Protein 4CSI (pdb70)

Secondary structure (DSSP, 8-state):
-B--SS---PPEEEEEEEETTTEEEEEEEEEEE-GGGS-EEESSSS-BSEETTEE-TTT--SHHHHHHHEEE----HHHHH-EEEETTEEEEESEEE-SS-EEE-EEEEEESSSSSBPEE--TTEEEEEEEE-TT--TTEEEEEEEE---TTTTTTT-TT--S-GGGT----BTT--S--SEETTEE--TT-EE-SS-TT-EE-SEEEE--EEEEEEE-SS-EEEEEE-BSS-S-EEEEGGGG--SSSTTTT-SSB-SS---B-TTTTT-TTSEETTSSEETTS-EEEEEEEEE-TTSSEEEEEEEEEETTEEEEPPPP-STT---SSB-HHHHHHHHHHHT---HHHHTTHHHHHHHHHHS-EEEEEEEEE-TTTTTHHHHSBSSGGGTTSTTTB-SS--TT---HHHHHHH-TT-EEEEEEEEEEETTSSSTT-/-B--SS---PPEEEEEEEEETTEEEEEEEEEEE-GGGS-EEESSSS-BSEETTEE-TTT--SHHHHHHHEEE----HHHHH-EEEETTEEEEESEEE-SS-EEE-EEEEEESSSSSBPEE--TTEEEEEEEE-TT--TTEEEEEEEE---TTTTTTT-TT--S-GGGT----BTT--S--SEETTEE-B----BB-SEEEE--EEEEEEE-SS-EEEEEE-BSS-S-EEEEGGGS--SSSTTTT-SSB-SS---B-TTTTT-TTSEETTSSEETTS-EEEEEEEEE-TTSSEEEEEEEEEETTEEEEPPPP-STT---SSEEHHHHHHHHHHHT---HHHHTTHHHHHHHHHHS-EEEEEEEEE-TTTTTHHHHSBSSTT-TTSTT-B--SS-TT---HHHHHHH-TT-EEEEEEEEEEETT-SSTT---

CATH classification: 2.70.100.10

Organism: Humicola insolens (NCBI:txid85995)

Structure (mmCIF, N/CA/C/O backbone):
data_4CSI
#
_entry.id   4CSI
#
_cell.length_a   59.931
_cell.length_b   85.266
_cell.length_c   135.854
_cell.angle_alpha   90.00
_cell.angle_beta   90.00
_cell.angle_gamma   90.00
#
_symmetry.space_group_name_H-M   'P 21 21 21'
#
loop_
_entity.id
_entity.type
_entity.pdbx_description
1 polymer CELLULASE
2 non-polymer 2-acetamido-2-deoxy-beta-D-glucopyranose
3 non-polymer DI(HYDROXYETHYL)ETHER
4 water water
#
loop_
_atom_site.group_PDB
_atom_site.id
_atom_site.type_symbol
_atom_site.label_atom_id
_atom_site.label_alt_id
_atom_site.label_comp_id
_atom_site.label_asym_id
_atom_site.label_entity_id
_atom_site.label_seq_id
_atom_site.pdbx_PDB_ins_code
_atom_site.Cartn_x
_atom_site.Cartn_y
_atom_site.Cartn_z
_atom_site.occupancy
_atom_site.B_iso_or_equiv
_atom_site.auth_seq_id
_atom_site.auth_comp_id
_atom_site.auth_asym_id
_atom_site.auth_atom_id
_atom_site.pdbx_PDB_model_num
ATOM 9 N N . GLN A 1 2 ? -12.641 41.002 66.752 1.00 14.75 2 GLN A N 1
ATOM 10 C CA A GLN A 1 2 ? -13.150 39.662 66.998 0.50 15.29 2 GLN A CA 1
ATOM 11 C CA B GLN A 1 2 ? -13.230 39.674 66.869 0.50 15.74 2 GLN A CA 1
ATOM 12 C C . GLN A 1 2 ? -12.351 38.672 66.132 1.00 16.09 2 GLN A C 1
ATOM 13 O O . GLN A 1 2 ? -11.435 39.070 65.416 1.00 16.74 2 GLN A O 1
ATOM 24 N N . ALA A 1 3 ? -12.642 37.377 66.249 1.00 16.64 3 ALA A N 1
ATOM 25 C CA . ALA A 1 3 ? -11.973 36.386 65.437 1.00 18.16 3 ALA A CA 1
ATOM 26 C C . ALA A 1 3 ? -13.003 35.656 64.578 1.00 19.11 3 ALA A C 1
ATOM 27 O O . ALA A 1 3 ? -14.074 35.285 65.057 1.00 19.64 3 ALA A O 1
ATOM 29 N N . CYS A 1 4 ? -12.688 35.506 63.301 1.00 18.79 4 CYS A N 1
ATOM 30 C CA . CYS A 1 4 ? -13.525 34.762 62.375 1.00 19.40 4 CYS A CA 1
ATOM 31 C C . CYS A 1 4 ? -12.765 33.547 61.887 1.00 19.75 4 CYS A C 1
ATOM 32 O O . CYS A 1 4 ? -11.571 33.415 62.121 1.00 18.49 4 CYS A O 1
ATOM 35 N N . SER A 1 5 ? -13.472 32.672 61.184 1.00 19.14 5 SER A N 1
ATOM 36 C CA . SER A 1 5 ? -12.884 31.441 60.712 1.00 20.15 5 SER A CA 1
ATOM 37 C C . SER A 1 5 ? -13.328 31.083 59.299 1.00 19.35 5 SER A C 1
ATOM 38 O O . SER A 1 5 ? -13.494 29.907 59.002 1.00 20.22 5 SER A O 1
ATOM 41 N N . LEU A 1 6 ? -13.486 32.082 58.427 1.00 18.65 6 LEU A N 1
ATOM 42 C CA . LEU A 1 6 ? -13.614 31.798 56.976 1.00 18.34 6 LEU A CA 1
ATOM 43 C C . LEU A 1 6 ? -12.356 31.056 56.493 1.00 18.43 6 LEU A C 1
ATOM 44 O O . LEU A 1 6 ? -12.422 30.196 55.601 1.00 18.65 6 LEU A O 1
ATOM 49 N N . THR A 1 7 ? -11.222 31.358 57.133 1.00 16.81 7 THR A N 1
ATOM 50 C CA . THR A 1 7 ? -9.967 30.637 56.931 1.00 16.46 7 THR A CA 1
ATOM 51 C C . THR A 1 7 ? -9.585 29.988 58.269 1.00 15.49 7 THR A C 1
ATOM 52 O O . THR A 1 7 ? -9.416 30.678 59.280 1.00 13.48 7 THR A O 1
ATOM 56 N N . THR A 1 8 ? -9.484 28.665 58.271 1.00 14.86 8 THR A N 1
ATOM 57 C CA . THR A 1 8 ? -9.189 27.945 59.488 1.00 15.35 8 THR A CA 1
ATOM 58 C C . THR A 1 8 ? -7.794 28.376 59.888 1.00 15.74 8 THR A C 1
ATOM 59 O O . THR A 1 8 ? -6.899 28.435 59.030 1.00 16.71 8 THR A O 1
ATOM 63 N N . GLU A 1 9 ? -7.613 28.685 61.166 1.00 15.10 9 GLU A N 1
ATOM 64 C CA . GLU A 1 9 ? -6.295 29.078 61.664 1.00 15.11 9 GLU A CA 1
ATOM 65 C C . GLU A 1 9 ? -5.560 27.845 62.153 1.00 15.73 9 GLU A C 1
ATOM 66 O O . GLU A 1 9 ? -5.997 27.177 63.095 1.00 14.65 9 GLU A O 1
ATOM 72 N N . ARG A 1 10 ? -4.442 27.550 61.496 1.00 17.03 10 ARG A N 1
ATOM 73 C CA . ARG A 1 10 ? -3.560 26.435 61.847 1.00 18.23 10 ARG A CA 1
ATOM 74 C C . ARG A 1 10 ? -2.164 27.027 62.060 1.00 16.17 10 ARG A C 1
ATOM 75 O O . ARG A 1 10 ? -1.507 27.394 61.095 1.00 16.40 10 ARG A O 1
ATOM 83 N N . HIS A 1 11 ? -1.740 27.140 63.316 1.00 15.45 11 HIS A N 1
ATOM 84 C CA . HIS A 1 11 ? -0.394 27.658 63.655 1.00 15.57 11 HIS A CA 1
ATOM 85 C C . HIS A 1 11 ? 0.709 26.701 63.154 1.00 15.85 11 HIS A C 1
ATOM 86 O O . HIS A 1 11 ? 0.743 25.547 63.583 1.00 15.31 11 HIS A O 1
ATOM 93 N N . PRO A 1 12 ? 1.619 27.166 62.261 1.00 15.03 12 PRO A N 1
ATOM 94 C CA . PRO A 1 12 ? 2.626 26.209 61.821 1.00 14.84 12 PRO A CA 1
ATOM 95 C C . PRO A 1 12 ? 3.440 25.702 63.005 1.00 14.87 12 PRO A C 1
ATOM 96 O O . PRO A 1 12 ? 3.791 26.485 63.884 1.00 14.14 12 PRO A O 1
ATOM 100 N N . SER A 1 13 ? 3.766 24.411 63.022 1.00 14.00 13 SER A N 1
ATOM 101 C CA A SER A 1 13 ? 4.495 23.865 64.168 0.50 14.25 13 SER A CA 1
ATOM 102 C CA B SER A 1 13 ? 4.508 23.821 64.139 0.50 14.10 13 SER A CA 1
ATOM 103 C C . SER A 1 13 ? 5.964 24.260 64.187 1.00 13.58 13 SER A C 1
ATOM 104 O O . SER A 1 13 ? 6.617 24.384 63.150 1.00 14.68 13 SER A O 1
ATOM 109 N N . LEU A 1 14 ? 6.470 24.457 65.393 1.00 13.05 14 LEU A N 1
ATOM 110 C CA . LEU A 1 14 ? 7.873 24.734 65.598 1.00 12.54 14 LEU A CA 1
ATOM 111 C C . LEU A 1 14 ? 8.309 24.185 66.943 1.00 12.28 14 LEU A C 1
ATOM 112 O O . LEU A 1 14 ? 7.680 24.460 67.946 1.00 12.77 14 LEU A O 1
ATOM 117 N N . SER A 1 15 ? 9.381 23.405 66.963 1.00 12.77 15 SER A N 1
ATOM 118 C CA . SER A 1 15 ? 9.903 22.884 68.217 1.00 14.20 15 SER A CA 1
ATOM 119 C C . SER A 1 15 ? 10.995 23.808 68.716 1.00 14.50 15 SER A C 1
ATOM 120 O O . SER A 1 15 ? 11.640 24.479 67.909 1.00 15.77 15 SER A O 1
ATOM 123 N N . TRP A 1 16 ? 11.198 23.821 70.029 1.00 13.95 16 TRP A N 1
ATOM 124 C CA . TRP A 1 16 ? 12.320 24.514 70.644 1.00 13.76 16 TRP A CA 1
ATOM 125 C C . TRP A 1 16 ? 12.780 23.744 71.870 1.00 14.17 16 TRP A C 1
ATOM 126 O O . TRP A 1 16 ? 12.128 22.782 72.285 1.00 14.94 16 TRP A O 1
ATOM 137 N N . LYS A 1 17 ? 13.926 24.137 72.417 1.00 14.88 17 LYS A N 1
ATOM 138 C CA . LYS A 1 17 ? 14.567 23.394 73.495 1.00 15.41 17 LYS A CA 1
ATOM 139 C C . LYS A 1 17 ? 14.622 24.203 74.769 1.00 15.54 17 LYS A C 1
ATOM 140 O O . LYS A 1 17 ? 15.067 25.366 74.775 1.00 14.50 17 LYS A O 1
ATOM 146 N N . LYS A 1 18 ? 14.137 23.600 75.846 1.00 15.36 18 LYS A N 1
ATOM 147 C CA . LYS A 1 18 ? 14.274 24.180 77.175 1.00 16.88 18 LYS A CA 1
ATOM 148 C C . LYS A 1 18 ? 15.385 23.459 77.903 1.00 17.10 18 LYS A C 1
ATOM 149 O O . LYS A 1 18 ? 15.310 22.254 78.128 1.00 17.36 18 LYS A O 1
ATOM 155 N N . CYS A 1 19 ? 16.436 24.196 78.232 1.00 16.70 19 CYS A N 1
ATOM 156 C CA . CYS A 1 19 ? 17.640 23.586 78.761 1.00 17.50 19 CYS A CA 1
ATOM 157 C C . CYS A 1 19 ? 17.771 23.827 80.255 1.00 17.35 19 CYS A C 1
ATOM 158 O O . CYS A 1 19 ? 17.181 24.758 80.799 1.00 16.06 19 CYS A O 1
ATOM 161 N N . THR A 1 20 ? 18.544 22.972 80.917 1.00 17.61 20 THR A N 1
ATOM 162 C CA . THR A 1 20 ? 18.734 23.073 82.351 1.00 18.08 20 THR A CA 1
ATOM 163 C C . THR A 1 20 ? 20.211 22.902 82.651 1.00 19.06 20 THR A C 1
ATOM 164 O O . THR A 1 20 ? 21.004 22.577 81.761 1.00 19.48 20 THR A O 1
ATOM 168 N N . ALA A 1 21 ? 20.576 23.136 83.911 1.00 19.71 21 ALA A N 1
ATOM 169 C CA . ALA A 1 21 ? 21.967 23.094 84.360 1.00 20.60 21 ALA A CA 1
ATOM 170 C C . ALA A 1 21 ? 22.741 21.877 83.850 1.00 22.11 21 ALA A C 1
ATOM 171 O O . ALA A 1 21 ? 22.266 20.747 83.961 1.00 22.50 21 ALA A O 1
ATOM 173 N N . GLY A 1 22 ? 23.922 22.117 83.278 1.00 22.61 22 GLY A N 1
ATOM 174 C CA . GLY A 1 22 ? 24.736 21.053 82.707 1.00 23.84 22 GLY A CA 1
ATOM 175 C C . GLY A 1 22 ? 24.517 20.759 81.232 1.00 24.51 22 GLY A C 1
ATOM 176 O O . GLY A 1 22 ? 25.220 19.928 80.657 1.00 24.76 22 GLY A O 1
ATOM 177 N N . GLY A 1 23 ? 23.545 21.419 80.608 1.00 24.55 23 GLY A N 1
ATOM 178 C CA . GLY A 1 23 ? 23.281 21.194 79.183 1.00 23.44 23 GLY A CA 1
ATOM 179 C C . GLY A 1 23 ? 22.268 20.113 78.830 1.00 24.22 23 GLY A C 1
ATOM 180 O O . GLY A 1 23 ? 22.183 19.702 77.666 1.00 24.87 23 GLY A O 1
ATOM 181 N N . GLN A 1 24 ? 21.495 19.651 79.812 1.00 22.49 24 GLN A N 1
ATOM 182 C CA . GLN A 1 24 ? 20.336 18.816 79.522 1.00 23.93 24 GLN A CA 1
ATOM 183 C C . GLN A 1 24 ? 19.275 19.686 78.855 1.00 24.13 24 GLN A C 1
ATOM 184 O O . GLN A 1 24 ? 18.989 20.788 79.328 1.00 24.73 24 GLN A O 1
ATOM 190 N N . CYS A 1 25 ? 18.709 19.216 77.750 1.00 23.10 25 CYS A N 1
ATOM 191 C CA . CYS A 1 25 ? 17.607 19.942 77.120 1.00 22.35 25 CYS A CA 1
ATOM 192 C C . CYS A 1 25 ? 16.440 19.018 76.813 1.00 22.55 25 CYS A C 1
ATOM 193 O O . CYS A 1 25 ? 16.615 17.815 76.560 1.00 22.10 25 CYS A O 1
ATOM 196 N N . GLN A 1 26 ? 15.245 19.591 76.879 1.00 20.69 26 GLN A N 1
ATOM 197 C CA . GLN A 1 26 ? 14.018 18.911 76.509 1.00 22.43 26 GLN A CA 1
ATOM 198 C C . GLN A 1 26 ? 13.435 19.671 75.339 1.00 21.48 26 GLN A C 1
ATOM 199 O O . GLN A 1 26 ? 13.420 20.918 75.334 1.00 19.72 26 GLN A O 1
ATOM 205 N N . THR A 1 27 ? 12.950 18.920 74.356 1.00 20.85 27 THR A N 1
ATOM 206 C CA . THR A 1 27 ? 12.337 19.500 73.178 1.00 21.67 27 THR A CA 1
ATOM 207 C C . THR A 1 27 ? 10.863 19.779 73.450 1.00 20.94 27 THR A C 1
ATOM 208 O O . THR A 1 27 ? 10.136 18.891 73.883 1.00 22.55 27 THR A O 1
ATOM 212 N N . VAL A 1 28 ? 10.439 21.014 73.199 1.00 18.91 28 VAL A N 1
ATOM 213 C CA . VAL A 1 28 ? 9.057 21.445 73.386 1.00 17.91 28 VAL A CA 1
ATOM 214 C C . VAL A 1 28 ? 8.432 21.549 72.015 1.00 17.80 28 VAL A C 1
ATOM 215 O O . VAL A 1 28 ? 9.007 22.141 71.103 1.00 17.24 28 VAL A O 1
ATOM 219 N N . GLN A 1 29 ? 7.265 20.942 71.847 1.00 17.38 29 GLN A N 1
ATOM 220 C CA . GLN A 1 29 ? 6.585 21.002 70.575 1.00 17.46 29 GLN A CA 1
ATOM 221 C C . GLN A 1 29 ? 5.713 22.242 70.638 1.00 17.85 29 GLN A C 1
ATOM 222 O O . GLN A 1 29 ? 4.899 22.390 71.557 1.00 17.94 29 GLN A O 1
ATOM 228 N N . ALA A 1 30 ? 5.911 23.169 69.713 1.00 15.28 30 ALA A N 1
ATOM 229 C CA . ALA A 1 30 ? 5.173 24.431 69.820 1.00 14.66 30 ALA A CA 1
ATOM 230 C C . ALA A 1 30 ? 4.750 24.867 68.442 1.00 14.33 30 ALA A C 1
ATOM 231 O O . ALA A 1 30 ? 4.585 24.031 67.550 1.00 13.25 30 ALA A O 1
ATOM 233 N N . SER A 1 31 ? 4.585 26.181 68.257 1.00 13.18 31 SER A N 1
ATOM 234 C CA . SER A 1 31 ? 4.072 26.686 67.026 1.00 12.92 31 SER A CA 1
ATOM 235 C C . SER A 1 31 ? 4.214 28.197 67.005 1.00 12.01 31 SER A C 1
ATOM 236 O O . SER A 1 31 ? 4.594 28.790 67.998 1.00 11.83 31 SER A O 1
ATOM 239 N N . ILE A 1 32 ? 3.879 28.777 65.861 1.00 11.33 32 ILE A N 1
ATOM 240 C CA A ILE A 1 32 ? 3.984 30.215 65.613 0.50 11.53 32 ILE A CA 1
ATOM 241 C CA B ILE A 1 32 ? 3.947 30.228 65.698 0.50 10.90 32 ILE A CA 1
ATOM 242 C C . ILE A 1 32 ? 2.630 30.796 65.191 1.00 11.24 32 ILE A C 1
ATOM 243 O O . ILE A 1 32 ? 1.809 30.081 64.608 1.00 11.67 32 ILE A O 1
ATOM 252 N N . THR A 1 33 ? 2.396 32.093 65.452 1.00 10.70 33 THR A N 1
ATOM 253 C CA . THR A 1 33 ? 1.231 32.745 64.876 1.00 10.74 33 THR A CA 1
ATOM 254 C C . THR A 1 33 ? 1.626 34.045 64.195 1.00 10.45 33 THR A C 1
ATOM 255 O O . THR A 1 33 ? 2.590 34.679 64.595 1.00 10.16 33 THR A O 1
ATOM 259 N N . LEU A 1 34 ? 0.896 34.396 63.148 1.00 10.31 34 LEU A N 1
ATOM 260 C CA . LEU A 1 34 ? 1.064 35.669 62.454 1.00 10.20 34 LEU A CA 1
ATOM 261 C C . LEU A 1 34 ? 0.450 36.838 63.223 1.00 9.99 34 LEU A C 1
ATOM 262 O O . LEU A 1 34 ? -0.692 36.752 63.722 1.00 10.28 34 LEU A O 1
ATOM 267 N N . ASP A 1 35 ? 1.182 37.952 63.268 1.00 9.96 35 ASP A N 1
ATOM 268 C CA . ASP A 1 35 ? 0.666 39.218 63.811 1.00 10.08 35 ASP A CA 1
ATOM 269 C C . ASP A 1 35 ? -0.647 39.704 63.141 1.00 10.19 35 ASP A C 1
ATOM 270 O O . ASP A 1 35 ? -0.833 39.583 61.927 1.00 9.88 35 ASP A O 1
ATOM 275 N N . SER A 1 36 ? -1.559 40.258 63.946 1.00 10.24 36 SER A N 1
ATOM 276 C CA . SER A 1 36 ? -2.886 40.642 63.468 1.00 10.69 36 SER A CA 1
ATOM 277 C C . SER A 1 36 ? -2.906 41.706 62.375 1.00 11.11 36 SER A C 1
ATOM 278 O O . SER A 1 36 ? -3.854 41.744 61.568 1.00 11.56 36 SER A O 1
ATOM 281 N N . ASN A 1 37 ? -1.844 42.513 62.296 1.00 11.96 37 ASN A N 1
ATOM 282 C CA . ASN A 1 37 ? -1.753 43.569 61.274 1.00 12.18 37 ASN A CA 1
ATOM 283 C C . ASN A 1 37 ? -1.750 43.022 59.852 1.00 12.66 37 ASN A C 1
ATOM 284 O O . ASN A 1 37 ? -2.206 43.690 58.938 1.00 12.76 37 ASN A O 1
ATOM 289 N N . TRP A 1 38 ? -1.261 41.798 59.691 1.00 12.31 38 TRP A N 1
ATOM 290 C CA . TRP A 1 38 ? -1.150 41.187 58.373 1.00 12.55 38 TRP A CA 1
ATOM 291 C C . TRP A 1 38 ? -2.385 40.404 57.948 1.00 12.43 38 TRP A C 1
ATOM 292 O O . TRP A 1 38 ? -2.496 39.977 56.776 1.00 12.71 38 TRP A O 1
ATOM 303 N N . ARG A 1 39 ? -3.313 40.199 58.871 1.00 12.23 39 ARG A N 1
ATOM 304 C CA . ARG A 1 39 ? -4.453 39.345 58.598 1.00 12.54 39 ARG A CA 1
ATOM 305 C C . ARG A 1 39 ? -5.556 40.036 57.814 1.00 13.19 39 ARG A C 1
ATOM 306 O O . ARG A 1 39 ? -5.655 41.266 57.786 1.00 13.56 39 ARG A O 1
ATOM 314 N N . TRP A 1 40 ? -6.383 39.220 57.180 1.00 12.93 40 TRP A N 1
ATOM 315 C CA . TRP A 1 40 ? -7.629 39.673 56.581 1.00 13.55 40 TRP A CA 1
ATOM 316 C C . TRP A 1 40 ? -8.504 40.219 57.703 1.00 14.00 40 TRP A C 1
ATOM 317 O O . TRP A 1 40 ? -8.735 39.531 58.707 1.00 13.66 40 TRP A O 1
ATOM 328 N N . THR A 1 41 ? -8.930 41.474 57.556 1.00 14.13 41 THR A N 1
ATOM 329 C CA . THR A 1 41 ? -9.810 42.118 58.529 1.00 14.53 41 THR A CA 1
ATOM 330 C C . THR A 1 41 ? -11.139 42.440 57.859 1.00 14.35 41 THR A C 1
ATOM 331 O O . THR A 1 41 ? -11.183 43.263 56.938 1.00 14.00 41 THR A O 1
ATOM 335 N N . HIS A 1 42 ? -12.210 41.801 58.332 1.00 14.65 42 HIS A N 1
ATOM 336 C CA . HIS A 1 42 ? -13.544 41.956 57.727 1.00 15.20 42 HIS A CA 1
ATOM 337 C C . HIS A 1 42 ? -14.696 41.924 58.745 1.00 16.21 42 HIS A C 1
ATOM 338 O O . HIS A 1 42 ? -14.485 41.567 59.905 1.00 15.64 42 HIS A O 1
ATOM 345 N N . GLN A 1 43 ? -15.911 42.290 58.307 1.00 18.11 43 GLN A N 1
ATOM 346 C CA . GLN A 1 43 ? -17.080 42.246 59.188 1.00 18.81 43 GLN A CA 1
ATOM 347 C C . GLN A 1 43 ? -17.319 40.792 59.607 1.00 19.87 43 GLN A C 1
ATOM 348 O O . GLN A 1 43 ? -17.111 39.858 58.823 1.00 18.95 43 GLN A O 1
ATOM 354 N N . VAL A 1 44 ? -17.729 40.610 60.855 1.00 20.43 44 VAL A N 1
ATOM 355 C CA . VAL A 1 44 ? -18.045 39.275 61.373 1.00 22.17 44 VAL A CA 1
ATOM 356 C C . VAL A 1 44 ? -19.106 38.568 60.518 1.00 23.59 44 VAL A C 1
ATOM 357 O O . VAL A 1 44 ? -19.048 37.355 60.327 1.00 22.57 44 VAL A O 1
ATOM 361 N N . SER A 1 45 ? -20.049 39.331 59.981 1.00 26.13 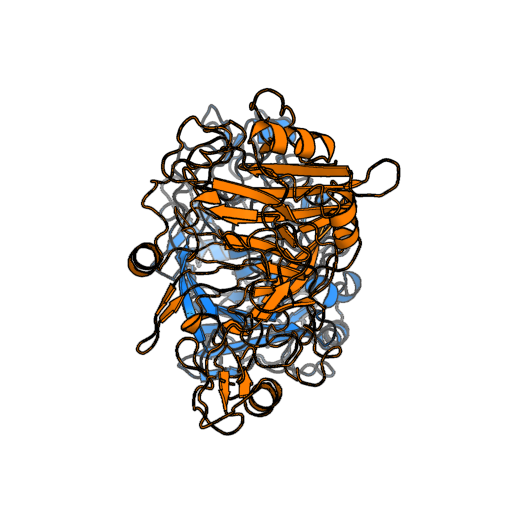45 SER A N 1
ATOM 362 C CA . SER A 1 45 ? -21.128 38.735 59.202 1.00 30.11 45 SER A CA 1
ATOM 363 C C . SER A 1 45 ? -20.711 38.557 57.761 1.00 32.27 45 SER A C 1
ATOM 364 O O . SER A 1 45 ? -21.070 37.570 57.112 1.00 32.30 45 SER A O 1
ATOM 367 N N . GLY A 1 46 ? -19.981 39.534 57.245 1.00 33.49 46 GLY A N 1
ATOM 368 C CA . GLY A 1 46 ? -19.754 39.586 55.813 1.00 40.80 46 GLY A CA 1
ATOM 369 C C . GLY A 1 46 ? -18.580 38.709 55.462 1.00 39.13 46 GLY A C 1
ATOM 370 O O . GLY A 1 46 ? -18.332 37.669 56.075 1.00 40.29 46 GLY A O 1
ATOM 371 N N . SER A 1 47 ? -17.913 39.129 54.407 1.00 40.73 47 SER A N 1
ATOM 372 C CA . SER A 1 47 ? -16.499 38.897 54.191 1.00 35.52 47 SER A CA 1
ATOM 373 C C . SER A 1 47 ? -16.153 40.288 53.649 1.00 34.04 47 SER A C 1
ATOM 374 O O . SER A 1 47 ? -15.054 40.548 53.139 1.00 31.19 47 SER A O 1
ATOM 377 N N . THR A 1 48 ? -17.151 41.174 53.779 1.00 30.89 48 THR A N 1
ATOM 378 C CA . THR A 1 48 ? -17.020 42.612 53.526 1.00 28.87 48 THR A CA 1
ATOM 379 C C . THR A 1 48 ? -15.922 43.144 54.416 1.00 27.12 48 THR A C 1
ATOM 380 O O . THR A 1 48 ? -16.003 43.038 55.640 1.00 24.96 48 THR A O 1
ATOM 384 N N . ASN A 1 49 ? -14.905 43.711 53.785 1.00 24.30 49 ASN A N 1
ATOM 385 C CA . ASN A 1 49 ? -13.702 44.105 54.480 1.00 23.70 49 ASN A CA 1
ATOM 386 C C . ASN A 1 49 ? -13.915 45.343 55.345 1.00 22.67 49 ASN A C 1
ATOM 387 O O . ASN A 1 49 ? -14.664 46.238 54.974 1.00 23.14 49 ASN A O 1
ATOM 392 N N . CYS A 1 50 ? -13.263 45.375 56.502 1.00 21.03 50 CYS A N 1
ATOM 393 C CA . CYS A 1 50 ? -13.220 46.583 57.326 1.00 20.27 50 CYS A CA 1
ATOM 394 C C . CYS A 1 50 ? -12.009 47.426 56.943 1.00 19.63 50 CYS A C 1
ATOM 395 O O . CYS A 1 50 ? -11.972 48.635 57.181 1.00 19.11 50 CYS A O 1
ATOM 398 N N . TYR A 1 51 ? -11.046 46.782 56.298 1.00 20.12 51 TYR A N 1
ATOM 399 C CA . TYR A 1 51 ? -9.791 47.423 55.905 1.00 20.29 51 TYR A CA 1
ATOM 400 C C . TYR A 1 51 ? -9.360 46.814 54.593 1.00 21.14 51 TYR A C 1
ATOM 401 O O . TYR A 1 51 ? -9.406 45.597 54.439 1.00 20.19 51 TYR A O 1
ATOM 410 N N . THR A 1 52 ? -8.956 47.665 53.652 1.00 23.00 52 THR A N 1
ATOM 411 C CA . THR A 1 52 ? -8.458 47.226 52.350 1.00 25.19 52 THR A CA 1
ATOM 412 C C . THR A 1 52 ? -7.389 48.204 51.908 1.00 25.02 52 THR A C 1
ATOM 413 O O . THR A 1 52 ? -7.578 49.428 52.000 1.00 26.04 52 THR A O 1
ATOM 417 N N . GLY A 1 53 ? -6.286 47.668 51.395 1.00 27.11 53 GLY A N 1
ATOM 418 C CA . GLY A 1 53 ? -5.163 48.496 50.966 1.00 28.51 53 GLY A CA 1
ATOM 419 C C . GLY A 1 53 ? -4.543 49.148 52.188 1.00 28.24 53 GLY A C 1
ATOM 420 O O . GLY A 1 53 ? -3.957 48.467 53.027 1.00 27.21 53 GLY A O 1
ATOM 421 N N . ASN A 1 54 ? -4.703 50.465 52.297 1.00 28.18 54 ASN A N 1
ATOM 422 C CA . ASN A 1 54 ? -4.201 51.223 53.447 1.00 29.62 54 ASN A CA 1
ATOM 423 C C . ASN A 1 54 ? -5.282 52.119 54.077 1.00 28.74 54 ASN A C 1
ATOM 424 O O . ASN A 1 54 ? -4.974 53.128 54.733 1.00 27.63 54 ASN A O 1
ATOM 429 N N . LYS A 1 55 ? -6.538 51.723 53.879 1.00 28.10 55 LYS A N 1
ATOM 430 C CA . LYS A 1 55 ? -7.707 52.518 54.263 1.00 28.78 55 LYS A CA 1
ATOM 431 C C . LYS A 1 55 ? -8.758 51.667 54.965 1.00 26.36 55 LYS A C 1
ATOM 432 O O . LYS A 1 55 ? -9.102 50.575 54.499 1.00 26.17 55 LYS A O 1
ATOM 438 N N . TRP A 1 56 ? -9.267 52.170 56.086 1.00 24.95 56 TRP A N 1
ATOM 439 C CA . TRP A 1 56 ? -10.444 51.585 56.726 1.00 24.40 56 TRP A CA 1
ATOM 440 C C . TRP A 1 56 ? -11.681 51.936 55.900 1.00 25.64 56 TRP A C 1
ATOM 441 O O . TRP A 1 56 ? -11.759 53.032 55.333 1.00 28.52 56 TRP A O 1
ATOM 452 N N . ASP A 1 57 ? -12.645 51.024 55.841 1.00 26.86 57 ASP A N 1
ATOM 453 C CA . ASP A 1 57 ? -13.950 51.334 55.249 1.00 28.64 57 ASP A CA 1
ATOM 454 C C . ASP A 1 57 ? -14.733 52.155 56.271 1.00 28.28 57 ASP A C 1
ATOM 455 O O . ASP A 1 57 ? -15.295 51.606 57.223 1.00 28.43 57 ASP A O 1
ATOM 460 N N . THR A 1 58 ? -14.753 53.469 56.076 1.00 30.57 58 THR A N 1
ATOM 461 C CA . THR A 1 58 ? -15.339 54.377 57.063 1.00 34.10 58 THR A CA 1
ATOM 462 C C . THR A 1 58 ? -16.875 54.343 57.053 1.00 36.74 58 THR A C 1
ATOM 463 O O . THR A 1 58 ? -17.521 54.764 58.021 1.00 37.87 58 THR A O 1
ATOM 467 N N . SER A 1 59 ? -17.448 53.805 55.974 1.00 37.02 59 SER A N 1
ATOM 468 C CA . SER A 1 59 ? -18.872 53.487 55.942 1.00 36.02 59 SER A CA 1
ATOM 469 C C . SER A 1 59 ? -19.206 52.302 56.859 1.00 36.49 59 SER A C 1
ATOM 470 O O . SER A 1 59 ? -20.344 52.168 57.296 1.00 36.38 59 SER A O 1
ATOM 473 N N . ILE A 1 60 ? -18.214 51.452 57.156 1.00 35.22 60 ILE A N 1
ATOM 474 C CA . ILE A 1 60 ? -18.378 50.348 58.125 1.00 32.49 60 ILE A CA 1
ATOM 475 C C . ILE A 1 60 ? -17.852 50.713 59.511 1.00 31.35 60 ILE A C 1
ATOM 476 O O . ILE A 1 60 ? -18.494 50.448 60.523 1.00 30.90 60 ILE A O 1
ATOM 481 N N . CYS A 1 61 ? -16.652 51.283 59.545 1.00 29.45 61 CYS A N 1
ATOM 482 C CA . CYS A 1 61 ? -15.988 51.593 60.802 1.00 28.04 61 CYS A CA 1
ATOM 483 C C . CYS A 1 61 ? -16.175 53.064 61.116 1.00 28.05 61 CYS A C 1
ATOM 484 O O . CYS A 1 61 ? -15.445 53.922 60.627 1.00 27.83 61 CYS A O 1
ATOM 487 N N . THR A 1 62 ? -17.193 53.328 61.926 1.00 30.25 62 THR A N 1
ATOM 488 C CA . THR A 1 62 ? -17.639 54.684 62.244 1.00 32.13 62 THR A CA 1
ATOM 489 C C . THR A 1 62 ? -17.031 55.191 63.550 1.00 31.10 62 THR A C 1
ATOM 490 O O . THR A 1 62 ? -16.867 56.397 63.730 1.00 31.26 62 THR A O 1
ATOM 494 N N . ASP A 1 63 ? -16.707 54.273 64.459 1.00 29.01 63 ASP A N 1
ATOM 495 C CA . ASP A 1 63 ? -15.903 54.617 65.638 1.00 29.24 63 ASP A CA 1
ATOM 496 C C . ASP A 1 63 ? -14.994 53.476 66.054 1.00 25.23 63 ASP A C 1
ATOM 497 O O . ASP A 1 63 ? -15.248 52.312 65.728 1.00 23.13 63 ASP A O 1
ATOM 502 N N . ALA A 1 64 ? -13.935 53.830 66.776 1.00 22.80 64 ALA A N 1
ATOM 503 C CA . ALA A 1 64 ? -12.919 52.880 67.209 1.00 21.12 64 ALA A CA 1
ATOM 504 C C . ALA A 1 64 ? -13.483 51.660 67.920 1.00 21.55 64 ALA A C 1
ATOM 505 O O . ALA A 1 64 ? -13.042 50.535 67.671 1.00 19.08 64 ALA A O 1
ATOM 507 N N . LYS A 1 65 ? -14.462 51.886 68.797 1.00 20.94 65 LYS A N 1
ATOM 508 C CA . LYS A 1 65 ? -15.007 50.823 69.634 1.00 22.57 65 LYS A CA 1
ATOM 509 C C . LYS A 1 65 ? -15.891 49.846 68.846 1.00 22.18 65 LYS A C 1
ATOM 510 O O . LYS A 1 65 ? -15.677 48.630 68.877 1.00 21.75 65 LYS A O 1
ATOM 516 N N . SER A 1 66 ? -16.897 50.378 68.162 1.00 21.95 66 SER A N 1
ATOM 517 C CA . SER A 1 66 ? -17.810 49.549 67.376 1.00 20.06 66 SER A CA 1
ATOM 518 C C . SER A 1 66 ? -17.071 48.826 66.235 1.00 19.17 66 SER A C 1
ATOM 519 O O . SER A 1 66 ? -17.340 47.660 65.982 1.00 18.25 66 SER A O 1
ATOM 522 N N . CYS A 1 67 ? -16.126 49.504 65.578 1.00 17.65 67 CYS A N 1
ATOM 523 C CA . CYS A 1 67 ? -15.281 48.835 64.566 1.00 18.98 67 CYS A CA 1
ATOM 524 C C . CYS A 1 67 ? -14.627 47.531 65.077 1.00 18.94 67 CYS A C 1
ATOM 525 O O . CYS A 1 67 ? -14.725 46.494 64.413 1.00 20.11 67 CYS A O 1
ATOM 528 N N . ALA A 1 68 ? -13.985 47.561 66.252 1.00 17.35 68 ALA A N 1
ATOM 529 C CA . ALA A 1 68 ? -13.389 46.344 66.822 1.00 16.52 68 ALA A CA 1
ATOM 530 C C . ALA A 1 68 ? -14.406 45.293 67.255 1.00 16.71 68 ALA A C 1
ATOM 531 O O . ALA A 1 68 ? -14.095 44.110 67.278 1.00 16.48 68 ALA A O 1
ATOM 533 N N . GLN A 1 69 ? -15.610 45.728 67.637 1.00 17.11 69 GLN A N 1
ATOM 534 C CA . GLN A 1 69 ? -16.651 44.810 68.083 1.00 18.16 69 GLN A CA 1
ATOM 535 C C . GLN A 1 69 ? -17.328 44.125 66.897 1.00 17.35 69 GLN A C 1
ATOM 536 O O . GLN A 1 69 ? -17.818 42.988 67.016 1.00 16.17 69 GLN A O 1
ATOM 542 N N . ASN A 1 70 ? -17.333 44.823 65.761 1.00 15.93 70 ASN A N 1
ATOM 543 C CA . ASN A 1 70 ? -18.055 44.373 64.565 1.00 16.53 70 ASN A CA 1
ATOM 544 C C . ASN A 1 70 ? -17.145 43.821 63.455 1.00 17.57 70 ASN A C 1
ATOM 545 O O . ASN A 1 70 ? -17.632 43.245 62.475 1.00 18.73 70 ASN A O 1
ATOM 550 N N . CYS A 1 71 ? -15.835 43.991 63.618 1.00 16.80 71 CYS A N 1
ATOM 551 C CA . CYS A 1 71 ? -14.855 43.462 62.661 1.00 17.74 71 CYS A CA 1
ATOM 552 C C . CYS A 1 71 ? -14.027 42.377 63.301 1.00 17.02 71 CYS A C 1
ATOM 553 O O . CYS A 1 71 ? -13.821 42.383 64.518 1.00 16.83 71 CYS A O 1
ATOM 556 N N . CYS A 1 72 ? -13.575 41.432 62.481 1.00 16.45 72 CYS A N 1
ATOM 557 C CA . CYS A 1 72 ? -12.724 40.351 62.944 1.00 16.15 72 CYS A CA 1
ATOM 558 C C . CYS A 1 72 ? -11.473 40.279 62.111 1.00 15.33 72 CYS A C 1
ATOM 559 O O . CYS A 1 72 ? -11.428 40.811 60.994 1.00 14.80 72 CYS A O 1
ATOM 562 N N . VAL A 1 73 ? -10.452 39.646 62.684 1.00 13.75 73 VAL A N 1
ATOM 563 C CA . VAL A 1 73 ? -9.310 39.161 61.907 1.00 12.90 73 VAL A CA 1
ATOM 564 C C . VAL A 1 73 ? -9.565 37.681 61.711 1.00 13.36 73 VAL A C 1
ATOM 565 O O . VAL A 1 73 ? -10.193 37.029 62.559 1.00 13.82 73 VAL A O 1
ATOM 569 N N . ASP A 1 74 ? -9.114 37.161 60.574 1.00 13.58 74 ASP A N 1
ATOM 570 C CA . ASP A 1 74 ? -9.421 35.794 60.180 1.00 14.26 74 ASP A CA 1
ATOM 571 C C . ASP A 1 74 ? -8.134 34.976 60.125 1.00 14.33 74 ASP A C 1
ATOM 572 O O . ASP A 1 74 ? -7.039 35.472 60.419 1.00 14.02 74 ASP A O 1
ATOM 577 N N . GLY A 1 75 ? -8.255 33.704 59.781 1.00 14.63 75 GLY A N 1
ATOM 578 C CA . GLY A 1 75 ? -7.086 32.833 59.737 1.00 14.02 75 GLY A CA 1
ATOM 579 C C . GLY A 1 75 ? -6.146 33.162 58.589 1.00 13.94 75 GLY A C 1
ATOM 580 O O . GLY A 1 75 ? -6.516 33.876 57.654 1.00 13.39 75 GLY A O 1
ATOM 581 N N . ALA A 1 76 ? -4.929 32.631 58.672 1.00 13.61 76 ALA A N 1
ATOM 582 C CA . ALA A 1 76 ? -3.864 32.977 57.735 1.00 13.94 76 ALA A CA 1
ATOM 583 C C . ALA A 1 76 ? -3.430 31.793 56.886 1.00 14.51 76 ALA A C 1
ATOM 584 O O . ALA A 1 76 ? -3.214 30.705 57.407 1.00 14.51 76 ALA A O 1
ATOM 586 N N . ASP A 1 77 ? -3.306 32.014 55.576 1.00 15.66 77 ASP A N 1
ATOM 587 C CA A ASP A 1 77 ? -2.709 31.026 54.687 0.50 15.66 77 ASP A CA 1
ATOM 588 C CA B ASP A 1 77 ? -2.702 31.025 54.686 0.50 15.65 77 ASP A CA 1
ATOM 589 C C . ASP A 1 77 ? -1.182 31.228 54.696 1.00 15.41 77 ASP A C 1
ATOM 590 O O . ASP A 1 77 ? -0.619 31.934 53.846 1.00 14.14 77 ASP A O 1
ATOM 599 N N . TYR A 1 78 ? -0.548 30.626 55.700 1.00 14.60 78 TYR A N 1
ATOM 600 C CA . TYR A 1 78 ? 0.862 30.816 56.035 1.00 13.81 78 TYR A CA 1
ATOM 601 C C . TYR A 1 78 ? 1.817 30.658 54.846 1.00 14.04 78 TYR A C 1
ATOM 602 O O . TYR A 1 78 ? 2.585 31.571 54.546 1.00 13.14 78 TYR A O 1
ATOM 611 N N . THR A 1 79 ? 1.734 29.524 54.156 1.00 14.66 79 THR A N 1
ATOM 612 C CA . THR A 1 79 ? 2.641 29.270 53.043 1.00 15.39 79 THR A CA 1
ATOM 613 C C . THR A 1 79 ? 2.344 30.112 51.807 1.00 15.39 79 THR A C 1
ATOM 614 O O . THR A 1 79 ? 3.203 30.868 51.328 1.00 15.51 79 THR A O 1
ATOM 618 N N . SER A 1 80 ? 1.120 30.017 51.299 1.00 15.41 80 SER A N 1
ATOM 619 C CA A SER A 1 80 ? 0.801 30.572 49.983 0.25 15.33 80 SER A CA 1
ATOM 620 C CA B SER A 1 80 ? 0.849 30.577 49.985 0.25 15.30 80 SER A CA 1
ATOM 621 C CA C SER A 1 80 ? 0.797 30.568 49.988 0.50 15.78 80 SER A CA 1
ATOM 622 C C . SER A 1 80 ? 0.620 32.090 49.979 1.00 15.51 80 SER A C 1
ATOM 623 O O . SER A 1 80 ? 0.909 32.740 48.999 1.00 14.82 80 SER A O 1
ATOM 630 N N . THR A 1 81 ? 0.117 32.643 51.082 1.00 14.99 81 THR A N 1
ATOM 631 C CA . THR A 1 81 ? -0.100 34.096 51.149 1.00 14.79 81 THR A CA 1
ATOM 632 C C . THR A 1 81 ? 1.085 34.813 51.740 1.00 13.71 81 THR A C 1
ATOM 633 O O . THR A 1 81 ? 1.467 35.919 51.292 1.00 13.80 81 THR A O 1
ATOM 637 N N . TYR A 1 82 ? 1.658 34.204 52.767 1.00 13.43 82 TYR A N 1
ATOM 638 C CA . TYR A 1 82 ? 2.620 34.943 53.590 1.00 13.01 82 TYR A CA 1
ATOM 639 C C . TYR A 1 82 ? 4.066 34.520 53.463 1.00 13.07 82 TYR A C 1
ATOM 640 O O . TYR A 1 82 ? 4.954 35.223 53.970 1.00 13.05 82 TYR A O 1
ATOM 649 N N . GLY A 1 83 ? 4.293 33.385 52.799 1.00 13.52 83 GLY A N 1
ATOM 650 C CA . GLY A 1 83 ? 5.628 32.804 52.636 1.00 12.94 83 GLY A CA 1
ATOM 651 C C . GLY A 1 83 ? 6.247 32.453 53.987 1.00 12.77 83 GLY A C 1
ATOM 652 O O . GLY A 1 83 ? 7.442 32.634 54.187 1.00 12.60 83 GLY A O 1
ATOM 653 N N . ILE A 1 84 ? 5.413 32.012 54.925 1.00 12.08 84 ILE A N 1
ATOM 654 C CA . ILE A 1 84 ? 5.868 31.560 56.241 1.00 11.66 84 ILE A CA 1
ATOM 655 C C . ILE A 1 84 ? 5.817 30.027 56.301 1.00 12.09 84 ILE A C 1
ATOM 656 O O . ILE A 1 84 ? 4.747 29.428 56.164 1.00 12.75 84 ILE A O 1
ATOM 661 N N . THR A 1 85 ? 6.967 29.403 56.513 1.00 12.30 85 THR A N 1
ATOM 662 C CA . THR A 1 85 ? 7.061 27.938 56.525 1.00 13.00 85 THR A CA 1
ATOM 663 C C . THR A 1 85 ? 7.939 27.464 57.662 1.00 13.75 85 THR A C 1
ATOM 664 O O . THR A 1 85 ? 8.876 28.151 58.051 1.00 13.70 85 THR A O 1
ATOM 668 N N . THR A 1 86 ? 7.607 26.294 58.206 1.00 14.50 86 THR A N 1
ATOM 669 C CA . THR A 1 86 ? 8.399 25.650 59.242 1.00 14.66 86 THR A CA 1
ATOM 670 C C . THR A 1 86 ? 8.787 24.247 58.812 1.00 16.27 86 THR A C 1
ATOM 671 O O . THR A 1 86 ? 8.107 23.631 57.984 1.00 15.39 86 THR A O 1
ATOM 675 N N . ASN A 1 87 ? 9.898 23.774 59.366 1.00 15.66 87 ASN A N 1
ATOM 676 C CA . ASN A 1 87 ? 10.363 22.410 59.167 1.00 17.05 87 ASN A CA 1
ATOM 677 C C . ASN A 1 87 ? 11.064 22.025 60.463 1.00 16.18 87 ASN A C 1
ATOM 678 O O . ASN A 1 87 ? 12.188 22.449 60.698 1.00 17.15 87 ASN A O 1
ATOM 683 N N . GLY A 1 88 ? 10.372 21.306 61.339 1.00 15.21 88 GLY A N 1
ATOM 684 C CA . GLY A 1 88 ? 10.948 20.869 62.614 1.00 14.74 88 GLY A CA 1
ATOM 685 C C . GLY A 1 88 ? 11.263 22.023 63.578 1.00 14.39 88 GLY A C 1
ATOM 686 O O . GLY A 1 88 ? 10.357 22.601 64.179 1.00 13.88 88 GLY A O 1
ATOM 687 N N . ASP A 1 89 ? 12.552 22.329 63.752 1.00 14.73 89 ASP A N 1
ATOM 688 C CA . ASP A 1 89 ? 12.975 23.421 64.653 1.00 14.69 89 ASP A CA 1
ATOM 689 C C . ASP A 1 89 ? 13.269 24.709 63.886 1.00 14.45 89 ASP A C 1
ATOM 690 O O . ASP A 1 89 ? 13.900 25.615 64.430 1.00 13.99 89 ASP A O 1
ATOM 695 N N . SER A 1 90 ? 12.834 24.769 62.632 1.00 13.68 90 SER A N 1
ATOM 696 C CA A SER A 1 90 ? 13.211 25.868 61.751 0.50 13.51 90 SER A CA 1
ATOM 697 C CA B SER A 1 90 ? 13.204 25.861 61.765 0.50 13.58 90 SER A CA 1
ATOM 698 C C . SER A 1 90 ? 12.012 26.650 61.236 1.00 13.68 90 SER A C 1
ATOM 699 O O . SER A 1 90 ? 10.982 26.081 60.854 1.00 13.51 90 SER A O 1
ATOM 704 N N . LEU A 1 91 ? 12.157 27.969 61.237 1.00 12.72 91 LEU A N 1
ATOM 705 C CA . LEU A 1 91 ? 11.125 28.874 60.734 1.00 12.46 91 LEU A CA 1
ATOM 706 C C . LEU A 1 91 ? 11.703 29.735 59.622 1.00 12.67 91 LEU A C 1
ATOM 707 O O . LEU A 1 91 ? 12.699 30.422 59.833 1.00 11.78 91 LEU A O 1
ATOM 712 N N . SER A 1 92 ? 11.087 29.676 58.439 1.00 12.57 92 SER A N 1
ATOM 713 C CA . SER A 1 92 ? 11.508 30.483 57.305 1.00 12.64 92 SER A CA 1
ATOM 714 C C . SER A 1 92 ? 10.479 31.581 56.997 1.00 12.26 92 SER A C 1
ATOM 715 O O . SER A 1 92 ? 9.289 31.281 56.825 1.00 11.77 92 SER A O 1
ATOM 718 N N . LEU A 1 93 ? 10.947 32.832 56.950 1.00 11.97 93 LEU A N 1
ATOM 719 C CA . LEU A 1 93 ? 10.128 34.003 56.598 1.00 11.84 93 LEU A CA 1
ATOM 720 C C . LEU A 1 93 ? 10.589 34.620 55.279 1.00 11.75 93 LEU A C 1
ATOM 721 O O . LEU A 1 93 ? 11.717 35.132 55.178 1.00 11.81 93 LEU A O 1
ATOM 726 N N . LYS A 1 94 ? 9.724 34.570 54.273 1.00 12.14 94 LYS A N 1
ATOM 727 C CA . LYS A 1 94 ? 10.026 35.178 52.981 1.00 13.01 94 LYS A CA 1
ATOM 728 C C . LYS A 1 94 ? 9.535 36.607 52.990 1.00 12.66 94 LYS A C 1
ATOM 729 O O . LYS A 1 94 ? 8.518 36.937 53.605 1.00 13.35 94 LYS A O 1
ATOM 735 N N . PHE A 1 95 ? 10.233 37.447 52.253 1.00 12.81 95 PHE A N 1
ATOM 736 C CA . PHE A 1 95 ? 9.955 38.874 52.230 1.00 13.39 95 PHE A CA 1
ATOM 737 C C . PHE A 1 95 ? 8.689 39.198 51.420 1.00 13.38 95 PHE A C 1
ATOM 738 O O . PHE A 1 95 ? 7.672 39.587 51.995 1.00 14.62 95 PHE A O 1
ATOM 746 N N . VAL A 1 96 ? 8.736 39.025 50.106 1.00 13.92 96 VAL A N 1
ATOM 747 C CA . VAL A 1 96 ? 7.580 39.294 49.256 1.00 13.96 96 VAL A CA 1
ATOM 748 C C . VAL A 1 96 ? 6.960 37.984 48.761 1.00 14.81 96 VAL A C 1
ATOM 749 O O . VAL A 1 96 ? 7.665 37.121 48.241 1.00 14.87 96 VAL A O 1
ATOM 753 N N . THR A 1 97 ? 5.642 37.857 48.904 1.00 14.85 97 THR A N 1
ATOM 754 C CA . THR A 1 97 ? 4.922 36.675 48.428 1.00 15.76 97 THR A CA 1
ATOM 755 C C . THR A 1 97 ? 3.773 37.130 47.546 1.00 16.13 97 THR A C 1
ATOM 756 O O . THR A 1 97 ? 2.855 37.778 48.024 1.00 14.95 97 THR A O 1
ATOM 760 N N . LYS A 1 98 ? 3.852 36.801 46.254 1.00 17.67 98 LYS A N 1
ATOM 761 C CA . LYS A 1 98 ? 2.834 37.189 45.295 1.00 20.12 98 LYS A CA 1
ATOM 762 C C . LYS A 1 98 ? 1.868 36.037 45.122 1.00 20.20 98 LYS A C 1
ATOM 763 O O . LYS A 1 98 ? 2.294 34.920 44.848 1.00 18.94 98 LYS A O 1
ATOM 769 N N . GLY A 1 99 ? 0.580 36.306 45.310 1.00 19.56 99 GLY A N 1
ATOM 770 C CA . GLY A 1 99 ? -0.469 35.326 45.024 1.00 19.47 99 GLY A CA 1
ATOM 771 C C . GLY A 1 99 ? -1.276 35.675 43.795 1.00 19.41 99 GLY A C 1
ATOM 772 O O . GLY A 1 99 ? -0.907 36.579 43.045 1.00 20.17 99 GLY A O 1
ATOM 773 N N . GLN A 1 100 ? -2.404 34.984 43.610 1.00 18.72 100 GLN A N 1
ATOM 774 C CA . GLN A 1 100 ? -3.266 35.184 42.432 1.00 18.72 100 GLN A CA 1
ATOM 775 C C . GLN A 1 100 ? -3.789 36.612 42.348 1.00 18.76 100 GLN A C 1
ATOM 776 O O . GLN A 1 100 ? -3.854 37.209 41.267 1.00 19.27 100 GLN A O 1
ATOM 782 N N . HIS A 1 101 ? -4.170 37.162 43.495 1.00 18.27 101 HIS A N 1
ATOM 783 C CA . HIS A 1 101 ? -4.845 38.454 43.524 1.00 18.73 101 HIS A CA 1
ATOM 784 C C . HIS A 1 101 ? -4.066 39.558 44.246 1.00 18.39 101 HIS A C 1
ATOM 785 O O . HIS A 1 101 ? -4.434 40.731 44.152 1.00 18.44 101 HIS A O 1
ATOM 792 N N . SER A 1 102 ? -2.991 39.208 44.948 1.00 17.92 102 SER A N 1
ATOM 793 C CA A SER A 1 102 ? -2.328 40.181 45.810 0.50 17.75 102 SER A CA 1
ATOM 794 C CA B SER A 1 102 ? -2.335 40.182 45.819 0.50 17.84 102 SER A CA 1
ATOM 795 C C . SER A 1 102 ? -0.906 39.779 46.141 1.00 17.05 102 SER A C 1
ATOM 796 O O . SER A 1 102 ? -0.518 38.621 45.967 1.00 16.29 102 SER A O 1
ATOM 801 N N . THR A 1 103 ? -0.142 40.760 46.615 1.00 16.93 103 THR A N 1
ATOM 802 C CA . THR A 1 103 ? 1.239 40.585 46.993 1.00 15.44 103 THR A CA 1
ATOM 803 C C . THR A 1 103 ? 1.355 40.990 48.452 1.00 14.98 103 THR A C 1
ATOM 804 O O . THR A 1 103 ? 0.907 42.074 48.831 1.00 14.46 103 THR A O 1
ATOM 808 N N . ASN A 1 104 ? 1.944 40.112 49.267 1.00 14.08 104 ASN A N 1
ATOM 809 C CA . ASN A 1 104 ? 2.187 40.400 50.680 1.00 13.63 104 ASN A CA 1
ATOM 810 C C . ASN A 1 104 ? 3.656 40.803 50.878 1.00 13.63 104 ASN A C 1
ATOM 811 O O . ASN A 1 104 ? 4.538 40.174 50.307 1.00 12.80 104 ASN A O 1
ATOM 816 N N . VAL A 1 105 ? 3.901 41.822 51.699 1.00 12.95 105 VAL A N 1
ATOM 817 C CA . VAL A 1 105 ? 5.260 42.237 52.052 1.00 13.41 105 VAL A CA 1
ATOM 818 C C . VAL A 1 105 ? 5.516 42.079 53.550 1.00 13.35 105 VAL A C 1
ATOM 819 O O . VAL A 1 105 ? 4.838 42.685 54.394 1.00 12.65 105 VAL A O 1
ATOM 823 N N . GLY A 1 106 ? 6.482 41.227 53.864 1.00 13.35 106 GLY A N 1
ATOM 824 C CA . GLY A 1 106 ? 6.969 41.080 55.233 1.00 12.83 106 GLY A CA 1
ATOM 825 C C . GLY A 1 106 ? 6.041 40.232 56.086 1.00 12.09 106 GLY A C 1
ATOM 826 O O . GLY A 1 106 ? 5.012 39.764 55.626 1.00 12.24 106 GLY A O 1
ATOM 827 N N . SER A 1 107 ? 6.433 40.020 57.334 1.00 12.02 107 SER A N 1
ATOM 828 C CA . SER A 1 107 ? 5.620 39.284 58.301 1.00 11.25 107 SER A CA 1
ATOM 829 C C . SER A 1 107 ? 6.222 39.515 59.665 1.00 11.10 107 SER A C 1
ATOM 830 O O . SER A 1 107 ? 7.403 39.819 59.790 1.00 10.54 107 SER A O 1
ATOM 833 N N . ARG A 1 108 ? 5.388 39.369 60.682 1.00 10.65 108 ARG A N 1
ATOM 834 C CA . ARG A 1 108 ? 5.850 39.331 62.063 1.00 10.39 108 ARG A CA 1
ATOM 835 C C . ARG A 1 108 ? 5.111 38.167 62.710 1.00 10.21 108 ARG A C 1
ATOM 836 O O . ARG A 1 108 ? 3.893 38.027 62.536 1.00 9.98 108 ARG A O 1
ATOM 844 N N . THR A 1 109 ? 5.850 37.335 63.439 1.00 9.94 109 THR A N 1
ATOM 845 C CA . THR A 1 109 ? 5.281 36.141 64.055 1.00 9.68 109 THR A CA 1
ATOM 846 C C . THR A 1 109 ? 5.637 36.045 65.549 1.00 9.23 109 THR A C 1
ATOM 847 O O . THR A 1 109 ? 6.630 36.637 66.001 1.00 8.73 109 THR A O 1
ATOM 851 N N . TYR A 1 110 ? 4.853 35.254 66.292 1.00 8.93 110 TYR A N 1
ATOM 852 C CA . TYR A 1 110 ? 5.103 35.029 67.714 1.00 8.56 110 TYR A CA 1
ATOM 853 C C . TYR A 1 110 ? 5.161 33.556 68.046 1.00 8.87 110 TYR A C 1
ATOM 854 O O . TYR A 1 110 ? 4.371 32.780 67.522 1.00 8.57 110 TYR A O 1
ATOM 863 N N . LEU A 1 111 ? 6.029 33.198 68.979 1.00 8.86 111 LEU A N 1
ATOM 864 C CA . LEU A 1 111 ? 6.052 31.799 69.473 1.00 9.25 111 LEU A CA 1
ATOM 865 C C . LEU A 1 111 ? 4.869 31.552 70.414 1.00 10.32 111 LEU A C 1
ATOM 866 O O . LEU A 1 111 ? 4.596 32.364 71.282 1.00 10.18 111 LEU A O 1
ATOM 871 N N . MET A 1 112 ? 4.158 30.440 70.203 1.00 11.56 112 MET A N 1
ATOM 872 C CA . MET A 1 112 ? 2.953 30.107 70.978 1.00 12.50 112 MET A CA 1
ATOM 873 C C . MET A 1 112 ? 3.216 29.061 72.065 1.00 13.96 112 MET A C 1
ATOM 874 O O . MET A 1 112 ? 4.190 28.312 72.010 1.00 13.94 112 MET A O 1
ATOM 879 N N . ASP A 1 113 ? 2.322 29.034 73.045 1.00 15.29 113 ASP A N 1
ATOM 880 C CA . ASP A 1 113 ? 2.279 27.996 74.051 1.00 17.63 113 ASP A CA 1
ATOM 881 C C . ASP A 1 113 ? 0.826 27.526 74.104 1.00 18.23 113 ASP A C 1
ATOM 882 O O . ASP A 1 113 ? 0.031 28.032 74.894 1.00 18.65 113 ASP A O 1
ATOM 887 N N . GLY A 1 114 ? 0.490 26.574 73.246 1.00 19.30 114 GLY A N 1
ATOM 888 C CA . GLY A 1 114 ? -0.907 26.179 73.064 1.00 21.17 114 GLY A CA 1
ATOM 889 C C . GLY A 1 114 ? -1.551 27.090 72.031 1.00 22.51 114 GLY A C 1
ATOM 890 O O . GLY A 1 114 ? -0.873 27.912 71.384 1.00 22.17 114 GLY A O 1
ATOM 891 N N . GLU A 1 115 ? -2.858 26.964 71.873 1.00 22.39 115 GLU A N 1
ATOM 892 C CA . GLU A 1 115 ? -3.533 27.674 70.811 1.00 22.17 115 GLU A CA 1
ATOM 893 C C . GLU A 1 115 ? -3.794 29.134 71.133 1.00 20.63 115 GLU A C 1
ATOM 894 O O . GLU A 1 115 ? -3.919 29.939 70.216 1.00 18.41 115 GLU A O 1
ATOM 900 N N . ASP A 1 116 ? -3.872 29.465 72.423 1.00 17.88 116 ASP A N 1
ATOM 901 C CA . ASP A 1 116 ? -4.493 30.720 72.865 1.00 18.88 116 ASP A CA 1
ATOM 902 C C . ASP A 1 116 ? -3.550 31.649 73.622 1.00 16.57 116 ASP A C 1
ATOM 903 O O . ASP A 1 116 ? -3.986 32.687 74.113 1.00 16.31 116 ASP A O 1
ATOM 908 N N . LYS A 1 117 ? -2.286 31.257 73.782 1.00 15.57 117 LYS A N 1
ATOM 909 C CA . LYS A 1 117 ? -1.341 32.077 74.552 1.00 14.89 117 LYS A CA 1
ATOM 910 C C . LYS A 1 117 ? 0.016 32.081 73.894 1.00 13.21 117 LYS A C 1
ATOM 911 O O . LYS A 1 117 ? 0.414 31.080 73.312 1.00 12.82 117 LYS A O 1
ATOM 917 N N . TYR A 1 118 ? 0.719 33.201 74.026 1.00 12.29 118 TYR A N 1
ATOM 918 C CA . TYR A 1 118 ? 2.137 33.295 73.627 1.00 11.55 118 TYR A CA 1
ATOM 919 C C . TYR A 1 118 ? 2.990 32.554 74.641 1.00 12.16 118 TYR A C 1
ATOM 920 O O . TYR A 1 118 ? 2.654 32.529 75.826 1.00 12.46 118 TYR A O 1
ATOM 929 N N . GLN A 1 119 ? 4.087 31.939 74.182 1.00 12.59 119 GLN A N 1
ATOM 930 C CA . GLN A 1 119 ? 5.071 31.354 75.100 1.00 13.40 119 GLN A CA 1
ATOM 931 C C . GLN A 1 119 ? 5.881 32.483 75.713 1.00 14.25 119 GLN A C 1
ATOM 932 O O . GLN A 1 119 ? 6.610 33.171 74.994 1.00 16.16 119 GLN A O 1
ATOM 938 N N . THR A 1 120 ? 5.800 32.663 77.023 1.00 14.25 120 THR A N 1
ATOM 939 C CA . THR A 1 120 ? 6.580 33.724 77.628 1.00 14.75 120 THR A CA 1
ATOM 940 C C . THR A 1 120 ? 7.955 33.244 78.043 1.00 14.07 120 THR A C 1
ATOM 941 O O . THR A 1 120 ? 8.184 32.040 78.252 1.00 14.63 120 THR A O 1
ATOM 945 N N . PHE A 1 121 ? 8.869 34.200 78.095 1.00 12.98 121 PHE A N 1
ATOM 946 C CA . PHE A 1 121 ? 10.252 33.970 78.454 1.00 12.58 121 PHE A CA 1
ATOM 947 C C . PHE A 1 121 ? 10.597 35.000 79.488 1.00 12.01 121 PHE A C 1
ATOM 948 O O . PHE A 1 121 ? 10.276 36.191 79.333 1.00 11.79 121 PHE A O 1
ATOM 956 N N . GLU A 1 122 ? 11.259 34.533 80.540 1.00 11.16 122 GLU A N 1
ATOM 957 C CA . GLU A 1 122 ? 11.804 35.390 81.559 1.00 11.17 122 GLU A CA 1
ATOM 958 C C . GLU A 1 122 ? 13.321 35.391 81.406 1.00 10.97 122 GLU A C 1
ATOM 959 O O . GLU A 1 122 ? 14.001 34.450 81.816 1.00 11.35 122 GLU A O 1
ATOM 965 N N . LEU A 1 123 ? 13.845 36.455 80.807 1.00 10.37 123 LEU A N 1
ATOM 966 C CA . LEU A 1 123 ? 15.217 36.440 80.295 1.00 10.25 123 LEU A CA 1
ATOM 967 C C . LEU A 1 123 ? 16.263 36.695 81.373 1.00 10.58 123 LEU A C 1
ATOM 968 O O . LEU A 1 123 ? 17.406 36.204 81.262 1.00 10.37 123 LEU A O 1
ATOM 973 N N . LEU A 1 124 ? 15.896 37.452 82.406 1.00 10.39 124 LEU A N 1
ATOM 974 C CA . LEU A 1 124 ? 16.901 37.862 83.411 1.00 10.95 124 LEU A CA 1
ATOM 975 C C . LEU A 1 124 ? 17.538 36.664 84.118 1.00 10.93 124 LEU A C 1
ATOM 976 O O . LEU A 1 124 ? 16.839 35.816 84.658 1.00 11.60 124 LEU A O 1
ATOM 981 N N . GLY A 1 125 ? 18.870 36.630 84.123 1.00 10.98 125 GLY A N 1
ATOM 982 C CA . GLY A 1 125 ? 19.625 35.526 84.692 1.00 11.29 125 GLY A CA 1
ATOM 983 C C . GLY A 1 125 ? 19.707 34.332 83.761 1.00 11.02 125 GLY A C 1
ATOM 984 O O . GLY A 1 125 ? 20.298 33.327 84.102 1.00 11.48 125 GLY A O 1
ATOM 985 N N . ASN A 1 126 ? 19.107 34.421 82.585 1.00 10.68 126 ASN A N 1
ATOM 986 C CA . ASN A 1 126 ? 19.111 33.294 81.658 1.00 11.20 126 ASN A CA 1
ATOM 987 C C . ASN A 1 126 ? 19.833 33.593 80.345 1.00 11.35 126 ASN A C 1
ATOM 988 O O . ASN A 1 126 ? 20.363 34.686 80.136 1.00 11.09 126 ASN A O 1
ATOM 993 N N . GLU A 1 127 ? 19.834 32.595 79.473 1.00 11.61 127 GLU A N 1
ATOM 994 C CA . GLU A 1 127 ? 20.541 32.628 78.221 1.00 12.08 127 GLU A CA 1
ATOM 995 C C . GLU A 1 127 ? 19.611 32.152 77.097 1.00 11.32 127 GLU A C 1
ATOM 996 O O . GLU A 1 127 ? 18.998 31.086 77.198 1.00 11.03 127 GLU A O 1
ATOM 1002 N N . PHE A 1 128 ? 19.505 32.959 76.034 1.00 10.71 128 PHE A N 1
ATOM 1003 C CA . PHE A 1 128 ? 18.687 32.640 74.876 1.00 10.17 128 PHE A CA 1
ATOM 1004 C C . PHE A 1 128 ? 19.617 32.423 73.688 1.00 9.90 128 PHE A C 1
ATOM 1005 O O . PHE A 1 128 ? 20.440 33.275 73.398 1.00 9.46 128 PHE A O 1
ATOM 1013 N N . THR A 1 129 ? 19.487 31.271 73.036 1.00 9.64 129 THR A N 1
ATOM 1014 C CA . THR A 1 129 ? 20.334 30.905 71.915 1.00 10.40 129 THR A CA 1
ATOM 1015 C C . THR A 1 129 ? 19.520 30.418 70.722 1.00 9.92 129 THR A C 1
ATOM 1016 O O . THR A 1 129 ? 18.529 29.685 70.877 1.00 11.28 129 THR A O 1
ATOM 1020 N N . PHE A 1 130 ? 19.962 30.777 69.523 1.00 10.08 130 PHE A N 1
ATOM 1021 C CA . PHE A 1 130 ? 19.308 30.320 68.305 1.00 9.50 130 PHE A CA 1
ATOM 1022 C C . PHE A 1 130 ? 20.305 30.279 67.152 1.00 9.89 130 PHE A C 1
ATOM 1023 O O . PHE A 1 130 ? 21.383 30.897 67.219 1.00 9.50 130 PHE A O 1
ATOM 1031 N N . ASP A 1 131 ? 19.945 29.565 66.093 1.00 9.95 131 ASP A N 1
ATOM 1032 C CA . ASP A 1 131 ? 20.750 29.593 64.870 1.00 10.64 131 ASP A CA 1
ATOM 1033 C C . ASP A 1 131 ? 20.000 30.445 63.881 1.00 10.70 131 ASP A C 1
ATOM 1034 O O . ASP A 1 131 ? 18.761 30.516 63.907 1.00 10.54 131 ASP A O 1
ATOM 1039 N N . VAL A 1 132 ? 20.752 31.096 63.004 1.00 10.86 132 VAL A N 1
ATOM 1040 C CA . VAL A 1 132 ? 20.155 31.977 62.037 1.00 10.76 132 VAL A CA 1
ATOM 1041 C C . VAL A 1 132 ? 20.921 31.935 60.716 1.00 11.10 132 VAL A C 1
ATOM 1042 O O . VAL A 1 132 ? 22.150 31.828 60.671 1.00 10.86 132 VAL A O 1
ATOM 1046 N N . ASP A 1 133 ? 20.151 32.006 59.637 1.00 11.61 133 ASP A N 1
ATOM 1047 C CA . ASP A 1 133 ? 20.696 32.179 58.308 1.00 12.08 133 ASP A CA 1
ATOM 1048 C C . ASP A 1 133 ? 20.181 33.496 57.748 1.00 11.81 133 ASP A C 1
ATOM 1049 O O . ASP A 1 133 ? 19.004 33.611 57.376 1.00 11.57 133 ASP A O 1
ATOM 1054 N N . VAL A 1 134 ? 21.072 34.496 57.746 1.00 11.85 134 VAL A N 1
ATOM 1055 C CA . VAL A 1 134 ? 20.791 35.816 57.170 1.00 11.36 134 VAL A CA 1
ATOM 1056 C C . VAL A 1 134 ? 21.444 36.013 55.790 1.00 11.47 134 VAL A C 1
ATOM 1057 O O . VAL A 1 134 ? 21.533 37.148 55.297 1.00 11.14 134 VAL A O 1
ATOM 1061 N N . SER A 1 135 ? 21.911 34.927 55.173 1.00 12.01 135 SER A N 1
ATOM 1062 C CA . SER A 1 135 ? 22.666 35.054 53.905 1.00 12.80 135 SER A CA 1
ATOM 1063 C C . SER A 1 135 ? 21.818 35.702 52.807 1.00 13.75 135 SER A C 1
ATOM 1064 O O . SER A 1 135 ? 22.355 36.399 51.937 1.00 13.50 135 SER A O 1
ATOM 1067 N N . ASN A 1 136 ? 20.500 35.478 52.865 1.00 14.44 136 ASN A N 1
ATOM 1068 C CA A ASN A 1 136 ? 19.575 35.970 51.850 0.50 14.68 136 ASN A CA 1
ATOM 1069 C CA B ASN A 1 136 ? 19.610 36.009 51.832 0.50 15.21 136 ASN A CA 1
ATOM 1070 C C . ASN A 1 136 ? 18.765 37.202 52.253 1.00 15.16 136 ASN A C 1
ATOM 1071 O O . ASN A 1 136 ? 17.711 37.469 51.668 1.00 15.07 136 ASN A O 1
ATOM 1080 N N . ILE A 1 137 ? 19.247 37.948 53.249 1.00 15.10 137 ILE A N 1
ATOM 1081 C CA . ILE A 1 137 ? 18.674 39.259 53.540 1.00 14.70 137 ILE A CA 1
ATOM 1082 C C . ILE A 1 137 ? 19.798 40.287 53.566 1.00 14.71 137 ILE A C 1
ATOM 1083 O O . ILE A 1 137 ? 20.738 40.191 54.374 1.00 14.20 137 ILE A O 1
ATOM 1088 N N . GLY A 1 138 ? 19.697 41.270 52.678 1.00 14.46 138 GLY A N 1
ATOM 1089 C CA . GLY A 1 138 ? 20.808 42.200 52.451 1.00 14.50 138 GLY A CA 1
ATOM 1090 C C . GLY A 1 138 ? 20.472 43.594 52.924 1.00 14.62 138 GLY A C 1
ATOM 1091 O O . GLY A 1 138 ? 19.542 43.769 53.713 1.00 13.06 138 GLY A O 1
ATOM 1092 N N . CYS A 1 139 ? 21.217 44.584 52.421 1.00 14.78 139 CYS A N 1
ATOM 1093 C CA . CYS A 1 139 ? 20.982 45.989 52.762 1.00 16.27 139 CYS A CA 1
ATOM 1094 C C . CYS A 1 139 ? 19.521 46.401 52.686 1.00 15.51 139 CYS A C 1
ATOM 1095 O O . CYS A 1 139 ? 18.819 46.128 51.695 1.00 15.12 139 CYS A O 1
ATOM 1098 N N . GLY A 1 140 ? 19.070 47.059 53.747 1.00 15.56 140 GLY A N 1
ATOM 1099 C CA . GLY A 1 140 ? 17.733 47.659 53.781 1.00 15.27 140 GLY A CA 1
ATOM 1100 C C . GLY A 1 140 ? 16.653 46.758 54.348 1.00 15.43 140 GLY A C 1
ATOM 1101 O O . GLY A 1 140 ? 15.503 47.161 54.450 1.00 15.78 140 GLY A O 1
ATOM 1102 N N . LEU A 1 141 ? 17.021 45.523 54.682 1.00 14.77 141 LEU A N 1
ATOM 1103 C CA . LEU A 1 141 ? 16.089 44.571 55.271 1.00 14.97 141 LEU A CA 1
ATOM 1104 C C . LEU A 1 141 ? 16.515 44.229 56.679 1.00 13.80 141 LEU A C 1
ATOM 1105 O O . LEU A 1 141 ? 17.687 44.348 57.026 1.00 13.86 141 LEU A O 1
ATOM 1110 N N . ASN A 1 142 ? 15.558 43.765 57.472 1.00 13.76 142 ASN A N 1
ATOM 1111 C CA . ASN A 1 142 ? 15.809 43.356 58.843 1.00 12.09 142 ASN A CA 1
ATOM 1112 C C . ASN A 1 142 ? 15.100 42.026 59.089 1.00 11.82 142 ASN A C 1
ATOM 1113 O O . ASN A 1 142 ? 13.873 41.940 58.991 1.00 11.70 142 ASN A O 1
ATOM 1118 N N . GLY A 1 143 ? 15.881 41.002 59.394 1.00 11.69 143 GLY A N 1
ATOM 1119 C CA . GLY A 1 143 ? 15.335 39.735 59.866 1.00 11.54 143 GLY A CA 1
ATOM 1120 C C . GLY A 1 143 ? 15.497 39.725 61.375 1.00 11.43 143 GLY A C 1
ATOM 1121 O O . GLY A 1 143 ? 16.561 39.470 61.882 1.00 12.71 143 GLY A O 1
ATOM 1122 N N . ALA A 1 144 ? 14.447 40.029 62.108 1.00 10.67 144 ALA A N 1
ATOM 1123 C CA . ALA A 1 144 ? 14.608 40.329 63.518 1.00 9.91 144 ALA A CA 1
ATOM 1124 C C . ALA A 1 144 ? 14.091 39.225 64.419 1.00 9.65 144 ALA A C 1
ATOM 1125 O O . ALA A 1 144 ? 13.078 38.588 64.114 1.00 9.33 144 ALA A O 1
ATOM 1127 N N . LEU A 1 145 ? 14.837 38.967 65.494 1.00 8.86 145 LEU A N 1
ATOM 1128 C CA . LEU A 1 145 ? 14.367 38.131 66.576 1.00 9.06 145 LEU A CA 1
ATOM 1129 C C . LEU A 1 145 ? 14.508 38.927 67.853 1.00 8.96 145 LEU A C 1
ATOM 1130 O O . LEU A 1 145 ? 15.582 39.409 68.182 1.00 9.19 145 LEU A O 1
ATOM 1135 N N . TYR A 1 146 ? 13.401 39.120 68.560 1.00 9.16 146 TYR A N 1
ATOM 1136 C CA . TYR A 1 146 ? 13.435 40.016 69.696 1.00 9.22 146 TYR A CA 1
ATOM 1137 C C . TYR A 1 146 ? 12.317 39.743 70.685 1.00 9.43 146 TYR A C 1
ATOM 1138 O O . TYR A 1 146 ? 11.420 38.958 70.408 1.00 10.30 146 TYR A O 1
ATOM 1147 N N . PHE A 1 147 ? 12.412 40.385 71.835 1.00 9.54 147 PHE A N 1
ATOM 1148 C CA . PHE A 1 147 ? 11.427 40.243 72.889 1.00 9.57 147 PHE A CA 1
ATOM 1149 C C . PHE A 1 147 ? 10.724 41.551 73.216 1.00 9.36 147 PHE A C 1
ATOM 1150 O O . PHE A 1 147 ? 11.352 42.599 73.281 1.00 9.29 147 PHE A O 1
ATOM 1158 N N . VAL A 1 148 ? 9.419 41.471 73.440 1.00 9.25 148 VAL A N 1
ATOM 1159 C CA . VAL A 1 148 ? 8.662 42.618 73.907 1.00 9.54 148 VAL A CA 1
ATOM 1160 C C . VAL A 1 148 ? 7.742 42.195 75.060 1.00 9.79 148 VAL A C 1
ATOM 1161 O O . VAL A 1 148 ? 7.319 41.006 75.160 1.00 10.14 148 VAL A O 1
ATOM 1165 N N . SER A 1 149 ? 7.457 43.153 75.926 1.00 10.02 149 SER A N 1
ATOM 1166 C CA . SER A 1 149 ? 6.575 42.919 77.070 1.00 10.65 149 SER A CA 1
ATOM 1167 C C . SER A 1 149 ? 5.092 43.013 76.667 1.00 10.62 149 SER A C 1
ATOM 1168 O O . SER A 1 149 ? 4.335 43.820 77.227 1.00 11.58 149 SER A O 1
ATOM 1171 N N . MET A 1 150 ? 4.693 42.181 75.695 1.00 10.71 150 MET A N 1
ATOM 1172 C CA . MET A 1 150 ? 3.291 42.003 75.301 1.00 11.31 150 MET A CA 1
ATOM 1173 C C . MET A 1 150 ? 2.599 41.158 76.369 1.00 11.64 150 MET A C 1
ATOM 1174 O O . MET A 1 150 ? 3.273 40.428 77.105 1.00 11.36 150 MET A O 1
ATOM 1179 N N . ASP A 1 151 ? 1.266 41.248 76.447 1.00 12.22 151 ASP A N 1
ATOM 1180 C CA . ASP A 1 151 ? 0.491 40.341 77.301 1.00 13.28 151 ASP A CA 1
ATOM 1181 C C . ASP A 1 151 ? 0.517 38.953 76.676 1.00 13.34 151 ASP A C 1
ATOM 1182 O O . ASP A 1 151 ? 0.420 38.831 75.442 1.00 12.66 151 ASP A O 1
ATOM 1187 N N . ALA A 1 152 ? 0.633 37.917 77.511 1.00 13.07 152 ALA A N 1
ATOM 1188 C CA . ALA A 1 152 ? 0.654 36.528 77.018 1.00 13.29 152 ALA A CA 1
ATOM 1189 C C . ALA A 1 152 ? -0.622 36.126 76.281 1.00 13.90 152 ALA A C 1
ATOM 1190 O O . ALA A 1 152 ? -0.594 35.232 75.443 1.00 14.21 152 ALA A O 1
ATOM 1192 N N . ASP A 1 153 ? -1.735 36.780 76.597 1.00 13.77 153 ASP A N 1
ATOM 1193 C CA . ASP A 1 153 ? -2.987 36.506 75.881 1.00 14.40 153 ASP A CA 1
ATOM 1194 C C . ASP A 1 153 ? -3.262 37.573 74.824 1.00 14.37 153 ASP A C 1
ATOM 1195 O O . ASP A 1 153 ? -4.372 37.667 74.293 1.00 14.76 153 ASP A O 1
ATOM 1200 N N . GLY A 1 154 ? -2.253 38.382 74.522 1.00 14.60 154 GLY A N 1
ATOM 1201 C CA . GLY A 1 154 ? -2.411 39.421 73.504 1.00 14.32 154 GLY A CA 1
ATOM 1202 C C . GLY A 1 154 ? -3.404 40.523 73.826 1.00 14.26 154 GLY A C 1
ATOM 1203 O O . GLY A 1 154 ? -3.827 41.249 72.924 1.00 13.12 154 GLY A O 1
ATOM 1204 N N . GLY A 1 155 ? -3.781 40.642 75.108 1.00 13.77 155 GLY A N 1
ATOM 1205 C CA . GLY A 1 155 ? -4.692 41.698 75.547 1.00 14.79 155 GLY A CA 1
ATOM 1206 C C . GLY A 1 155 ? -6.152 41.245 75.678 1.00 16.10 155 GLY A C 1
ATOM 1207 O O . GLY A 1 155 ? -7.052 42.065 75.906 1.00 16.57 155 GLY A O 1
ATOM 1208 N N . LEU A 1 156 ? -6.374 39.938 75.551 1.00 16.16 156 LEU A N 1
ATOM 1209 C CA . LEU A 1 156 ? -7.720 39.364 75.552 1.00 19.00 156 LEU A CA 1
ATOM 1210 C C . LEU A 1 156 ? -8.457 39.709 76.850 1.00 20.02 156 LEU A C 1
ATOM 1211 O O . LEU A 1 156 ? -9.600 40.195 76.829 1.00 19.84 156 LEU A O 1
ATOM 1216 N N . SER A 1 157 ? -7.791 39.522 77.983 1.00 20.41 157 SER A N 1
ATOM 1217 C CA . SER A 1 157 ? -8.460 39.764 79.270 1.00 22.34 157 SER A CA 1
ATOM 1218 C C . SER A 1 157 ? -8.506 41.239 79.696 1.00 22.61 157 SER A C 1
ATOM 1219 O O . SER A 1 157 ? -9.401 41.634 80.449 1.00 23.80 157 SER A O 1
ATOM 1222 N N . ARG A 1 158 ? -7.560 42.049 79.216 1.00 20.11 158 ARG A N 1
ATOM 1223 C CA . ARG A 1 158 ? -7.515 43.465 79.560 1.00 19.96 158 ARG A CA 1
ATOM 1224 C C . ARG A 1 158 ? -8.550 44.303 78.822 1.00 18.67 158 ARG A C 1
ATOM 1225 O O . ARG A 1 158 ? -9.063 45.286 79.360 1.00 18.14 158 ARG A O 1
ATOM 1233 N N . TYR A 1 159 ? -8.854 43.916 77.588 1.00 17.04 159 TYR A N 1
ATOM 1234 C CA . TYR A 1 159 ? -9.652 44.737 76.704 1.00 16.07 159 TYR A CA 1
ATOM 1235 C C . TYR A 1 159 ? -10.865 43.959 76.196 1.00 16.98 159 TYR A C 1
ATOM 1236 O O . TYR A 1 159 ? -10.718 43.030 75.384 1.00 16.12 159 TYR A O 1
ATOM 1245 N N . PRO A 1 160 ? -12.078 44.345 76.646 1.00 17.46 160 PRO A N 1
ATOM 1246 C CA . PRO A 1 160 ? -13.272 43.591 76.200 1.00 18.35 160 PRO A CA 1
ATOM 1247 C C . PRO A 1 160 ? -13.539 43.629 74.678 1.00 18.19 160 PRO A C 1
ATOM 1248 O O . PRO A 1 160 ? -14.117 42.685 74.144 1.00 19.10 160 PRO A O 1
ATOM 1252 N N . GLY A 1 161 ? -13.102 44.677 73.985 1.00 17.26 161 GLY A N 1
ATOM 1253 C CA . GLY A 1 161 ? -13.286 44.753 72.528 1.00 16.47 161 GLY A CA 1
ATOM 1254 C C . GLY A 1 161 ? -12.350 43.819 71.751 1.00 15.92 161 GLY A C 1
ATOM 1255 O O . GLY A 1 161 ? -12.495 43.658 70.531 1.00 15.18 161 GLY A O 1
ATOM 1256 N N . ASN A 1 162 ? -11.392 43.211 72.449 1.00 15.07 162 ASN A N 1
ATOM 1257 C CA . ASN A 1 162 ? -10.500 42.206 71.834 1.00 15.07 162 ASN A CA 1
ATOM 1258 C C . ASN A 1 162 ? -10.961 40.799 72.177 1.00 15.46 162 ASN A C 1
ATOM 1259 O O . ASN A 1 162 ? -10.771 40.333 73.308 1.00 15.96 162 ASN A O 1
ATOM 1264 N N . LYS A 1 163 ? -11.558 40.113 71.202 1.00 15.89 163 LYS A N 1
ATOM 1265 C CA . LYS A 1 163 ? -11.912 38.696 71.386 1.00 16.73 163 LYS A CA 1
ATOM 1266 C C . LYS A 1 163 ? -11.013 37.733 70.604 1.00 16.06 163 LYS A C 1
ATOM 1267 O O . LYS A 1 163 ? -11.152 36.516 70.719 1.00 17.27 163 LYS A O 1
ATOM 1273 N N . ALA A 1 164 ? -10.074 38.285 69.833 1.00 14.90 164 ALA A N 1
ATOM 1274 C CA . ALA A 1 164 ? -9.187 37.498 68.986 1.00 14.12 164 ALA A CA 1
ATOM 1275 C C . ALA A 1 164 ? -7.991 36.984 69.808 1.00 13.83 164 ALA A C 1
ATOM 1276 O O . ALA A 1 164 ? -7.724 35.779 69.856 1.00 14.91 164 ALA A O 1
ATOM 1278 N N . GLY A 1 165 ? -7.268 37.903 70.430 1.00 13.47 165 GLY A N 1
ATOM 1279 C CA . GLY A 1 165 ? -6.191 37.533 71.351 1.00 12.62 165 GLY A CA 1
ATOM 1280 C C . GLY A 1 165 ? -4.959 36.965 70.675 1.00 12.44 165 GLY A C 1
ATOM 1281 O O . GLY A 1 165 ? -4.778 37.095 69.442 1.00 11.13 165 GLY A O 1
ATOM 1282 N N . ALA A 1 166 ? -4.132 36.325 71.504 1.00 12.31 166 ALA A N 1
ATOM 1283 C CA . ALA A 1 166 ? -2.844 35.758 71.111 1.00 12.47 166 ALA A CA 1
ATOM 1284 C C . ALA A 1 166 ? -2.949 34.747 69.958 1.00 12.25 166 ALA A C 1
ATOM 1285 O O . ALA A 1 166 ? -2.052 34.663 69.116 1.00 11.53 166 ALA A O 1
ATOM 1287 N N . LYS A 1 167 ? -4.031 33.963 69.935 1.00 12.36 167 LYS A N 1
ATOM 1288 C CA . LYS A 1 167 ? -4.264 33.023 68.825 1.00 12.56 167 LYS A CA 1
ATOM 1289 C C . LYS A 1 167 ? -4.146 33.722 67.466 1.00 11.86 167 LYS A C 1
ATOM 1290 O O . LYS A 1 167 ? -3.685 33.121 66.492 1.00 11.98 167 LYS A O 1
ATOM 1296 N N . TYR A 1 168 ? -4.588 34.982 67.408 1.00 11.78 168 TYR A N 1
ATOM 1297 C CA . TYR A 1 168 ? -4.564 35.756 66.173 1.00 11.64 168 TYR A CA 1
ATOM 1298 C C . TYR A 1 168 ? -3.499 36.858 66.167 1.00 10.75 168 TYR A C 1
ATOM 1299 O O . TYR A 1 168 ? -3.543 37.752 65.336 1.00 10.66 168 TYR A O 1
ATOM 1308 N N . GLY A 1 169 ? -2.532 36.770 67.085 1.00 10.34 169 GLY A N 1
ATOM 1309 C CA . GLY A 1 169 ? -1.387 37.675 67.080 1.00 10.38 169 GLY A CA 1
ATOM 1310 C C . GLY A 1 169 ? -1.746 39.132 67.370 1.00 10.58 169 GLY A C 1
ATOM 1311 O O . GLY A 1 169 ? -1.160 40.038 66.788 1.00 10.51 169 GLY A O 1
ATOM 1312 N N . THR A 1 170 ? -2.693 39.363 68.279 1.00 10.55 170 THR A N 1
ATOM 1313 C CA . THR A 1 170 ? -3.006 40.733 68.714 1.00 10.63 170 THR A CA 1
ATOM 1314 C C . THR A 1 170 ? -2.078 41.186 69.823 1.00 10.79 170 THR A C 1
ATOM 1315 O O . THR A 1 170 ? -1.375 40.372 70.438 1.00 11.99 170 THR A O 1
ATOM 1319 N N . GLY A 1 171 ? -2.083 42.494 70.080 1.00 10.78 171 GLY A N 1
ATOM 1320 C CA . GLY A 1 171 ? -1.420 43.037 71.263 1.00 10.85 171 GLY A CA 1
ATOM 1321 C C . GLY A 1 171 ? 0.017 43.459 71.088 1.00 10.52 171 GLY A C 1
ATOM 1322 O O . GLY A 1 171 ? 0.728 43.683 72.065 1.00 11.55 171 GLY A O 1
ATOM 1323 N N . TYR A 1 172 ? 0.456 43.610 69.848 1.00 10.20 172 TYR A N 1
ATOM 1324 C CA . TYR A 1 172 ? 1.828 44.025 69.612 1.00 9.71 172 TYR A CA 1
ATOM 1325 C C . TYR A 1 172 ? 2.103 45.381 70.260 1.00 9.74 172 TYR A C 1
ATOM 1326 O O . TYR A 1 172 ? 1.203 46.239 70.371 1.00 9.90 172 TYR A O 1
ATOM 1335 N N . CYS A 1 173 ? 3.339 45.551 70.714 1.00 9.86 173 CYS A N 1
ATOM 1336 C CA . CYS A 1 173 ? 3.816 46.805 71.202 1.00 9.81 173 CYS A CA 1
ATOM 1337 C C . CYS A 1 173 ? 5.335 46.730 71.062 1.00 9.58 173 CYS A C 1
ATOM 1338 O O . CYS A 1 173 ? 5.926 45.631 71.002 1.00 9.55 173 CYS A O 1
ATOM 1341 N N . ASP A 1 174 ? 5.983 47.873 70.972 1.00 9.20 174 ASP A N 1
ATOM 1342 C CA . ASP A 1 174 ? 7.426 47.885 71.157 1.00 9.25 174 ASP A CA 1
ATOM 1343 C C . ASP A 1 174 ? 7.907 49.272 71.565 1.00 9.49 174 ASP A C 1
ATOM 1344 O O . ASP A 1 174 ? 7.099 50.165 71.853 1.00 9.39 174 ASP A O 1
ATOM 1349 N N . ALA A 1 175 ? 9.218 49.430 71.663 1.00 9.77 175 ALA A N 1
ATOM 1350 C CA . ALA A 1 175 ? 9.753 50.643 72.289 1.00 10.45 175 ALA A CA 1
ATOM 1351 C C . ALA A 1 175 ? 9.691 51.833 71.344 1.00 11.48 175 ALA A C 1
ATOM 1352 O O . ALA A 1 175 ? 10.060 52.943 71.738 1.00 12.51 175 ALA A O 1
ATOM 1354 N N . GLN A 1 176 ? 9.202 51.615 70.121 1.00 12.30 176 GLN A N 1
ATOM 1355 C CA . GLN A 1 176 ? 8.989 52.706 69.151 1.00 14.50 176 GLN A CA 1
ATOM 1356 C C . GLN A 1 176 ? 7.586 53.269 69.236 1.00 13.60 176 GLN A C 1
ATOM 1357 O O . GLN A 1 176 ? 7.258 54.227 68.519 1.00 13.27 176 GLN A O 1
ATOM 1363 N N . CYS A 1 177 ? 6.765 52.677 70.104 1.00 12.61 177 CYS A N 1
ATOM 1364 C CA . CYS A 1 177 ? 5.362 53.086 70.256 1.00 12.37 177 CYS A CA 1
ATOM 1365 C C . CYS A 1 177 ? 4.704 53.245 68.875 1.00 12.42 177 CYS A C 1
ATOM 1366 O O . CYS A 1 177 ? 4.152 54.324 68.551 1.00 11.64 177 CYS A O 1
ATOM 1369 N N . PRO A 1 178 ? 4.763 52.186 68.049 1.00 12.13 178 PRO A N 1
ATOM 1370 C CA . PRO A 1 178 ? 4.311 52.321 66.654 1.00 12.27 178 PRO A CA 1
ATOM 1371 C C . PRO A 1 178 ? 2.837 52.651 66.530 1.00 12.47 178 PRO A C 1
ATOM 1372 O O . PRO A 1 178 ? 2.009 52.080 67.235 1.00 13.44 178 PRO A O 1
ATOM 1376 N N . ARG A 1 179 ? 2.512 53.530 65.590 1.00 12.91 179 ARG A N 1
ATOM 1377 C CA . ARG A 1 179 ? 1.129 53.950 65.380 1.00 13.52 179 ARG A CA 1
ATOM 1378 C C . ARG A 1 179 ? 0.489 53.291 64.157 1.00 14.20 179 ARG A C 1
ATOM 1379 O O . ARG A 1 179 ? -0.645 53.598 63.800 1.00 13.62 179 ARG A O 1
ATOM 1387 N N . ASP A 1 180 ? 1.200 52.344 63.548 1.00 14.85 180 ASP A N 1
ATOM 1388 C CA . ASP A 1 180 ? 0.688 51.660 62.361 1.00 16.46 180 ASP A CA 1
ATOM 1389 C C . ASP A 1 180 ? -0.143 50.417 62.696 1.00 15.67 180 ASP A C 1
ATOM 1390 O O . ASP A 1 180 ? -0.710 49.768 61.801 1.00 15.02 180 ASP A O 1
ATOM 1395 N N . ILE A 1 181 ? -0.205 50.091 63.987 1.00 14.75 181 ILE A N 1
ATOM 1396 C CA . ILE A 1 181 ? -0.905 48.917 64.483 1.00 14.05 181 ILE A CA 1
ATOM 1397 C C . ILE A 1 181 ? -2.417 49.171 64.420 1.00 14.06 181 ILE A C 1
ATOM 1398 O O . ILE A 1 181 ? -2.903 50.210 64.905 1.00 12.88 181 ILE A O 1
ATOM 1403 N N . LYS A 1 182 ? -3.145 48.245 63.794 1.00 13.55 182 LYS A N 1
ATOM 1404 C CA . LYS A 1 182 ? -4.559 48.454 63.485 1.00 14.07 182 LYS A CA 1
ATOM 1405 C C . LYS A 1 182 ? -5.555 48.304 64.661 1.00 13.92 182 LYS A C 1
ATOM 1406 O O . LYS A 1 182 ? -6.595 48.988 64.686 1.00 14.16 182 LYS A O 1
ATOM 1412 N N . PHE A 1 183 ? -5.243 47.408 65.598 1.00 13.09 183 PHE A N 1
ATOM 1413 C CA . PHE A 1 183 ? -6.034 47.210 66.800 1.00 12.64 183 PHE A CA 1
ATOM 1414 C C . PHE A 1 183 ? -5.127 47.394 67.993 1.00 13.13 183 PHE A C 1
ATOM 1415 O O . PHE A 1 183 ? -4.057 46.764 68.088 1.00 13.35 183 PHE A O 1
ATOM 1423 N N . ILE A 1 184 ? -5.515 48.321 68.868 1.00 12.48 184 ILE A N 1
ATOM 1424 C CA . ILE A 1 184 ? -4.747 48.610 70.096 1.00 12.80 184 ILE A CA 1
ATOM 1425 C C . ILE A 1 184 ? -5.779 48.772 71.201 1.00 12.94 184 ILE A C 1
ATOM 1426 O O . ILE A 1 184 ? -6.764 49.511 71.027 1.00 12.70 184 ILE A O 1
ATOM 1431 N N . ASN A 1 185 ? -5.577 48.064 72.314 1.00 13.43 185 ASN A N 1
ATOM 1432 C CA . ASN A 1 185 ? -6.511 48.145 73.457 1.00 13.96 185 ASN A CA 1
ATOM 1433 C C . ASN A 1 185 ? -7.948 47.716 73.128 1.00 14.51 185 ASN A C 1
ATOM 1434 O O . ASN A 1 185 ? -8.927 48.238 73.717 1.00 13.88 185 ASN A O 1
ATOM 1439 N N . GLY A 1 186 ? -8.081 46.780 72.190 1.00 14.13 186 GLY A N 1
ATOM 1440 C CA . GLY A 1 186 ? -9.394 46.253 71.773 1.00 15.40 186 GLY A CA 1
ATOM 1441 C C . GLY A 1 186 ? -10.269 47.252 71.030 1.00 16.55 186 GLY A C 1
ATOM 1442 O O . GLY A 1 186 ? -11.516 47.106 70.973 1.00 17.20 186 GLY A O 1
ATOM 1443 N N . GLU A 1 187 ? -9.620 48.285 70.496 1.00 16.13 187 GLU A N 1
ATOM 1444 C CA . GLU A 1 187 ? -10.276 49.285 69.682 1.00 16.80 187 GLU A CA 1
ATOM 1445 C C . GLU A 1 187 ? -9.524 49.434 68.382 1.00 15.90 187 GLU A C 1
ATOM 1446 O O . GLU A 1 187 ? -8.301 49.295 68.336 1.00 15.09 187 GLU A O 1
ATOM 1452 N N . ALA A 1 188 ? -10.271 49.674 67.312 1.00 15.72 188 ALA A N 1
ATOM 1453 C CA . ALA A 1 188 ? -9.654 49.902 66.022 1.00 14.90 188 ALA A CA 1
ATOM 1454 C C . ALA A 1 188 ? -9.018 51.274 66.014 1.00 15.30 188 ALA A C 1
ATOM 1455 O O . ALA A 1 188 ? -9.640 52.250 66.424 1.00 15.53 188 ALA A O 1
ATOM 1457 N N . ASN A 1 189 ? -7.767 51.341 65.551 1.00 15.00 189 ASN A N 1
ATOM 1458 C CA . ASN A 1 189 ? -6.988 52.571 65.530 1.00 15.55 189 ASN A CA 1
ATOM 1459 C C . ASN A 1 189 ? -7.350 53.444 64.305 1.00 16.74 189 ASN A C 1
ATOM 1460 O O . ASN A 1 189 ? -6.473 53.859 63.523 1.00 16.92 189 ASN A O 1
ATOM 1465 N N . ILE A 1 190 ? -8.651 53.718 64.153 1.00 16.62 190 ILE A N 1
ATOM 1466 C CA . ILE A 1 190 ? -9.178 54.311 62.922 1.00 17.97 190 ILE A CA 1
ATOM 1467 C C . ILE A 1 190 ? -9.092 55.826 62.922 1.00 18.75 190 ILE A C 1
ATOM 1468 O O . ILE A 1 190 ? -9.143 56.436 61.860 1.00 18.18 190 ILE A O 1
ATOM 1473 N N . GLU A 1 191 ? -9.000 56.418 64.113 1.00 19.88 191 GLU A N 1
ATOM 1474 C CA . GLU A 1 191 ? -9.125 57.881 64.249 1.00 22.77 191 GLU A CA 1
ATOM 1475 C C . GLU A 1 191 ? -7.949 58.587 63.588 1.00 23.13 191 GLU A C 1
ATOM 1476 O O . GLU A 1 191 ? -6.768 58.288 63.865 1.00 22.95 191 GLU A O 1
ATOM 1482 N N . GLY A 1 192 ? -8.293 59.466 62.650 1.00 23.48 192 GLY A N 1
ATOM 1483 C CA . GLY A 1 192 ? -7.319 60.196 61.843 1.00 23.89 192 GLY A CA 1
ATOM 1484 C C . GLY A 1 192 ? -6.405 59.302 61.040 1.00 24.00 192 GLY A C 1
ATOM 1485 O O . GLY A 1 192 ? -5.286 59.699 60.694 1.00 24.08 192 GLY A O 1
ATOM 1486 N N . TRP A 1 193 ? -6.868 58.090 60.739 1.00 24.16 193 TRP A N 1
ATOM 1487 C CA . TRP A 1 193 ? -6.019 57.128 60.061 1.00 24.13 193 TRP A CA 1
ATOM 1488 C C . TRP A 1 193 ? -5.539 57.720 58.756 1.00 24.84 193 TRP A C 1
ATOM 1489 O O . TRP A 1 193 ? -6.333 58.237 57.957 1.00 24.13 193 TRP A O 1
ATOM 1500 N N . THR A 1 194 ? -4.232 57.628 58.547 1.00 24.75 194 THR A N 1
ATOM 1501 C CA . THR A 1 194 ? -3.614 58.221 57.375 1.00 27.02 194 THR A CA 1
ATOM 1502 C C . THR A 1 194 ? -2.898 57.138 56.595 1.00 27.21 194 THR A C 1
ATOM 1503 O O . THR A 1 194 ? -1.977 56.508 57.114 1.00 26.72 194 THR A O 1
ATOM 1507 N N . GLY A 1 195 ? -3.339 56.912 55.359 1.00 27.98 195 GLY A N 1
ATOM 1508 C CA . GLY A 1 195 ? -2.655 55.984 54.467 1.00 29.41 195 GLY A CA 1
ATOM 1509 C C . GLY A 1 195 ? -1.191 56.369 54.364 1.00 31.25 195 GLY A C 1
ATOM 1510 O O . GLY A 1 195 ? -0.853 57.566 54.371 1.00 31.03 195 GLY A O 1
ATOM 1511 N N . SER A 1 196 ? -0.314 55.369 54.304 1.00 30.94 196 SER A N 1
ATOM 1512 C CA . SER A 1 196 ? 1.122 55.628 54.154 1.00 32.39 196 SER A CA 1
ATOM 1513 C C . SER A 1 196 ? 1.424 56.309 52.822 1.00 34.59 196 SER A C 1
ATOM 1514 O O . SER A 1 196 ? 0.768 56.032 51.810 1.00 34.56 196 SER A O 1
ATOM 1517 N N . THR A 1 197 ? 2.423 57.189 52.824 1.00 37.21 197 THR A N 1
ATOM 1518 C CA . THR A 1 197 ? 2.827 57.888 51.598 1.00 41.75 197 THR A CA 1
ATOM 1519 C C . THR A 1 197 ? 3.579 56.969 50.636 1.00 42.23 197 THR A C 1
ATOM 1520 O O . THR A 1 197 ? 3.721 57.295 49.458 1.00 45.30 197 THR A O 1
ATOM 1524 N N . ASN A 1 198 ? 4.041 55.820 51.136 1.00 43.23 198 ASN A N 1
ATOM 1525 C CA . ASN A 1 198 ? 4.899 54.919 50.349 1.00 42.84 198 ASN A CA 1
ATOM 1526 C C . ASN A 1 198 ? 4.591 53.418 50.485 1.00 41.33 198 ASN A C 1
ATOM 1527 O O . ASN A 1 198 ? 5.091 52.603 49.707 1.00 41.44 198 ASN A O 1
ATOM 1532 N N . ASP A 1 199 ? 3.777 53.063 51.476 1.00 39.56 199 ASP A N 1
ATOM 1533 C CA . ASP A 1 199 ? 3.358 51.679 51.686 1.00 36.38 199 ASP A CA 1
ATOM 1534 C C . ASP A 1 199 ? 1.856 51.539 51.411 1.00 35.27 199 ASP A C 1
ATOM 1535 O O . ASP A 1 199 ? 1.040 51.999 52.209 1.00 31.06 199 ASP A O 1
ATOM 1540 N N . PRO A 1 200 ? 1.492 50.879 50.288 1.00 34.23 200 PRO A N 1
ATOM 1541 C CA . PRO A 1 200 ? 0.086 50.755 49.890 1.00 35.25 200 PRO A CA 1
ATOM 1542 C C . PRO A 1 200 ? -0.749 49.856 50.817 1.00 36.04 200 PRO A C 1
ATOM 1543 O O . PRO A 1 200 ? -1.965 49.753 50.631 1.00 35.76 200 PRO A O 1
ATOM 1547 N N . ASN A 1 201 ? -0.103 49.234 51.806 1.00 36.21 201 ASN A N 1
ATOM 1548 C CA . ASN A 1 201 ? -0.787 48.343 52.749 1.00 36.73 201 ASN A CA 1
ATOM 1549 C C . ASN A 1 201 ? -0.815 48.816 54.202 1.00 35.44 201 ASN A C 1
ATOM 1550 O O . ASN A 1 201 ? -1.448 48.181 55.064 1.00 33.44 201 ASN A O 1
ATOM 1555 N N . ALA A 1 202 ? -0.140 49.931 54.461 1.00 32.15 202 ALA A N 1
ATOM 1556 C CA . ALA A 1 202 ? -0.006 50.461 55.815 1.00 29.63 202 ALA A CA 1
ATOM 1557 C C . ALA A 1 202 ? -0.529 51.897 55.931 1.00 28.71 202 ALA A C 1
ATOM 1558 O O . ALA A 1 202 ? -0.670 52.608 54.928 1.00 29.11 202 ALA A O 1
ATOM 1560 N N . GLY A 1 203 ? -0.839 52.296 57.163 1.00 25.44 203 GLY A N 1
ATOM 1561 C CA . GLY A 1 203 ? -1.167 53.676 57.494 1.00 24.58 203 GLY A CA 1
ATOM 1562 C C . GLY A 1 203 ? -0.805 53.875 58.951 1.00 23.89 203 GLY A C 1
ATOM 1563 O O . GLY A 1 203 ? -0.139 53.022 59.549 1.00 22.70 203 GLY A O 1
ATOM 1564 N N . ALA A 1 204 ? -1.227 54.996 59.519 1.00 22.30 204 ALA A N 1
ATOM 1565 C CA . ALA A 1 204 ? -0.950 55.300 60.920 1.00 21.88 204 ALA A CA 1
ATOM 1566 C C . ALA A 1 204 ? -2.160 55.972 61.537 1.00 22.10 204 ALA A C 1
ATOM 1567 O O . ALA A 1 204 ? -2.831 56.789 60.896 1.00 22.56 204 ALA A O 1
ATOM 1569 N N . GLY A 1 205 ? -2.432 55.634 62.786 1.00 20.38 205 GLY A N 1
ATOM 1570 C CA . GLY A 1 205 ? -3.630 56.110 63.441 1.00 20.18 205 GLY A CA 1
ATOM 1571 C C . GLY A 1 205 ? -3.310 57.055 64.577 1.00 18.22 205 GLY A C 1
ATOM 1572 O O . GLY A 1 205 ? -2.153 57.402 64.796 1.00 18.23 205 GLY A O 1
ATOM 1573 N N . ARG A 1 206 ? -4.359 57.456 65.286 1.00 18.81 206 ARG A N 1
ATOM 1574 C CA . ARG A 1 206 ? -4.257 58.397 66.401 1.00 18.89 206 ARG A CA 1
ATOM 1575 C C . ARG A 1 206 ? -3.370 57.868 67.534 1.00 18.01 206 ARG A C 1
ATOM 1576 O O . ARG A 1 206 ? -2.658 58.635 68.171 1.00 17.71 206 ARG A O 1
ATOM 1584 N N . TYR A 1 207 ? -3.437 56.561 67.768 1.00 16.38 207 TYR A N 1
ATOM 1585 C CA . TYR A 1 207 ? -2.780 55.918 68.910 1.00 15.55 207 TYR A CA 1
ATOM 1586 C C . TYR A 1 207 ? -1.584 55.079 68.519 1.00 14.48 207 TYR A C 1
ATOM 1587 O O . TYR A 1 207 ? -1.507 54.599 67.392 1.00 14.03 207 TYR A O 1
ATOM 1596 N N . GLY A 1 208 ? -0.665 54.911 69.465 1.00 13.74 208 GLY A N 1
ATOM 1597 C CA . GLY A 1 208 ? 0.503 54.051 69.308 1.00 13.03 208 GLY A CA 1
ATOM 1598 C C . GLY A 1 208 ? 0.496 53.049 70.436 1.00 12.73 208 GLY A C 1
ATOM 1599 O O . GLY A 1 208 ? -0.294 53.162 71.392 1.00 12.34 208 GLY A O 1
ATOM 1600 N N . THR A 1 209 ? 1.365 52.053 70.341 1.00 11.87 209 THR A N 1
ATOM 1601 C CA . THR A 1 209 ? 1.348 50.996 71.337 1.00 11.32 209 THR A CA 1
ATOM 1602 C C . THR A 1 209 ? 2.763 50.693 71.821 1.00 11.39 209 THR A C 1
ATOM 1603 O O . THR A 1 209 ? 3.587 50.195 71.065 1.00 10.96 209 THR A O 1
ATOM 1607 N N . CYS A 1 210 ? 3.006 51.000 73.096 1.00 11.44 210 CYS A N 1
ATOM 1608 C CA . CYS A 1 210 ? 4.341 50.978 73.680 1.00 10.93 210 CYS A CA 1
ATOM 1609 C C . CYS A 1 210 ? 4.571 49.794 74.607 1.00 10.27 210 CYS A C 1
ATOM 1610 O O . CYS A 1 210 ? 3.663 49.350 75.290 1.00 9.92 210 CYS A O 1
ATOM 1613 N N . CYS A 1 211 ? 5.813 49.316 74.656 1.00 9.84 211 CYS A N 1
ATOM 1614 C CA . CYS A 1 211 ? 6.271 48.448 75.769 1.00 9.87 211 CYS A CA 1
ATOM 1615 C C . CYS A 1 211 ? 7.748 48.187 75.696 1.00 9.56 211 CYS A C 1
ATOM 1616 O O . CYS A 1 211 ? 8.374 48.416 74.654 1.00 9.19 211 CYS A O 1
ATOM 1619 N N . SER A 1 212 ? 8.287 47.664 76.797 1.00 9.91 212 SER A N 1
ATOM 1620 C CA . SER A 1 212 ? 9.718 47.330 76.906 1.00 9.94 212 SER A CA 1
ATOM 1621 C C . SER A 1 212 ? 10.110 46.386 75.803 1.00 9.73 212 SER A C 1
ATOM 1622 O O . SER A 1 212 ? 9.339 45.508 75.438 1.00 10.08 212 SER A O 1
ATOM 1625 N N . GLU A 1 213 ? 11.307 46.556 75.273 1.00 9.42 213 GLU A N 1
ATOM 1626 C CA . GLU A 1 213 ? 11.732 45.758 74.141 1.00 9.50 213 GLU A CA 1
ATOM 1627 C C . GLU A 1 213 ? 13.194 45.403 74.327 1.00 9.17 213 GLU A C 1
ATOM 1628 O O . GLU A 1 213 ? 13.989 46.283 74.534 1.00 9.65 213 GLU A O 1
ATOM 1634 N N . MET A 1 214 ? 13.523 44.118 74.243 1.00 8.88 214 MET A N 1
ATOM 1635 C CA . MET A 1 214 ? 14.905 43.661 74.195 1.00 9.23 214 MET A CA 1
ATOM 1636 C C . MET A 1 214 ? 15.195 43.066 72.814 1.00 8.78 214 MET A C 1
ATOM 1637 O O . MET A 1 214 ? 14.793 41.948 72.471 1.00 8.29 214 MET A O 1
ATOM 1642 N N . ASP A 1 215 ? 15.903 43.844 72.011 1.00 9.10 215 ASP A N 1
ATOM 1643 C CA . ASP A 1 215 ? 16.219 43.440 70.654 1.00 8.92 215 ASP A CA 1
ATOM 1644 C C . ASP A 1 215 ? 17.449 42.569 70.657 1.00 8.99 215 ASP A C 1
ATOM 1645 O O . ASP A 1 215 ? 18.569 43.042 70.560 1.00 8.41 215 ASP A O 1
ATOM 1650 N N . ILE A 1 216 ? 17.226 41.267 70.753 1.00 8.32 216 ILE A N 1
ATOM 1651 C CA . ILE A 1 216 ? 18.344 40.342 70.727 1.00 8.18 216 ILE A CA 1
ATOM 1652 C C . ILE A 1 216 ? 19.025 40.397 69.357 1.00 7.96 216 ILE A C 1
ATOM 1653 O O . ILE A 1 216 ? 20.252 40.381 69.244 1.00 7.68 216 ILE A O 1
ATOM 1658 N N . TRP A 1 217 ? 18.224 40.494 68.302 1.00 7.87 217 TRP A N 1
ATOM 1659 C CA . TRP A 1 217 ? 18.778 40.341 66.960 1.00 8.22 217 TRP A CA 1
ATOM 1660 C C . TRP A 1 217 ? 18.076 41.230 65.944 1.00 8.92 217 TRP A C 1
ATOM 1661 O O . TRP A 1 217 ? 16.973 40.930 65.509 1.00 8.92 217 TRP A O 1
ATOM 1672 N N . GLU A 1 218 ? 18.683 42.364 65.610 1.00 9.30 218 GLU A N 1
ATOM 1673 C CA . GLU A 1 218 ? 18.194 43.120 64.477 1.00 10.05 218 GLU A CA 1
ATOM 1674 C C . GLU A 1 218 ? 19.313 43.050 63.486 1.00 9.88 218 GLU A C 1
ATOM 1675 O O . GLU A 1 218 ? 20.436 43.436 63.793 1.00 9.83 218 GLU A O 1
ATOM 1681 N N . ALA A 1 219 ? 19.026 42.483 62.326 1.00 9.82 219 ALA A N 1
ATOM 1682 C CA . ALA A 1 219 ? 20.137 42.080 61.447 1.00 9.85 219 ALA A CA 1
ATOM 1683 C C . ALA A 1 219 ? 19.812 41.851 59.990 1.00 10.13 219 ALA A C 1
ATOM 1684 O O . ALA A 1 219 ? 18.679 41.532 59.619 1.00 10.04 219 ALA A O 1
ATOM 1686 N N . ASN A 1 220 ? 20.860 41.975 59.180 1.00 9.86 220 ASN A N 1
ATOM 1687 C CA . ASN A 1 220 ? 20.872 41.439 57.812 1.00 10.42 220 ASN A CA 1
ATOM 1688 C C . ASN A 1 220 ? 22.296 40.911 57.577 1.00 10.85 220 ASN A C 1
ATOM 1689 O O . ASN A 1 220 ? 23.057 40.763 58.552 1.00 10.60 220 ASN A O 1
ATOM 1694 N N . ASN A 1 221 ? 22.668 40.606 56.332 1.00 11.12 221 ASN A N 1
ATOM 1695 C CA . ASN A 1 221 ? 23.982 40.015 56.086 1.00 11.60 221 ASN A CA 1
ATOM 1696 C C . ASN A 1 221 ? 25.122 41.045 56.159 1.00 12.03 221 ASN A C 1
ATOM 1697 O O . ASN A 1 221 ? 26.285 40.699 56.003 1.00 12.00 221 ASN A O 1
ATOM 1702 N N . MET A 1 222 ? 24.781 42.305 56.434 1.00 12.40 222 MET A N 1
ATOM 1703 C CA . MET A 1 222 ? 25.764 43.392 56.460 1.00 13.79 222 MET A CA 1
ATOM 1704 C C . MET A 1 222 ? 26.001 43.947 57.869 1.00 13.04 222 MET A C 1
ATOM 1705 O O . MET A 1 222 ? 27.091 44.444 58.174 1.00 13.73 222 MET A O 1
ATOM 1710 N N . ALA A 1 223 ? 24.997 43.845 58.735 1.00 12.07 223 ALA A N 1
ATOM 1711 C CA . ALA A 1 223 ? 25.096 44.431 60.073 1.00 10.79 223 ALA A CA 1
ATOM 1712 C C . ALA A 1 223 ? 24.165 43.746 61.058 1.00 10.23 223 ALA A C 1
ATOM 1713 O O . ALA A 1 223 ? 23.141 43.203 60.673 1.00 9.69 223 ALA A O 1
ATOM 1715 N N . THR A 1 224 ? 24.524 43.768 62.335 1.00 9.99 224 THR A N 1
ATOM 1716 C CA . THR A 1 224 ? 23.615 43.281 63.378 1.00 9.72 224 THR A CA 1
ATOM 1717 C C . THR A 1 224 ? 23.798 44.100 64.654 1.00 9.74 224 THR A C 1
ATOM 1718 O O . THR A 1 224 ? 24.891 44.608 64.917 1.00 9.65 224 THR A O 1
ATOM 1722 N N . ALA A 1 225 ? 22.726 44.216 65.438 1.00 9.01 225 ALA A N 1
ATOM 1723 C CA . ALA A 1 225 ? 22.779 44.970 66.677 1.00 9.12 225 ALA A CA 1
ATOM 1724 C C . ALA A 1 225 ? 21.942 44.265 67.707 1.00 9.00 225 ALA A C 1
ATOM 1725 O O . ALA A 1 225 ? 20.916 43.667 67.370 1.00 8.71 225 ALA A O 1
ATOM 1727 N N . PHE A 1 226 ? 22.418 44.293 68.949 1.00 8.99 226 PHE A N 1
ATOM 1728 C CA . PHE A 1 226 ? 21.606 43.896 70.085 1.00 9.03 226 PHE A CA 1
ATOM 1729 C C . PHE A 1 226 ? 21.388 45.078 71.005 1.00 9.08 226 PHE A C 1
ATOM 1730 O O . PHE A 1 226 ? 22.311 45.810 71.327 1.00 10.03 226 PHE A O 1
ATOM 1738 N N . THR A 1 227 ? 20.133 45.300 71.359 1.00 8.53 227 THR A N 1
ATOM 1739 C CA . THR A 1 227 ? 19.743 46.602 71.927 1.00 8.70 227 THR A CA 1
ATOM 1740 C C . THR A 1 227 ? 18.613 46.484 72.954 1.00 8.16 227 THR A C 1
ATOM 1741 O O . THR A 1 227 ? 17.471 46.218 72.582 1.00 8.36 227 THR A O 1
ATOM 1745 N N . PRO A 1 228 ? 18.914 46.711 74.244 1.00 8.19 228 PRO A N 1
ATOM 1746 C CA . PRO A 1 228 ? 17.833 46.905 75.231 1.00 8.04 228 PRO A CA 1
ATOM 1747 C C . PRO A 1 228 ? 17.185 48.283 75.118 1.00 8.40 228 PRO A C 1
ATOM 1748 O O . PRO A 1 228 ? 17.888 49.293 74.990 1.00 8.19 228 PRO A O 1
ATOM 1752 N N . HIS A 1 229 ? 15.850 48.307 75.178 1.00 8.49 229 HIS A N 1
ATOM 1753 C CA . HIS A 1 229 ? 15.080 49.551 75.201 1.00 8.93 229 HIS A CA 1
ATOM 1754 C C . HIS A 1 229 ? 14.206 49.538 76.457 1.00 9.20 229 HIS A C 1
ATOM 1755 O O . HIS A 1 229 ? 13.201 48.832 76.484 1.00 9.14 229 HIS A O 1
ATOM 1762 N N . PRO A 1 230 ? 14.589 50.304 77.483 1.00 9.83 230 PRO A N 1
ATOM 1763 C CA . PRO A 1 230 ? 13.725 50.473 78.653 1.00 10.15 230 PRO A CA 1
ATOM 1764 C C . PRO A 1 230 ? 12.495 51.360 78.412 1.00 10.98 230 PRO A C 1
ATOM 1765 O O . PRO A 1 230 ? 12.519 52.254 77.550 1.00 11.08 230 PRO A O 1
ATOM 1769 N N . CYS A 1 231 ? 11.429 51.100 79.170 1.00 11.22 231 CYS A N 1
ATOM 1770 C CA . CYS A 1 231 ? 10.237 51.955 79.182 1.00 12.06 231 CYS A CA 1
ATOM 1771 C C . CYS A 1 231 ? 9.818 52.209 80.612 1.00 11.72 231 CYS A C 1
ATOM 1772 O O . CYS A 1 231 ? 9.895 51.305 81.431 1.00 11.74 231 CYS A O 1
ATOM 1775 N N . THR A 1 232 ? 9.376 53.436 80.907 1.00 12.30 232 THR A N 1
ATOM 1776 C CA . THR A 1 232 ? 8.944 53.775 82.264 1.00 12.89 232 THR A CA 1
ATOM 1777 C C . THR A 1 232 ? 7.667 53.051 82.651 1.00 13.02 232 THR A C 1
ATOM 1778 O O . THR A 1 232 ? 7.401 52.872 83.842 1.00 13.37 232 THR A O 1
ATOM 1782 N N . ILE A 1 233 ? 6.844 52.684 81.661 1.00 12.75 233 ILE A N 1
ATOM 1783 C CA . ILE A 1 233 ? 5.757 51.714 81.850 1.00 12.69 233 ILE A CA 1
ATOM 1784 C C . ILE A 1 233 ? 6.243 50.413 81.218 1.00 12.61 233 ILE A C 1
ATOM 1785 O O . ILE A 1 233 ? 6.507 50.380 80.008 1.00 13.11 233 ILE A O 1
ATOM 1790 N N . ILE A 1 234 ? 6.380 49.364 82.028 1.00 11.96 234 ILE A N 1
ATOM 1791 C CA . ILE A 1 234 ? 6.988 48.091 81.569 1.00 11.75 234 ILE A CA 1
ATOM 1792 C C . ILE A 1 234 ? 6.219 47.393 80.432 1.00 11.33 234 ILE A C 1
ATOM 1793 O O . ILE A 1 234 ? 6.800 47.094 79.371 1.00 11.55 234 ILE A O 1
ATOM 1798 N N . GLY A 1 235 ? 4.926 47.129 80.645 1.00 11.21 235 GLY A N 1
ATOM 1799 C CA . GLY A 1 235 ? 4.117 46.330 79.689 1.00 11.21 235 GLY A CA 1
ATOM 1800 C C . GLY A 1 235 ? 3.372 47.188 78.681 1.00 11.69 235 GLY A C 1
ATOM 1801 O O . GLY A 1 235 ? 3.649 48.376 78.572 1.00 11.79 235 GLY A O 1
ATOM 1802 N N . GLN A 1 236 ? 2.425 46.585 77.964 1.00 11.79 236 GLN A N 1
ATOM 1803 C CA . GLN A 1 236 ? 1.759 47.242 76.855 1.00 12.03 236 GLN A CA 1
ATOM 1804 C C . GLN A 1 236 ? 0.938 48.436 77.312 1.00 12.52 236 GLN A C 1
ATOM 1805 O O . GLN A 1 236 ? 0.120 48.320 78.228 1.00 12.12 236 GLN A O 1
ATOM 1811 N N . SER A 1 237 ? 1.192 49.581 76.688 1.00 13.07 237 SER A N 1
ATOM 1812 C CA . SER A 1 237 ? 0.447 50.814 76.977 1.00 14.00 237 SER A CA 1
ATOM 1813 C C . SER A 1 237 ? 0.120 51.506 75.658 1.00 14.15 237 SER A C 1
ATOM 1814 O O . SER A 1 237 ? 0.849 51.367 74.678 1.00 14.31 237 SER A O 1
ATOM 1817 N N . ARG A 1 238 ? -0.984 52.242 75.652 1.00 14.52 238 ARG A N 1
ATOM 1818 C CA . ARG A 1 238 ? -1.385 53.027 74.499 1.00 14.63 238 ARG A CA 1
ATOM 1819 C C . ARG A 1 238 ? -1.017 54.479 74.730 1.00 14.98 238 ARG A C 1
ATOM 1820 O O . ARG A 1 238 ? -1.159 54.990 75.840 1.00 17.06 238 ARG A O 1
ATOM 1828 N N . CYS A 1 239 ? -0.519 55.124 73.684 1.00 14.85 239 CYS A N 1
ATOM 1829 C CA . CYS A 1 239 ? -0.107 56.514 73.741 1.00 15.42 239 CYS A CA 1
ATOM 1830 C C . CYS A 1 239 ? -0.869 57.309 72.689 1.00 16.57 239 CYS A C 1
ATOM 1831 O O . CYS A 1 239 ? -1.384 56.740 71.723 1.00 17.45 239 CYS A O 1
ATOM 1834 N N . GLU A 1 240 ? -0.939 58.624 72.857 1.00 18.54 240 GLU A N 1
ATOM 1835 C CA . GLU A 1 240 ? -1.783 59.425 71.978 1.00 20.66 240 GLU A CA 1
ATOM 1836 C C . GLU A 1 240 ? -0.955 60.305 71.052 1.00 18.11 240 GLU A C 1
ATOM 1837 O O . GLU A 1 240 ? -0.209 61.165 71.502 1.00 16.28 240 GLU A O 1
ATOM 1843 N N . GLY A 1 241 ? -1.107 60.086 69.747 1.00 17.53 241 GLY A N 1
ATOM 1844 C CA . GLY A 1 241 ? -0.483 60.936 68.724 1.00 17.24 241 GLY A CA 1
ATOM 1845 C C . GLY A 1 241 ? 0.993 61.195 68.946 1.00 18.04 241 GLY A C 1
ATOM 1846 O O . GLY A 1 241 ? 1.762 60.282 69.268 1.00 16.94 241 GLY A O 1
ATOM 1847 N N . ASP A 1 242 ? 1.398 62.450 68.780 1.00 19.23 242 ASP A N 1
ATOM 1848 C CA . ASP A 1 242 ? 2.807 62.810 68.927 1.00 21.21 242 ASP A CA 1
ATOM 1849 C C . ASP A 1 242 ? 3.388 62.679 70.337 1.00 20.49 242 ASP A C 1
ATOM 1850 O O . ASP A 1 242 ? 4.602 62.788 70.499 1.00 21.92 242 ASP A O 1
ATOM 1855 N N . SER A 1 243 ? 2.552 62.426 71.347 1.00 18.90 243 SER A N 1
ATOM 1856 C CA A SER A 1 243 ? 3.094 62.182 72.682 0.50 18.31 243 SER A CA 1
ATOM 1857 C CA B SER A 1 243 ? 3.030 62.140 72.708 0.50 18.14 243 SER A CA 1
ATOM 1858 C C . SER A 1 243 ? 3.746 60.796 72.743 1.00 18.10 243 SER A C 1
ATOM 1859 O O . SER A 1 243 ? 4.508 60.502 73.670 1.00 17.30 243 SER A O 1
ATOM 1864 N N . CYS A 1 244 ? 3.476 59.976 71.730 1.00 16.77 244 CYS A N 1
ATOM 1865 C CA . CYS A 1 244 ? 4.021 58.617 71.658 1.00 16.11 244 CYS A CA 1
ATOM 1866 C C . CYS A 1 244 ? 5.545 58.552 71.639 1.00 17.08 244 CYS A C 1
ATOM 1867 O O . CYS A 1 244 ? 6.124 57.608 72.178 1.00 17.60 244 CYS A O 1
ATOM 1870 N N . GLY A 1 245 ? 6.181 59.545 71.021 1.00 17.94 245 GLY A N 1
ATOM 1871 C CA . GLY A 1 245 ? 7.603 59.506 70.697 1.00 19.37 245 GLY A CA 1
ATOM 1872 C C . GLY A 1 245 ? 7.884 58.432 69.648 1.00 20.49 245 GLY A C 1
ATOM 1873 O O . GLY A 1 245 ? 6.961 57.870 69.088 1.00 21.34 245 GLY A O 1
ATOM 1874 N N . GLY A 1 246 ? 9.150 58.144 69.371 1.00 21.36 246 GLY A N 1
ATOM 1875 C CA . GLY A 1 246 ? 9.470 57.043 68.452 1.00 22.85 246 GLY A CA 1
ATOM 1876 C C . GLY A 1 246 ? 9.593 57.352 66.962 1.00 25.01 246 GLY A C 1
ATOM 1877 O O . GLY A 1 246 ? 9.854 56.442 66.159 1.00 25.92 246 GLY A O 1
ATOM 1878 N N . THR A 1 247 ? 9.399 58.611 66.571 1.00 23.71 247 THR A N 1
ATOM 1879 C CA . THR A 1 247 ? 9.707 59.011 65.196 1.00 23.90 247 THR A CA 1
ATOM 1880 C C . THR A 1 247 ? 10.912 59.960 65.231 1.00 23.18 247 THR A C 1
ATOM 1881 O O . THR A 1 247 ? 11.428 60.270 66.302 1.00 20.37 247 THR A O 1
ATOM 1885 N N . TYR A 1 248 ? 11.388 60.389 64.067 1.00 21.77 248 TYR A N 1
ATOM 1886 C CA . TYR A 1 248 ? 12.489 61.323 64.036 1.00 22.83 248 TYR A CA 1
ATOM 1887 C C . TYR A 1 248 ? 11.901 62.712 63.873 1.00 23.17 248 TYR A C 1
ATOM 1888 O O . TYR A 1 248 ? 11.761 63.235 62.769 1.00 24.21 248 TYR A O 1
ATOM 1897 N N . SER A 1 249 ? 11.481 63.251 65.009 1.00 23.15 249 SER A N 1
ATOM 1898 C CA . SER A 1 249 ? 10.925 64.591 65.129 1.00 22.49 249 SER A CA 1
ATOM 1899 C C . SER A 1 249 ? 11.429 65.124 66.463 1.00 22.59 249 SER A C 1
ATOM 1900 O O . SER A 1 249 ? 12.113 64.407 67.184 1.00 21.42 249 SER A O 1
ATOM 1903 N N . ASN A 1 250 ? 11.075 66.371 66.791 1.00 21.74 250 ASN A N 1
ATOM 1904 C CA . ASN A 1 250 ? 11.346 66.956 68.109 1.00 21.84 250 ASN A CA 1
ATOM 1905 C C . ASN A 1 250 ? 10.713 66.204 69.270 1.00 19.98 250 ASN A C 1
ATOM 1906 O O . ASN A 1 250 ? 11.114 66.405 70.430 1.00 19.45 250 ASN A O 1
ATOM 1911 N N . GLU A 1 251 ? 9.699 65.387 68.974 1.00 18.21 251 GLU A N 1
ATOM 1912 C CA A GLU A 1 251 ? 8.962 64.673 70.008 0.50 17.66 251 GLU A CA 1
ATOM 1913 C CA B GLU A 1 251 ? 8.970 64.663 70.020 0.50 17.93 251 GLU A CA 1
ATOM 1914 C C . GLU A 1 251 ? 9.464 63.231 70.168 1.00 16.86 251 GLU A C 1
ATOM 1915 O O . GLU A 1 251 ? 8.871 62.449 70.889 1.00 16.30 251 GLU A O 1
ATOM 1926 N N . ARG A 1 252 ? 10.573 62.909 69.502 1.00 16.43 252 ARG A N 1
ATOM 1927 C CA . ARG A 1 252 ? 11.164 61.551 69.548 1.00 15.23 252 ARG A CA 1
ATOM 1928 C C . ARG A 1 252 ? 11.262 60.898 70.947 1.00 15.68 252 ARG A C 1
ATOM 1929 O O . ARG A 1 252 ? 10.988 59.689 71.095 1.00 14.37 252 ARG A O 1
ATOM 1937 N N . TYR A 1 253 ? 11.647 61.686 71.952 1.00 15.43 253 TYR A N 1
ATOM 1938 C CA . TYR A 1 253 ? 11.894 61.159 73.311 1.00 16.76 253 TYR A CA 1
ATOM 1939 C C . TYR A 1 253 ? 10.791 61.461 74.314 1.00 18.03 253 TYR A C 1
ATOM 1940 O O . TYR A 1 253 ? 10.937 61.199 75.509 1.00 19.19 253 TYR A O 1
ATOM 1949 N N . ALA A 1 254 ? 9.668 61.963 73.817 1.00 19.16 254 ALA A N 1
ATOM 1950 C CA . ALA A 1 254 ? 8.574 62.423 74.681 1.00 19.74 254 ALA A CA 1
ATOM 1951 C C . ALA A 1 254 ? 7.736 61.300 75.299 1.00 19.83 254 ALA A C 1
ATOM 1952 O O . ALA A 1 254 ? 7.067 61.530 76.304 1.00 20.31 254 ALA A O 1
ATOM 1954 N N . GLY A 1 255 ? 7.743 60.115 74.683 1.00 18.44 255 GLY A N 1
ATOM 1955 C CA . GLY A 1 255 ? 6.962 58.959 75.161 1.00 16.93 255 GLY A CA 1
ATOM 1956 C C . GLY A 1 255 ? 7.648 58.207 76.295 1.00 15.16 255 GLY A C 1
ATOM 1957 O O . GLY A 1 255 ? 8.727 58.618 76.753 1.00 14.87 255 GLY A O 1
ATOM 1958 N N . VAL A 1 256 ? 7.012 57.119 76.745 1.00 14.67 256 VAL A N 1
ATOM 1959 C CA . VAL A 1 256 ? 7.454 56.366 77.920 1.00 14.09 256 VAL A CA 1
ATOM 1960 C C . VAL A 1 256 ? 8.649 55.456 77.648 1.00 13.75 256 VAL A C 1
ATOM 1961 O O . VAL A 1 256 ? 9.287 55.010 78.591 1.00 13.29 256 VAL A O 1
ATOM 1965 N N . CYS A 1 257 ? 8.936 55.189 76.363 1.00 13.71 257 CYS A N 1
ATOM 1966 C CA . CYS A 1 257 ? 10.019 54.286 75.952 1.00 13.41 257 CYS A CA 1
ATOM 1967 C C . CYS A 1 257 ? 11.225 55.008 75.363 1.00 13.30 257 CYS A C 1
ATOM 1968 O O . CYS A 1 257 ? 11.094 56.086 74.748 1.00 13.11 257 CYS A O 1
ATOM 1971 N N . ASP A 1 258 ? 12.406 54.404 75.549 1.00 11.88 258 ASP A N 1
ATOM 1972 C CA . ASP A 1 258 ? 13.614 54.849 74.871 1.00 11.28 258 ASP A CA 1
ATOM 1973 C C . ASP A 1 258 ? 13.649 54.231 73.449 1.00 10.93 258 ASP A C 1
ATOM 1974 O O . ASP A 1 258 ? 13.880 53.025 73.309 1.00 9.49 258 ASP A O 1
ATOM 1979 N N . PRO A 1 259 ? 13.392 55.058 72.407 1.00 10.68 259 PRO A N 1
ATOM 1980 C CA . PRO A 1 259 ? 13.294 54.536 71.051 1.00 11.02 259 PRO A CA 1
ATOM 1981 C C . PRO A 1 259 ? 14.669 54.197 70.435 1.00 10.98 259 PRO A C 1
ATOM 1982 O O . PRO A 1 259 ? 14.740 53.454 69.456 1.00 10.76 259 PRO A O 1
ATOM 1986 N N . ASP A 1 260 ? 15.748 54.731 71.004 1.00 11.08 260 ASP A N 1
ATOM 1987 C CA . ASP A 1 260 ? 17.090 54.457 70.493 1.00 11.68 260 ASP A CA 1
ATOM 1988 C C . ASP A 1 260 ? 17.700 53.208 71.123 1.00 11.84 260 ASP A C 1
ATOM 1989 O O . ASP A 1 260 ? 18.418 52.434 70.439 1.00 12.38 260 ASP A O 1
ATOM 1994 N N . GLY A 1 261 ? 17.468 53.036 72.426 1.00 11.23 261 GLY A N 1
ATOM 1995 C CA . GLY A 1 261 ? 18.055 51.918 73.174 1.00 10.93 261 GLY A CA 1
ATOM 1996 C C . GLY A 1 261 ? 19.549 52.112 73.434 1.00 11.19 261 GLY A C 1
ATOM 1997 O O . GLY A 1 261 ? 20.155 53.100 72.979 1.00 11.82 261 GLY A O 1
ATOM 1998 N N . CYS A 1 262 ? 20.149 51.198 74.190 1.00 10.32 262 CYS A N 1
ATOM 1999 C CA . CYS A 1 262 ? 21.600 51.162 74.273 1.00 10.30 262 CYS A CA 1
ATOM 2000 C C . CYS A 1 262 ? 22.074 49.984 73.421 1.00 10.16 262 CYS A C 1
ATOM 2001 O O . CYS A 1 262 ? 21.935 48.825 73.815 1.00 9.48 262 CYS A O 1
ATOM 2004 N N . ASP A 1 263 ? 22.599 50.311 72.244 1.00 9.96 263 ASP A N 1
ATOM 2005 C CA . ASP A 1 263 ? 22.890 49.336 71.196 1.00 10.04 263 ASP A CA 1
ATOM 2006 C C . ASP A 1 263 ? 24.360 48.916 71.152 1.00 9.94 263 ASP A C 1
ATOM 2007 O O . ASP A 1 263 ? 25.280 49.736 71.317 1.00 10.43 263 ASP A O 1
ATOM 2012 N N . PHE A 1 264 ? 24.560 47.633 70.885 1.00 9.60 264 PHE A N 1
ATOM 2013 C CA . PHE A 1 264 ? 25.870 47.110 70.546 1.00 9.52 264 PHE A CA 1
ATOM 2014 C C . PHE A 1 264 ? 25.802 46.544 69.129 1.00 9.89 264 PHE A C 1
ATOM 2015 O O . PHE A 1 264 ? 25.230 45.484 68.894 1.00 9.38 264 PHE A O 1
ATOM 2023 N N . ASN A 1 265 ? 26.363 47.313 68.196 1.00 10.08 265 ASN A N 1
ATOM 2024 C CA . ASN A 1 265 ? 26.570 46.917 66.822 1.00 10.04 265 ASN A CA 1
ATOM 2025 C C . ASN A 1 265 ? 28.076 46.952 66.661 1.00 9.96 265 ASN A C 1
ATOM 2026 O O . ASN A 1 265 ? 28.686 48.026 66.823 1.00 10.18 265 ASN A O 1
ATOM 2031 N N . SER A 1 266 ? 28.697 45.796 66.399 1.00 10.06 266 SER A N 1
ATOM 2032 C CA . SER A 1 266 ? 30.181 45.705 66.395 1.00 10.68 266 SER A CA 1
ATOM 2033 C C . SER A 1 266 ? 30.853 46.653 65.412 1.00 11.07 266 SER A C 1
ATOM 2034 O O . SER A 1 266 ? 31.936 47.156 65.691 1.00 11.20 266 SER A O 1
ATOM 2037 N N . TYR A 1 267 ? 30.218 46.850 64.262 1.00 11.56 267 TYR A N 1
ATOM 2038 C CA . TYR A 1 267 ? 30.682 47.804 63.243 1.00 11.56 267 TYR A CA 1
ATOM 2039 C C . TYR A 1 267 ? 30.634 49.219 63.808 1.00 11.59 267 TYR A C 1
ATOM 2040 O O . TYR A 1 267 ? 31.631 49.934 63.795 1.00 11.94 267 TYR A O 1
ATOM 2049 N N . ARG A 1 268 ? 29.477 49.617 64.318 1.00 11.26 268 ARG A N 1
ATOM 2050 C CA . ARG A 1 268 ? 29.320 50.934 64.943 1.00 11.61 268 ARG A CA 1
ATOM 2051 C C . ARG A 1 268 ? 30.313 51.149 66.117 1.00 12.22 268 ARG A C 1
ATOM 2052 O O . ARG A 1 268 ? 30.784 52.268 66.363 1.00 12.53 268 ARG A O 1
ATOM 2060 N N . GLN A 1 269 ? 30.626 50.080 66.838 1.00 11.79 269 GLN A N 1
ATOM 2061 C CA . GLN A 1 269 ? 31.542 50.165 67.984 1.00 12.10 269 GLN A CA 1
ATOM 2062 C C . GLN A 1 269 ? 33.001 50.052 67.596 1.00 12.50 269 GLN A C 1
ATOM 2063 O O . GLN A 1 269 ? 33.873 49.844 68.462 1.00 13.09 269 GLN A O 1
ATOM 2069 N N . GLY A 1 270 ? 33.265 50.162 66.296 1.00 14.16 270 GLY A N 1
ATOM 2070 C CA . GLY A 1 270 ? 34.635 50.236 65.793 1.00 15.12 270 GLY A CA 1
ATOM 2071 C C . GLY A 1 270 ? 35.325 48.973 65.298 1.00 16.50 270 GLY A C 1
ATOM 2072 O O . GLY A 1 270 ? 36.563 48.933 65.234 1.00 18.15 270 GLY A O 1
ATOM 2073 N N . ASN A 1 271 ? 34.570 47.927 64.990 1.00 15.16 271 ASN A N 1
ATOM 2074 C CA . ASN A 1 271 ? 35.180 46.733 64.408 1.00 15.39 271 ASN A CA 1
ATOM 2075 C C . ASN A 1 271 ? 34.448 46.402 63.128 1.00 15.47 271 ASN A C 1
ATOM 2076 O O . ASN A 1 271 ? 33.482 45.637 63.128 1.00 15.35 271 ASN A O 1
ATOM 2081 N N . LYS A 1 272 ? 34.901 47.008 62.035 1.00 15.21 272 LYS A N 1
ATOM 2082 C CA . LYS A 1 272 ? 34.163 46.946 60.771 1.00 16.43 272 LYS A CA 1
ATOM 2083 C C . LYS A 1 272 ? 34.116 45.591 60.077 1.00 17.05 272 LYS A C 1
ATOM 2084 O O . LYS A 1 272 ? 33.236 45.373 59.231 1.00 20.40 272 LYS A O 1
ATOM 2090 N N . THR A 1 273 ? 35.023 44.684 60.431 1.00 15.64 273 THR A N 1
ATOM 2091 C CA . THR A 1 273 ? 35.099 43.376 59.777 1.00 15.22 273 THR A CA 1
ATOM 2092 C C . THR A 1 273 ? 34.860 42.186 60.720 1.00 13.98 273 THR A C 1
ATOM 2093 O O . THR A 1 273 ? 35.258 41.050 60.443 1.00 13.35 273 THR A O 1
ATOM 2097 N N . PHE A 1 274 ? 34.184 42.442 61.838 1.00 12.24 274 PHE A N 1
ATOM 2098 C CA . PHE A 1 274 ? 33.871 41.367 62.775 1.00 11.66 274 PHE A CA 1
ATOM 2099 C C . PHE A 1 274 ? 32.702 40.538 62.233 1.00 10.93 274 PHE A C 1
ATOM 2100 O O . PHE A 1 274 ? 32.725 39.305 62.224 1.00 11.44 274 PHE A O 1
ATOM 2108 N N . TYR A 1 275 ? 31.678 41.238 61.768 1.00 10.90 275 TYR A N 1
ATOM 2109 C CA . TYR A 1 275 ? 30.435 40.638 61.335 1.00 10.58 275 TYR A CA 1
ATOM 2110 C C . TYR A 1 275 ? 30.075 41.127 59.939 1.00 10.96 275 TYR A C 1
ATOM 2111 O O . TYR A 1 275 ? 30.074 42.341 59.668 1.00 11.13 275 TYR A O 1
ATOM 2120 N N . GLY A 1 276 ? 29.743 40.185 59.074 1.00 11.56 276 GLY A N 1
ATOM 2121 C CA . GLY A 1 276 ? 29.269 40.491 57.729 1.00 12.13 276 GLY A CA 1
ATOM 2122 C C . GLY A 1 276 ? 29.656 39.419 56.733 1.00 13.08 276 GLY A C 1
ATOM 2123 O O . GLY A 1 276 ? 30.144 38.331 57.093 1.00 12.68 276 GLY A O 1
ATOM 2124 N N . LYS A 1 277 ? 29.447 39.732 55.462 1.00 14.28 277 LYS A N 1
ATOM 2125 C CA . LYS A 1 277 ? 29.717 38.788 54.403 1.00 15.65 277 LYS A CA 1
ATOM 2126 C C . LYS A 1 277 ? 31.215 38.648 54.269 1.00 15.97 277 LYS A C 1
ATOM 2127 O O . LYS A 1 277 ? 31.928 39.640 54.039 1.00 16.34 277 LYS A O 1
ATOM 2133 N N . GLY A 1 278 ? 31.668 37.415 54.446 1.00 15.97 278 GLY A N 1
ATOM 2134 C CA . GLY A 1 278 ? 33.069 37.068 54.401 1.00 16.67 278 GLY A CA 1
ATOM 2135 C C . GLY A 1 278 ? 33.842 37.466 55.643 1.00 17.50 278 GLY A C 1
ATOM 2136 O O . GLY A 1 278 ? 35.078 37.410 55.637 1.00 17.20 278 GLY A O 1
ATOM 2137 N N . MET A 1 279 ? 33.143 37.851 56.713 1.00 16.63 279 MET A N 1
ATOM 2138 C CA . MET A 1 279 ? 33.843 38.325 57.923 1.00 16.47 279 MET A CA 1
ATOM 2139 C C . MET A 1 279 ? 34.048 37.200 58.916 1.00 15.73 279 MET A C 1
ATOM 2140 O O . MET A 1 279 ? 33.776 36.054 58.602 1.00 15.90 279 MET A O 1
ATOM 2145 N N . THR A 1 280 ? 34.540 37.521 60.109 1.00 14.91 280 THR A N 1
ATOM 2146 C CA . THR A 1 280 ? 34.826 36.501 61.121 1.00 14.99 280 THR A CA 1
ATOM 2147 C C . THR A 1 280 ? 33.555 35.785 61.542 1.00 13.72 280 THR A C 1
ATOM 2148 O O . THR A 1 280 ? 33.548 34.551 61.680 1.00 13.92 280 THR A O 1
ATOM 2152 N N . VAL A 1 281 ? 32.500 36.561 61.771 1.00 12.30 281 VAL A N 1
ATOM 2153 C CA . VAL A 1 281 ? 31.155 36.001 61.910 1.00 12.23 281 VAL A CA 1
ATOM 2154 C C . VAL A 1 281 ? 30.567 36.192 60.521 1.00 11.70 281 VAL A C 1
ATOM 2155 O O . VAL A 1 281 ? 30.201 37.313 60.137 1.00 11.35 281 VAL A O 1
ATOM 2159 N N . ASP A 1 282 ? 30.590 35.096 59.754 1.00 11.77 282 ASP A N 1
ATOM 2160 C CA . ASP A 1 282 ? 30.343 35.137 58.310 1.00 12.08 282 ASP A CA 1
ATOM 2161 C C . ASP A 1 282 ? 28.881 34.902 58.027 1.00 11.34 282 ASP A C 1
ATOM 2162 O O . ASP A 1 282 ? 28.387 33.792 58.181 1.00 11.25 282 ASP A O 1
ATOM 2167 N N . THR A 1 283 ? 28.220 35.964 57.597 1.00 11.05 283 THR A N 1
ATOM 2168 C CA . THR A 1 283 ? 26.794 35.953 57.283 1.00 11.24 283 THR A CA 1
ATOM 2169 C C . THR A 1 283 ? 26.420 35.176 56.032 1.00 12.02 283 THR A C 1
ATOM 2170 O O . THR A 1 283 ? 25.235 34.986 55.752 1.00 12.74 283 THR A O 1
ATOM 2174 N N . THR A 1 284 ? 27.401 34.753 55.256 1.00 13.46 284 THR A N 1
ATOM 2175 C CA . THR A 1 284 ? 27.093 33.857 54.145 1.00 14.24 284 THR A CA 1
ATOM 2176 C C . THR A 1 284 ? 26.834 32.432 54.614 1.00 15.36 284 THR A C 1
ATOM 2177 O O . THR A 1 284 ? 26.449 31.591 53.806 1.00 15.25 284 THR A O 1
ATOM 2181 N N . LYS A 1 285 ? 27.013 32.158 55.911 1.00 15.55 285 LYS A N 1
ATOM 2182 C CA A LYS A 1 285 ? 26.561 30.860 56.394 0.50 16.12 285 LYS A CA 1
ATOM 2183 C CA B LYS A 1 285 ? 26.824 30.834 56.531 0.50 16.12 285 LYS A CA 1
ATOM 2184 C C . LYS A 1 285 ? 25.914 30.911 57.765 1.00 16.27 285 LYS A C 1
ATOM 2185 O O . LYS A 1 285 ? 25.813 31.976 58.380 1.00 15.78 285 LYS A O 1
ATOM 2196 N N . LYS A 1 286 ? 25.376 29.765 58.184 1.00 15.36 286 LYS A N 1
ATOM 2197 C CA . LYS A 1 286 ? 24.619 29.660 59.446 1.00 15.66 286 LYS A CA 1
ATOM 2198 C C . LYS A 1 286 ? 25.435 30.129 60.648 1.00 14.72 286 LYS A C 1
ATOM 2199 O O . LYS A 1 286 ? 26.609 29.806 60.768 1.00 14.66 286 LYS A O 1
ATOM 2205 N N . ILE A 1 287 ? 24.796 30.893 61.530 1.00 12.99 287 ILE A N 1
ATOM 2206 C CA . ILE A 1 287 ? 25.454 31.445 62.722 1.00 12.32 287 ILE A CA 1
ATOM 2207 C C . ILE A 1 287 ? 24.686 30.969 63.948 1.00 11.78 287 ILE A C 1
ATOM 2208 O O . ILE A 1 287 ? 23.461 31.009 63.952 1.00 12.60 287 ILE A O 1
ATOM 2213 N N . THR A 1 288 ? 25.393 30.557 64.993 1.00 11.36 288 THR A N 1
ATOM 2214 C CA . THR A 1 288 ? 24.771 30.391 66.316 1.00 10.95 288 THR A CA 1
ATOM 2215 C C . THR A 1 288 ? 24.985 31.671 67.122 1.00 10.48 288 THR A C 1
ATOM 2216 O O . THR A 1 288 ? 26.114 32.133 67.248 1.00 10.74 288 THR A O 1
ATOM 2220 N N . VAL A 1 289 ? 23.890 32.213 67.664 1.00 10.10 289 VAL A N 1
ATOM 2221 C CA . VAL A 1 289 ? 23.868 33.498 68.402 1.00 9.20 289 VAL A CA 1
ATOM 2222 C C . VAL A 1 289 ? 23.405 33.206 69.830 1.00 8.97 289 VAL A C 1
ATOM 2223 O O . VAL A 1 289 ? 22.269 32.763 70.036 1.00 8.65 289 VAL A O 1
ATOM 2227 N N . VAL A 1 290 ? 24.300 33.439 70.785 1.00 8.49 290 VAL A N 1
ATOM 2228 C CA . VAL A 1 290 ? 24.079 33.225 72.219 1.00 8.68 290 VAL A CA 1
ATOM 2229 C C . VAL A 1 290 ? 23.979 34.600 72.889 1.00 8.92 290 VAL A C 1
ATOM 2230 O O . VAL A 1 290 ? 24.844 35.453 72.666 1.00 9.29 290 VAL A O 1
ATOM 2234 N N . THR A 1 291 ? 22.964 34.795 73.736 1.00 9.12 291 THR A N 1
ATOM 2235 C CA . THR A 1 291 ? 22.796 36.055 74.460 1.00 9.50 291 THR A CA 1
ATOM 2236 C C . THR A 1 291 ? 22.493 35.734 75.920 1.00 9.98 291 THR A C 1
ATOM 2237 O O . THR A 1 291 ? 21.566 34.965 76.226 1.00 10.23 291 THR A O 1
ATOM 2241 N N . GLN A 1 292 ? 23.318 36.281 76.801 1.00 10.12 292 GLN A N 1
ATOM 2242 C CA . GLN A 1 292 ? 23.209 36.033 78.232 1.00 10.29 292 GLN A CA 1
ATOM 2243 C C . GLN A 1 292 ? 22.823 37.311 78.944 1.00 10.56 292 GLN A C 1
ATOM 2244 O O . GLN A 1 292 ? 23.336 38.389 78.617 1.00 10.44 292 GLN A O 1
ATOM 2250 N N . PHE A 1 293 ? 21.933 37.165 79.932 1.00 10.57 293 PHE A N 1
ATOM 2251 C CA . PHE A 1 293 ? 21.428 38.291 80.701 1.00 10.90 293 PHE A CA 1
ATOM 2252 C C . PHE A 1 293 ? 21.837 38.157 82.167 1.00 11.37 293 PHE A C 1
ATOM 2253 O O . PHE A 1 293 ? 21.163 37.500 82.956 1.00 11.46 293 PHE A O 1
ATOM 2261 N N . LEU A 1 294 ? 22.952 38.794 82.513 1.00 12.00 294 LEU A N 1
ATOM 2262 C CA . LEU A 1 294 ? 23.571 38.593 83.827 1.00 12.47 294 LEU A CA 1
ATOM 2263 C C . LEU A 1 294 ? 23.032 39.525 84.869 1.00 13.32 294 LEU A C 1
ATOM 2264 O O . LEU A 1 294 ? 22.909 40.740 84.624 1.00 14.04 294 LEU A O 1
ATOM 2269 N N . LYS A 1 295 ? 22.758 38.982 86.051 1.00 14.08 295 LYS A N 1
ATOM 2270 C CA . LYS A 1 295 ? 22.333 39.826 87.173 1.00 15.07 295 LYS A CA 1
ATOM 2271 C C . LYS A 1 295 ? 23.534 40.441 87.886 1.00 16.03 295 LYS A C 1
ATOM 2272 O O . LYS A 1 295 ? 24.610 39.836 87.917 1.00 15.96 295 LYS A O 1
ATOM 2278 N N . ASP A 1 296 ? 23.360 41.631 88.467 1.00 17.38 296 ASP A N 1
ATOM 2279 C CA . ASP A 1 296 ? 24.349 42.151 89.429 1.00 18.25 296 ASP A CA 1
ATOM 2280 C C . ASP A 1 296 ? 24.088 41.666 90.859 1.00 18.85 296 ASP A C 1
ATOM 2281 O O . ASP A 1 296 ? 23.233 40.800 91.088 1.00 17.97 296 ASP A O 1
ATOM 2286 N N . ALA A 1 297 ? 24.810 42.233 91.828 1.00 20.30 297 ALA A N 1
ATOM 2287 C CA . ALA A 1 297 ? 24.759 41.724 93.202 1.00 21.74 297 ALA A CA 1
ATOM 2288 C C . ALA A 1 297 ? 23.406 41.972 93.870 1.00 22.62 297 ALA A C 1
ATOM 2289 O O . ALA A 1 297 ? 23.045 41.313 94.863 1.00 22.93 297 ALA A O 1
ATOM 2291 N N . ASN A 1 298 ? 22.651 42.907 93.297 1.00 22.88 298 ASN A N 1
ATOM 2292 C CA . ASN A 1 298 ? 21.335 43.265 93.797 1.00 22.74 298 ASN A CA 1
ATOM 2293 C C . ASN A 1 298 ? 20.206 42.523 93.079 1.00 21.87 298 ASN A C 1
ATOM 2294 O O . ASN A 1 298 ? 19.042 42.707 93.412 1.00 21.55 298 ASN A O 1
ATOM 2299 N N . GLY A 1 299 ? 20.561 41.671 92.117 1.00 19.03 299 GLY A N 1
ATOM 2300 C CA . GLY A 1 299 ? 19.574 40.931 91.337 1.00 17.81 299 GLY A CA 1
ATOM 2301 C C . GLY A 1 299 ? 19.036 41.711 90.142 1.00 17.09 299 GLY A C 1
ATOM 2302 O O . GLY A 1 299 ? 18.187 41.200 89.412 1.00 17.69 299 GLY A O 1
ATOM 2303 N N . ASP A 1 300 ? 19.503 42.950 89.947 1.00 15.78 300 ASP A N 1
ATOM 2304 C CA . ASP A 1 300 ? 19.111 43.750 88.783 1.00 15.12 300 ASP A CA 1
ATOM 2305 C C . ASP A 1 300 ? 19.886 43.303 87.546 1.00 14.40 300 ASP A C 1
ATOM 2306 O O . ASP A 1 300 ? 20.882 42.594 87.666 1.00 14.27 300 ASP A O 1
ATOM 2311 N N . LEU A 1 301 ? 19.440 43.713 86.359 1.00 13.03 301 LEU A N 1
ATOM 2312 C CA . LEU A 1 301 ? 20.231 43.444 85.154 1.00 12.71 301 LEU A CA 1
ATOM 2313 C C . LEU A 1 301 ? 21.532 44.223 85.189 1.00 12.68 301 LEU A C 1
ATOM 2314 O O . LEU A 1 301 ? 21.526 45.472 85.178 1.00 12.78 301 LEU A O 1
ATOM 2319 N N . GLY A 1 302 ? 22.639 43.485 85.217 1.00 12.91 302 GLY A N 1
ATOM 2320 C CA . GLY A 1 302 ? 23.954 44.090 85.273 1.00 12.22 302 GLY A CA 1
ATOM 2321 C C . GLY A 1 302 ? 24.721 44.076 83.960 1.00 12.29 302 GLY A C 1
ATOM 2322 O O . GLY A 1 302 ? 25.477 44.992 83.686 1.00 11.59 302 GLY A O 1
ATOM 2323 N N . GLU A 1 303 ? 24.537 43.034 83.156 1.00 11.88 303 GLU A N 1
ATOM 2324 C CA . GLU A 1 303 ? 25.304 42.916 81.927 1.00 12.56 303 GLU A CA 1
ATOM 2325 C C . GLU A 1 303 ? 24.611 42.068 80.867 1.00 11.87 303 GLU A C 1
ATOM 2326 O O . GLU A 1 303 ? 24.016 41.047 81.181 1.00 11.78 303 GLU A O 1
ATOM 2332 N N . ILE A 1 304 ? 24.721 42.462 79.601 1.00 11.05 304 ILE A N 1
ATOM 2333 C CA . ILE A 1 304 ? 24.224 41.609 78.507 1.00 10.53 304 ILE A CA 1
ATOM 2334 C C . ILE A 1 304 ? 25.404 41.167 77.658 1.00 10.75 304 ILE A C 1
ATOM 2335 O O . ILE A 1 304 ? 26.118 42.005 77.162 1.00 10.69 304 ILE A O 1
ATOM 2340 N N . LYS A 1 305 ? 25.600 39.852 77.535 1.00 10.81 305 LYS A N 1
ATOM 2341 C CA . LYS A 1 305 ? 26.767 39.294 76.854 1.00 11.57 305 LYS A CA 1
ATOM 2342 C C . LYS A 1 305 ? 26.325 38.564 75.608 1.00 10.86 305 LYS A C 1
ATOM 2343 O O . LYS A 1 305 ? 25.220 38.055 75.536 1.00 10.85 305 LYS A O 1
ATOM 2349 N N . ARG A 1 306 ? 27.210 38.551 74.620 1.00 10.40 306 ARG A N 1
ATOM 2350 C CA . ARG A 1 306 ? 26.967 37.911 73.333 1.00 10.13 306 ARG A CA 1
ATOM 2351 C C . ARG A 1 306 ? 28.144 37.012 72.972 1.00 10.12 306 ARG A C 1
ATOM 2352 O O . ARG A 1 306 ? 29.285 37.434 73.087 1.00 9.49 306 ARG A O 1
ATOM 2360 N N . PHE A 1 307 ? 27.859 35.775 72.544 1.00 10.70 307 PHE A N 1
ATOM 2361 C CA . PHE A 1 307 ? 28.844 34.897 71.928 1.00 10.78 307 PHE A CA 1
ATOM 2362 C C . PHE A 1 307 ? 28.277 34.356 70.623 1.00 11.02 307 PHE A C 1
ATOM 2363 O O . PHE A 1 307 ? 27.042 34.257 70.460 1.00 10.86 307 PHE A O 1
ATOM 2371 N N . TYR A 1 308 ? 29.171 33.973 69.717 1.00 10.39 308 TYR A N 1
ATOM 2372 C CA . TYR A 1 308 ? 28.780 33.321 68.481 1.00 10.44 308 TYR A CA 1
ATOM 2373 C C . TYR A 1 308 ? 29.429 31.945 68.418 1.00 10.97 308 TYR A C 1
ATOM 2374 O O . TYR A 1 308 ? 30.502 31.715 69.017 1.00 10.90 308 TYR A O 1
ATOM 2383 N N . VAL A 1 309 ? 28.777 31.046 67.692 1.00 12.16 309 VAL A N 1
ATOM 2384 C CA . VAL A 1 309 ? 29.396 29.791 67.270 1.00 13.05 309 VAL A CA 1
ATOM 2385 C C . VAL A 1 309 ? 29.234 29.645 65.751 1.00 13.73 309 VAL A C 1
ATOM 2386 O O . VAL A 1 309 ? 28.132 29.812 65.182 1.00 13.55 309 VAL A O 1
ATOM 2390 N N . GLN A 1 310 ? 30.351 29.358 65.091 1.00 14.13 310 GLN A N 1
ATOM 2391 C CA . GLN A 1 310 ? 30.342 29.101 63.656 1.00 14.48 310 GLN A CA 1
ATOM 2392 C C . GLN A 1 310 ? 31.380 28.026 63.343 1.00 15.33 310 GLN A C 1
ATOM 2393 O O . GLN A 1 310 ? 32.534 28.158 63.730 1.00 14.12 310 GLN A O 1
ATOM 2399 N N . ASP A 1 311 ? 30.950 26.964 62.672 1.00 18.06 311 ASP A N 1
ATOM 2400 C CA . ASP A 1 311 ? 31.848 25.840 62.354 1.00 21.63 311 ASP A CA 1
ATOM 2401 C C . ASP A 1 311 ? 32.566 25.335 63.609 1.00 20.70 311 ASP 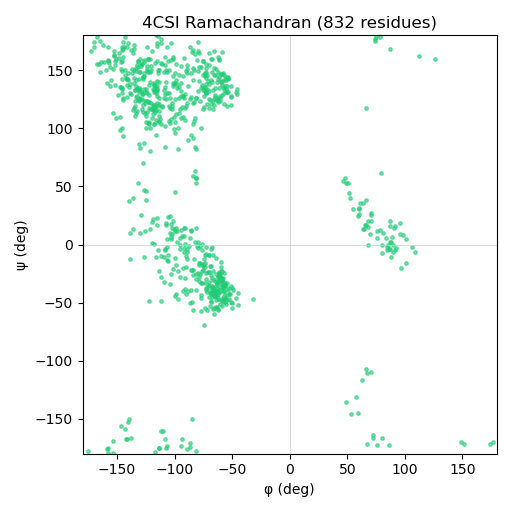A C 1
ATOM 2402 O O . ASP A 1 311 ? 33.759 25.015 63.579 1.00 21.47 311 ASP A O 1
ATOM 2407 N N . GLY A 1 312 ? 31.839 25.288 64.715 1.00 19.79 312 GLY A N 1
ATOM 2408 C CA . GLY A 1 312 ? 32.379 24.793 65.966 1.00 19.23 312 GLY A CA 1
ATOM 2409 C C . GLY A 1 312 ? 33.238 25.749 66.771 1.00 19.38 312 GLY A C 1
ATOM 2410 O O . GLY A 1 312 ? 33.611 25.434 67.905 1.00 19.55 312 GLY A O 1
ATOM 2411 N N . LYS A 1 313 ? 33.558 26.919 66.223 1.00 19.47 313 LYS A N 1
ATOM 2412 C CA . LYS A 1 313 ? 34.413 27.864 66.945 1.00 20.33 313 LYS A CA 1
ATOM 2413 C C . LYS A 1 313 ? 33.561 28.826 67.770 1.00 18.30 313 LYS A C 1
ATOM 2414 O O . LYS A 1 313 ? 32.657 29.467 67.252 1.00 16.83 313 LYS A O 1
ATOM 2420 N N . ILE A 1 314 ? 33.850 28.917 69.058 1.00 17.29 314 ILE A N 1
ATOM 2421 C CA . ILE A 1 314 ? 33.164 29.870 69.917 1.00 17.83 314 ILE A CA 1
ATOM 2422 C C . ILE A 1 314 ? 33.885 31.208 69.755 1.00 16.70 314 ILE A C 1
ATOM 2423 O O . ILE A 1 314 ? 35.091 31.304 69.991 1.00 17.26 314 ILE A O 1
ATOM 2428 N N . ILE A 1 315 ? 33.139 32.224 69.329 1.00 15.00 315 ILE A N 1
ATOM 2429 C CA . ILE A 1 315 ? 33.645 33.560 69.027 1.00 14.81 315 ILE A CA 1
ATOM 2430 C C . ILE A 1 315 ? 33.047 34.538 70.060 1.00 14.81 315 ILE A C 1
ATOM 2431 O O . ILE A 1 315 ? 31.827 34.797 70.043 1.00 14.77 315 ILE A O 1
ATOM 2436 N N . PRO A 1 316 ? 33.882 35.077 70.975 1.00 14.53 316 PRO A N 1
ATOM 2437 C CA . PRO A 1 316 ? 33.328 36.079 71.887 1.00 14.01 316 PRO A CA 1
ATOM 2438 C C . PRO A 1 316 ? 32.967 37.327 71.105 1.00 14.02 316 PRO A C 1
ATOM 2439 O O . PRO A 1 316 ? 33.479 37.537 69.993 1.00 13.57 316 PRO A O 1
ATOM 2443 N N . ASN A 1 317 ? 32.089 38.141 71.675 1.00 13.14 317 ASN A N 1
ATOM 2444 C CA . ASN A 1 317 ? 31.722 39.384 71.048 1.00 13.03 317 ASN A CA 1
ATOM 2445 C C . ASN A 1 317 ? 32.932 40.294 70.911 1.00 13.21 317 ASN A C 1
ATOM 2446 O O . ASN A 1 317 ? 33.837 40.306 71.771 1.00 12.81 317 ASN A O 1
ATOM 2451 N N . SER A 1 318 ? 32.946 41.019 69.798 1.00 13.20 318 SER A N 1
ATOM 2452 C CA . SER A 1 318 ? 33.918 42.051 69.533 1.00 13.93 318 SER A CA 1
ATOM 2453 C C . SER A 1 318 ? 33.950 43.068 70.652 1.00 14.39 318 SER A C 1
ATOM 2454 O O . SER A 1 318 ? 32.904 43.495 71.126 1.00 13.51 318 SER A O 1
ATOM 2457 N N . GLU A 1 319 ? 35.148 43.467 71.069 1.00 15.18 319 GLU A N 1
ATOM 2458 C CA . GLU A 1 319 ? 35.265 44.592 71.989 1.00 16.61 319 GLU A CA 1
ATOM 2459 C C . GLU A 1 319 ? 34.979 45.884 71.253 1.00 16.09 319 GLU A C 1
ATOM 2460 O O . GLU A 1 319 ? 35.298 46.004 70.067 1.00 17.24 319 GLU A O 1
ATOM 2466 N N . SER A 1 320 ? 34.396 46.852 71.951 1.00 15.52 320 SER A N 1
ATOM 2467 C CA . SER A 1 320 ? 34.241 48.197 71.412 1.00 15.59 320 SER A CA 1
ATOM 2468 C C . SER A 1 320 ? 35.606 48.890 71.404 1.00 15.64 320 SER A C 1
ATOM 2469 O O . SER A 1 320 ? 36.310 48.851 72.417 1.00 15.94 320 SER A O 1
ATOM 2472 N N . THR A 1 321 ? 35.988 49.497 70.277 1.00 16.07 321 THR A N 1
ATOM 2473 C CA . THR A 1 321 ? 37.262 50.224 70.173 1.00 16.66 321 THR A CA 1
ATOM 2474 C C . THR A 1 321 ? 37.072 51.740 70.226 1.00 17.38 321 THR A C 1
ATOM 2475 O O . THR A 1 321 ? 38.030 52.488 70.018 1.00 17.58 321 THR A O 1
ATOM 2479 N N . ILE A 1 322 ? 35.837 52.183 70.459 1.00 16.63 322 ILE A N 1
ATOM 2480 C CA . ILE A 1 322 ? 35.536 53.604 70.609 1.00 16.34 322 ILE A CA 1
ATOM 2481 C C . ILE A 1 322 ? 36.240 54.086 71.881 1.00 16.77 322 ILE A C 1
ATOM 2482 O O . ILE A 1 322 ? 36.050 53.511 72.941 1.00 16.40 322 ILE A O 1
ATOM 2487 N N . PRO A 1 323 ? 37.076 55.136 71.774 1.00 17.49 323 PRO A N 1
ATOM 2488 C CA . PRO A 1 323 ? 37.767 55.625 72.978 1.00 18.10 323 PRO A CA 1
ATOM 2489 C C . PRO A 1 323 ? 36.813 55.980 74.137 1.00 17.53 323 PRO A C 1
ATOM 2490 O O . PRO A 1 323 ? 35.810 56.640 73.932 1.00 17.81 323 PRO A O 1
ATOM 2494 N N . GLY A 1 324 ? 37.159 55.518 75.332 1.00 17.12 324 GLY A N 1
ATOM 2495 C CA . GLY A 1 324 ? 36.357 55.676 76.532 1.00 17.57 324 GLY A CA 1
ATOM 2496 C C . GLY A 1 324 ? 35.152 54.749 76.611 1.00 17.46 324 GLY A C 1
ATOM 2497 O O . GLY A 1 324 ? 34.337 54.867 77.534 1.00 18.36 324 GLY A O 1
ATOM 2498 N N . VAL A 1 325 ? 35.018 53.826 75.652 1.00 17.22 325 VAL A N 1
ATOM 2499 C CA . VAL A 1 325 ? 33.857 52.929 75.644 1.00 16.37 325 VAL A CA 1
ATOM 2500 C C . VAL A 1 325 ? 34.375 51.509 75.566 1.00 17.58 325 VAL A C 1
ATOM 2501 O O . VAL A 1 325 ? 34.245 50.857 74.545 1.00 17.34 325 VAL A O 1
ATOM 2505 N N . GLU A 1 326 ? 34.990 51.044 76.647 1.00 18.29 326 GLU A N 1
ATOM 2506 C CA . GLU A 1 326 ? 35.700 49.766 76.616 1.00 19.94 326 GLU A CA 1
ATOM 2507 C C . GLU A 1 326 ? 34.784 48.603 76.971 1.00 18.85 326 GLU A C 1
ATOM 2508 O O . GLU A 1 326 ? 33.838 48.769 77.730 1.00 20.33 326 GLU A O 1
ATOM 2514 N N . GLY A 1 327 ? 35.089 47.432 76.428 1.00 17.61 327 GLY A N 1
ATOM 2515 C CA . GLY A 1 327 ? 34.376 46.196 76.766 1.00 15.94 327 GLY A CA 1
ATOM 2516 C C . GLY A 1 327 ? 33.568 45.664 75.597 1.00 14.56 327 GLY A C 1
ATOM 2517 O O . GLY A 1 327 ? 33.326 46.381 74.633 1.00 15.10 327 GLY A O 1
ATOM 2518 N N . ASN A 1 328 ? 33.196 44.390 75.679 1.00 13.48 328 ASN A N 1
ATOM 2519 C CA . ASN A 1 328 ? 32.522 43.695 74.583 1.00 12.75 328 ASN A CA 1
ATOM 2520 C C . ASN A 1 328 ? 31.102 43.302 74.983 1.00 12.42 328 ASN A C 1
ATOM 2521 O O . ASN A 1 328 ? 30.534 42.364 74.435 1.00 12.55 328 ASN A O 1
ATOM 2526 N N . SER A 1 329 ? 30.554 44.004 75.970 1.00 11.85 329 SER A N 1
ATOM 2527 C CA . SER A 1 329 ? 29.200 43.700 76.461 1.00 12.22 329 SER A CA 1
ATOM 2528 C C . SER A 1 329 ? 28.486 44.987 76.848 1.00 11.78 329 SER A C 1
ATOM 2529 O O . SER A 1 329 ? 29.111 46.034 76.917 1.00 12.50 329 SER A O 1
ATOM 2532 N N . ILE A 1 330 ? 27.183 44.903 77.119 1.00 11.31 330 ILE A N 1
ATOM 2533 C CA . ILE A 1 330 ? 26.395 46.082 77.471 1.00 10.45 330 ILE A CA 1
ATOM 2534 C C . ILE A 1 330 ? 26.235 46.116 78.995 1.00 10.61 330 ILE A C 1
ATOM 2535 O O . ILE A 1 330 ? 25.820 45.132 79.602 1.00 10.05 330 ILE A O 1
ATOM 2540 N N . THR A 1 331 ? 26.619 47.238 79.594 1.00 10.87 331 THR A N 1
ATOM 2541 C CA . THR A 1 331 ? 26.440 47.481 81.040 1.00 11.04 331 THR A CA 1
ATOM 2542 C C . THR A 1 331 ? 25.961 48.918 81.172 1.00 11.24 331 THR A C 1
ATOM 2543 O O . THR A 1 331 ? 26.032 49.671 80.205 1.00 10.91 331 THR A O 1
ATOM 2547 N N . GLN A 1 332 ? 25.475 49.326 82.349 1.00 10.91 332 GLN A N 1
ATOM 2548 C CA . GLN A 1 332 ? 25.029 50.709 82.489 1.00 11.92 332 GLN A CA 1
ATOM 2549 C C . GLN A 1 332 ? 26.139 51.710 82.169 1.00 12.72 332 GLN A C 1
ATOM 2550 O O . GLN A 1 332 ? 25.919 52.681 81.452 1.00 13.48 332 GLN A O 1
ATOM 2556 N N . ASP A 1 333 ? 27.333 51.467 82.704 1.00 14.10 333 ASP A N 1
ATOM 2557 C CA . ASP A 1 333 ? 28.447 52.411 82.556 1.00 14.65 333 ASP A CA 1
ATOM 2558 C C . ASP A 1 333 ? 28.883 52.481 81.095 1.00 13.81 333 ASP A C 1
ATOM 2559 O O . ASP A 1 333 ? 29.120 53.568 80.574 1.00 12.89 333 ASP A O 1
ATOM 2564 N N . TRP A 1 334 ? 28.943 51.317 80.441 1.00 12.92 334 TRP A N 1
ATOM 2565 C CA . TRP A 1 334 ? 29.231 51.247 78.995 1.00 12.61 334 TRP A CA 1
ATOM 2566 C C . TRP A 1 334 ? 28.218 52.144 78.248 1.00 12.37 334 TRP A C 1
ATOM 2567 O O . TRP A 1 334 ? 28.603 52.982 77.418 1.00 11.77 334 TRP A O 1
ATOM 2578 N N . CYS A 1 335 ? 26.927 52.010 78.578 1.00 11.52 335 CYS A N 1
ATOM 2579 C CA . CYS A 1 335 ? 25.903 52.774 77.880 1.00 11.67 335 CYS A CA 1
ATOM 2580 C C . CYS A 1 335 ? 26.060 54.268 78.126 1.00 11.64 335 CYS A C 1
ATOM 2581 O O . CYS A 1 335 ? 25.917 55.050 77.201 1.00 10.84 335 CYS A O 1
ATOM 2584 N N . ASP A 1 336 ? 26.312 54.656 79.380 1.00 12.14 336 ASP A N 1
ATOM 2585 C CA . ASP A 1 336 ? 26.490 56.079 79.699 1.00 12.91 336 ASP A CA 1
ATOM 2586 C C . ASP A 1 336 ? 27.607 56.654 78.827 1.00 12.96 336 ASP A C 1
ATOM 2587 O O . ASP A 1 336 ? 27.456 57.721 78.235 1.00 13.85 336 ASP A O 1
ATOM 2592 N N . ARG A 1 337 ? 28.711 55.927 78.746 1.00 13.19 337 ARG A N 1
ATOM 2593 C CA . ARG A 1 337 ? 29.893 56.371 78.013 1.00 14.03 337 ARG A CA 1
ATOM 2594 C C . ARG A 1 337 ? 29.726 56.360 76.500 1.00 13.26 337 ARG A C 1
ATOM 2595 O O . ARG A 1 337 ? 30.287 57.212 75.813 1.00 12.95 337 ARG A O 1
ATOM 2603 N N . GLN A 1 338 ? 28.983 55.377 75.997 1.00 12.48 338 GLN A N 1
ATOM 2604 C CA . GLN A 1 338 ? 28.691 55.231 74.574 1.00 12.11 338 GLN A CA 1
ATOM 2605 C C . GLN A 1 338 ? 27.861 56.410 74.091 1.00 11.74 338 GLN A C 1
ATOM 2606 O O . GLN A 1 338 ? 28.114 56.961 73.032 1.00 11.89 338 GLN A O 1
ATOM 2612 N N . LYS A 1 339 ? 26.880 56.815 74.888 1.00 11.87 339 LYS A N 1
ATOM 2613 C CA . LYS A 1 339 ? 26.010 57.931 74.504 1.00 12.83 339 LYS A CA 1
ATOM 2614 C C . LYS A 1 339 ? 26.782 59.239 74.397 1.00 13.63 339 LYS A C 1
ATOM 2615 O O . LYS A 1 339 ? 26.597 59.985 73.447 1.00 15.13 339 LYS A O 1
ATOM 2621 N N . VAL A 1 340 ? 27.649 59.492 75.364 1.00 13.57 340 VAL A N 1
ATOM 2622 C CA . VAL A 1 340 ? 28.534 60.650 75.298 1.00 14.09 340 VAL A CA 1
ATOM 2623 C C . VAL A 1 340 ? 29.451 60.575 74.073 1.00 14.59 340 VAL A C 1
ATOM 2624 O O . VAL A 1 340 ? 29.532 61.535 73.298 1.00 15.12 340 VAL A O 1
ATOM 2628 N N . ALA A 1 341 ? 30.131 59.442 73.898 1.00 14.13 341 ALA A N 1
ATOM 2629 C CA . ALA A 1 341 ? 31.070 59.259 72.792 1.00 14.60 341 ALA A CA 1
ATOM 2630 C C . ALA A 1 341 ? 30.441 59.422 71.416 1.00 14.58 341 ALA A C 1
ATOM 2631 O O . ALA A 1 341 ? 31.103 59.882 70.489 1.00 15.58 341 ALA A O 1
ATOM 2633 N N . PHE A 1 342 ? 29.176 59.050 71.280 1.00 13.98 342 PHE A N 1
ATOM 2634 C CA . PHE A 1 342 ? 28.482 59.139 70.008 1.00 14.96 342 PHE A CA 1
ATOM 2635 C C . PHE A 1 342 ? 27.673 60.441 69.859 1.00 15.62 342 PHE A C 1
ATOM 2636 O O . PHE A 1 342 ? 27.111 60.703 68.804 1.00 17.92 342 PHE A O 1
ATOM 2644 N N . GLY A 1 343 ? 27.643 61.249 70.911 1.00 16.99 343 GLY A N 1
ATOM 2645 C CA . GLY A 1 343 ? 26.906 62.518 70.913 1.00 17.21 343 GLY A CA 1
ATOM 2646 C C . GLY A 1 343 ? 25.407 62.331 70.930 1.00 17.56 343 GLY A C 1
ATOM 2647 O O . GLY A 1 343 ? 24.670 63.234 70.514 1.00 18.34 343 GLY A O 1
ATOM 2648 N N . ASP A 1 344 ? 24.947 61.146 71.363 1.00 16.55 344 ASP A N 1
ATOM 2649 C CA . ASP A 1 344 ? 23.511 60.807 71.323 1.00 16.50 344 ASP A CA 1
ATOM 2650 C C . ASP A 1 344 ? 22.839 61.162 72.645 1.00 16.82 344 ASP A C 1
ATOM 2651 O O . ASP A 1 344 ? 23.449 61.019 73.704 1.00 16.47 344 ASP A O 1
ATOM 2656 N N . ILE A 1 345 ? 21.586 61.608 72.583 1.00 17.61 345 ILE A N 1
ATOM 2657 C CA . ILE A 1 345 ? 20.809 61.909 73.790 1.00 19.43 345 ILE A CA 1
ATOM 2658 C C . ILE A 1 345 ? 20.731 60.642 74.636 1.00 18.01 345 ILE A C 1
ATOM 2659 O O . ILE A 1 345 ? 20.353 59.600 74.117 1.00 17.94 345 ILE A O 1
ATOM 2664 N N . ASP A 1 346 ? 21.069 60.729 75.925 1.00 17.00 346 ASP A N 1
ATOM 2665 C CA . ASP A 1 346 ? 21.024 59.543 76.803 1.00 16.17 346 ASP A CA 1
ATOM 2666 C C . ASP A 1 346 ? 19.619 59.261 77.334 1.00 14.77 346 ASP A C 1
ATOM 2667 O O . ASP A 1 346 ? 19.367 59.310 78.557 1.00 14.65 346 ASP A O 1
ATOM 2672 N N . ASP A 1 347 ? 18.698 58.967 76.418 1.00 13.84 347 ASP A N 1
ATOM 2673 C CA . ASP A 1 347 ? 17.312 58.646 76.800 1.00 13.43 347 ASP A CA 1
ATOM 2674 C C . ASP A 1 347 ? 17.246 57.273 77.478 1.00 13.09 347 ASP A C 1
ATOM 2675 O O . ASP A 1 347 ? 16.326 56.999 78.257 1.00 12.85 347 ASP A O 1
ATOM 2680 N N . PHE A 1 348 ? 18.231 56.424 77.196 1.00 12.84 348 PHE A N 1
ATOM 2681 C CA . PHE A 1 348 ? 18.350 55.116 77.882 1.00 12.76 348 PHE A CA 1
ATOM 2682 C C . PHE A 1 348 ? 18.386 55.310 79.415 1.00 13.51 348 PHE A C 1
ATOM 2683 O O . PHE A 1 348 ? 17.608 54.726 80.159 1.00 12.95 348 PHE A O 1
ATOM 2691 N N . ASN A 1 349 ? 19.272 56.189 79.858 1.00 15.08 349 ASN A N 1
ATOM 2692 C CA . ASN A 1 349 ? 19.423 56.520 81.259 1.00 17.44 349 ASN A CA 1
ATOM 2693 C C . ASN A 1 349 ? 18.171 57.219 81.794 1.00 17.25 349 ASN A C 1
ATOM 2694 O O . ASN A 1 349 ? 17.687 56.868 82.863 1.00 16.92 349 ASN A O 1
ATOM 2699 N N . ARG A 1 350 ? 17.635 58.177 81.035 1.00 17.21 350 ARG A N 1
ATOM 2700 C CA . ARG A 1 350 ? 16.435 58.912 81.429 1.00 17.48 350 ARG A CA 1
ATOM 2701 C C . ARG A 1 350 ? 15.226 58.018 81.671 1.00 17.16 350 ARG A C 1
ATOM 2702 O O . ARG A 1 350 ? 14.453 58.268 82.596 1.00 15.45 350 ARG A O 1
ATOM 2710 N N . LYS A 1 351 ? 15.085 56.969 80.855 1.00 15.92 351 LYS A N 1
ATOM 2711 C CA . LYS A 1 351 ? 13.955 56.035 80.973 1.00 15.53 351 LYS A CA 1
ATOM 2712 C C . LYS A 1 351 ? 14.282 54.823 81.882 1.00 15.18 351 LYS A C 1
ATOM 2713 O O . LYS A 1 351 ? 13.555 53.841 81.892 1.00 15.66 351 LYS A O 1
ATOM 2719 N N . GLY A 1 352 ? 15.367 54.909 82.654 1.00 14.74 352 GLY A N 1
ATOM 2720 C CA . GLY A 1 352 ? 15.640 53.950 83.724 1.00 14.31 352 GLY A CA 1
ATOM 2721 C C . GLY A 1 352 ? 16.739 52.945 83.442 1.00 13.24 352 GLY A C 1
ATOM 2722 O O . GLY A 1 352 ? 17.042 52.116 84.280 1.00 13.87 352 GLY A O 1
ATOM 2723 N N . GLY A 1 353 ? 17.303 53.010 82.240 1.00 12.49 353 GLY A N 1
ATOM 2724 C CA . GLY A 1 353 ? 18.481 52.240 81.864 1.00 12.01 353 GLY A CA 1
ATOM 2725 C C . GLY A 1 353 ? 18.419 50.739 82.083 1.00 11.58 353 GLY A C 1
ATOM 2726 O O . GLY A 1 353 ? 17.365 50.107 81.943 1.00 11.40 353 GLY A O 1
ATOM 2727 N N . MET A 1 354 ? 19.575 50.172 82.421 1.00 11.11 354 MET A N 1
ATOM 2728 C CA . MET A 1 354 ? 19.707 48.730 82.633 1.00 11.71 354 MET A CA 1
ATOM 2729 C C . MET A 1 354 ? 18.745 48.207 83.713 1.00 11.51 354 MET A C 1
ATOM 2730 O O . MET A 1 354 ? 18.176 47.116 83.585 1.00 10.72 354 MET A O 1
ATOM 2735 N N . LYS A 1 355 ? 18.580 48.967 84.790 1.00 12.11 355 LYS A N 1
ATOM 2736 C CA . LYS A 1 355 ? 17.727 48.484 85.881 1.00 13.14 355 LYS A CA 1
ATOM 2737 C C . LYS A 1 355 ? 16.285 48.347 85.441 1.00 12.52 355 LYS A C 1
ATOM 2738 O O . LYS A 1 355 ? 15.635 47.339 85.717 1.00 12.43 355 LYS A O 1
ATOM 2744 N N . GLN A 1 356 ? 15.798 49.353 84.734 1.00 12.21 356 GLN A N 1
ATOM 2745 C CA . GLN A 1 356 ? 14.397 49.350 84.254 1.00 12.19 356 GLN A CA 1
ATOM 2746 C C . GLN A 1 356 ? 14.190 48.288 83.178 1.00 11.98 356 GLN A C 1
ATOM 2747 O O . GLN A 1 356 ? 13.154 47.640 83.139 1.00 12.43 356 GLN A O 1
ATOM 2753 N N . MET A 1 357 ? 15.185 48.124 82.296 1.00 11.37 357 MET A N 1
ATOM 2754 C CA . MET A 1 357 ? 15.151 47.021 81.332 1.00 10.65 357 MET A CA 1
ATOM 2755 C C . MET A 1 357 ? 15.042 45.699 82.079 1.00 10.15 357 MET A C 1
ATOM 2756 O O . MET A 1 357 ? 14.266 44.858 81.698 1.00 9.88 357 MET A O 1
ATOM 2761 N N . GLY A 1 358 ? 15.830 45.535 83.143 1.00 10.07 358 GLY A N 1
ATOM 2762 C CA . GLY A 1 358 ? 15.836 44.285 83.901 1.00 10.15 358 GLY A CA 1
ATOM 2763 C C . GLY A 1 358 ? 14.493 43.939 84.543 1.00 10.02 358 GLY A C 1
ATOM 2764 O O . GLY A 1 358 ? 14.179 42.760 84.727 1.00 9.25 358 GLY A O 1
ATOM 2765 N N . LYS A 1 359 ? 13.734 44.969 84.909 1.00 10.38 359 LYS A N 1
ATOM 2766 C CA A LYS A 1 359 ? 12.360 44.831 85.426 0.50 10.91 359 LYS A CA 1
ATOM 2767 C CA B LYS A 1 359 ? 12.416 44.713 85.464 0.50 10.86 359 LYS A CA 1
ATOM 2768 C C . LYS A 1 359 ? 11.472 44.125 84.398 1.00 10.79 359 LYS A C 1
ATOM 2769 O O . LYS A 1 359 ? 10.593 43.323 84.735 1.00 10.70 359 LYS A O 1
ATOM 2780 N N . ALA A 1 360 ? 11.692 44.445 83.119 1.00 9.94 360 ALA A N 1
ATOM 2781 C CA . ALA A 1 360 ? 10.935 43.786 82.052 1.00 9.77 360 ALA A CA 1
ATOM 2782 C C . ALA A 1 360 ? 11.498 42.394 81.825 1.00 9.72 360 ALA A C 1
ATOM 2783 O O . ALA A 1 360 ? 10.741 41.441 81.688 1.00 10.43 360 ALA A O 1
ATOM 2785 N N . LEU A 1 361 ? 12.828 42.271 81.806 1.00 9.68 361 LEU A N 1
ATOM 2786 C CA . LEU A 1 361 ? 13.481 40.945 81.671 1.00 9.75 361 LEU A CA 1
ATOM 2787 C C . LEU A 1 361 ? 13.170 39.963 82.807 1.00 10.53 361 LEU A C 1
ATOM 2788 O O . LEU A 1 361 ? 13.241 38.738 82.615 1.00 9.85 361 LEU A O 1
ATOM 2793 N N . ALA A 1 362 ? 12.839 40.494 83.984 1.00 11.41 362 ALA A N 1
ATOM 2794 C CA . ALA A 1 362 ? 12.471 39.659 85.139 1.00 12.78 362 ALA A CA 1
ATOM 2795 C C . ALA A 1 362 ? 11.084 39.024 84.970 1.00 13.64 362 ALA A C 1
ATOM 2796 O O . ALA A 1 362 ? 10.812 37.964 85.540 1.00 15.35 362 ALA A O 1
ATOM 2798 N N . GLY A 1 363 ? 10.239 39.657 84.159 1.00 13.11 363 GLY A N 1
ATOM 2799 C CA . GLY A 1 363 ? 8.863 39.215 83.925 1.00 13.53 363 GLY A CA 1
ATOM 2800 C C . GLY A 1 363 ? 8.697 38.582 82.548 1.00 13.41 363 GLY A C 1
ATOM 2801 O O . GLY A 1 363 ? 9.674 38.373 81.847 1.00 13.31 363 GLY A O 1
ATOM 2802 N N . PRO A 1 364 ? 7.456 38.258 82.164 1.00 13.30 364 PRO A N 1
ATOM 2803 C CA . PRO A 1 364 ? 7.203 37.550 80.914 1.00 13.05 364 PRO A CA 1
ATOM 2804 C C . PRO A 1 364 ? 7.402 38.462 79.697 1.00 12.43 364 PRO A C 1
ATOM 2805 O O . PRO A 1 364 ? 6.875 39.579 79.657 1.00 13.16 364 PRO A O 1
ATOM 2809 N N . MET A 1 365 ? 8.161 37.981 78.722 1.00 11.39 365 MET A N 1
ATOM 2810 C CA . MET A 1 365 ? 8.273 38.653 77.443 1.00 10.75 365 MET A CA 1
ATOM 2811 C C . MET A 1 365 ? 7.958 37.673 76.336 1.00 10.17 365 MET A C 1
ATOM 2812 O O . MET A 1 365 ? 8.079 36.442 76.525 1.00 10.03 365 MET A O 1
ATOM 2817 N N . VAL A 1 366 ? 7.556 38.223 75.198 1.00 9.53 366 VAL A N 1
ATOM 2818 C CA . VAL A 1 366 ? 7.045 37.441 74.090 1.00 9.06 366 VAL A CA 1
ATOM 2819 C C . VAL A 1 366 ? 8.102 37.459 72.975 1.00 8.79 366 VAL A C 1
ATOM 2820 O O . VAL A 1 366 ? 8.691 38.501 72.723 1.00 8.30 366 VAL A O 1
ATOM 2824 N N . LEU A 1 367 ? 8.354 36.284 72.391 1.00 7.87 367 LEU A N 1
ATOM 2825 C CA . LEU A 1 367 ? 9.334 36.084 71.325 1.00 8.05 367 LEU A CA 1
ATOM 2826 C C . LEU A 1 367 ? 8.720 36.449 69.998 1.00 8.24 367 LEU A C 1
ATOM 2827 O O . LEU A 1 367 ? 7.685 35.880 69.565 1.00 8.38 367 LEU A O 1
ATOM 2832 N N . VAL A 1 368 ? 9.378 37.389 69.342 1.00 8.39 368 VAL A N 1
ATOM 2833 C CA . VAL A 1 368 ? 8.941 37.912 68.061 1.00 8.51 368 VAL A CA 1
ATOM 2834 C C . VAL A 1 368 ? 9.974 37.566 66.998 1.00 8.89 368 VAL A C 1
ATOM 2835 O O . VAL A 1 368 ? 11.168 37.753 67.209 1.00 9.30 368 VAL A O 1
ATOM 2839 N N . MET A 1 369 ? 9.521 37.069 65.856 1.00 9.40 369 MET A N 1
ATOM 2840 C CA . MET A 1 369 ? 10.418 36.790 64.747 1.00 10.35 369 MET A CA 1
ATOM 2841 C C . MET A 1 369 ? 9.795 37.397 63.499 1.00 10.88 369 MET A C 1
ATOM 2842 O O . MET A 1 369 ? 8.634 37.141 63.187 1.00 10.74 369 MET A O 1
ATOM 2847 N N . SER A 1 370 ? 10.548 38.247 62.809 1.00 11.66 370 SER A N 1
ATOM 2848 C CA . SER A 1 370 ? 9.969 39.031 61.726 1.00 12.09 370 SER A CA 1
ATOM 2849 C C . SER A 1 370 ? 10.925 39.247 60.580 1.00 11.97 370 SER A C 1
ATOM 2850 O O . SER A 1 370 ? 12.135 39.065 60.737 1.00 12.06 370 SER A O 1
ATOM 2853 N N . ILE A 1 371 ? 10.364 39.603 59.429 1.00 12.29 371 ILE A N 1
ATOM 2854 C CA . ILE A 1 371 ? 11.123 40.122 58.279 1.00 12.72 371 ILE A CA 1
ATOM 2855 C C . ILE A 1 371 ? 10.443 41.410 57.787 1.00 13.20 371 ILE A C 1
ATOM 2856 O O . ILE A 1 371 ? 9.223 41.437 57.542 1.00 12.54 371 ILE A O 1
ATOM 2861 N N . TRP A 1 372 ? 11.214 42.487 57.697 1.00 14.17 372 TRP A N 1
ATOM 2862 C CA . TRP A 1 372 ? 10.611 43.800 57.399 1.00 16.81 372 TRP A CA 1
ATOM 2863 C C . TRP A 1 372 ? 11.591 44.756 56.716 1.00 17.13 372 TRP A C 1
ATOM 2864 O O . TRP A 1 372 ? 12.821 44.647 56.906 1.00 15.77 372 TRP A O 1
ATOM 2875 N N . ASP A 1 373 ? 11.036 45.666 55.907 1.00 17.58 373 ASP A N 1
ATOM 2876 C CA . ASP A 1 373 ? 11.749 46.875 55.491 1.00 18.29 373 ASP A CA 1
ATOM 2877 C C . ASP A 1 373 ? 11.264 48.101 56.273 1.00 19.98 373 ASP A C 1
ATOM 2878 O O . ASP A 1 373 ? 10.308 48.012 57.064 1.00 19.57 373 ASP A O 1
ATOM 2883 N N . ASP A 1 374 ? 11.940 49.236 56.078 1.00 20.19 374 ASP A N 1
ATOM 2884 C CA . ASP A 1 374 ? 11.797 50.406 56.945 1.00 21.42 374 ASP A CA 1
ATOM 2885 C C . ASP A 1 374 ? 11.427 51.616 56.088 1.00 23.09 374 ASP A C 1
ATOM 2886 O O . ASP A 1 374 ? 12.279 52.207 55.440 1.00 21.62 374 ASP A O 1
ATOM 2891 N N . HIS A 1 375 ? 10.142 51.961 56.069 1.00 24.08 375 HIS A N 1
ATOM 2892 C CA . HIS A 1 375 ? 9.662 53.052 55.231 1.00 25.96 375 HIS A CA 1
ATOM 2893 C C . HIS A 1 375 ? 10.068 54.406 55.796 1.00 25.36 375 HIS A C 1
ATOM 2894 O O . HIS A 1 375 ? 10.089 55.402 55.064 1.00 27.55 375 HIS A O 1
ATOM 2901 N N . ALA A 1 376 ? 10.408 54.446 57.085 1.00 23.01 376 ALA A N 1
ATOM 2902 C CA . ALA A 1 376 ? 10.763 55.702 57.745 1.00 21.94 376 ALA A CA 1
ATOM 2903 C C . ALA A 1 376 ? 12.220 56.092 57.538 1.00 21.37 376 ALA A C 1
ATOM 2904 O O . ALA A 1 376 ? 12.521 57.250 57.239 1.00 21.33 376 ALA A O 1
ATOM 2906 N N A SER A 1 377 ? 13.121 55.127 57.685 0.70 21.11 377 SER A N 1
ATOM 2907 N N B SER A 1 377 ? 13.123 55.134 57.733 0.30 20.69 377 SER A N 1
ATOM 2908 C CA A SER A 1 377 ? 14.555 55.433 57.670 0.70 19.80 377 SER A CA 1
ATOM 2909 C CA B SER A 1 377 ? 14.559 55.418 57.698 0.30 19.67 377 SER A CA 1
ATOM 2910 C C A SER A 1 377 ? 15.378 54.547 56.745 0.70 19.85 377 SER A C 1
ATOM 2911 C C B SER A 1 377 ? 15.380 54.444 56.857 0.30 19.53 377 SER A C 1
ATOM 2912 O O A SER A 1 377 ? 16.598 54.688 56.684 0.70 19.24 377 SER A O 1
ATOM 2913 O O B SER A 1 377 ? 16.604 54.417 56.979 0.30 19.29 377 SER A O 1
ATOM 2918 N N . ASN A 1 378 ? 14.711 53.651 56.016 1.00 19.05 378 ASN A N 1
ATOM 2919 C CA . ASN A 1 378 ? 15.391 52.771 55.050 1.00 18.82 378 ASN A CA 1
ATOM 2920 C C . ASN A 1 378 ? 16.462 51.854 55.667 1.00 17.40 378 ASN A C 1
ATOM 2921 O O . ASN A 1 378 ? 17.416 51.472 54.991 1.00 17.01 378 ASN A O 1
ATOM 2926 N N . MET A 1 379 ? 16.308 51.547 56.958 1.00 15.67 379 MET A N 1
ATOM 2927 C CA . MET A 1 379 ? 17.214 50.667 57.695 1.00 14.85 379 MET A CA 1
ATOM 2928 C C . MET A 1 379 ? 18.637 51.236 57.816 1.00 14.82 379 MET A C 1
ATOM 2929 O O . MET A 1 379 ? 19.551 50.534 58.232 1.00 14.22 379 MET A O 1
ATOM 2934 N N . LEU A 1 380 ? 18.824 52.526 57.501 1.00 14.11 380 LEU A N 1
ATOM 2935 C CA . LEU A 1 380 ? 20.172 53.090 57.531 1.00 13.37 380 LEU A CA 1
ATOM 2936 C C . LEU A 1 380 ? 20.738 53.093 58.962 1.00 12.65 380 LEU A C 1
ATOM 2937 O O . LEU A 1 380 ? 21.941 52.961 59.141 1.00 12.39 380 LEU A O 1
ATOM 2942 N N . TRP A 1 381 ? 19.860 53.218 59.957 1.00 12.60 381 TRP A N 1
ATOM 2943 C CA . TRP A 1 381 ? 20.244 53.128 61.375 1.00 12.76 381 TRP A CA 1
ATOM 2944 C C . TRP A 1 381 ? 20.915 51.799 61.725 1.00 12.63 381 TRP A C 1
ATOM 2945 O O . TRP A 1 381 ? 21.701 51.721 62.674 1.00 11.97 381 TRP A O 1
ATOM 2956 N N . LEU A 1 382 ? 20.554 50.753 60.986 1.00 11.65 382 LEU A N 1
ATOM 2957 C CA . LEU A 1 382 ? 21.137 49.430 61.197 1.00 11.42 382 LEU A CA 1
ATOM 2958 C C . LEU A 1 382 ? 22.443 49.220 60.417 1.00 11.62 382 LEU A C 1
ATOM 2959 O O . LEU A 1 382 ? 23.451 48.778 60.992 1.00 11.29 382 LEU A O 1
ATOM 2964 N N . ASP A 1 383 ? 22.420 49.521 59.126 1.00 11.83 383 ASP A N 1
ATOM 2965 C CA . ASP A 1 383 ? 23.478 49.047 58.239 1.00 12.27 383 ASP A CA 1
ATOM 2966 C C . ASP A 1 383 ? 24.208 50.105 57.402 1.00 13.24 383 ASP A C 1
ATOM 2967 O O . ASP A 1 383 ? 24.974 49.750 56.495 1.00 12.94 383 ASP A O 1
ATOM 2972 N N . SER A 1 384 ? 24.010 51.389 57.706 1.00 13.23 384 SER A N 1
ATOM 2973 C CA . SER A 1 384 ? 24.584 52.440 56.871 1.00 14.16 384 SER A CA 1
ATOM 2974 C C . SER A 1 384 ? 24.962 53.630 57.737 1.00 15.08 384 SER A C 1
ATOM 2975 O O . SER A 1 384 ? 25.211 53.471 58.939 1.00 15.73 384 SER A O 1
ATOM 2978 N N . THR A 1 385 ? 25.032 54.812 57.131 1.00 15.92 385 THR A N 1
ATOM 2979 C CA . THR A 1 385 ? 25.302 56.053 57.869 1.00 16.60 385 THR A CA 1
ATOM 2980 C C . THR A 1 385 ? 23.974 56.669 58.301 1.00 16.47 385 THR A C 1
ATOM 2981 O O . THR A 1 385 ? 23.054 56.825 57.499 1.00 17.59 385 THR A O 1
ATOM 2985 N N . PHE A 1 386 ? 23.878 56.992 59.582 1.00 17.78 386 PHE A N 1
ATOM 2986 C CA . PHE A 1 386 ? 22.653 57.520 60.147 1.00 18.17 386 PHE A CA 1
ATOM 2987 C C . PHE A 1 386 ? 22.932 58.421 61.345 1.00 18.30 386 PHE A C 1
ATOM 2988 O O . PHE A 1 386 ? 23.823 58.129 62.141 1.00 18.65 386 PHE A O 1
ATOM 2996 N N . PRO A 1 387 ? 22.236 59.566 61.420 1.00 20.52 387 PRO A N 1
ATOM 2997 C CA . PRO A 1 387 ? 21.449 60.137 60.320 1.00 21.13 387 PRO A CA 1
ATOM 2998 C C . PRO A 1 387 ? 22.369 60.445 59.144 1.00 23.18 387 PRO A C 1
ATOM 2999 O O . PRO A 1 387 ? 23.584 60.558 59.325 1.00 23.31 387 PRO A O 1
ATOM 3003 N N . VAL A 1 388 ? 21.819 60.564 57.946 1.00 26.76 388 VAL A N 1
ATOM 3004 C CA . VAL A 1 388 ? 22.676 60.718 56.764 1.00 32.20 388 VAL A CA 1
ATOM 3005 C C . VAL A 1 388 ? 23.627 61.938 56.828 1.00 34.35 388 VAL A C 1
ATOM 3006 O O . VAL A 1 388 ? 24.765 61.860 56.357 1.00 39.07 388 VAL A O 1
ATOM 3010 N N . ASP A 1 389 ? 23.173 63.026 57.446 1.00 36.83 389 ASP A N 1
ATOM 3011 C CA . ASP A 1 389 ? 24.002 64.219 57.695 1.00 39.62 389 ASP A CA 1
ATOM 3012 C C . ASP A 1 389 ? 25.316 63.954 58.430 1.00 39.70 389 ASP A C 1
ATOM 3013 O O . ASP A 1 389 ? 26.305 64.641 58.193 1.00 39.65 389 ASP A O 1
ATOM 3018 N N . ALA A 1 390 ? 25.317 62.975 59.331 1.00 39.75 390 ALA A N 1
ATOM 3019 C CA . ALA A 1 390 ? 26.340 62.882 60.388 1.00 37.06 390 ALA A CA 1
ATOM 3020 C C . ALA A 1 390 ? 27.652 62.155 60.025 1.00 36.61 390 ALA A C 1
ATOM 3021 O O . ALA A 1 390 ? 28.484 61.894 60.901 1.00 32.34 390 ALA A O 1
ATOM 3023 N N . ALA A 1 391 ? 27.846 61.896 58.730 1.00 37.20 391 ALA A N 1
ATOM 3024 C CA . ALA A 1 391 ? 28.870 60.969 58.190 1.00 40.78 391 ALA A CA 1
ATOM 3025 C C . ALA A 1 391 ? 30.220 60.781 58.909 1.00 40.27 391 ALA A C 1
ATOM 3026 O O . ALA A 1 391 ? 30.663 59.640 59.103 1.00 40.09 391 ALA A O 1
ATOM 3028 N N . GLY A 1 392 ? 30.864 61.878 59.296 1.00 39.49 392 GLY A N 1
ATOM 3029 C CA . GLY A 1 392 ? 32.274 61.817 59.690 1.00 42.03 392 GLY A CA 1
ATOM 3030 C C . GLY A 1 392 ? 32.633 61.768 61.171 1.00 42.93 392 GLY A C 1
ATOM 3031 O O . GLY A 1 392 ? 33.566 62.463 61.606 1.00 45.66 392 GLY A O 1
ATOM 3032 N N . LYS A 1 393 ? 31.932 60.930 61.939 1.00 36.37 393 LYS A N 1
ATOM 3033 C CA . LYS A 1 393 ? 32.129 60.870 63.390 1.00 32.70 393 LYS A CA 1
ATOM 3034 C C . LYS A 1 393 ? 31.842 59.497 64.007 1.00 28.63 393 LYS A C 1
ATOM 3035 O O . LYS A 1 393 ? 31.133 58.689 63.407 1.00 27.54 393 LYS A O 1
ATOM 3041 N N . PRO A 1 394 ? 32.388 59.243 65.211 1.00 25.52 394 PRO A N 1
ATOM 3042 C CA . PRO A 1 394 ? 32.050 58.016 65.916 1.00 23.98 394 PRO A CA 1
ATOM 3043 C C . PRO A 1 394 ? 30.534 57.866 66.070 1.00 20.74 394 PRO A C 1
ATOM 3044 O O . PRO A 1 394 ? 29.836 58.818 66.454 1.00 18.77 394 PRO A O 1
ATOM 3048 N N . GLY A 1 395 ? 30.040 56.679 65.727 1.00 19.68 395 GLY A N 1
ATOM 3049 C CA . GLY A 1 395 ? 28.625 56.381 65.847 1.00 18.75 395 GLY A CA 1
ATOM 3050 C C . GLY A 1 395 ? 27.799 56.542 64.589 1.00 19.16 395 GLY A C 1
ATOM 3051 O O . GLY A 1 395 ? 26.712 55.962 64.481 1.00 18.94 395 GLY A O 1
ATOM 3052 N N . ALA A 1 396 ? 28.305 57.317 63.633 1.00 18.95 396 ALA A N 1
ATOM 3053 C CA . ALA A 1 396 ? 27.554 57.618 62.418 1.00 18.03 396 ALA A CA 1
ATOM 3054 C C . ALA A 1 396 ? 27.372 56.384 61.530 1.00 17.47 396 ALA A C 1
ATOM 3055 O O . ALA A 1 396 ? 26.264 56.103 61.069 1.00 16.62 396 ALA A O 1
ATOM 3057 N N . GLU A 1 397 ? 28.465 55.669 61.278 1.00 17.66 397 GLU A N 1
ATOM 3058 C CA . GLU A 1 397 ? 28.458 54.564 60.309 1.00 17.42 397 GLU A CA 1
ATOM 3059 C C . GLU A 1 397 ? 28.232 53.247 61.047 1.00 15.84 397 GLU A C 1
ATOM 3060 O O . GLU A 1 397 ? 29.040 52.862 61.898 1.00 14.83 397 GLU A O 1
ATOM 3066 N N . ARG A 1 398 ? 27.111 52.590 60.746 1.00 14.86 398 ARG A N 1
ATOM 3067 C CA . ARG A 1 398 ? 26.706 51.366 61.459 1.00 13.83 398 ARG A CA 1
ATOM 3068 C C . ARG A 1 398 ? 26.907 50.116 60.611 1.00 13.31 398 ARG A C 1
ATOM 3069 O O . ARG A 1 398 ? 26.870 49.007 61.115 1.00 12.68 398 ARG A O 1
ATOM 3077 N N . GLY A 1 399 ? 27.139 50.298 59.313 1.00 13.12 399 GLY A N 1
ATOM 3078 C CA . GLY A 1 399 ? 27.428 49.171 58.423 1.00 12.63 399 GLY A CA 1
ATOM 3079 C C . GLY A 1 399 ? 27.945 49.744 57.114 1.00 13.06 399 GLY A C 1
ATOM 3080 O O . GLY A 1 399 ? 28.027 50.974 56.960 1.00 12.85 399 GLY A O 1
ATOM 3081 N N . ALA A 1 400 ? 28.285 48.866 56.184 1.00 13.12 400 ALA A N 1
ATOM 3082 C CA . ALA A 1 400 ? 28.900 49.282 54.918 1.00 13.29 400 ALA A CA 1
ATOM 3083 C C . ALA A 1 400 ? 27.911 49.496 53.782 1.00 14.16 400 ALA A C 1
ATOM 3084 O O . ALA A 1 400 ? 28.320 49.716 52.630 1.00 15.01 400 ALA A O 1
ATOM 3086 N N . CYS A 1 401 ? 26.616 49.430 54.079 1.00 13.91 401 CYS A N 1
ATOM 3087 C CA . CYS A 1 401 ? 25.613 49.627 53.039 1.00 13.87 401 CYS A CA 1
ATOM 3088 C C . CYS A 1 401 ? 25.664 51.076 52.611 1.00 13.55 401 CYS A C 1
ATOM 3089 O O . CYS A 1 401 ? 25.868 51.947 53.439 1.00 14.37 401 CYS A O 1
ATOM 3092 N N . PRO A 1 402 ? 25.510 51.342 51.307 1.00 13.91 402 PRO A N 1
ATOM 3093 C CA . PRO A 1 402 ? 25.498 52.728 50.880 1.00 14.05 402 PRO A CA 1
ATOM 3094 C C . PRO A 1 402 ? 24.191 53.417 51.293 1.00 14.51 402 PRO A C 1
ATOM 3095 O O . PRO A 1 402 ? 23.166 52.773 51.456 1.00 14.37 402 PRO A O 1
ATOM 3099 N N . THR A 1 403 ? 24.223 54.732 51.428 1.00 15.70 403 THR A N 1
ATOM 3100 C CA . THR A 1 403 ? 23.026 55.479 51.817 1.00 16.66 403 THR A CA 1
ATOM 3101 C C . THR A 1 403 ? 21.911 55.486 50.750 1.00 18.44 403 THR A C 1
ATOM 3102 O O . THR A 1 403 ? 20.826 56.029 50.981 1.00 19.52 403 THR A O 1
ATOM 3106 N N . THR A 1 404 ? 22.176 54.866 49.602 1.00 18.70 404 THR A N 1
ATOM 3107 C CA . THR A 1 404 ? 21.182 54.687 48.536 1.00 19.54 404 THR A CA 1
ATOM 3108 C C . THR A 1 404 ? 20.222 53.526 48.854 1.00 20.18 404 THR A C 1
ATOM 3109 O O . THR A 1 404 ? 19.151 53.415 48.253 1.00 21.74 404 THR A O 1
ATOM 3113 N N . SER A 1 405 ? 20.617 52.662 49.787 1.00 19.06 405 SER A N 1
ATOM 3114 C CA . SER A 1 405 ? 19.931 51.389 50.014 1.00 19.51 405 SER A CA 1
ATOM 3115 C C . SER A 1 405 ? 18.683 51.526 50.893 1.00 19.29 405 SER A C 1
ATOM 3116 O O . SER A 1 405 ? 18.495 52.531 51.578 1.00 19.34 405 SER A O 1
ATOM 3119 N N . GLY A 1 406 ? 17.836 50.501 50.870 1.00 19.95 406 GLY A N 1
ATOM 3120 C CA . GLY A 1 406 ? 16.701 50.435 51.796 1.00 20.08 406 GLY A CA 1
ATOM 3121 C C . GLY A 1 406 ? 15.376 51.068 51.434 1.00 21.00 406 GLY A C 1
ATOM 3122 O O . GLY A 1 406 ? 14.457 51.040 52.245 1.00 21.77 406 GLY A O 1
ATOM 3123 N N . VAL A 1 407 ? 15.249 51.655 50.242 1.00 21.46 407 VAL A N 1
ATOM 3124 C CA . VAL A 1 407 ? 13.945 52.202 49.826 1.00 20.92 407 VAL A CA 1
ATOM 3125 C C . VAL A 1 407 ? 13.008 51.026 49.555 1.00 20.69 407 VAL A C 1
ATOM 3126 O O . VAL A 1 407 ? 13.297 50.202 48.691 1.00 19.42 407 VAL A O 1
ATOM 3130 N N . PRO A 1 408 ? 11.906 50.915 50.327 1.00 21.57 408 PRO A N 1
ATOM 3131 C CA . PRO A 1 408 ? 11.043 49.725 50.249 1.00 22.27 408 PRO A CA 1
ATOM 3132 C C . PRO A 1 408 ? 10.688 49.292 48.820 1.00 23.89 408 PRO A C 1
ATOM 3133 O O . PRO A 1 408 ? 10.797 48.105 48.491 1.00 23.15 408 PRO A O 1
ATOM 3137 N N . ALA A 1 409 ? 10.298 50.246 47.972 1.00 24.67 409 ALA A N 1
ATOM 3138 C CA . ALA A 1 409 ? 9.899 49.924 46.604 1.00 25.08 409 ALA A CA 1
ATOM 3139 C C . ALA A 1 409 ? 11.031 49.268 45.815 1.00 25.50 409 ALA A C 1
ATOM 3140 O O . ALA A 1 409 ? 10.794 48.321 45.055 1.00 24.79 409 ALA A O 1
ATOM 3142 N N . GLU A 1 410 ? 12.258 49.752 46.013 1.00 25.00 410 GLU A N 1
ATOM 3143 C CA . GLU A 1 410 ? 13.437 49.178 45.349 1.00 26.81 410 GLU A CA 1
ATOM 3144 C C . GLU A 1 410 ? 13.780 47.772 45.840 1.00 25.83 410 GLU A C 1
ATOM 3145 O O . GLU A 1 410 ? 14.009 46.879 45.039 1.00 25.88 410 GLU A O 1
ATOM 3151 N N . VAL A 1 411 ? 13.850 47.588 47.159 1.00 25.75 411 VAL A N 1
ATOM 3152 C CA . VAL A 1 411 ? 14.225 46.287 47.718 1.00 23.65 411 VAL A CA 1
ATOM 3153 C C . VAL A 1 411 ? 13.164 4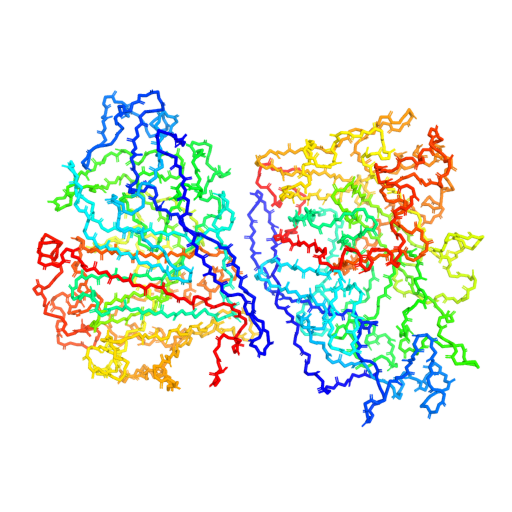5.230 47.437 1.00 22.36 411 VAL A C 1
ATOM 3154 O O . VAL A 1 411 ? 13.501 44.086 47.130 1.00 20.75 411 VAL A O 1
ATOM 3158 N N . GLU A 1 412 ? 11.892 45.634 47.482 1.00 22.31 412 GLU A N 1
ATOM 3159 C CA . GLU A 1 412 ? 10.786 44.743 47.121 1.00 22.47 412 GLU A CA 1
ATOM 3160 C C . GLU A 1 412 ? 10.807 44.290 45.644 1.00 23.41 412 GLU A C 1
ATOM 3161 O O . GLU A 1 412 ? 10.452 43.157 45.346 1.00 21.60 412 GLU A O 1
ATOM 3167 N N . ALA A 1 413 ? 11.262 45.162 44.741 1.00 23.46 413 ALA A N 1
ATOM 3168 C CA . ALA A 1 413 ? 11.353 44.827 43.316 1.00 24.47 413 ALA A CA 1
ATOM 3169 C C . ALA A 1 413 ? 12.612 44.031 42.996 1.00 25.55 413 ALA A C 1
ATOM 3170 O O . ALA A 1 413 ? 12.575 43.086 42.212 1.00 26.60 413 ALA A O 1
ATOM 3172 N N . GLU A 1 414 ? 13.720 44.394 43.634 1.00 26.78 414 GLU A N 1
ATOM 3173 C CA . GLU A 1 414 ? 15.007 43.793 43.294 1.00 28.56 414 GLU A CA 1
ATOM 3174 C C . GLU A 1 414 ? 15.343 42.556 44.104 1.00 24.73 414 GLU A C 1
ATOM 3175 O O . GLU A 1 414 ? 16.014 41.660 43.604 1.00 25.50 414 GLU A O 1
ATOM 3181 N N . ALA A 1 415 ? 14.840 42.474 45.334 1.00 21.07 415 ALA A N 1
ATOM 3182 C CA . ALA A 1 415 ? 15.076 41.262 46.133 1.00 18.02 415 ALA A CA 1
ATOM 3183 C C . ALA A 1 415 ? 13.810 40.679 46.801 1.00 16.92 415 ALA A C 1
ATOM 3184 O O . ALA A 1 415 ? 13.813 40.443 48.030 1.00 16.62 415 ALA A O 1
ATOM 3186 N N . PRO A 1 416 ? 12.738 40.431 46.007 1.00 15.67 416 PRO A N 1
ATOM 3187 C CA . PRO A 1 416 ? 11.480 39.985 46.600 1.00 15.81 416 PRO A CA 1
ATOM 3188 C C . PRO A 1 416 ? 11.606 38.646 47.339 1.00 15.81 416 PRO A C 1
ATOM 3189 O O . PRO A 1 416 ? 10.904 38.429 48.333 1.00 15.68 416 PRO A O 1
ATOM 3193 N N . ASN A 1 417 ? 12.510 37.770 46.893 1.00 14.84 417 ASN A N 1
ATOM 3194 C CA . ASN A 1 417 ? 12.595 36.436 47.488 1.00 15.31 417 ASN A CA 1
ATOM 3195 C C . ASN A 1 417 ? 13.571 36.355 48.652 1.00 14.78 417 ASN A C 1
ATOM 3196 O O . ASN A 1 417 ? 13.911 35.263 49.111 1.00 15.00 417 ASN A O 1
ATOM 3201 N N . SER A 1 418 ? 13.971 37.519 49.148 1.00 14.20 418 SER A N 1
ATOM 3202 C CA . SER A 1 418 ? 14.811 37.612 50.344 1.00 14.37 418 SER A CA 1
ATOM 3203 C C . SER A 1 418 ? 14.112 36.834 51.452 1.00 14.53 418 SER A C 1
ATOM 3204 O O . SER A 1 418 ? 12.876 36.810 51.530 1.00 14.41 418 SER A O 1
ATOM 3207 N N . ASN A 1 419 ? 14.897 36.169 52.293 1.00 14.29 419 ASN A N 1
ATOM 3208 C CA . ASN A 1 419 ? 14.324 35.452 53.412 1.00 14.43 419 ASN A CA 1
ATOM 3209 C C . ASN A 1 419 ? 15.301 35.341 54.571 1.00 13.52 419 ASN A C 1
ATOM 3210 O O . ASN A 1 419 ? 16.509 35.561 54.405 1.00 13.75 419 ASN A O 1
ATOM 3215 N N . VAL A 1 420 ? 14.764 35.045 55.746 1.00 12.17 420 VAL A N 1
ATOM 3216 C CA . VAL A 1 420 ? 15.575 34.756 56.928 1.00 11.31 420 VAL A CA 1
ATOM 3217 C C . VAL A 1 420 ? 15.094 33.426 57.485 1.00 10.95 420 VAL A C 1
ATOM 3218 O O . VAL A 1 420 ? 13.875 33.141 57.466 1.00 10.96 420 VAL A O 1
ATOM 3222 N N . VAL A 1 421 ? 16.030 32.619 57.983 1.00 10.78 421 VAL A N 1
ATOM 3223 C CA . VAL A 1 421 ? 15.674 31.373 58.632 1.00 10.71 421 VAL A CA 1
ATOM 3224 C C . VAL A 1 421 ? 16.187 31.355 60.072 1.00 10.75 421 VAL A C 1
ATOM 3225 O O . VAL A 1 421 ? 17.393 31.409 60.309 1.00 10.69 421 VAL A O 1
ATOM 3229 N N . PHE A 1 422 ? 15.253 31.302 61.019 1.00 10.60 422 PHE A N 1
ATOM 3230 C CA . PHE A 1 422 ? 15.570 31.116 62.431 1.00 11.52 422 PHE A CA 1
ATOM 3231 C C . PHE A 1 422 ? 15.389 29.638 62.774 1.00 11.69 422 PHE A C 1
ATOM 3232 O O . PHE A 1 422 ? 14.371 29.051 62.408 1.00 12.91 422 PHE A O 1
ATOM 3240 N N . SER A 1 423 ? 16.340 29.045 63.498 1.00 11.70 423 SER A N 1
ATOM 3241 C CA . SER A 1 423 ? 16.254 27.618 63.834 1.00 12.12 423 SER A CA 1
ATOM 3242 C C . SER A 1 423 ? 16.881 27.277 65.184 1.00 12.35 423 SER A C 1
ATOM 3243 O O . SER A 1 423 ? 17.600 28.090 65.764 1.00 11.28 423 SER A O 1
ATOM 3246 N N . ASN A 1 424 ? 16.569 26.081 65.686 1.00 12.87 424 ASN A N 1
ATOM 3247 C CA . ASN A 1 424 ? 17.247 25.533 66.856 1.00 13.79 424 ASN A CA 1
ATOM 3248 C C . ASN A 1 424 ? 17.295 26.506 68.049 1.00 13.28 424 ASN A C 1
ATOM 3249 O O . ASN A 1 424 ? 18.361 26.795 68.603 1.00 12.80 424 ASN A O 1
ATOM 3254 N N . ILE A 1 425 ? 16.134 27.015 68.429 1.00 12.89 425 ILE A N 1
ATOM 3255 C CA . ILE A 1 425 ? 16.014 27.822 69.660 1.00 12.48 425 ILE A CA 1
ATOM 3256 C C . ILE A 1 425 ? 16.315 26.980 70.892 1.00 12.76 425 ILE A C 1
ATOM 3257 O O . ILE A 1 425 ? 15.792 25.880 71.037 1.00 13.08 425 ILE A O 1
ATOM 3262 N N . ARG A 1 426 ? 17.203 27.472 71.745 1.00 12.28 426 ARG A N 1
ATOM 3263 C CA . ARG A 1 426 ? 17.524 26.845 73.022 1.00 12.99 426 ARG A CA 1
ATOM 3264 C C . ARG A 1 426 ? 17.492 27.933 74.089 1.00 12.52 426 ARG A C 1
ATOM 3265 O O . ARG A 1 426 ? 18.045 29.025 73.888 1.00 13.21 426 ARG A O 1
ATOM 3273 N N . PHE A 1 427 ? 16.851 27.651 75.220 1.00 12.71 427 PHE A N 1
ATOM 3274 C CA . PHE A 1 427 ? 16.726 28.642 76.295 1.00 11.99 427 PHE A CA 1
ATOM 3275 C C . PHE A 1 427 ? 16.862 27.954 77.631 1.00 12.71 427 PHE A C 1
ATOM 3276 O O . PHE A 1 427 ? 16.306 26.879 77.821 1.00 12.77 427 PHE A O 1
ATOM 3284 N N . GLY A 1 428 ? 17.603 28.581 78.540 1.00 12.79 428 GLY A N 1
ATOM 3285 C CA . GLY A 1 428 ? 17.834 28.038 79.867 1.00 13.78 428 GLY A CA 1
ATOM 3286 C C . GLY A 1 428 ? 18.773 28.903 80.689 1.00 13.94 428 GLY A C 1
ATOM 3287 O O . GLY A 1 428 ? 19.113 30.021 80.298 1.00 13.25 428 GLY A O 1
ATOM 3288 N N . PRO A 1 429 ? 19.207 28.385 81.838 1.00 14.17 429 PRO A N 1
ATOM 3289 C CA . PRO A 1 429 ? 20.128 29.144 82.652 1.00 14.10 429 PRO A CA 1
ATOM 3290 C C . PRO A 1 429 ? 21.421 29.409 81.899 1.00 14.73 429 PRO A C 1
ATOM 3291 O O . PRO A 1 429 ? 21.726 28.702 80.940 1.00 13.55 429 PRO A O 1
ATOM 3295 N N . ILE A 1 430 ? 22.152 30.435 82.338 1.00 14.79 430 ILE A N 1
ATOM 3296 C CA . ILE A 1 430 ? 23.476 30.748 81.775 1.00 15.66 430 ILE A CA 1
ATOM 3297 C C . ILE A 1 430 ? 24.371 29.512 81.830 1.00 17.09 430 ILE A C 1
ATOM 3298 O O . ILE A 1 430 ? 24.441 28.829 82.865 1.00 18.28 430 ILE A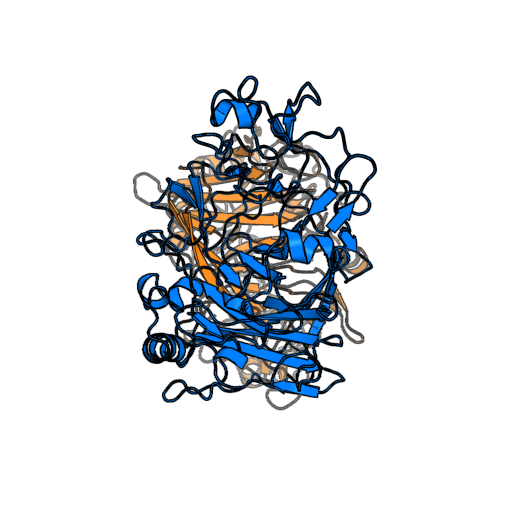 O 1
ATOM 3303 N N . GLY A 1 431 ? 25.012 29.214 80.700 1.00 17.16 431 GLY A N 1
ATOM 3304 C CA . GLY A 1 431 ? 25.871 28.046 80.552 1.00 16.95 431 GLY A CA 1
ATOM 3305 C C . GLY A 1 431 ? 25.197 26.744 80.141 1.00 16.70 431 GLY A C 1
ATOM 3306 O O . GLY A 1 431 ? 25.870 25.723 80.041 1.00 18.15 431 GLY A O 1
ATOM 3307 N N . SER A 1 432 ? 23.887 26.755 79.900 1.00 15.77 432 SER A N 1
ATOM 3308 C CA . SER A 1 432 ? 23.148 25.515 79.618 1.00 15.42 432 SER A CA 1
ATOM 3309 C C . SER A 1 432 ? 22.874 25.222 78.134 1.00 16.09 432 SER A C 1
ATOM 3310 O O . SER A 1 432 ? 22.568 24.065 77.771 1.00 16.16 432 SER A O 1
ATOM 3313 N N . THR A 1 433 ? 22.979 26.238 77.276 1.00 15.21 433 THR A N 1
ATOM 3314 C CA . THR A 1 433 ? 22.465 26.105 75.914 1.00 15.51 433 THR A CA 1
ATOM 3315 C C . THR A 1 433 ? 23.467 25.635 74.852 1.00 17.33 433 THR A C 1
ATOM 3316 O O . THR A 1 433 ? 23.059 25.184 73.780 1.00 16.89 433 THR A O 1
ATOM 3320 N N . VAL A 1 434 ? 24.756 25.788 75.137 1.00 18.95 434 VAL A N 1
ATOM 3321 C CA . VAL A 1 434 ? 25.823 25.527 74.170 1.00 21.97 434 VAL A CA 1
ATOM 3322 C C . VAL A 1 434 ? 27.050 24.974 74.903 1.00 24.47 434 VAL A C 1
ATOM 3323 O O . VAL A 1 434 ? 27.454 25.507 75.926 1.00 26.13 434 VAL A O 1
ATOM 3327 N N . ALA A 1 435 ? 27.631 23.907 74.367 1.00 29.79 435 ALA A N 1
ATOM 3328 C CA . ALA A 1 435 ? 28.880 23.339 74.891 1.00 34.27 435 ALA A CA 1
ATOM 3329 C C . ALA A 1 435 ? 30.070 24.277 74.670 1.00 37.40 435 ALA A C 1
ATOM 3330 O O . ALA A 1 435 ? 30.100 25.037 73.697 1.00 37.81 435 ALA A O 1
ATOM 3332 N N . GLY A 1 436 ? 31.040 24.231 75.583 1.00 40.51 436 GLY A N 1
ATOM 3333 C CA . GLY A 1 436 ? 32.255 25.040 75.474 1.00 40.64 436 GLY A CA 1
ATOM 3334 C C . GLY A 1 436 ? 32.017 26.453 75.957 1.00 42.15 436 GLY A C 1
ATOM 3335 O O . GLY A 1 436 ? 32.857 27.343 75.786 1.00 41.20 436 GLY A O 1
ATOM 3336 N N . LEU A 1 437 ? 30.851 26.644 76.564 1.00 43.79 437 LEU A N 1
ATOM 3337 C CA . LEU A 1 437 ? 30.407 27.928 77.046 1.00 44.13 437 LEU A CA 1
ATOM 3338 C C . LEU A 1 437 ? 29.791 27.725 78.424 1.00 46.40 437 LEU A C 1
ATOM 3339 O O . LEU A 1 437 ? 28.837 26.961 78.578 1.00 48.43 437 LEU A O 1
ATOM 3352 N N . GLN B 1 2 ? 25.511 17.443 108.069 1.00 15.68 2 GLN B N 1
ATOM 3353 C CA . GLN B 1 2 ? 26.473 18.303 107.384 1.00 16.00 2 GLN B CA 1
ATOM 3354 C C . GLN B 1 2 ? 26.100 18.456 105.912 1.00 15.95 2 GLN B C 1
ATOM 3355 O O . GLN B 1 2 ? 25.160 17.808 105.432 1.00 15.37 2 GLN B O 1
ATOM 3361 N N . ALA B 1 3 ? 26.810 19.330 105.203 1.00 15.64 3 ALA B N 1
ATOM 3362 C CA . ALA B 1 3 ? 26.564 19.533 103.783 1.00 15.54 3 ALA B CA 1
ATOM 3363 C C . ALA B 1 3 ? 27.799 19.119 103.005 1.00 16.96 3 ALA B C 1
ATOM 3364 O O . ALA B 1 3 ? 28.916 19.461 103.396 1.00 17.44 3 ALA B O 1
ATOM 3366 N N . CYS B 1 4 ? 27.598 18.369 101.921 1.00 17.06 4 CYS B N 1
ATOM 3367 C CA . CYS B 1 4 ? 28.702 17.979 101.023 1.00 18.35 4 CYS B CA 1
ATOM 3368 C C . CYS B 1 4 ? 28.474 18.497 99.616 1.00 17.71 4 CYS B C 1
ATOM 3369 O O . CYS B 1 4 ? 27.364 18.897 99.265 1.00 16.22 4 CYS B O 1
ATOM 3372 N N . SER B 1 5 ? 29.527 18.449 98.800 1.00 16.92 5 SER B N 1
ATOM 3373 C CA . SER B 1 5 ? 29.442 18.942 97.437 1.00 17.11 5 SER B CA 1
ATOM 3374 C C . SER B 1 5 ? 30.097 18.032 96.400 1.00 16.77 5 SER B C 1
ATOM 3375 O O . SER B 1 5 ? 30.695 18.514 95.439 1.00 16.63 5 SER B O 1
ATOM 3378 N N . LEU B 1 6 ? 29.926 16.715 96.548 1.00 17.02 6 LEU B N 1
ATOM 3379 C CA . LEU B 1 6 ? 30.232 15.812 95.431 1.00 17.71 6 LEU B CA 1
ATOM 3380 C C . LEU B 1 6 ? 29.372 16.149 94.215 1.00 18.37 6 LEU B C 1
ATOM 3381 O O . LEU B 1 6 ? 29.771 15.929 93.058 1.00 18.75 6 LEU B O 1
ATOM 3386 N N . THR B 1 7 ? 28.188 16.694 94.481 1.00 18.10 7 THR B N 1
ATOM 3387 C CA . THR B 1 7 ? 27.340 17.254 93.430 1.00 18.60 7 THR B CA 1
ATOM 3388 C C . THR B 1 7 ? 27.125 18.724 93.765 1.00 18.06 7 THR B C 1
ATOM 3389 O O . THR B 1 7 ? 26.630 19.042 94.848 1.00 17.78 7 THR B O 1
ATOM 3393 N N . THR B 1 8 ? 27.496 19.621 92.859 1.00 18.31 8 THR B N 1
ATOM 3394 C CA . THR B 1 8 ? 27.295 21.062 93.119 1.00 18.74 8 THR B CA 1
ATOM 3395 C C . THR B 1 8 ? 25.803 21.389 93.287 1.00 17.32 8 THR B C 1
ATOM 3396 O O . THR B 1 8 ? 24.968 20.912 92.513 1.00 17.07 8 THR B O 1
ATOM 3400 N N . GLU B 1 9 ? 25.482 22.185 94.305 1.00 16.14 9 GLU B N 1
ATOM 3401 C CA . GLU B 1 9 ? 24.102 22.610 94.549 1.00 15.72 9 GLU B CA 1
ATOM 3402 C C . GLU B 1 9 ? 23.836 23.946 93.875 1.00 15.84 9 GLU B C 1
ATOM 3403 O O . GLU B 1 9 ? 24.487 24.936 94.176 1.00 15.79 9 GLU B O 1
ATOM 3409 N N . ARG B 1 10 ? 22.905 23.961 92.937 1.00 16.49 10 ARG B N 1
ATOM 3410 C CA . ARG B 1 10 ? 22.447 25.235 92.350 1.00 17.15 10 ARG B CA 1
ATOM 3411 C C . ARG B 1 10 ? 20.919 25.232 92.284 1.00 15.93 10 ARG B C 1
ATOM 3412 O O . ARG B 1 10 ? 20.339 24.484 91.517 1.00 16.04 10 ARG B O 1
ATOM 3420 N N . HIS B 1 11 ? 20.286 26.070 93.102 1.00 15.86 11 HIS B N 1
ATOM 3421 C CA . HIS B 1 11 ? 18.815 26.206 93.145 1.00 14.70 11 HIS B CA 1
ATOM 3422 C C . HIS B 1 11 ? 18.255 26.655 91.787 1.00 14.78 11 HIS B C 1
ATOM 3423 O O . HIS B 1 11 ? 18.671 27.702 91.265 1.00 15.42 11 HIS B O 1
ATOM 3430 N N . PRO B 1 12 ? 17.327 25.875 91.207 1.00 13.79 12 PRO B N 1
ATOM 3431 C CA . PRO B 1 12 ? 16.685 26.274 89.954 1.00 13.52 12 PRO B CA 1
ATOM 3432 C C . PRO B 1 12 ? 15.970 27.598 90.160 1.00 13.22 12 PRO B C 1
ATOM 3433 O O . PRO B 1 12 ? 15.407 27.826 91.222 1.00 12.85 12 PRO B O 1
ATOM 3437 N N . SER B 1 13 ? 16.042 28.491 89.183 1.00 12.19 13 SER B N 1
ATOM 3438 C CA . SER B 1 13 ? 15.426 29.799 89.371 1.00 12.06 13 SER B CA 1
ATOM 3439 C C . SER B 1 13 ? 13.916 29.697 89.244 1.00 12.21 13 SER B C 1
ATOM 3440 O O . SER B 1 13 ? 13.407 28.913 88.444 1.00 12.48 13 SER B O 1
ATOM 3443 N N . LEU B 1 14 ? 13.205 30.515 90.012 1.00 12.09 14 LEU B N 1
ATOM 3444 C CA . LEU B 1 14 ? 11.753 30.571 89.900 1.00 12.31 14 LEU B CA 1
ATOM 3445 C C . LEU B 1 14 ? 11.318 31.925 90.411 1.00 11.99 14 LEU B C 1
ATOM 3446 O O . LEU B 1 14 ? 11.789 32.366 91.427 1.00 12.71 14 LEU B O 1
ATOM 3451 N N . SER B 1 15 ? 10.404 32.578 89.706 1.00 12.16 15 SER B N 1
ATOM 3452 C CA . SER B 1 15 ? 10.007 33.910 90.107 1.00 11.73 15 SER B CA 1
ATOM 3453 C C . SER B 1 15 ? 8.611 33.856 90.685 1.00 12.24 15 SER B C 1
ATOM 3454 O O . SER B 1 15 ? 7.887 32.888 90.479 1.00 11.89 15 SER B O 1
ATOM 3457 N N . TRP B 1 16 ? 8.258 34.891 91.436 1.00 12.15 16 TRP B N 1
ATOM 3458 C CA . TRP B 1 16 ? 6.896 35.075 91.869 1.00 13.14 16 TRP B CA 1
ATOM 3459 C C . TRP B 1 16 ? 6.605 36.558 91.798 1.00 13.88 16 TRP B C 1
ATOM 3460 O O . TRP B 1 16 ? 7.511 37.354 91.559 1.00 13.84 16 TRP B O 1
ATOM 3471 N N . LYS B 1 17 ? 5.339 36.907 91.960 1.00 14.96 17 LYS B N 1
ATOM 3472 C CA . LYS B 1 17 ? 4.899 38.278 91.852 1.00 16.04 17 LYS B CA 1
ATOM 3473 C C . LYS B 1 17 ? 4.320 38.791 93.146 1.00 17.19 17 LYS B C 1
ATOM 3474 O O . LYS B 1 17 ? 3.548 38.093 93.846 1.00 15.50 17 LYS B O 1
ATOM 3480 N N . LYS B 1 18 ? 4.711 40.021 93.461 1.00 17.37 18 LYS B N 1
ATOM 3481 C CA . LYS B 1 18 ? 4.158 40.728 94.601 1.00 18.94 18 LYS B CA 1
ATOM 3482 C C . LYS B 1 18 ? 3.182 41.759 94.027 1.00 18.53 18 LYS B C 1
ATOM 3483 O O . LYS B 1 18 ? 3.538 42.523 93.122 1.00 18.02 18 LYS B O 1
ATOM 3489 N N . CYS B 1 19 ? 1.942 41.731 94.509 1.00 17.49 19 CYS B N 1
ATOM 3490 C CA . CYS B 1 19 ? 0.866 42.548 93.942 1.00 18.03 19 CYS B CA 1
ATOM 3491 C C . CYS B 1 19 ? 0.422 43.630 94.904 1.00 18.38 19 CYS B C 1
ATOM 3492 O O . CYS B 1 19 ? 0.602 43.510 96.104 1.00 16.52 19 CYS B O 1
ATOM 3495 N N . THR B 1 20 ? -0.161 44.685 94.360 1.00 18.64 20 THR B N 1
ATOM 3496 C CA . THR B 1 20 ? -0.570 45.810 95.188 1.00 20.72 20 THR B CA 1
ATOM 3497 C C . THR B 1 20 ? -2.058 46.108 95.074 1.00 19.91 20 THR B C 1
ATOM 3498 O O . THR B 1 20 ? -2.726 46.266 96.090 1.00 21.08 20 THR B O 1
ATOM 3502 N N . ALA B 1 21 ? -2.569 46.185 93.852 1.00 19.04 21 ALA B N 1
ATOM 3503 C CA . ALA B 1 21 ? -3.999 46.436 93.607 1.00 20.24 21 ALA B CA 1
ATOM 3504 C C . ALA B 1 21 ? -4.337 46.107 92.172 1.00 19.76 21 ALA B C 1
ATOM 3505 O O . ALA B 1 21 ? -3.485 46.245 91.277 1.00 20.59 21 ALA B O 1
ATOM 3507 N N . GLY B 1 22 ? -5.566 45.648 91.957 1.00 20.44 22 GLY B N 1
ATOM 3508 C CA . GLY B 1 22 ? -6.111 45.438 90.602 1.00 20.92 22 GLY B CA 1
ATOM 3509 C C . GLY B 1 22 ? -5.311 44.547 89.675 1.00 21.10 22 GLY B C 1
ATOM 3510 O O . GLY B 1 22 ? -5.308 44.734 88.443 1.00 21.25 22 GLY B O 1
ATOM 3511 N N . GLY B 1 23 ? -4.609 43.578 90.252 1.00 20.23 23 GLY B N 1
ATOM 3512 C CA . GLY B 1 23 ? -3.823 42.663 89.454 1.00 18.85 23 GLY B CA 1
ATOM 3513 C C . GLY B 1 23 ? -2.517 43.251 88.984 1.00 18.94 23 GLY B C 1
ATOM 3514 O O . GLY B 1 23 ? -1.879 42.679 88.102 1.00 19.82 23 GLY B O 1
ATOM 3515 N N . GLN B 1 24 ? -2.128 44.397 89.546 1.00 18.19 24 GLN B N 1
ATOM 3516 C CA . GLN B 1 24 ? -0.863 45.054 89.181 1.00 18.33 24 GLN B CA 1
ATOM 3517 C C . GLN B 1 24 ? 0.233 44.523 90.093 1.00 17.71 24 GLN B C 1
ATOM 3518 O O . GLN B 1 24 ? 0.178 44.653 91.327 1.00 16.24 24 GLN B O 1
ATOM 3524 N N . CYS B 1 25 ? 1.225 43.902 89.472 1.00 17.46 25 CYS B N 1
ATOM 3525 C CA . CYS B 1 25 ? 2.248 43.229 90.235 1.00 17.83 25 CYS B CA 1
ATOM 3526 C C . CYS B 1 25 ? 3.627 43.524 89.696 1.00 18.88 25 CYS B C 1
ATOM 3527 O O . CYS B 1 25 ? 3.787 44.095 88.600 1.00 16.96 25 CYS B O 1
ATOM 3530 N N . GLN B 1 26 ? 4.610 43.144 90.503 1.00 18.90 26 GLN B N 1
ATOM 3531 C CA . GLN B 1 26 ? 6.021 43.268 90.201 1.00 21.45 26 GLN B CA 1
ATOM 3532 C C . GLN B 1 26 ? 6.650 41.887 90.392 1.00 20.08 26 GLN B C 1
ATOM 3533 O O . GLN B 1 26 ? 6.406 41.255 91.399 1.00 19.36 26 GLN B O 1
ATOM 3539 N N . THR B 1 27 ? 7.475 41.437 89.451 1.00 19.27 27 THR B N 1
ATOM 3540 C CA . THR B 1 27 ? 8.151 40.140 89.602 1.00 18.37 27 THR B CA 1
ATOM 3541 C C . THR B 1 27 ? 9.283 40.170 90.638 1.00 17.79 27 THR B C 1
ATOM 3542 O O . THR B 1 27 ? 10.097 41.095 90.654 1.00 16.48 27 THR B O 1
ATOM 3546 N N . VAL B 1 28 ? 9.328 39.147 91.486 1.00 16.02 28 VAL B N 1
ATOM 3547 C CA . VAL B 1 28 ? 10.454 38.885 92.368 1.00 15.77 28 VAL B CA 1
ATOM 3548 C C . VAL B 1 28 ? 11.113 37.625 91.853 1.00 16.15 28 VAL B C 1
ATOM 3549 O O . VAL B 1 28 ? 10.493 36.565 91.814 1.00 15.64 28 VAL B O 1
ATOM 3553 N N . GLN B 1 29 ? 12.370 37.738 91.444 1.00 17.14 29 GLN B N 1
ATOM 3554 C CA . GLN B 1 29 ? 13.115 36.568 90.994 1.00 17.72 29 GLN B CA 1
ATOM 3555 C C . GLN B 1 29 ? 13.657 35.808 92.197 1.00 17.36 29 GLN B C 1
ATOM 3556 O O . GLN B 1 29 ? 14.319 36.375 93.057 1.00 18.83 29 GLN B O 1
ATOM 3562 N N . ALA B 1 30 ? 13.361 34.517 92.263 1.00 1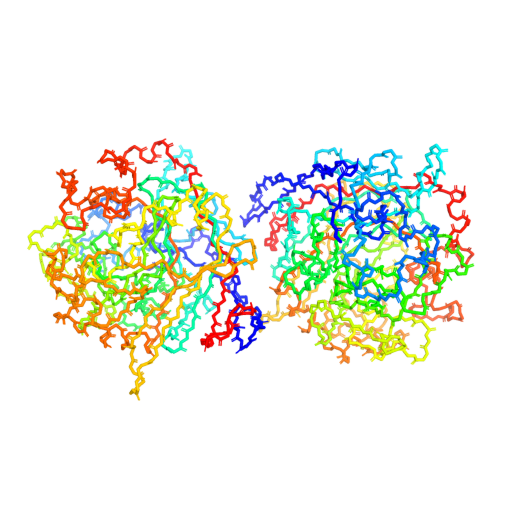5.48 30 ALA B N 1
ATOM 3563 C CA . ALA B 1 30 ? 13.802 33.723 93.402 1.00 13.59 30 ALA B CA 1
ATOM 3564 C C . ALA B 1 30 ? 14.263 32.362 92.886 1.00 13.08 30 ALA B C 1
ATOM 3565 O O . ALA B 1 30 ? 14.755 32.232 91.755 1.00 12.10 30 ALA B O 1
ATOM 3567 N N . SER B 1 31 ? 14.116 31.345 93.713 1.00 12.84 31 SER B N 1
ATOM 3568 C CA . SER B 1 31 ? 14.600 30.029 93.345 1.00 12.31 31 SER B CA 1
ATOM 3569 C C . SER B 1 31 ? 13.968 29.028 94.293 1.00 12.25 31 SER B C 1
ATOM 3570 O O . SER B 1 31 ? 13.260 29.401 95.229 1.00 12.00 31 SER B O 1
ATOM 3573 N N . ILE B 1 32 ? 14.220 27.749 94.034 1.00 12.24 32 ILE B N 1
ATOM 3574 C CA . ILE B 1 32 ? 13.699 26.689 94.882 1.00 12.32 32 ILE B CA 1
ATOM 3575 C C . ILE B 1 32 ? 14.815 25.746 95.309 1.00 11.49 32 ILE B C 1
ATOM 3576 O O . ILE B 1 32 ? 15.855 25.622 94.612 1.00 12.02 32 ILE B O 1
ATOM 3581 N N . THR B 1 33 ? 14.604 25.076 96.442 1.00 10.55 33 THR B N 1
ATOM 3582 C CA . THR B 1 33 ? 15.493 24.008 96.869 1.00 9.71 33 THR B CA 1
ATOM 3583 C C . THR B 1 33 ? 14.778 22.677 97.110 1.00 9.83 33 THR B C 1
ATOM 3584 O O . THR B 1 33 ? 13.588 22.647 97.434 1.00 10.00 33 THR B O 1
ATOM 3588 N N . LEU B 1 34 ? 15.513 21.586 96.912 1.00 9.07 34 LEU B N 1
ATOM 3589 C CA . LEU B 1 34 ? 15.010 20.243 97.229 1.00 9.72 34 LEU B CA 1
ATOM 3590 C C . LEU B 1 34 ? 15.038 19.927 98.736 1.00 9.52 34 LEU B C 1
ATOM 3591 O O . LEU B 1 34 ? 16.025 20.163 99.416 1.00 9.45 34 LEU B O 1
ATOM 3596 N N . ASP B 1 35 ? 13.955 19.357 99.248 1.00 9.87 35 ASP B N 1
ATOM 3597 C CA . ASP B 1 35 ? 13.929 18.891 100.641 1.00 9.88 35 ASP B CA 1
ATOM 3598 C C . ASP B 1 35 ? 15.042 17.846 100.912 1.00 9.66 35 ASP B C 1
ATOM 3599 O O . ASP B 1 35 ? 15.335 17.014 100.065 1.00 9.33 35 ASP B O 1
ATOM 3604 N N . SER B 1 36 ? 15.658 17.933 102.087 1.00 9.90 36 SER B N 1
ATOM 3605 C CA . SER B 1 36 ? 16.837 17.150 102.441 1.00 11.03 36 SER B CA 1
ATOM 3606 C C . SER B 1 36 ? 16.599 15.649 102.421 1.00 11.70 36 SER B C 1
ATOM 3607 O O . SER B 1 36 ? 17.521 14.890 102.197 1.00 12.83 36 SER B O 1
ATOM 3610 N N . ASN B 1 37 ? 15.363 15.218 102.661 1.00 12.93 37 ASN B N 1
ATOM 3611 C CA . ASN B 1 37 ? 15.047 13.792 102.632 1.00 13.18 37 ASN B CA 1
ATOM 3612 C C . ASN B 1 37 ? 15.303 13.132 101.295 1.00 13.44 37 ASN B C 1
ATOM 3613 O O . ASN B 1 37 ? 15.522 11.920 101.222 1.00 14.52 37 ASN B O 1
ATOM 3618 N N . TRP B 1 38 ? 15.266 13.912 100.227 1.00 13.27 38 TRP B N 1
ATOM 3619 C CA . TRP B 1 38 ? 15.446 13.347 98.906 1.00 12.99 38 TRP B CA 1
ATOM 3620 C C . TRP B 1 38 ? 16.903 13.308 98.469 1.00 13.13 38 TRP B C 1
ATOM 3621 O O . TRP B 1 38 ? 17.230 12.651 97.479 1.00 12.96 38 TRP B O 1
ATOM 3632 N N . ARG B 1 39 ? 17.768 14.001 99.210 1.00 13.07 39 ARG B N 1
ATOM 3633 C CA . ARG B 1 39 ? 19.153 14.201 98.799 1.00 13.27 39 ARG B CA 1
ATOM 3634 C C . ARG B 1 39 ? 20.032 12.999 99.076 1.00 14.86 39 ARG B C 1
ATOM 3635 O O . ARG B 1 39 ? 19.785 12.234 100.018 1.00 16.09 39 ARG B O 1
ATOM 3643 N N . TRP B 1 40 ? 21.038 12.826 98.222 1.00 15.33 40 TRP B N 1
ATOM 3644 C CA . TRP B 1 40 ? 22.090 11.845 98.447 1.00 17.16 40 TRP B CA 1
ATOM 3645 C C . TRP B 1 40 ? 22.642 12.167 99.825 1.00 17.23 40 TRP B C 1
ATOM 3646 O O . TRP B 1 40 ? 23.099 13.294 100.074 1.00 16.26 40 TRP B O 1
ATOM 3657 N N . THR B 1 41 ? 22.532 11.201 100.727 1.00 17.00 41 THR B N 1
ATOM 3658 C CA . THR B 1 41 ? 23.005 11.358 102.101 1.00 16.79 41 THR B CA 1
ATOM 3659 C C . THR B 1 41 ? 24.081 10.326 102.302 1.00 17.63 41 THR B C 1
ATOM 3660 O O . THR B 1 41 ? 23.828 9.122 102.189 1.00 18.22 41 THR B O 1
ATOM 3664 N N . HIS B 1 42 ? 25.289 10.799 102.586 1.00 16.83 42 HIS B N 1
ATOM 3665 C CA . HIS B 1 42 ? 26.432 9.919 102.641 1.00 17.87 42 HIS B CA 1
ATOM 3666 C C . HIS B 1 42 ? 27.433 10.336 103.699 1.00 18.90 42 HIS B C 1
ATOM 3667 O O . HIS B 1 42 ? 27.378 11.443 104.247 1.00 18.47 42 HIS B O 1
ATOM 3674 N N . GLN B 1 43 ? 28.364 9.430 103.964 1.00 21.01 43 GLN B N 1
ATOM 3675 C CA . GLN B 1 43 ? 29.494 9.696 104.838 1.00 22.66 43 GLN B CA 1
ATOM 3676 C C . GLN B 1 43 ? 30.199 10.986 104.417 1.00 21.97 43 GLN B C 1
ATOM 3677 O O . GLN B 1 43 ? 30.400 11.230 103.219 1.00 20.14 43 GLN B O 1
ATOM 3683 N N . VAL B 1 44 ? 30.550 11.817 105.403 1.00 22.33 44 VAL B N 1
ATOM 3684 C CA . VAL B 1 44 ? 31.171 13.123 105.119 1.00 23.80 44 VAL B CA 1
ATOM 3685 C C . VAL B 1 44 ? 32.447 12.991 104.290 1.00 24.71 44 VAL B C 1
ATOM 3686 O O . VAL B 1 44 ? 32.813 13.910 103.565 1.00 26.44 44 VAL B O 1
ATOM 3690 N N . SER B 1 45 ? 33.093 11.836 104.364 1.00 28.03 45 SER B N 1
ATOM 3691 C CA . SER B 1 45 ? 34.384 11.647 103.691 1.00 31.86 45 SER B CA 1
ATOM 3692 C C . SER B 1 45 ? 34.329 10.884 102.378 1.00 33.76 45 SER B C 1
ATOM 3693 O O . SER B 1 45 ? 35.246 10.990 101.563 1.00 36.37 45 SER B O 1
ATOM 3696 N N . GLY B 1 46 ? 33.271 10.106 102.179 1.00 33.59 46 GLY B N 1
ATOM 3697 C CA . GLY B 1 46 ? 33.199 9.193 101.046 1.00 33.14 46 GLY B CA 1
ATOM 3698 C C . GLY B 1 46 ? 31.838 9.181 100.382 1.00 33.89 46 GLY B C 1
ATOM 3699 O O . GLY B 1 46 ? 31.014 10.065 100.625 1.00 35.47 46 GLY B O 1
ATOM 3700 N N . SER B 1 47 ? 31.610 8.180 99.538 1.00 32.71 47 SER B N 1
ATOM 3701 C CA A SER B 1 47 ? 30.371 8.072 98.781 0.50 32.67 47 SER B CA 1
ATOM 3702 C CA B SER B 1 47 ? 30.365 8.081 98.787 0.50 32.56 47 SER B CA 1
ATOM 3703 C C . SER B 1 47 ? 29.404 7.030 99.357 1.00 31.50 47 SER B C 1
ATOM 3704 O O . SER B 1 47 ? 28.337 6.785 98.794 1.00 34.26 47 SER B O 1
ATOM 3709 N N . THR B 1 48 ? 29.766 6.426 100.483 1.00 30.64 48 THR B N 1
ATOM 3710 C CA . THR B 1 48 ? 28.931 5.381 101.081 1.00 29.81 48 THR B CA 1
ATOM 3711 C C . THR B 1 48 ? 27.654 5.965 101.724 1.00 27.61 48 THR B C 1
ATOM 3712 O O . THR B 1 48 ? 27.730 6.939 102.480 1.00 25.08 48 THR B O 1
ATOM 3716 N N . ASN B 1 49 ? 26.496 5.373 101.396 1.00 26.96 49 ASN B N 1
ATOM 3717 C CA . ASN B 1 49 ? 25.191 5.771 101.951 1.00 25.85 49 ASN B CA 1
ATOM 3718 C C . ASN B 1 49 ? 25.108 5.677 103.476 1.00 25.04 49 ASN B C 1
ATOM 3719 O O . ASN B 1 49 ? 25.565 4.706 104.069 1.00 23.94 49 ASN B O 1
ATOM 3724 N N . CYS B 1 50 ? 24.517 6.679 104.111 1.00 22.39 50 CYS B N 1
ATOM 3725 C CA . CYS B 1 50 ? 24.348 6.646 105.561 1.00 22.26 50 CYS B CA 1
ATOM 3726 C C . CYS B 1 50 ? 23.195 5.764 105.998 1.00 22.21 50 CYS B C 1
ATOM 3727 O O . CYS B 1 50 ? 23.196 5.273 107.111 1.00 22.56 50 CYS B O 1
ATOM 3730 N N . TYR B 1 51 ? 22.220 5.573 105.112 1.00 22.75 51 TYR B N 1
ATOM 3731 C CA . TYR B 1 51 ? 21.104 4.669 105.358 1.00 23.23 51 TYR B CA 1
ATOM 3732 C C . TYR B 1 51 ? 20.661 4.004 104.070 1.00 24.95 51 TYR B C 1
ATOM 3733 O O . TYR B 1 51 ? 20.789 4.570 102.980 1.00 25.06 51 TYR B O 1
ATOM 3742 N N . THR B 1 52 ? 20.155 2.785 104.200 1.00 27.10 52 THR B N 1
ATOM 3743 C CA . THR B 1 52 ? 19.590 2.064 103.065 1.00 29.28 52 THR B CA 1
ATOM 3744 C C . THR B 1 52 ? 18.241 1.547 103.526 1.00 30.40 52 THR B C 1
ATOM 3745 O O . THR B 1 52 ? 18.119 0.970 104.616 1.00 27.72 52 THR B O 1
ATOM 3749 N N . GLY B 1 53 ? 17.239 1.785 102.685 1.00 32.26 53 GLY B N 1
ATOM 3750 C CA . GLY B 1 53 ? 15.845 1.708 103.091 1.00 34.78 53 GLY B CA 1
ATOM 3751 C C . GLY B 1 53 ? 15.622 2.771 104.151 1.00 35.52 53 GLY B C 1
ATOM 3752 O O . GLY B 1 53 ? 15.762 3.977 103.892 1.00 38.08 53 GLY B O 1
ATOM 3753 N N . ASN B 1 54 ? 15.290 2.305 105.347 1.00 33.28 54 ASN B N 1
ATOM 3754 C CA . ASN B 1 54 ? 15.193 3.133 106.528 1.00 31.31 54 ASN B CA 1
ATOM 3755 C C . ASN B 1 54 ? 16.087 2.566 107.627 1.00 29.00 54 ASN B C 1
ATOM 3756 O O . ASN B 1 54 ? 15.738 2.584 108.805 1.00 27.43 54 ASN B O 1
ATOM 3761 N N . LYS B 1 55 ? 17.257 2.068 107.233 1.00 28.66 55 LYS B N 1
ATOM 3762 C CA . LYS B 1 55 ? 18.218 1.573 108.214 1.00 28.13 55 LYS B CA 1
ATOM 3763 C C . LYS B 1 55 ? 19.557 2.288 108.080 1.00 25.68 55 LYS B C 1
ATOM 3764 O O . LYS B 1 55 ? 20.161 2.273 107.011 1.00 25.34 55 LYS B O 1
ATOM 3770 N N . TRP B 1 56 ? 19.996 2.919 109.174 1.00 23.43 56 TRP B N 1
ATOM 3771 C CA . TRP B 1 56 ? 21.284 3.595 109.231 1.00 22.04 56 TRP B CA 1
ATOM 3772 C C . TRP B 1 56 ? 22.373 2.549 109.254 1.00 22.56 56 TRP B C 1
ATOM 3773 O O . TRP B 1 56 ? 22.172 1.459 109.787 1.00 22.88 56 TRP B O 1
ATOM 3784 N N . ASP B 1 57 ? 23.504 2.869 108.631 1.00 24.03 57 ASP B N 1
ATOM 3785 C CA . ASP B 1 57 ? 24.636 1.960 108.573 1.00 26.03 57 ASP B CA 1
ATOM 3786 C C . ASP B 1 57 ? 25.429 2.137 109.857 1.00 26.62 57 ASP B C 1
ATOM 3787 O O . ASP B 1 57 ? 26.146 3.133 110.011 1.00 26.39 57 ASP B O 1
ATOM 3792 N N . THR B 1 58 ? 25.290 1.177 110.777 1.00 28.21 58 THR B N 1
ATOM 3793 C CA . THR B 1 58 ? 25.974 1.226 112.087 1.00 30.60 58 THR B CA 1
ATOM 3794 C C . THR B 1 58 ? 27.501 1.159 112.011 1.00 29.98 58 THR B C 1
ATOM 3795 O O . THR B 1 58 ? 28.182 1.415 113.010 1.00 30.09 58 THR B O 1
ATOM 3799 N N . SER B 1 59 ? 28.040 0.825 110.842 1.00 30.01 59 SER B N 1
ATOM 3800 C CA . SER B 1 59 ? 29.488 0.905 110.645 1.00 31.41 59 SER B CA 1
ATOM 3801 C C . SER B 1 59 ? 29.939 2.363 110.471 1.00 31.63 59 SER B C 1
ATOM 3802 O O . SER B 1 59 ? 31.124 2.675 110.635 1.00 30.24 59 SER B O 1
ATOM 3805 N N . ILE B 1 60 ? 28.990 3.243 110.137 1.00 30.52 60 ILE B N 1
ATOM 3806 C CA . ILE B 1 60 ? 29.277 4.663 109.918 1.00 27.75 60 ILE B CA 1
ATOM 3807 C C . ILE B 1 60 ? 28.917 5.485 111.147 1.00 27.56 60 ILE B C 1
ATOM 3808 O O . ILE B 1 60 ? 29.677 6.368 111.552 1.00 28.58 60 ILE B O 1
ATOM 3813 N N . CYS B 1 61 ? 27.753 5.216 111.731 1.00 26.37 61 CYS B N 1
ATOM 3814 C CA . CYS B 1 61 ? 27.307 5.955 112.907 1.00 25.77 61 CYS B CA 1
ATOM 3815 C C . CYS B 1 61 ? 26.276 5.153 113.692 1.00 26.86 61 CYS B C 1
ATOM 3816 O O . CYS B 1 61 ? 25.643 4.253 113.142 1.00 27.73 61 CYS B O 1
ATOM 3819 N N . THR B 1 62 ? 26.097 5.479 114.971 1.00 27.67 62 THR B N 1
ATOM 3820 C CA . THR B 1 62 ? 25.297 4.632 115.858 1.00 28.21 62 THR B CA 1
ATOM 3821 C C . THR B 1 62 ? 24.169 5.346 116.600 1.00 27.35 62 THR B C 1
ATOM 3822 O O . THR B 1 62 ? 23.338 4.702 117.231 1.00 26.71 62 THR B O 1
ATOM 3826 N N . ASP B 1 63 ? 24.140 6.672 116.554 1.00 25.63 63 ASP B N 1
ATOM 3827 C CA . ASP B 1 63 ? 23.114 7.388 117.304 1.00 23.53 63 ASP B CA 1
ATOM 3828 C C . ASP B 1 63 ? 22.806 8.740 116.683 1.00 21.93 63 ASP B C 1
ATOM 3829 O O . ASP B 1 63 ? 23.388 9.099 115.649 1.00 21.23 63 ASP B O 1
ATOM 3834 N N . ALA B 1 64 ? 21.885 9.466 117.310 1.00 19.49 64 ALA B N 1
ATOM 3835 C CA . ALA B 1 64 ? 21.337 10.690 116.733 1.00 19.71 64 ALA B CA 1
ATOM 3836 C C . ALA B 1 64 ? 22.409 11.745 116.448 1.00 19.44 64 ALA B C 1
ATOM 3837 O O . ALA B 1 64 ? 22.457 12.324 115.350 1.00 18.82 64 ALA B O 1
ATOM 3839 N N . LYS B 1 65 ? 23.262 12.001 117.437 1.00 19.33 65 LYS B N 1
ATOM 3840 C CA . LYS B 1 65 ? 24.312 12.998 117.272 1.00 19.78 65 LYS B CA 1
ATOM 3841 C C . LYS B 1 65 ? 25.431 12.531 116.355 1.00 19.69 65 LYS B C 1
ATOM 3842 O O . LYS B 1 65 ? 25.945 13.320 115.557 1.00 20.01 65 LYS B O 1
ATOM 3848 N N . SER B 1 66 ? 25.820 11.256 116.449 1.00 20.06 66 SER B N 1
ATOM 3849 C CA . SER B 1 66 ? 26.930 10.780 115.622 1.00 20.92 66 SER B CA 1
ATOM 3850 C C . SER B 1 66 ? 26.562 10.781 114.145 1.00 20.24 66 SER B C 1
ATOM 3851 O O . SER B 1 66 ? 27.358 11.161 113.298 1.00 19.47 66 SER B O 1
ATOM 3854 N N . CYS B 1 67 ? 25.341 10.367 113.833 1.00 20.99 67 CYS B N 1
ATOM 3855 C CA . CYS B 1 67 ? 24.922 10.294 112.441 1.00 20.31 67 CYS B CA 1
ATOM 3856 C C . CYS B 1 67 ? 24.826 11.698 111.831 1.00 19.38 67 CYS B C 1
ATOM 3857 O O . CYS B 1 67 ? 25.165 11.900 110.667 1.00 18.95 67 CYS B O 1
ATOM 3860 N N . ALA B 1 68 ? 24.402 12.672 112.628 1.00 18.64 68 ALA B N 1
ATOM 3861 C CA . ALA B 1 68 ? 24.320 14.054 112.147 1.00 17.79 68 ALA B CA 1
ATOM 3862 C C . ALA B 1 68 ? 25.704 14.661 111.933 1.00 18.53 68 ALA B C 1
ATOM 3863 O O . ALA B 1 68 ? 25.895 15.440 110.999 1.00 16.06 68 ALA B O 1
ATOM 3865 N N . GLN B 1 69 ? 26.662 14.288 112.788 1.00 19.19 69 GLN B N 1
ATOM 3866 C CA . GLN B 1 69 ? 28.076 14.672 112.596 1.00 20.95 69 GLN B CA 1
ATOM 3867 C C . GLN B 1 69 ? 28.765 13.947 111.438 1.00 20.95 69 GLN B C 1
ATOM 3868 O O . GLN B 1 69 ? 29.554 14.554 110.711 1.00 21.69 69 GLN B O 1
ATOM 3874 N N . ASN B 1 70 ? 28.495 12.652 111.281 1.00 21.08 70 ASN B N 1
ATOM 3875 C CA . ASN B 1 70 ? 29.238 11.815 110.317 1.00 20.26 70 ASN B CA 1
ATOM 3876 C C . ASN B 1 70 ? 28.623 11.723 108.904 1.00 19.88 70 ASN B C 1
ATOM 3877 O O . ASN B 1 70 ? 29.206 11.107 107.997 1.00 17.75 70 ASN B O 1
ATOM 3882 N N . CYS B 1 71 ? 27.428 12.288 108.742 1.00 18.82 71 CYS B N 1
ATOM 3883 C CA . CYS B 1 71 ? 26.686 12.186 107.474 1.00 19.47 71 CYS B CA 1
ATOM 3884 C C . CYS B 1 71 ? 26.395 13.554 106.918 1.00 18.36 71 CYS B C 1
ATOM 3885 O O . CYS B 1 71 ? 26.198 14.496 107.675 1.00 18.80 71 CYS B O 1
ATOM 3888 N N . CYS B 1 72 ? 26.347 13.653 105.599 1.00 18.28 72 CYS B N 1
ATOM 3889 C CA . CYS B 1 72 ? 26.027 14.915 104.978 1.00 18.14 72 CYS B CA 1
ATOM 3890 C C . CYS B 1 72 ? 25.006 14.687 103.894 1.00 16.95 72 CYS B C 1
ATOM 3891 O O . CYS B 1 72 ? 24.971 13.612 103.286 1.00 15.40 72 CYS B O 1
ATOM 3894 N N . VAL B 1 73 ? 24.173 15.696 103.670 1.00 15.90 73 VAL B N 1
ATOM 3895 C CA . VAL B 1 73 ? 23.347 15.747 102.465 1.00 16.03 73 VAL B CA 1
ATOM 3896 C C . VAL B 1 73 ? 24.131 16.458 101.363 1.00 16.24 73 VAL B C 1
ATOM 3897 O O . VAL B 1 73 ? 24.936 17.348 101.645 1.00 17.00 73 VAL B O 1
ATOM 3901 N N . ASP B 1 74 ? 23.915 16.058 100.115 1.00 15.18 74 ASP B N 1
ATOM 3902 C CA . ASP B 1 74 ? 24.706 16.590 99.017 1.00 15.18 74 ASP B CA 1
ATOM 3903 C C . ASP B 1 74 ? 23.842 17.414 98.073 1.00 14.85 74 ASP B C 1
ATOM 3904 O O . ASP B 1 74 ? 22.630 17.522 98.272 1.00 14.05 74 ASP B O 1
ATOM 3909 N N . GLY B 1 75 ? 24.463 17.969 97.034 1.00 14.04 75 GLY B N 1
ATOM 3910 C CA . GLY B 1 75 ? 23.736 18.656 95.954 1.00 14.47 75 GLY B CA 1
ATOM 3911 C C . GLY B 1 75 ? 22.775 17.781 95.161 1.00 15.06 75 GLY B C 1
ATOM 3912 O O . GLY B 1 75 ? 22.859 16.549 95.180 1.00 14.13 75 GLY B O 1
ATOM 3913 N N . ALA B 1 76 ? 21.844 18.423 94.462 1.00 14.85 76 ALA B N 1
ATOM 3914 C CA . ALA B 1 76 ? 20.826 17.697 93.737 1.00 14.40 76 ALA B CA 1
ATOM 3915 C C . ALA B 1 76 ? 20.921 17.957 92.248 1.00 15.00 76 ALA B C 1
ATOM 3916 O O . ALA B 1 76 ? 21.007 19.107 91.834 1.00 14.05 76 ALA B O 1
ATOM 3918 N N . ASP B 1 77 ? 20.903 16.883 91.454 1.00 15.53 77 ASP B N 1
ATOM 3919 C CA . ASP B 1 77 ? 20.689 17.003 90.008 1.00 16.21 77 ASP B CA 1
ATOM 3920 C C . ASP B 1 77 ? 19.172 17.104 89.757 1.00 14.75 77 ASP B C 1
ATOM 3921 O O . ASP B 1 77 ? 18.503 16.111 89.495 1.00 14.79 77 ASP B O 1
ATOM 3926 N N . TYR B 1 78 ? 18.642 18.324 89.872 1.00 13.48 78 TYR B N 1
ATOM 3927 C CA . TYR B 1 78 ? 17.192 18.590 89.872 1.00 12.93 78 TYR B CA 1
ATOM 3928 C C . TYR B 1 78 ? 16.456 17.931 88.719 1.00 13.56 78 TYR B C 1
ATOM 3929 O O . TYR B 1 78 ? 15.467 17.234 88.936 1.00 14.37 78 TYR B O 1
ATOM 3938 N N . THR B 1 79 ? 16.953 18.116 87.494 1.00 14.06 79 THR B N 1
ATOM 3939 C CA . THR B 1 79 ? 16.235 17.604 86.327 1.00 15.12 79 THR B CA 1
ATOM 3940 C C . THR B 1 79 ? 16.411 16.104 86.166 1.00 15.21 79 THR B C 1
ATOM 3941 O O . THR B 1 79 ? 15.417 15.371 86.129 1.00 14.86 79 THR B O 1
ATOM 3945 N N . SER B 1 80 ? 17.666 15.668 86.063 1.00 15.39 80 SER B N 1
ATOM 3946 C CA . SER B 1 80 ? 17.952 14.269 85.697 1.00 16.30 80 SER B CA 1
ATOM 3947 C C . SER B 1 80 ? 17.671 13.280 86.807 1.00 15.46 80 SER B C 1
ATOM 3948 O O . SER B 1 80 ? 17.307 12.140 86.534 1.00 15.87 80 SER B O 1
ATOM 3951 N N . THR B 1 81 ? 17.873 13.676 88.055 1.00 14.60 81 THR B N 1
ATOM 3952 C CA . THR B 1 81 ? 17.572 12.756 89.152 1.00 14.24 81 THR B CA 1
ATOM 3953 C C . THR B 1 81 ? 16.149 12.878 89.676 1.00 13.13 81 THR B C 1
ATOM 3954 O O . THR B 1 81 ? 15.527 11.872 90.013 1.00 12.67 81 THR B O 1
ATOM 3958 N N . TYR B 1 82 ? 15.636 14.108 89.748 1.00 12.11 82 TYR B N 1
ATOM 3959 C CA . TYR B 1 82 ? 14.389 14.377 90.495 1.00 12.12 82 TYR B CA 1
ATOM 3960 C C . TYR B 1 82 ? 13.166 14.782 89.645 1.00 11.20 82 TYR B C 1
ATOM 3961 O O . TYR B 1 82 ? 12.054 14.869 90.156 1.00 11.29 82 TYR B O 1
ATOM 3970 N N . GLY B 1 83 ? 13.380 15.054 88.364 1.00 10.92 83 GLY B N 1
ATOM 3971 C CA . GLY B 1 83 ? 12.288 15.444 87.489 1.00 11.18 83 GLY B CA 1
ATOM 3972 C C . GLY B 1 83 ? 11.754 16.833 87.794 1.00 11.57 83 GLY B C 1
ATOM 3973 O O . GLY B 1 83 ? 10.583 17.112 87.551 1.00 11.64 83 GLY B O 1
ATOM 3974 N N . ILE B 1 84 ? 12.594 17.680 88.385 1.00 11.86 84 ILE B N 1
ATOM 3975 C CA . ILE B 1 84 ? 12.177 19.042 88.764 1.00 11.73 84 ILE B CA 1
ATOM 3976 C C . ILE B 1 84 ? 12.724 20.026 87.736 1.00 12.51 84 ILE B C 1
ATOM 3977 O O . ILE B 1 84 ? 13.928 20.100 87.546 1.00 12.14 84 ILE B O 1
ATOM 3982 N N . THR B 1 85 ? 11.845 20.788 87.086 1.00 13.44 85 THR B N 1
ATOM 3983 C CA . THR B 1 85 ? 12.290 21.743 86.074 1.00 13.84 85 THR B CA 1
ATOM 3984 C C . THR B 1 85 ? 11.573 23.068 86.284 1.00 13.71 85 THR B C 1
ATOM 3985 O O . THR B 1 85 ? 10.406 23.113 86.666 1.00 14.05 85 THR B O 1
ATOM 3989 N N . THR B 1 86 ? 12.281 24.155 86.045 1.00 13.87 86 THR B N 1
ATOM 3990 C CA . THR B 1 86 ? 11.662 25.458 86.157 1.00 14.40 86 THR B CA 1
ATOM 3991 C C . THR B 1 86 ? 11.844 26.200 84.846 1.00 14.89 86 THR B C 1
ATOM 3992 O O . THR B 1 86 ? 12.838 25.994 84.135 1.00 14.67 86 THR B O 1
ATOM 3996 N N . ASN B 1 87 ? 10.879 27.057 84.542 1.00 14.99 87 ASN B N 1
ATOM 3997 C CA . ASN B 1 87 ? 11.000 27.954 83.391 1.00 14.51 87 ASN B CA 1
ATOM 3998 C C . ASN B 1 87 ? 10.351 29.303 83.702 1.00 14.08 87 ASN B C 1
ATOM 3999 O O . ASN B 1 87 ? 9.138 29.474 83.531 1.00 13.69 87 ASN B O 1
ATOM 4004 N N . GLY B 1 88 ? 11.156 30.246 84.179 1.00 13.80 88 GLY B N 1
ATOM 4005 C CA . GLY B 1 88 ? 10.649 31.565 84.520 1.00 13.33 88 GLY B CA 1
ATOM 4006 C C . GLY B 1 88 ? 9.766 31.511 85.763 1.00 13.38 88 GLY B C 1
ATOM 4007 O O . GLY B 1 88 ? 10.276 31.307 86.862 1.00 12.51 88 GLY B O 1
ATOM 4008 N N . ASP B 1 89 ? 8.460 31.705 85.587 1.00 13.34 89 ASP B N 1
ATOM 4009 C CA . ASP B 1 89 ? 7.510 31.640 86.717 1.00 13.75 89 ASP B CA 1
ATOM 4010 C C . ASP B 1 89 ? 6.887 30.246 86.907 1.00 12.50 89 ASP B C 1
ATOM 4011 O O . ASP B 1 89 ? 5.997 30.084 87.739 1.00 12.16 89 ASP B O 1
ATOM 4016 N N A SER B 1 90 ? 7.349 29.265 86.131 0.70 12.81 90 SER B N 1
ATOM 4017 N N B SER B 1 90 ? 7.355 29.259 86.143 0.30 12.31 90 SER B N 1
ATOM 4018 C CA A SER B 1 90 ? 6.766 27.913 86.128 0.70 12.68 90 SER B CA 1
ATOM 4019 C CA B SER B 1 90 ? 6.731 27.928 86.098 0.30 11.91 90 SER B CA 1
ATOM 4020 C C A SER B 1 90 ? 7.649 26.897 86.814 0.70 12.24 90 SER B C 1
ATOM 4021 C C B SER B 1 90 ? 7.609 26.846 86.725 0.30 11.77 90 SER B C 1
ATOM 4022 O O A SER B 1 90 ? 8.859 26.876 86.607 0.70 12.24 90 SER B O 1
ATOM 4023 O O B SER B 1 90 ? 8.788 26.741 86.393 0.30 11.74 90 SER B O 1
ATOM 4028 N N . LEU B 1 91 ? 7.024 26.043 87.616 1.00 11.64 91 LEU B N 1
ATOM 4029 C CA . LEU B 1 91 ? 7.719 24.917 88.240 1.00 11.30 91 LEU B CA 1
ATOM 4030 C C . LEU B 1 91 ? 6.990 23.631 87.849 1.00 11.31 91 LEU B C 1
ATOM 4031 O O . LEU B 1 91 ? 5.787 23.504 88.091 1.00 11.35 91 LEU B O 1
ATOM 4036 N N . SER B 1 92 ? 7.705 22.693 87.228 1.00 11.70 92 SER B N 1
ATOM 4037 C CA A SER B 1 92 ? 7.130 21.393 86.889 0.50 11.32 92 SER B CA 1
ATOM 4038 C CA B SER B 1 92 ? 7.138 21.386 86.887 0.50 11.57 92 SER B CA 1
ATOM 4039 C C . SER B 1 92 ? 7.785 20.310 87.744 1.00 11.52 92 SER B C 1
ATOM 4040 O O . SER B 1 92 ? 9.013 20.240 87.832 1.00 12.23 92 SER B O 1
ATOM 4045 N N . LEU B 1 93 ? 6.942 19.486 88.375 1.00 11.37 93 LEU B N 1
ATOM 4046 C CA . LEU B 1 93 ? 7.358 18.378 89.229 1.00 11.24 93 LEU B CA 1
ATOM 4047 C C . LEU B 1 93 ? 6.800 17.072 88.633 1.00 11.49 93 LEU B C 1
ATOM 4048 O O . LEU B 1 93 ? 5.582 16.849 88.655 1.00 11.15 93 LEU B O 1
ATOM 4053 N N . LYS B 1 94 ? 7.693 16.255 88.086 1.00 11.91 94 LYS B N 1
ATOM 4054 C CA . LYS B 1 94 ? 7.354 14.947 87.545 1.00 13.54 94 LYS B CA 1
ATOM 4055 C C . LYS B 1 94 ? 7.340 13.926 88.689 1.00 13.41 94 LYS B C 1
ATOM 4056 O O . LYS B 1 94 ? 8.159 13.998 89.611 1.00 12.76 94 LYS B O 1
ATOM 4062 N N . PHE B 1 95 ? 6.390 12.988 88.636 1.00 13.26 95 PHE B N 1
ATOM 4063 C CA . PHE B 1 95 ? 6.227 12.033 89.733 1.00 13.13 95 PHE B CA 1
ATOM 4064 C C . PHE B 1 95 ? 7.417 11.069 89.926 1.00 12.99 95 PHE B C 1
ATOM 4065 O O . PHE B 1 95 ? 8.046 11.067 90.977 1.00 13.31 95 PHE B O 1
ATOM 4073 N N . VAL B 1 96 ? 7.739 10.280 88.903 1.00 12.94 96 VAL B N 1
ATOM 4074 C CA . VAL B 1 96 ? 8.813 9.316 88.991 1.00 12.79 96 VAL B CA 1
ATOM 4075 C C . VAL B 1 96 ? 9.897 9.647 87.964 1.00 12.80 96 VAL B C 1
ATOM 4076 O O . VAL B 1 96 ? 9.596 9.933 86.811 1.00 13.64 96 VAL B O 1
ATOM 4080 N N . THR B 1 97 ? 11.144 9.639 88.411 1.00 13.36 97 THR B N 1
ATOM 4081 C CA . THR B 1 97 ? 12.302 9.887 87.555 1.00 13.90 97 THR B CA 1
ATOM 4082 C C . THR B 1 97 ? 13.273 8.720 87.709 1.00 15.76 97 THR B C 1
ATOM 4083 O O . THR B 1 97 ? 13.823 8.468 88.789 1.00 15.04 97 THR B O 1
ATOM 4087 N N . LYS B 1 98 ? 13.424 7.971 86.621 1.00 17.03 98 LYS B N 1
ATOM 4088 C CA . LYS B 1 98 ? 14.274 6.801 86.614 1.00 19.80 98 LYS B CA 1
ATOM 4089 C C . LYS B 1 98 ? 15.614 7.116 85.986 1.00 19.97 98 LYS B C 1
ATOM 4090 O O . LYS B 1 98 ? 15.719 7.842 84.994 1.00 21.57 98 LYS B O 1
ATOM 4096 N N . GLY B 1 99 ? 16.653 6.580 86.591 1.00 19.55 99 GLY B N 1
ATOM 4097 C CA . GLY B 1 99 ? 17.953 6.579 85.981 1.00 19.15 99 GLY B CA 1
ATOM 4098 C C . GLY B 1 99 ? 18.273 5.138 85.696 1.00 18.40 99 GLY B C 1
ATOM 4099 O O . GLY B 1 99 ? 17.449 4.236 85.914 1.00 18.57 99 GLY B O 1
ATOM 4100 N N . GLN B 1 100 ? 19.482 4.925 85.218 1.00 18.91 100 GLN B N 1
ATOM 4101 C CA . GLN B 1 100 ? 19.959 3.615 84.884 1.00 18.89 100 GLN B CA 1
ATOM 4102 C C . GLN B 1 100 ? 20.034 2.711 86.116 1.00 19.08 100 GLN B C 1
ATOM 4103 O O . GLN B 1 100 ? 19.813 1.499 86.029 1.00 18.73 100 GLN B O 1
ATOM 4109 N N . HIS B 1 101 ? 20.345 3.312 87.265 1.00 18.70 101 HIS B N 1
ATOM 4110 C CA . HIS B 1 101 ? 20.663 2.536 88.468 1.00 19.03 101 HIS B CA 1
ATOM 4111 C C . HIS B 1 101 ? 19.799 2.844 89.681 1.00 18.24 101 HIS B C 1
ATOM 4112 O O . HIS B 1 101 ? 19.972 2.220 90.728 1.00 18.56 101 HIS B O 1
ATOM 4119 N N A SER B 1 102 ? 18.882 3.791 89.541 0.60 17.82 102 SER B N 1
ATOM 4120 N N B SER B 1 102 ? 18.898 3.820 89.555 0.40 17.24 102 SER B N 1
ATOM 4121 C CA A SER B 1 102 ? 18.008 4.162 90.645 0.60 17.02 102 SER B CA 1
ATOM 4122 C CA B SER B 1 102 ? 18.060 4.266 90.680 0.40 16.07 102 SER B CA 1
ATOM 4123 C C A SER B 1 102 ? 16.731 4.781 90.118 0.60 16.21 102 SER B C 1
ATOM 4124 C C B SER B 1 102 ? 16.792 4.982 90.228 0.40 15.77 102 SER B C 1
ATOM 4125 O O A SER B 1 102 ? 16.692 5.290 88.998 0.60 15.60 102 SER B O 1
ATOM 4126 O O B SER B 1 102 ? 16.821 5.768 89.271 0.40 15.49 102 SER B O 1
ATOM 4131 N N . THR B 1 103 ? 15.690 4.732 90.937 1.00 15.28 103 THR B N 1
ATOM 4132 C CA . THR B 1 103 ? 14.414 5.371 90.620 1.00 14.93 103 THR B CA 1
ATOM 4133 C C . THR B 1 103 ? 14.049 6.376 91.726 1.00 14.93 103 THR B C 1
ATOM 4134 O O . THR B 1 103 ? 14.023 6.031 92.901 1.00 15.08 103 THR B O 1
ATOM 4138 N N . ASN B 1 104 ? 13.788 7.625 91.352 1.00 13.96 104 ASN B N 1
ATOM 4139 C CA . ASN B 1 104 ? 13.323 8.599 92.323 1.00 12.73 104 ASN B CA 1
ATOM 4140 C C . ASN B 1 104 ? 11.798 8.696 92.292 1.00 11.86 104 ASN B C 1
ATOM 4141 O O . ASN B 1 104 ? 11.197 8.765 91.218 1.00 11.40 104 ASN B O 1
ATOM 4146 N N . VAL B 1 105 ? 11.188 8.722 93.469 1.00 11.42 105 VAL B N 1
ATOM 4147 C CA . VAL B 1 105 ? 9.739 8.827 93.555 1.00 11.24 105 VAL B CA 1
ATOM 4148 C C . VAL B 1 105 ? 9.378 10.114 94.300 1.00 11.26 105 VAL B C 1
ATOM 4149 O O . VAL B 1 105 ? 9.776 10.318 95.458 1.00 10.84 105 VAL B O 1
ATOM 4153 N N . GLY B 1 106 ? 8.649 10.984 93.605 1.00 11.20 106 GLY B N 1
ATOM 4154 C CA . GLY B 1 106 ? 8.142 12.213 94.201 1.00 11.73 106 GLY B CA 1
ATOM 4155 C C . GLY B 1 106 ? 9.204 13.273 94.391 1.00 11.48 106 GLY B C 1
ATOM 4156 O O . GLY B 1 106 ? 10.378 13.059 94.076 1.00 11.77 106 GLY B O 1
ATOM 4157 N N . SER B 1 107 ? 8.768 14.420 94.910 1.00 11.55 107 SER B N 1
ATOM 4158 C CA . SER B 1 107 ? 9.653 15.516 95.315 1.00 11.55 107 SER B CA 1
ATOM 4159 C C . SER B 1 107 ? 8.905 16.491 96.219 1.00 11.07 107 SER B C 1
ATOM 4160 O O . SER B 1 107 ? 7.666 16.568 96.204 1.00 11.25 107 SER B O 1
ATOM 4163 N N . ARG B 1 108 ? 9.668 17.222 97.016 1.00 10.74 108 ARG B N 1
ATOM 4164 C CA . ARG B 1 108 ? 9.146 18.329 97.809 1.00 10.38 108 ARG B CA 1
ATOM 4165 C C . ARG B 1 108 ? 10.155 19.469 97.730 1.00 9.71 108 ARG B C 1
ATOM 4166 O O . ARG B 1 108 ? 11.369 19.258 97.893 1.00 9.29 108 ARG B O 1
ATOM 4174 N N . THR B 1 109 ? 9.669 20.666 97.416 1.00 9.42 109 THR B N 1
ATOM 4175 C CA . THR B 1 109 ? 10.563 21.816 97.218 1.00 9.83 109 THR B CA 1
ATOM 4176 C C . THR B 1 109 ? 10.065 23.025 98.001 1.00 9.76 109 THR B C 1
ATOM 4177 O O . THR B 1 109 ? 8.872 23.097 98.345 1.00 9.84 109 THR B O 1
ATOM 4181 N N . TYR B 1 110 ? 10.985 23.955 98.274 1.00 9.76 110 TYR B N 1
ATOM 4182 C CA . TYR B 1 110 ? 10.677 25.194 99.002 1.00 10.17 110 TYR B CA 1
ATOM 4183 C C . TYR B 1 110 ? 11.128 26.420 98.228 1.00 9.99 110 TYR B C 1
ATOM 4184 O O . TYR B 1 110 ? 12.183 26.393 97.568 1.00 10.06 110 TYR B O 1
ATOM 4193 N N . LEU B 1 111 ? 10.361 27.501 98.343 1.00 9.99 111 LEU B N 1
ATOM 4194 C CA . LEU B 1 111 ? 10.751 28.753 97.705 1.00 9.81 111 LEU B CA 1
ATOM 4195 C C . LEU B 1 111 ? 11.808 29.440 98.558 1.00 9.90 111 LEU B C 1
ATOM 4196 O O . LEU B 1 111 ? 11.675 29.528 99.781 1.00 9.96 111 LEU B O 1
ATOM 4201 N N . MET B 1 112 ? 12.884 29.868 97.900 1.00 10.42 112 MET B N 1
ATOM 4202 C CA . MET B 1 112 ? 14.045 30.454 98.560 1.00 11.26 112 MET B CA 1
ATOM 4203 C C . MET B 1 112 ? 14.030 31.962 98.433 1.00 11.80 112 MET B C 1
ATOM 4204 O O . MET B 1 112 ? 13.376 32.526 97.536 1.00 12.01 112 MET B O 1
ATOM 4209 N N . ASP B 1 113 ? 14.807 32.580 99.311 1.00 12.67 113 ASP B N 1
ATOM 4210 C CA . ASP B 1 113 ? 15.049 34.022 99.367 1.00 14.18 113 ASP B CA 1
ATOM 4211 C C . ASP B 1 113 ? 16.573 34.182 99.438 1.00 14.23 113 ASP B C 1
ATOM 4212 O O . ASP B 1 113 ? 17.138 34.319 100.508 1.00 14.30 113 ASP B O 1
ATOM 4217 N N . GLY B 1 114 ? 17.235 34.136 98.300 1.00 15.30 114 GLY B N 1
ATOM 4218 C CA . GLY B 1 114 ? 18.688 33.942 98.316 1.00 17.00 114 GLY B CA 1
ATOM 4219 C C . GLY B 1 114 ? 19.105 32.505 98.607 1.00 17.77 114 GLY B C 1
ATOM 4220 O O . GLY B 1 114 ? 18.280 31.598 98.654 1.00 19.05 114 GLY B O 1
ATOM 4221 N N . GLU B 1 115 ? 20.404 32.297 98.788 1.00 18.48 115 GLU B N 1
ATOM 4222 C CA . GLU B 1 115 ? 20.969 30.952 98.886 1.00 19.65 115 GLU B CA 1
ATOM 4223 C C . GLU B 1 115 ? 20.670 30.214 100.179 1.00 18.75 115 GLU B C 1
ATOM 4224 O O . GLU B 1 115 ? 20.612 28.984 100.182 1.00 18.11 115 GLU B O 1
ATOM 4230 N N . ASP B 1 116 ? 20.508 30.962 101.272 1.00 18.48 116 ASP B N 1
ATOM 4231 C CA . ASP B 1 116 ? 20.631 30.393 102.620 1.00 18.38 116 ASP B CA 1
ATOM 4232 C C . ASP B 1 116 ? 19.363 30.452 103.477 1.00 17.25 116 ASP B C 1
ATOM 4233 O O . ASP B 1 116 ? 19.379 30.052 104.632 1.00 17.50 116 ASP B O 1
ATOM 4238 N N . LYS B 1 117 ? 18.281 30.992 102.938 1.00 17.33 117 LYS B N 1
ATOM 4239 C CA . LYS B 1 117 ? 17.004 30.997 103.677 1.00 16.49 117 LYS B CA 1
ATOM 4240 C C . LYS B 1 117 ? 15.822 30.861 102.744 1.00 14.23 117 LYS B C 1
ATOM 4241 O O . LYS B 1 117 ? 15.906 31.168 101.561 1.00 13.11 117 LYS B O 1
ATOM 4247 N N . TYR B 1 118 ? 14.718 30.392 103.306 1.00 13.62 118 TYR B N 1
ATOM 4248 C CA . TYR B 1 118 ? 13.467 30.261 102.594 1.00 12.57 118 TYR B CA 1
ATOM 4249 C C . TYR B 1 118 ? 12.810 31.622 102.501 1.00 13.34 118 TYR B C 1
ATOM 4250 O O . TYR B 1 118 ? 13.032 32.470 103.366 1.00 13.79 118 TYR B O 1
ATOM 4259 N N . GLN B 1 119 ? 11.998 31.821 101.469 1.00 13.46 119 GLN B N 1
ATOM 4260 C CA . GLN B 1 119 ? 11.204 33.033 101.361 1.00 14.51 119 GLN B CA 1
ATOM 4261 C C . GLN B 1 119 ? 10.027 32.849 102.298 1.00 15.07 119 GLN B C 1
ATOM 4262 O O . GLN B 1 119 ? 9.298 31.873 102.162 1.00 16.44 119 GLN B O 1
ATOM 4268 N N . THR B 1 120 ? 9.830 33.761 103.243 1.00 15.21 120 THR B N 1
ATOM 4269 C CA . THR B 1 120 ? 8.633 33.641 104.080 1.00 15.74 120 THR B CA 1
ATOM 4270 C C . THR B 1 120 ? 7.485 34.534 103.651 1.00 15.34 120 THR B C 1
ATOM 4271 O O . THR B 1 120 ? 7.678 35.561 102.972 1.00 14.71 120 THR B O 1
ATOM 4275 N N . PHE B 1 121 ? 6.283 34.103 104.024 1.00 14.03 121 PHE B N 1
ATOM 4276 C CA . PHE B 1 121 ? 5.060 34.818 103.706 1.00 14.92 121 PHE B CA 1
ATOM 4277 C C . PHE B 1 121 ? 4.243 34.906 104.976 1.00 15.54 121 PHE B C 1
ATOM 4278 O O . PHE B 1 121 ? 4.109 33.928 105.722 1.00 14.39 121 PHE B O 1
ATOM 4286 N N . GLU B 1 122 ? 3.726 36.099 105.209 1.00 15.40 122 GLU B N 1
ATOM 4287 C CA A GLU B 1 122 ? 2.775 36.346 106.277 0.50 16.08 122 GLU B CA 1
ATOM 4288 C CA B GLU B 1 122 ? 2.765 36.299 106.273 0.50 16.15 122 GLU B CA 1
ATOM 4289 C C . GLU B 1 122 ? 1.406 36.425 105.622 1.00 15.50 122 GLU B C 1
ATOM 4290 O O . GLU B 1 122 ? 1.098 37.431 104.965 1.00 15.36 122 GLU B O 1
ATOM 4301 N N . LEU B 1 123 ? 0.609 35.365 105.785 1.00 14.14 123 LEU B N 1
ATOM 4302 C CA . LEU B 1 123 ? -0.615 35.186 105.007 1.00 13.19 123 LEU B CA 1
ATOM 4303 C C . LEU B 1 123 ? -1.858 35.905 105.534 1.00 13.38 123 LEU B C 1
ATOM 4304 O O . LEU B 1 123 ? -2.777 36.207 104.764 1.00 12.16 123 LEU B O 1
ATOM 4309 N N . LEU B 1 124 ? -1.902 36.149 106.842 1.00 12.50 124 LEU B N 1
ATOM 4310 C CA . LEU B 1 124 ? -3.092 36.741 107.433 1.00 13.58 124 LEU B CA 1
ATOM 4311 C C . LEU B 1 124 ? -3.425 38.126 106.849 1.00 13.81 124 LEU B C 1
ATOM 4312 O O . LEU B 1 124 ? -2.564 39.015 106.828 1.00 14.36 124 LEU B O 1
ATOM 4317 N N . GLY B 1 125 ? -4.655 38.298 106.358 1.00 13.88 125 GLY B N 1
ATOM 4318 C CA . GLY B 1 125 ? -5.076 39.563 105.751 1.00 13.82 125 GLY B CA 1
ATOM 4319 C C . GLY B 1 125 ? -4.678 39.668 104.283 1.00 14.16 125 GLY B C 1
ATOM 4320 O O . GLY B 1 125 ? -5.036 40.637 103.599 1.00 14.39 125 GLY B O 1
ATOM 4321 N N . ASN B 1 126 ? -3.935 38.670 103.793 1.00 13.17 126 ASN B N 1
ATOM 4322 C CA . ASN B 1 126 ? -3.471 38.668 102.411 1.00 13.10 126 ASN B CA 1
ATOM 4323 C C . ASN B 1 126 ? -4.105 37.603 101.547 1.00 14.18 126 ASN B C 1
ATOM 4324 O O . ASN B 1 126 ? -4.865 36.756 102.036 1.00 12.88 126 ASN B O 1
ATOM 4329 N N . GLU B 1 127 ? -3.819 37.650 100.253 1.00 14.67 127 GLU B N 1
ATOM 4330 C CA . GLU B 1 127 ? -4.288 36.580 99.401 1.00 15.13 127 GLU B CA 1
ATOM 4331 C C . GLU B 1 127 ? -3.133 35.993 98.613 1.00 14.01 127 GLU B C 1
ATOM 4332 O O . GLU B 1 127 ? -2.160 36.679 98.309 1.00 13.60 127 GLU B O 1
ATOM 4338 N N . PHE B 1 128 ? -3.225 34.695 98.352 1.00 13.08 128 PHE B N 1
ATOM 4339 C CA . PHE B 1 128 ? -2.189 33.984 97.634 1.00 11.83 128 PHE B CA 1
ATOM 4340 C C . PHE B 1 128 ? -2.848 33.317 96.432 1.00 11.38 128 PHE B C 1
ATOM 4341 O O . PHE B 1 128 ? -3.869 32.643 96.564 1.00 11.03 128 PHE B O 1
ATOM 4349 N N . THR B 1 129 ? -2.256 33.518 95.263 1.00 11.02 129 THR B N 1
ATOM 4350 C CA . THR B 1 129 ? -2.856 33.113 93.991 1.00 10.75 129 THR B CA 1
ATOM 4351 C C . THR B 1 129 ? -1.813 32.433 93.117 1.00 10.66 129 THR B C 1
ATOM 4352 O O . THR B 1 129 ? -0.650 32.836 93.099 1.00 10.19 129 THR B O 1
ATOM 4356 N N . PHE B 1 130 ? -2.216 31.364 92.438 1.00 10.67 130 PHE B N 1
ATOM 4357 C CA . PHE B 1 130 ? -1.335 30.718 91.493 1.00 10.84 130 PHE B CA 1
ATOM 4358 C C . PHE B 1 130 ? -2.128 30.114 90.356 1.00 11.69 130 PHE B C 1
ATOM 4359 O O . PHE B 1 130 ? -3.347 29.938 90.467 1.00 11.34 130 PHE B O 1
ATOM 4367 N N . ASP B 1 131 ? -1.427 29.853 89.251 1.00 12.17 131 ASP B N 1
ATOM 4368 C CA . ASP B 1 131 ? -1.958 29.042 88.172 1.00 12.81 131 ASP B CA 1
ATOM 4369 C C . ASP B 1 131 ? -1.452 27.627 88.358 1.00 12.10 131 ASP B C 1
ATOM 4370 O O . ASP B 1 131 ? -0.320 27.391 88.811 1.00 11.51 131 ASP B O 1
ATOM 4375 N N . VAL B 1 132 ? -2.302 26.686 87.991 1.00 12.29 132 VAL B N 1
ATOM 4376 C CA . VAL B 1 132 ? -1.915 25.288 88.047 1.00 12.70 132 VAL B CA 1
ATOM 4377 C C . VAL B 1 132 ? -2.478 24.535 86.844 1.00 12.79 132 VAL B C 1
ATOM 4378 O O . VAL B 1 132 ? -3.613 24.797 86.399 1.00 11.93 132 VAL B O 1
ATOM 4382 N N . ASP B 1 133 ? -1.668 23.598 86.345 1.00 13.06 133 ASP B N 1
ATOM 4383 C CA . ASP B 1 133 ? -2.093 22.630 85.354 1.00 13.33 133 ASP B CA 1
ATOM 4384 C C . ASP B 1 133 ? -2.062 21.270 86.035 1.00 12.74 133 ASP B C 1
ATOM 4385 O O . ASP B 1 133 ? -0.996 20.740 86.310 1.00 11.67 133 ASP B O 1
ATOM 4390 N N . VAL B 1 134 ? -3.244 20.739 86.339 1.00 12.86 134 VAL B N 1
ATOM 4391 C CA . VAL B 1 134 ? -3.345 19.409 86.938 1.00 12.91 134 VAL B CA 1
ATOM 4392 C C . VAL B 1 134 ? -3.746 18.364 85.909 1.00 13.42 134 VAL B C 1
ATOM 4393 O O . VAL B 1 134 ? -4.020 17.216 86.270 1.00 14.20 134 VAL B O 1
ATOM 4397 N N . SER B 1 135 ? -3.773 18.731 84.622 1.00 13.82 135 SER B N 1
ATOM 4398 C CA . SER B 1 135 ? -4.286 17.806 83.590 1.00 14.10 135 SER B CA 1
ATOM 4399 C C . SER B 1 135 ? -3.561 16.455 83.573 1.00 15.42 135 SER B C 1
ATOM 4400 O O . SER B 1 135 ? -4.188 15.430 83.293 1.00 15.05 135 SER B O 1
ATOM 4403 N N . ASN B 1 136 ? -2.263 16.465 83.901 1.00 15.13 136 ASN B N 1
ATOM 4404 C CA . ASN B 1 136 ? -1.425 15.258 83.869 1.00 16.06 136 ASN B CA 1
ATOM 4405 C C . ASN B 1 136 ? -1.114 14.643 85.246 1.00 15.58 136 ASN B C 1
ATOM 4406 O O . ASN B 1 136 ? -0.117 13.943 85.423 1.00 15.44 136 ASN B O 1
ATOM 4411 N N . ILE B 1 137 ? -1.971 14.906 86.225 1.00 14.83 137 ILE B N 1
ATOM 4412 C CA . ILE B 1 137 ? -1.860 14.244 87.525 1.00 14.71 137 ILE B CA 1
ATOM 4413 C C . ILE B 1 137 ? -3.248 13.734 87.934 1.00 13.52 137 ILE B C 1
ATOM 4414 O O . ILE B 1 137 ? -4.173 14.511 88.106 1.00 13.87 137 ILE B O 1
ATOM 4419 N N . GLY B 1 138 ? -3.382 12.409 88.014 1.00 13.16 138 GLY B N 1
ATOM 4420 C CA . GLY B 1 138 ? -4.662 11.747 88.258 1.00 13.51 138 GLY B CA 1
ATOM 4421 C C . GLY B 1 138 ? -4.832 11.073 89.610 1.00 13.67 138 GLY B C 1
ATOM 4422 O O . GLY B 1 138 ? -4.134 11.410 90.592 1.00 12.78 138 GLY B O 1
ATOM 4423 N N . CYS B 1 139 ? -5.794 10.148 89.667 1.00 13.60 139 CYS B N 1
ATOM 4424 C CA . CYS B 1 139 ? -6.134 9.406 90.884 1.00 14.19 139 CYS B CA 1
ATOM 4425 C C . CYS B 1 139 ? -4.911 8.878 91.631 1.00 13.06 139 CYS B C 1
ATOM 4426 O O . CYS B 1 139 ? -4.001 8.307 91.015 1.00 12.33 139 CYS B O 1
ATOM 4429 N N . GLY B 1 140 ? -4.899 9.064 92.946 1.00 11.89 140 GLY B N 1
ATOM 4430 C CA . GLY B 1 140 ? -3.842 8.518 93.789 1.00 12.08 140 GLY B CA 1
ATOM 4431 C C . GLY B 1 140 ? -2.587 9.368 93.934 1.00 12.72 140 GLY B C 1
ATOM 4432 O O . GLY B 1 140 ? -1.694 9.015 94.703 1.00 12.60 140 GLY B O 1
ATOM 4433 N N . LEU B 1 141 ? -2.529 10.502 93.226 1.00 12.21 141 LEU B N 1
ATOM 4434 C CA . LEU B 1 141 ? -1.374 11.423 93.305 1.00 11.87 141 LEU B CA 1
ATOM 4435 C C . LEU B 1 141 ? -1.822 12.766 93.857 1.00 11.73 141 LEU B C 1
ATOM 4436 O O . LEU B 1 141 ? -2.998 13.105 93.770 1.00 11.20 141 LEU B O 1
ATOM 4441 N N . ASN B 1 142 ? -0.887 13.518 94.435 1.00 11.44 142 ASN B N 1
ATOM 4442 C CA . ASN B 1 142 ? -1.226 14.780 95.079 1.00 11.63 142 ASN B CA 1
ATOM 4443 C C . ASN B 1 142 ? -0.164 15.769 94.656 1.00 11.12 142 ASN B C 1
ATOM 4444 O O . ASN B 1 142 ? 1.020 15.587 94.981 1.00 11.29 142 ASN B O 1
ATOM 4449 N N . GLY B 1 143 ? -0.585 16.802 93.921 1.00 10.62 143 GLY B N 1
ATOM 4450 C CA . GLY B 1 143 ? 0.288 17.924 93.582 1.00 10.18 143 GLY B CA 1
ATOM 4451 C C . GLY B 1 143 ? -0.098 19.005 94.564 1.00 10.33 143 GLY B C 1
ATOM 4452 O O . GLY B 1 143 ? -1.221 19.514 94.524 1.00 10.15 143 GLY B O 1
ATOM 4453 N N . ALA B 1 144 ? 0.795 19.294 95.501 1.00 9.61 144 ALA B N 1
ATOM 4454 C CA . ALA B 1 144 ? 0.419 20.087 96.656 1.00 9.79 144 ALA B CA 1
ATOM 4455 C C . ALA B 1 144 ? 1.214 21.382 96.694 1.00 9.15 144 ALA B C 1
ATOM 4456 O O . ALA B 1 144 ? 2.410 21.398 96.399 1.00 8.91 144 ALA B O 1
ATOM 4458 N N . LEU B 1 145 ? 0.499 22.461 97.011 1.00 8.99 145 LEU B N 1
ATOM 4459 C CA . LEU B 1 145 ? 1.102 23.751 97.264 1.00 8.95 145 LEU B CA 1
ATOM 4460 C C . LEU B 1 145 ? 0.573 24.174 98.617 1.00 9.00 145 LEU B C 1
ATOM 4461 O O . LEU B 1 145 ? -0.647 24.238 98.838 1.00 8.75 145 LEU B O 1
ATOM 4466 N N . TYR B 1 146 ? 1.481 24.444 99.541 1.00 9.05 146 TYR B N 1
ATOM 4467 C CA . TYR B 1 146 ? 1.035 24.715 100.899 1.00 9.16 146 TYR B CA 1
ATOM 4468 C C . TYR B 1 146 ? 2.093 25.413 101.712 1.00 9.54 146 TYR B C 1
ATOM 4469 O O . TYR B 1 146 ? 3.238 25.569 101.270 1.00 9.69 146 TYR B O 1
ATOM 4478 N N . PHE B 1 147 ? 1.678 25.832 102.908 1.00 9.55 147 PHE B N 1
ATOM 4479 C CA . PHE B 1 147 ? 2.530 26.589 103.808 1.00 9.51 147 PHE B CA 1
ATOM 4480 C C . PHE B 1 147 ? 2.688 25.891 105.121 1.00 9.49 147 PHE B C 1
ATOM 4481 O O . PHE B 1 147 ? 1.733 25.344 105.639 1.00 9.03 147 PHE B O 1
ATOM 4489 N N . VAL B 1 148 ? 3.907 25.933 105.655 1.00 9.80 148 VAL B N 1
ATOM 4490 C CA . VAL B 1 148 ? 4.210 25.399 106.970 1.00 10.18 148 VAL B CA 1
ATOM 4491 C C . VAL B 1 148 ? 5.084 26.373 107.785 1.00 10.68 148 VAL B C 1
ATOM 4492 O O . VAL B 1 148 ? 5.893 27.125 107.239 1.00 11.13 148 VAL B O 1
ATOM 4496 N N . SER B 1 149 ? 4.936 26.335 109.098 1.00 11.52 149 SER B N 1
ATOM 4497 C CA . SER B 1 149 ? 5.718 27.176 109.993 1.00 11.73 149 SER B CA 1
ATOM 4498 C C . SER B 1 149 ? 7.107 26.597 110.256 1.00 12.16 149 SER B C 1
ATOM 4499 O O . SER B 1 149 ? 7.489 26.350 111.400 1.00 13.19 149 SER B O 1
ATOM 4502 N N . MET B 1 150 ? 7.860 26.374 109.182 1.00 11.89 150 MET B N 1
ATOM 4503 C CA . MET B 1 150 ? 9.280 26.007 109.261 1.00 12.39 150 MET B CA 1
ATOM 4504 C C . MET B 1 150 ? 10.085 27.246 109.618 1.00 12.59 150 MET B C 1
ATOM 4505 O O . MET B 1 150 ? 9.603 28.359 109.434 1.00 13.00 150 MET B O 1
ATOM 4510 N N . ASP B 1 151 ? 11.288 27.052 110.166 1.00 13.49 151 ASP B N 1
ATOM 4511 C CA . ASP B 1 151 ? 12.254 28.144 110.350 1.00 14.14 151 ASP B CA 1
ATOM 4512 C C . ASP B 1 151 ? 12.762 28.638 108.983 1.00 13.95 151 ASP B C 1
ATOM 4513 O O . ASP B 1 151 ? 13.028 27.823 108.098 1.00 14.63 151 ASP B O 1
ATOM 4518 N N . ALA B 1 152 ? 12.923 29.953 108.812 1.00 13.34 152 ALA B N 1
ATOM 4519 C CA . ALA B 1 152 ? 13.379 30.482 107.531 1.00 13.30 152 ALA B CA 1
ATOM 4520 C C . ALA B 1 152 ? 14.762 29.945 107.164 1.00 13.32 152 ALA B C 1
ATOM 4521 O O . ALA B 1 152 ? 15.062 29.827 105.994 1.00 13.36 152 ALA B O 1
ATOM 4523 N N . ASP B 1 153 ? 15.593 29.600 108.152 1.00 13.31 153 ASP B N 1
ATOM 4524 C CA . ASP B 1 153 ? 16.905 29.055 107.831 1.00 14.12 153 ASP B CA 1
ATOM 4525 C C . ASP B 1 153 ? 16.942 27.523 107.900 1.00 13.85 153 ASP B C 1
ATOM 4526 O O . ASP B 1 153 ? 18.016 26.933 107.905 1.00 13.02 153 ASP B O 1
ATOM 4531 N N . GLY B 1 154 ? 15.759 26.908 107.992 1.00 13.84 154 GLY B N 1
ATOM 4532 C CA . GLY B 1 154 ? 15.644 25.445 108.077 1.00 13.21 154 GLY B CA 1
ATOM 4533 C C . GLY B 1 154 ? 16.211 24.819 109.343 1.00 13.36 154 GLY B C 1
ATOM 4534 O O . GLY B 1 154 ? 16.451 23.598 109.382 1.00 12.58 154 GLY B O 1
ATOM 4535 N N . GLY B 1 155 ? 16.420 25.644 110.369 1.00 13.26 155 GLY B N 1
ATOM 4536 C CA . GLY B 1 155 ? 16.934 25.183 111.662 1.00 14.05 155 GLY B CA 1
ATOM 4537 C C . GLY B 1 155 ? 18.440 25.327 111.826 1.00 14.85 155 GLY B C 1
ATOM 4538 O O . GLY B 1 155 ? 19.013 24.797 112.786 1.00 14.74 155 GLY B O 1
ATOM 4539 N N . LEU B 1 156 ? 19.086 26.010 110.877 1.00 15.84 156 LEU B N 1
ATOM 4540 C CA . LEU B 1 156 ? 20.540 26.151 110.879 1.00 17.00 156 LEU B CA 1
ATOM 4541 C C . LEU B 1 156 ? 21.033 26.784 112.175 1.00 17.35 156 LEU B C 1
ATOM 4542 O O . LEU B 1 156 ? 21.946 26.259 112.809 1.00 16.69 156 LEU B O 1
ATOM 4547 N N . SER B 1 157 ? 20.424 27.901 112.578 1.00 18.32 157 SER B N 1
ATOM 4548 C CA . SER B 1 157 ? 20.868 28.582 113.790 1.00 20.22 157 SER B CA 1
ATOM 4549 C C . SER B 1 157 ? 20.243 28.026 115.075 1.00 20.18 157 SER B C 1
ATOM 4550 O O . SER B 1 157 ? 20.799 28.196 116.151 1.00 20.43 157 SER B O 1
ATOM 4553 N N . ARG B 1 158 ? 19.098 27.358 114.967 1.00 20.17 158 ARG B N 1
ATOM 4554 C CA . ARG B 1 158 ? 18.436 26.763 116.133 1.00 19.73 158 ARG B CA 1
ATOM 4555 C C . ARG B 1 158 ? 19.193 25.528 116.663 1.00 19.63 158 ARG B C 1
ATOM 4556 O O . ARG B 1 158 ? 19.293 25.314 117.875 1.00 19.33 158 ARG B O 1
ATOM 4564 N N . TYR B 1 159 ? 19.751 24.733 115.757 1.00 18.93 159 TYR B N 1
ATOM 4565 C CA . TYR B 1 159 ? 20.311 23.435 116.129 1.00 17.94 159 TYR B CA 1
ATOM 4566 C C . TYR B 1 159 ? 21.759 23.331 115.719 1.00 18.12 159 TYR B C 1
ATOM 4567 O O . TYR B 1 159 ? 22.059 23.289 114.540 1.00 18.33 159 TYR B O 1
ATOM 4576 N N . PRO B 1 160 ? 22.658 23.240 116.699 1.00 18.28 160 PRO B N 1
ATOM 4577 C CA . PRO B 1 160 ? 24.086 23.073 116.472 1.00 18.28 160 PRO B CA 1
ATOM 4578 C C . PRO B 1 160 ? 24.410 21.941 115.494 1.00 17.46 160 PRO B C 1
ATOM 4579 O O . PRO B 1 160 ? 25.325 22.078 114.679 1.00 16.24 160 PRO B O 1
ATOM 4583 N N . GLY B 1 161 ? 23.657 20.843 115.564 1.00 17.16 161 GLY B N 1
ATOM 4584 C CA . GLY B 1 161 ? 23.943 19.674 114.729 1.00 16.29 161 GLY B CA 1
ATOM 4585 C C . GLY B 1 161 ? 23.549 19.833 113.264 1.00 15.72 161 GLY B C 1
ATOM 4586 O O . GLY B 1 161 ? 23.937 19.024 112.437 1.00 15.63 161 GLY B O 1
ATOM 4587 N N . ASN B 1 162 ? 22.776 20.870 112.952 1.00 15.77 162 ASN B N 1
ATOM 4588 C CA . ASN B 1 162 ? 22.364 21.135 111.558 1.00 15.42 162 ASN B CA 1
ATOM 4589 C C . ASN B 1 162 ? 23.353 22.115 110.962 1.00 16.12 162 ASN B C 1
ATOM 4590 O O . ASN B 1 162 ? 23.389 23.268 111.348 1.00 15.73 162 ASN B O 1
ATOM 4595 N N . LYS B 1 163 ? 24.188 21.644 110.051 1.00 17.47 163 LYS B N 1
ATOM 4596 C CA . LYS B 1 163 ? 25.165 22.526 109.429 1.00 18.77 163 LYS B CA 1
ATOM 4597 C C . LYS B 1 163 ? 24.882 22.678 107.945 1.00 18.44 163 LYS B C 1
ATOM 4598 O O . LYS B 1 163 ? 25.765 23.094 107.178 1.00 21.12 163 LYS B O 1
ATOM 4604 N N . ALA B 1 164 ? 23.662 22.319 107.526 1.00 15.89 164 ALA B N 1
ATOM 4605 C CA . ALA B 1 164 ? 23.302 22.332 106.111 1.00 14.79 164 ALA B CA 1
ATOM 4606 C C . ALA B 1 164 ? 22.274 23.433 105.829 1.00 14.55 164 ALA B C 1
ATOM 4607 O O . ALA B 1 164 ? 22.419 24.207 104.873 1.00 15.05 164 ALA B O 1
ATOM 4609 N N . GLY B 1 165 ? 21.221 23.474 106.645 1.00 13.62 165 GLY B N 1
ATOM 4610 C CA . GLY B 1 165 ? 20.235 24.550 106.593 1.00 12.36 165 GLY B CA 1
ATOM 4611 C C . GLY B 1 165 ? 19.293 24.557 105.401 1.00 11.97 165 GLY B C 1
ATOM 4612 O O . GLY B 1 165 ? 19.199 23.590 104.660 1.00 11.57 165 GLY B O 1
ATOM 4613 N N . ALA B 1 166 ? 18.611 25.685 105.229 1.00 11.57 166 ALA B N 1
ATOM 4614 C CA . ALA B 1 166 ? 17.636 25.882 104.167 1.00 11.20 166 ALA B CA 1
ATOM 4615 C C . ALA B 1 166 ? 18.250 25.695 102.781 1.00 10.89 166 ALA B C 1
ATOM 4616 O O . ALA B 1 166 ? 17.571 25.309 101.844 1.00 10.73 166 ALA B O 1
ATOM 4618 N N . LYS B 1 167 ? 19.540 25.988 102.642 1.00 11.26 167 LYS B N 1
ATOM 4619 C CA . LYS B 1 167 ? 20.198 25.783 101.359 1.00 11.47 167 LYS B CA 1
ATOM 4620 C C . LYS B 1 167 ? 19.988 24.349 100.863 1.00 10.86 167 LYS B C 1
ATOM 4621 O O . LYS B 1 167 ? 19.822 24.117 99.662 1.00 11.57 167 LYS B O 1
ATOM 4627 N N . TYR B 1 168 ? 20.033 23.410 101.794 1.00 10.65 168 TYR B N 1
ATOM 4628 C CA . TYR B 1 168 ? 19.858 21.978 101.505 1.00 10.61 168 TYR B CA 1
ATOM 4629 C C . TYR B 1 168 ? 18.474 21.465 101.905 1.00 10.24 168 TYR B C 1
ATOM 4630 O O . TYR B 1 168 ? 18.253 20.263 102.008 1.00 9.61 168 TYR B O 1
ATOM 4639 N N . GLY B 1 169 ? 17.539 22.391 102.089 1.00 10.29 169 GLY B N 1
ATOM 4640 C CA . GLY B 1 169 ? 16.149 21.989 102.345 1.00 10.61 169 GLY B CA 1
ATOM 4641 C C . GLY B 1 169 ? 15.919 21.219 103.638 1.00 10.71 169 GLY B C 1
ATOM 4642 O O . GLY B 1 169 ? 15.058 20.305 103.690 1.00 10.36 169 GLY B O 1
ATOM 4643 N N . THR B 1 170 ? 16.658 21.573 104.682 1.00 11.07 170 THR B N 1
ATOM 4644 C CA . THR B 1 170 ? 16.410 20.988 106.024 1.00 11.24 170 THR B CA 1
ATOM 4645 C C . THR B 1 170 ? 15.234 21.628 106.763 1.00 11.47 170 THR B C 1
ATOM 4646 O O . THR B 1 170 ? 14.757 22.711 106.404 1.00 11.43 170 THR B O 1
ATOM 4650 N N . GLY B 1 171 ? 14.805 20.958 107.830 1.00 11.90 171 GLY B N 1
ATOM 4651 C CA . GLY B 1 171 ? 13.843 21.521 108.758 1.00 12.35 171 GLY B CA 1
ATOM 4652 C C . GLY B 1 171 ? 12.372 21.341 108.445 1.00 12.13 171 GLY B C 1
ATOM 4653 O O . GLY B 1 171 ? 11.530 22.006 109.051 1.00 13.04 171 GLY B O 1
ATOM 4654 N N . TYR B 1 172 ? 12.039 20.430 107.540 1.00 11.88 172 TYR B N 1
ATOM 4655 C CA . TYR B 1 172 ? 10.613 20.204 107.232 1.00 11.86 172 TYR B CA 1
ATOM 4656 C C . TYR B 1 172 ? 9.816 19.814 108.477 1.00 12.01 172 TYR B C 1
ATOM 4657 O O . TYR B 1 172 ? 10.346 19.198 109.399 1.00 12.45 172 TYR B O 1
ATOM 4666 N N . CYS B 1 173 ? 8.552 20.220 108.490 1.00 12.06 173 CYS B N 1
ATOM 4667 C CA . CYS B 1 173 ? 7.589 19.827 109.498 1.00 12.30 173 CYS B CA 1
ATOM 4668 C C . CYS B 1 173 ? 6.235 20.023 108.850 1.00 12.17 173 CYS B C 1
ATOM 4669 O O . CYS B 1 173 ? 6.100 20.773 107.878 1.00 12.25 173 CYS B O 1
ATOM 4672 N N . ASP B 1 174 ? 5.229 19.337 109.372 1.00 12.83 174 ASP B N 1
ATOM 4673 C CA . ASP B 1 174 ? 3.855 19.634 108.971 1.00 12.32 174 ASP B CA 1
ATOM 4674 C C . ASP B 1 174 ? 2.916 19.114 110.059 1.00 12.76 174 ASP B C 1
ATOM 4675 O O . ASP B 1 174 ? 3.374 18.640 111.107 1.00 12.70 174 ASP B O 1
ATOM 4680 N N . ALA B 1 175 ? 1.614 19.224 109.821 1.00 12.63 175 ALA B N 1
ATOM 4681 C CA . ALA B 1 175 ? 0.638 18.954 110.866 1.00 12.31 175 ALA B CA 1
ATOM 4682 C C . ALA B 1 175 ? 0.362 17.450 111.011 1.00 13.18 175 ALA B C 1
ATOM 4683 O O . ALA B 1 175 ? -0.435 17.051 111.864 1.00 12.67 175 ALA B O 1
ATOM 4685 N N . GLN B 1 176 ? 1.059 16.639 110.215 1.00 14.13 176 GLN B N 1
ATOM 4686 C CA A GLN B 1 176 ? 0.928 15.192 110.387 0.50 14.73 176 GLN B CA 1
ATOM 4687 C CA B GLN B 1 176 ? 0.984 15.176 110.211 0.50 15.54 176 GLN B CA 1
ATOM 4688 C C . GLN B 1 176 ? 2.178 14.521 110.937 1.00 15.96 176 GLN B C 1
ATOM 4689 O O . GLN B 1 176 ? 2.264 13.280 111.017 1.00 16.19 176 GLN B O 1
ATOM 4700 N N . CYS B 1 177 ? 3.124 15.352 111.376 1.00 16.12 177 CYS B N 1
ATOM 4701 C CA . CYS B 1 177 ? 4.316 14.916 112.123 1.00 16.70 177 CYS B CA 1
ATOM 4702 C C . CYS B 1 177 ? 5.050 13.729 111.513 1.00 16.60 177 CYS B C 1
ATOM 4703 O O . CYS B 1 177 ? 5.196 12.685 112.177 1.00 16.50 177 CYS B O 1
ATOM 4706 N N . PRO B 1 178 ? 5.484 13.848 110.236 1.00 16.32 178 PRO B N 1
ATOM 4707 C CA . PRO B 1 178 ? 6.027 12.696 109.539 1.00 16.18 178 PRO B CA 1
ATOM 4708 C C . PRO B 1 178 ? 7.236 12.118 110.241 1.00 17.13 178 PRO B C 1
ATOM 4709 O O . PRO B 1 178 ? 8.033 12.853 110.811 1.00 16.45 178 PRO B O 1
ATOM 4713 N N . ARG B 1 179 ? 7.399 10.809 110.164 1.00 18.24 179 ARG B N 1
ATOM 4714 C CA . ARG B 1 179 ? 8.510 10.192 110.873 1.00 19.19 179 ARG B CA 1
ATOM 4715 C C . ARG B 1 179 ? 9.605 9.711 109.957 1.00 18.12 179 ARG B C 1
ATOM 4716 O O . ARG B 1 179 ? 10.660 9.270 110.419 1.00 17.99 179 ARG B O 1
ATOM 4724 N N . ASP B 1 180 ? 9.365 9.817 108.653 1.00 18.15 180 ASP B N 1
ATOM 4725 C CA . ASP B 1 180 ? 10.341 9.383 107.674 1.00 19.77 180 ASP B CA 1
ATOM 4726 C C . ASP B 1 180 ? 11.438 10.429 107.478 1.00 16.55 180 ASP B C 1
ATOM 4727 O O . ASP B 1 180 ? 12.362 10.185 106.705 1.00 16.49 180 ASP B O 1
ATOM 4732 N N . ILE B 1 181 ? 11.320 11.579 108.150 1.00 15.86 181 ILE B N 1
ATOM 4733 C CA . ILE B 1 181 ? 12.276 12.698 107.988 1.00 14.67 181 ILE B CA 1
ATOM 4734 C C . ILE B 1 181 ? 13.560 12.317 108.704 1.00 14.51 181 ILE B C 1
ATOM 4735 O O . ILE B 1 181 ? 13.552 12.132 109.931 1.00 14.48 181 ILE B O 1
ATOM 4740 N N . LYS B 1 182 ? 14.639 12.228 107.922 1.00 14.39 182 LYS B N 1
ATOM 4741 C CA A LYS B 1 182 ? 15.893 11.614 108.376 0.50 14.96 182 LYS B CA 1
ATOM 4742 C CA B LYS B 1 182 ? 15.906 11.616 108.357 0.50 15.24 182 LYS B CA 1
ATOM 4743 C C . LYS B 1 182 ? 16.757 12.476 109.293 1.00 15.10 182 LYS B C 1
ATOM 4744 O O . LYS B 1 182 ? 17.570 11.948 110.063 1.00 15.36 182 LYS B O 1
ATOM 4755 N N . PHE B 1 183 ? 16.586 13.790 109.213 1.00 15.17 183 PHE B N 1
ATOM 4756 C CA . PHE B 1 183 ? 17.252 14.717 110.139 1.00 15.02 183 PHE B CA 1
ATOM 4757 C C . PHE B 1 183 ? 16.208 15.676 110.700 1.00 14.87 183 PHE B C 1
ATOM 4758 O O . PHE B 1 183 ? 15.492 16.332 109.943 1.00 14.27 183 PHE B O 1
ATOM 4766 N N . ILE B 1 184 ? 16.123 15.742 112.025 1.00 14.30 184 ILE B N 1
ATOM 4767 C CA . ILE B 1 184 ? 15.216 16.636 112.748 1.00 14.37 184 ILE B CA 1
ATOM 4768 C C . ILE B 1 184 ? 15.969 17.198 113.954 1.00 14.78 184 ILE B C 1
ATOM 4769 O O . ILE B 1 184 ? 16.642 16.455 114.658 1.00 14.51 184 ILE B O 1
ATOM 4774 N N . ASN B 1 185 ? 15.842 18.504 114.189 1.00 14.41 185 ASN B N 1
ATOM 4775 C CA . ASN B 1 185 ? 16.508 19.152 115.327 1.00 15.22 185 ASN B CA 1
ATOM 4776 C C . ASN B 1 185 ? 18.032 19.007 115.273 1.00 14.97 185 ASN B C 1
ATOM 4777 O O . ASN B 1 185 ? 18.704 18.968 116.304 1.00 15.70 185 ASN B O 1
ATOM 4782 N N . GLY B 1 186 ? 18.577 18.941 114.063 1.00 15.02 186 GLY B N 1
ATOM 4783 C CA . GLY B 1 186 ? 20.017 18.752 113.861 1.00 15.22 186 GLY B CA 1
ATOM 4784 C C . GLY B 1 186 ? 20.564 17.403 114.278 1.00 16.13 186 GLY B C 1
ATOM 4785 O O . GLY B 1 186 ? 21.775 17.240 114.408 1.00 16.05 186 GLY B O 1
ATOM 4786 N N . GLU B 1 187 ? 19.667 16.432 114.480 1.00 17.17 187 GLU B N 1
ATOM 4787 C CA . GLU B 1 187 ? 20.040 15.074 114.901 1.00 17.11 187 GLU B CA 1
ATOM 4788 C C . GLU B 1 187 ? 19.489 14.100 113.863 1.00 17.57 187 GLU B C 1
ATOM 4789 O O . GLU B 1 187 ? 18.431 14.359 113.261 1.00 16.18 187 GLU B O 1
ATOM 4795 N N . ALA B 1 188 ? 20.183 12.987 113.659 1.00 16.48 188 ALA B N 1
ATOM 4796 C CA . ALA B 1 188 ? 19.637 11.929 112.833 1.00 16.89 188 ALA B CA 1
ATOM 4797 C C . ALA B 1 188 ? 18.397 11.356 113.523 1.00 17.49 188 ALA B C 1
ATOM 4798 O O . ALA B 1 188 ? 18.308 11.330 114.762 1.00 17.36 188 ALA B O 1
ATOM 4800 N N . ASN B 1 189 ? 17.421 10.949 112.712 1.00 17.03 189 ASN B N 1
ATOM 4801 C CA . ASN B 1 189 ? 16.214 10.314 113.208 1.00 17.04 189 ASN B CA 1
ATOM 4802 C C . ASN B 1 189 ? 16.461 8.811 113.291 1.00 17.81 189 ASN B C 1
ATOM 4803 O O . ASN B 1 189 ? 16.260 8.068 112.317 1.00 17.20 189 ASN B O 1
ATOM 4808 N N . ILE B 1 190 ? 16.955 8.382 114.447 1.00 18.88 190 ILE B N 1
ATOM 4809 C CA . ILE B 1 190 ? 17.464 7.027 114.602 1.00 19.90 190 ILE B CA 1
ATOM 4810 C C . ILE B 1 190 ? 17.096 6.521 115.993 1.00 21.73 190 ILE B C 1
ATOM 4811 O O . ILE B 1 190 ? 17.023 7.293 116.961 1.00 21.45 190 ILE B O 1
ATOM 4816 N N . GLU B 1 191 ? 16.824 5.225 116.092 1.00 22.90 191 GLU B N 1
ATOM 4817 C CA . GLU B 1 191 ? 16.441 4.648 117.375 1.00 26.02 191 GLU B CA 1
ATOM 4818 C C . GLU B 1 191 ? 17.570 4.777 118.425 1.00 28.30 191 GLU B C 1
ATOM 4819 O O . GLU B 1 191 ? 17.367 5.355 119.497 1.00 30.50 191 GLU B O 1
ATOM 4825 N N . GLY B 1 192 ? 18.752 4.259 118.096 1.00 31.34 192 GLY B N 1
ATOM 4826 C CA . GLY B 1 192 ? 19.897 4.259 119.022 1.00 34.37 192 GLY B CA 1
ATOM 4827 C C . GLY B 1 192 ? 19.822 3.160 120.075 1.00 36.29 192 GLY B C 1
ATOM 4828 O O . GLY B 1 192 ? 20.146 3.385 121.247 1.00 39.74 192 GLY B O 1
ATOM 4829 N N . ASN B 1 201 ? 19.830 -0.351 117.946 1.00 34.69 201 ASN B N 1
ATOM 4830 C CA . ASN B 1 201 ? 18.862 -0.344 116.849 1.00 34.37 201 ASN B CA 1
ATOM 4831 C C . ASN B 1 201 ? 19.250 0.690 115.785 1.00 31.80 201 ASN B C 1
ATOM 4832 O O . ASN B 1 201 ? 19.286 1.899 116.055 1.00 33.08 201 ASN B O 1
ATOM 4837 N N . ALA B 1 202 ? 19.517 0.200 114.578 1.00 29.03 202 ALA B N 1
ATOM 4838 C CA . ALA B 1 202 ? 19.880 1.032 113.425 1.00 28.41 202 ALA B CA 1
ATOM 4839 C C . ALA B 1 202 ? 18.673 1.685 112.729 1.00 27.37 202 ALA B C 1
ATOM 4840 O O . ALA B 1 202 ? 18.830 2.411 111.744 1.00 27.76 202 ALA B O 1
ATOM 4842 N N . GLY B 1 203 ? 17.474 1.411 113.230 1.00 26.99 203 GLY B N 1
ATOM 4843 C CA . GLY B 1 203 ? 16.256 1.781 112.525 1.00 25.20 203 GLY B CA 1
ATOM 4844 C C . GLY B 1 203 ? 16.015 3.273 112.571 1.00 24.25 203 GLY B C 1
ATOM 4845 O O . GLY B 1 203 ? 16.227 3.906 113.605 1.00 22.63 203 GLY B O 1
ATOM 4846 N N . ALA B 1 204 ? 15.598 3.833 111.438 1.00 23.37 204 ALA B N 1
ATOM 4847 C CA . ALA B 1 204 ? 15.178 5.234 111.393 1.00 22.66 204 ALA B CA 1
ATOM 4848 C C . ALA B 1 204 ? 13.753 5.378 111.913 1.00 22.91 204 ALA B C 1
ATOM 4849 O O . ALA B 1 204 ? 13.085 4.383 112.197 1.00 21.96 204 ALA B O 1
ATOM 4851 N N . GLY B 1 205 ? 13.279 6.615 112.042 1.00 21.09 205 GLY B N 1
ATOM 4852 C CA . GLY B 1 205 ? 11.876 6.844 112.365 1.00 20.47 205 GLY B CA 1
ATOM 4853 C C . GLY B 1 205 ? 11.508 6.854 113.828 1.00 19.68 205 GLY B C 1
ATOM 4854 O O . GLY B 1 205 ? 10.342 6.677 114.166 1.00 21.20 205 GLY B O 1
ATOM 4855 N N . ARG B 1 206 ? 12.480 7.077 114.709 1.00 18.78 206 ARG B N 1
ATOM 4856 C CA . ARG B 1 206 ? 12.188 7.180 116.134 1.00 18.82 206 ARG B CA 1
ATOM 4857 C C . ARG B 1 206 ? 11.296 8.387 116.401 1.00 19.14 206 ARG B C 1
ATOM 4858 O O . ARG B 1 206 ? 10.366 8.321 117.198 1.00 18.54 206 ARG B O 1
ATOM 4866 N N . TYR B 1 207 ? 11.585 9.485 115.706 1.00 18.17 207 TYR B N 1
ATOM 4867 C CA . TYR B 1 207 ? 10.924 10.753 115.957 1.00 18.03 207 TYR B CA 1
ATOM 4868 C C . TYR B 1 207 ? 10.101 11.191 114.763 1.00 17.01 207 TYR B C 1
ATOM 4869 O O . TYR B 1 207 ? 10.170 10.586 113.699 1.00 17.74 207 TYR B O 1
ATOM 4878 N N . GLY B 1 208 ? 9.352 12.271 114.947 1.00 17.00 208 GLY B N 1
ATOM 4879 C CA . GLY B 1 208 ? 8.651 12.926 113.848 1.00 15.72 208 GLY B CA 1
ATOM 4880 C C . GLY B 1 208 ? 8.751 14.418 114.052 1.00 14.80 208 GLY B C 1
ATOM 4881 O O . GLY B 1 208 ? 9.231 14.870 115.082 1.00 14.71 208 GLY B O 1
ATOM 4882 N N . THR B 1 209 ? 8.280 15.185 113.077 1.00 14.82 209 THR B N 1
ATOM 4883 C CA . THR B 1 209 ? 8.485 16.637 113.096 1.00 13.48 209 THR B CA 1
ATOM 4884 C C . THR B 1 209 ? 7.197 17.402 112.744 1.00 13.97 209 THR B C 1
ATOM 4885 O O . THR B 1 209 ? 6.644 17.246 111.651 1.00 13.96 209 THR B O 1
ATOM 4889 N N . CYS B 1 210 ? 6.730 18.215 113.692 1.00 13.70 210 CYS B N 1
ATOM 4890 C CA . CYS B 1 210 ? 5.405 18.804 113.667 1.00 13.95 210 CYS B CA 1
ATOM 4891 C C . CYS B 1 210 ? 5.520 20.303 113.530 1.00 13.39 210 CYS B C 1
ATOM 4892 O O . CYS B 1 210 ? 6.459 20.877 114.052 1.00 13.44 210 CYS B O 1
ATOM 4895 N N . CYS B 1 211 ? 4.554 20.917 112.847 1.00 12.79 211 CYS B N 1
ATOM 4896 C CA . CYS B 1 211 ? 4.293 22.375 112.910 1.00 12.35 211 CYS B CA 1
ATOM 4897 C C . CYS B 1 211 ? 2.978 22.716 112.202 1.00 12.49 211 CYS B C 1
ATOM 4898 O O . CYS B 1 211 ? 2.393 21.860 111.528 1.00 12.88 211 CYS B O 1
ATOM 4901 N N . SER B 1 212 ? 2.523 23.959 112.370 1.00 11.78 212 SER B N 1
ATOM 4902 C CA . SER B 1 212 ? 1.292 24.463 111.764 1.00 11.45 212 SER B CA 1
ATOM 4903 C C . SER B 1 212 ? 1.362 24.347 110.260 1.00 11.41 212 SER B C 1
ATOM 4904 O O . SER B 1 212 ? 2.434 24.505 109.670 1.00 10.72 212 SER B O 1
ATOM 4907 N N . GLU B 1 213 ? 0.216 24.101 109.631 1.00 11.20 213 GLU B N 1
ATOM 4908 C CA . GLU B 1 213 ? 0.203 23.870 108.195 1.00 10.66 213 GLU B CA 1
ATOM 4909 C C . GLU B 1 213 ? -1.079 24.448 107.619 1.00 10.45 213 GLU B C 1
ATOM 4910 O O . GLU B 1 213 ? -2.153 24.180 108.140 1.00 10.62 213 GLU B O 1
ATOM 4916 N N . MET B 1 214 ? -0.964 25.235 106.553 1.00 9.94 214 MET B N 1
ATOM 4917 C CA . MET B 1 214 ? -2.128 25.718 105.852 1.00 9.60 214 MET B CA 1
ATOM 4918 C C . MET B 1 214 ? -2.064 25.120 104.454 1.00 9.70 214 MET B C 1
ATOM 4919 O O . MET B 1 214 ? -1.206 25.503 103.652 1.00 9.10 214 MET B O 1
ATOM 4924 N N . ASP B 1 215 ? -2.930 24.142 104.194 1.00 9.62 215 ASP B N 1
ATOM 4925 C CA . ASP B 1 215 ? -2.939 23.473 102.893 1.00 9.81 215 ASP B CA 1
ATOM 4926 C C . ASP B 1 215 ? -3.796 24.247 101.931 1.00 9.86 215 ASP B C 1
ATOM 4927 O O . ASP B 1 215 ? -5.012 24.089 101.896 1.00 9.77 215 ASP B O 1
ATOM 4932 N N . ILE B 1 216 ? -3.138 25.118 101.166 1.00 10.42 216 ILE B N 1
ATOM 4933 C CA . ILE B 1 216 ? -3.826 25.895 100.137 1.00 10.34 216 ILE B CA 1
ATOM 4934 C C . ILE B 1 216 ? -4.336 24.973 99.008 1.00 9.98 216 ILE B C 1
ATOM 4935 O O . ILE B 1 216 ? -5.426 25.174 98.466 1.00 9.56 216 ILE B O 1
ATOM 4940 N N . TRP B 1 217 ? -3.566 23.940 98.681 1.00 9.36 217 TRP B N 1
ATOM 4941 C CA . TRP B 1 217 ? -3.871 23.131 97.499 1.00 9.09 217 TRP B CA 1
ATOM 4942 C C . TRP B 1 217 ? -3.319 21.723 97.675 1.00 9.14 217 TRP B C 1
ATOM 4943 O O . TRP B 1 217 ? -2.101 21.517 97.753 1.00 8.95 217 TRP B O 1
ATOM 4954 N N . GLU B 1 218 ? -4.241 20.771 97.777 1.00 8.93 218 GLU B N 1
ATOM 4955 C CA . GLU B 1 218 ? -3.923 19.349 97.698 1.00 9.31 218 GLU B CA 1
ATOM 4956 C C . GLU B 1 218 ? -4.871 18.785 96.664 1.00 9.57 218 GLU B C 1
ATOM 4957 O O . GLU B 1 218 ? -6.103 18.855 96.819 1.00 9.23 218 GLU B O 1
ATOM 4963 N N . ALA B 1 219 ? -4.313 18.288 95.576 1.00 9.65 219 ALA B N 1
ATOM 4964 C CA . ALA B 1 219 ? -5.151 18.136 94.395 1.00 9.99 219 ALA B CA 1
ATOM 4965 C C . ALA B 1 219 ? -4.592 17.268 93.311 1.00 10.15 219 ALA B C 1
ATOM 4966 O O . ALA B 1 219 ? -3.386 17.118 93.161 1.00 10.19 219 ALA B O 1
ATOM 4968 N N . ASN B 1 220 ? -5.519 16.735 92.524 1.00 10.21 220 ASN B N 1
ATOM 4969 C CA . ASN B 1 220 ? -5.192 16.179 91.228 1.00 10.44 220 ASN B CA 1
ATOM 4970 C C . ASN B 1 220 ? -6.340 16.563 90.308 1.00 10.86 220 ASN B C 1
ATOM 4971 O O . ASN B 1 220 ? -7.171 17.443 90.666 1.00 11.00 220 ASN B O 1
ATOM 4976 N N . ASN B 1 221 ? -6.392 15.945 89.133 1.00 11.32 221 ASN B N 1
ATOM 4977 C CA . ASN B 1 221 ? -7.415 16.293 88.150 1.00 11.91 221 ASN B CA 1
ATOM 4978 C C . ASN B 1 221 ? -8.828 15.809 88.520 1.00 12.05 221 ASN B C 1
ATOM 4979 O O . ASN B 1 221 ? -9.781 16.089 87.800 1.00 11.84 221 ASN B O 1
ATOM 4984 N N . MET B 1 222 ? -8.950 15.096 89.647 1.00 11.82 222 MET B N 1
ATOM 4985 C CA . MET B 1 222 ? -10.215 14.524 90.073 1.00 12.61 222 MET B CA 1
ATOM 4986 C C . MET B 1 222 ? -10.745 15.155 91.351 1.00 11.97 222 MET B C 1
ATOM 4987 O O . MET B 1 222 ? -11.942 15.086 91.628 1.00 12.54 222 MET B O 1
ATOM 4992 N N . ALA B 1 223 ? -9.870 15.756 92.142 1.00 10.94 223 ALA B N 1
ATOM 4993 C CA . ALA B 1 223 ? -10.317 16.295 93.412 1.00 10.81 223 ALA B CA 1
ATOM 4994 C C . ALA B 1 223 ? -9.341 17.323 93.897 1.00 10.87 223 ALA B C 1
ATOM 4995 O O . ALA B 1 223 ? -8.149 17.229 93.595 1.00 10.63 223 ALA B O 1
ATOM 4997 N N . THR B 1 224 ? -9.852 18.297 94.651 1.00 10.78 224 THR B N 1
ATOM 4998 C CA . THR B 1 224 ? -8.984 19.249 95.360 1.00 10.30 224 THR B CA 1
ATOM 4999 C C . THR B 1 224 ? -9.566 19.600 96.729 1.00 10.14 224 THR B C 1
ATOM 5000 O O . THR B 1 224 ? -10.791 19.567 96.931 1.00 9.58 224 THR B O 1
ATOM 5004 N N . ALA B 1 225 ? -8.682 19.914 97.678 1.00 9.66 225 ALA B N 1
ATOM 5005 C CA . ALA B 1 225 ? -9.082 20.351 99.020 1.00 9.66 225 ALA B CA 1
ATOM 5006 C C . ALA B 1 225 ? -8.171 21.472 99.510 1.00 9.82 225 ALA B C 1
ATOM 5007 O O . ALA B 1 225 ? -6.968 21.466 99.206 1.00 9.54 225 ALA B O 1
ATOM 5009 N N . PHE B 1 226 ? -8.757 22.453 100.210 1.00 9.80 226 PHE B N 1
ATOM 5010 C CA . PHE B 1 226 ? -7.981 23.377 101.042 1.00 10.18 226 PHE B CA 1
ATOM 5011 C C . PHE B 1 226 ? -8.310 23.231 102.531 1.00 10.30 226 PHE B C 1
ATOM 5012 O O . PHE B 1 226 ? -9.484 23.124 102.909 1.00 10.11 226 PHE B O 1
ATOM 5020 N N . THR B 1 227 ? -7.266 23.231 103.365 1.00 10.00 227 THR B N 1
ATOM 5021 C CA . THR B 1 227 ? -7.349 22.730 104.732 1.00 10.82 227 THR B CA 1
ATOM 5022 C C . THR B 1 227 ? -6.369 23.424 105.701 1.00 10.97 227 THR B C 1
ATOM 5023 O O . THR B 1 227 ? -5.162 23.195 105.623 1.00 11.06 227 THR B O 1
ATOM 5027 N N . PRO B 1 228 ? -6.887 24.255 106.619 1.00 11.93 228 PRO B N 1
ATOM 5028 C CA . PRO B 1 228 ? -6.087 24.717 107.757 1.00 12.02 228 PRO B CA 1
ATOM 5029 C C . PRO B 1 228 ? -5.861 23.629 108.814 1.00 11.83 228 PRO B C 1
ATOM 5030 O O . PRO B 1 228 ? -6.804 22.947 109.193 1.00 12.74 228 PRO B O 1
ATOM 5034 N N . HIS B 1 229 ? -4.617 23.477 109.281 1.00 12.50 229 HIS B N 1
ATOM 5035 C CA . HIS B 1 229 ? -4.273 22.566 110.383 1.00 12.48 229 HIS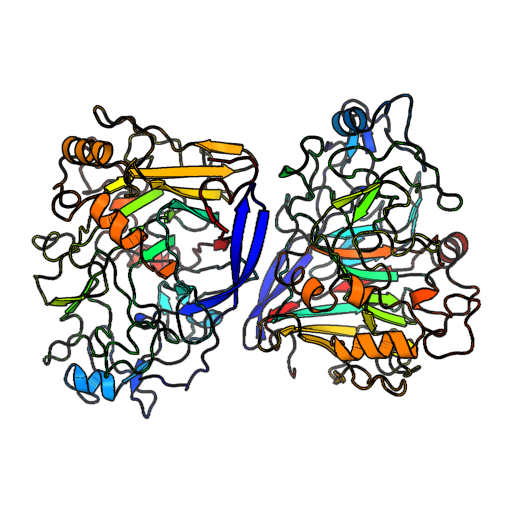 B CA 1
ATOM 5036 C C . HIS B 1 229 ? -3.601 23.373 111.510 1.00 13.69 229 HIS B C 1
ATOM 5037 O O . HIS B 1 229 ? -2.416 23.721 111.391 1.00 13.42 229 HIS B O 1
ATOM 5044 N N . PRO B 1 230 ? -4.339 23.662 112.602 1.00 13.78 230 PRO B N 1
ATOM 5045 C CA . PRO B 1 230 ? -3.707 24.347 113.723 1.00 14.26 230 PRO B CA 1
ATOM 5046 C C . PRO B 1 230 ? -2.856 23.392 114.550 1.00 14.56 230 PRO B C 1
ATOM 5047 O O . PRO B 1 230 ? -3.078 22.160 114.556 1.00 14.32 230 PRO B O 1
ATOM 5051 N N . CYS B 1 231 ? -1.840 23.952 115.201 1.00 15.09 231 CYS B N 1
ATOM 5052 C CA . CYS B 1 231 ? -1.093 23.227 116.217 1.00 16.82 231 CYS B CA 1
ATOM 5053 C C . CYS B 1 231 ? -0.968 24.125 117.448 1.00 17.39 231 CYS B C 1
ATOM 5054 O O . CYS B 1 231 ? -0.972 25.361 117.340 1.00 17.47 231 CYS B O 1
ATOM 5057 N N . THR B 1 232 ? -0.848 23.489 118.608 1.00 19.27 232 THR B N 1
ATOM 5058 C CA . THR B 1 232 ? -0.708 24.207 119.868 1.00 20.57 232 THR B CA 1
ATOM 5059 C C . THR B 1 232 ? 0.725 24.700 120.048 1.00 22.22 232 THR B C 1
ATOM 5060 O O . THR B 1 232 ? 0.936 25.726 120.696 1.00 25.68 232 THR B O 1
ATOM 5064 N N . ILE B 1 233 ? 1.691 23.949 119.510 1.00 22.32 233 ILE B N 1
ATOM 5065 C CA . ILE B 1 233 ? 3.063 24.441 119.323 1.00 21.29 233 ILE B CA 1
ATOM 5066 C C . ILE B 1 233 ? 3.131 24.876 117.851 1.00 18.63 233 ILE B C 1
ATOM 5067 O O . ILE B 1 233 ? 3.070 24.031 116.971 1.00 18.40 233 ILE B O 1
ATOM 5072 N N . ILE B 1 234 ? 3.263 26.173 117.605 1.00 16.42 234 ILE B N 1
ATOM 5073 C CA . ILE B 1 234 ? 3.136 26.712 116.244 1.00 16.33 234 ILE B CA 1
ATOM 5074 C C . ILE B 1 234 ? 4.296 26.316 115.338 1.00 15.13 234 ILE B C 1
ATOM 5075 O O . ILE B 1 234 ? 4.099 25.935 114.190 1.00 15.00 234 ILE B O 1
ATOM 5080 N N . GLY B 1 235 ? 5.508 26.429 115.853 1.00 15.89 235 GLY B N 1
ATOM 5081 C CA . GLY B 1 235 ? 6.689 26.228 115.018 1.00 15.30 235 GLY B CA 1
ATOM 5082 C C . GLY B 1 235 ? 7.146 24.790 114.971 1.00 16.07 235 GLY B C 1
ATOM 5083 O O . GLY B 1 235 ? 6.513 23.923 115.552 1.00 16.32 235 GLY B O 1
ATOM 5084 N N . GLN B 1 236 ? 8.263 24.532 114.295 1.00 15.54 236 GLN B N 1
ATOM 5085 C CA . GLN B 1 236 ? 8.754 23.156 114.171 1.00 16.13 236 GLN B CA 1
ATOM 5086 C C . GLN B 1 236 ? 9.094 22.556 115.536 1.00 16.90 236 GLN B C 1
ATOM 5087 O O . GLN B 1 236 ? 9.887 23.121 116.299 1.00 16.95 236 GLN B O 1
ATOM 5093 N N . SER B 1 237 ? 8.514 21.393 115.828 1.00 17.07 237 SER B N 1
ATOM 5094 C CA . SER B 1 237 ? 8.783 20.705 117.083 1.00 17.76 237 SER B CA 1
ATOM 5095 C C . SER B 1 237 ? 9.102 19.241 116.778 1.00 17.55 237 SER B C 1
ATOM 5096 O O . SER B 1 237 ? 8.749 18.729 115.716 1.00 17.49 237 SER B O 1
ATOM 5099 N N . ARG B 1 238 ? 9.798 18.571 117.687 1.00 17.91 238 ARG B N 1
ATOM 5100 C CA . ARG B 1 238 ? 10.063 17.147 117.513 1.00 17.92 238 ARG B CA 1
ATOM 5101 C C . ARG B 1 238 ? 9.237 16.291 118.479 1.00 19.50 238 ARG B C 1
ATOM 5102 O O . ARG B 1 238 ? 9.289 16.502 119.682 1.00 18.73 238 ARG B O 1
ATOM 5110 N N . CYS B 1 239 ? 8.483 15.340 117.932 1.00 19.64 239 CYS B N 1
ATOM 5111 C CA . CYS B 1 239 ? 7.656 14.418 118.716 1.00 19.91 239 CYS B CA 1
ATOM 5112 C C . CYS B 1 239 ? 8.365 13.060 118.774 1.00 20.77 239 CYS B C 1
ATOM 5113 O O . CYS B 1 239 ? 9.213 12.776 117.941 1.00 19.65 239 CYS B O 1
ATOM 5116 N N . GLU B 1 240 ? 8.032 12.223 119.752 1.00 21.88 240 GLU B N 1
ATOM 5117 C CA . GLU B 1 240 ? 8.673 10.906 119.839 1.00 24.27 240 GLU B CA 1
ATOM 5118 C C . GLU B 1 240 ? 7.697 9.722 119.872 1.00 23.48 240 GLU B C 1
ATOM 5119 O O . GLU B 1 240 ? 6.735 9.734 120.636 1.00 24.79 240 GLU B O 1
ATOM 5125 N N . GLY B 1 241 ? 7.954 8.713 119.036 1.00 24.66 241 GLY B N 1
ATOM 5126 C CA . GLY B 1 241 ? 7.231 7.434 119.074 1.00 24.53 241 GLY B CA 1
ATOM 5127 C C . GLY B 1 241 ? 5.722 7.547 118.913 1.00 25.53 241 GLY B C 1
ATOM 5128 O O . GLY B 1 241 ? 5.235 8.239 118.017 1.00 25.01 241 GLY B O 1
ATOM 5129 N N . ASP B 1 242 ? 4.978 6.882 119.795 1.00 26.92 242 ASP B N 1
ATOM 5130 C CA . ASP B 1 242 ? 3.510 6.902 119.728 1.00 27.62 242 ASP B CA 1
ATOM 5131 C C . ASP B 1 242 ? 2.848 8.225 120.147 1.00 27.39 242 ASP B C 1
ATOM 5132 O O . ASP B 1 242 ? 1.648 8.393 119.951 1.00 26.63 242 ASP B O 1
ATOM 5137 N N . SER B 1 243 ? 3.613 9.174 120.689 1.00 25.61 243 SER B N 1
ATOM 5138 C CA . SER B 1 243 ? 3.041 10.494 120.950 1.00 27.36 243 SER B CA 1
ATOM 5139 C C . SER B 1 243 ? 3.104 11.453 119.736 1.00 25.79 243 SER B C 1
ATOM 5140 O O . SER B 1 243 ? 2.693 12.606 119.817 1.00 27.47 243 SER B O 1
ATOM 5143 N N . CYS B 1 244 ? 3.546 10.955 118.590 1.00 23.63 244 CYS B N 1
ATOM 5144 C CA . CYS B 1 244 ? 3.661 11.814 117.419 1.00 24.16 244 CYS B CA 1
ATOM 5145 C C . CYS B 1 244 ? 2.344 12.390 116.863 1.00 25.70 244 CYS B C 1
ATOM 5146 O O . CYS B 1 244 ? 2.203 13.624 116.696 1.00 27.45 244 CYS B O 1
ATOM 5149 N N . GLY B 1 245 ? 1.396 11.499 116.596 1.00 25.20 245 GLY B N 1
ATOM 5150 C CA . GLY B 1 245 ? 0.135 11.889 115.949 1.00 22.66 245 GLY B CA 1
ATOM 5151 C C . GLY B 1 245 ? 0.266 11.868 114.434 1.00 22.54 245 GLY B C 1
ATOM 5152 O O . GLY B 1 245 ? 1.373 11.750 113.898 1.00 22.49 245 GLY B O 1
ATOM 5153 N N . GLY B 1 246 ? -0.854 11.962 113.731 1.00 22.03 246 GLY B N 1
ATOM 5154 C CA . GLY B 1 246 ? -0.804 12.109 112.281 1.00 22.93 246 GLY B CA 1
ATOM 5155 C C . GLY B 1 246 ? -1.058 10.874 111.436 1.00 23.28 246 GLY B C 1
ATOM 5156 O O . GLY B 1 246 ? -1.304 10.998 110.245 1.00 24.05 246 GLY B O 1
ATOM 5157 N N . THR B 1 247 ? -0.984 9.681 112.024 1.00 24.25 247 THR B N 1
ATOM 5158 C CA . THR B 1 247 ? -1.244 8.456 111.249 1.00 25.00 247 THR B CA 1
ATOM 5159 C C . THR B 1 247 ? -2.710 8.046 111.333 1.00 25.33 247 THR B C 1
ATOM 5160 O O . THR B 1 247 ? -3.431 8.482 112.229 1.00 22.77 247 THR B O 1
ATOM 5164 N N . TYR B 1 248 ? -3.155 7.215 110.390 1.00 27.62 248 TYR B N 1
ATOM 5165 C CA . TYR B 1 248 ? -4.493 6.645 110.473 1.00 27.11 248 TYR B CA 1
ATOM 5166 C C . TYR B 1 248 ? -4.430 5.460 111.416 1.00 26.34 248 TYR B C 1
ATOM 5167 O O . TYR B 1 248 ? -4.285 4.310 111.004 1.00 26.80 248 TYR B O 1
ATOM 5176 N N . SER B 1 249 ? -4.500 5.770 112.706 1.00 23.77 249 SER B N 1
ATOM 5177 C CA . SER B 1 249 ? -4.295 4.775 113.750 1.00 21.74 249 SER B CA 1
ATOM 5178 C C . SER B 1 249 ? -4.950 5.223 115.056 1.00 21.41 249 SER B C 1
ATOM 5179 O O . SER B 1 249 ? -5.556 6.315 115.135 1.00 21.06 249 SER B O 1
ATOM 5182 N N . ASN B 1 250 ? -4.806 4.374 116.075 1.00 21.01 250 ASN B N 1
ATOM 5183 C CA . ASN B 1 250 ? -5.191 4.701 117.445 1.00 20.82 250 ASN B CA 1
ATOM 5184 C C . ASN B 1 250 ? -4.450 5.924 117.981 1.00 20.46 250 ASN B C 1
ATOM 5185 O O . ASN B 1 250 ? -4.899 6.562 118.951 1.00 20.83 250 ASN B O 1
ATOM 5190 N N . GLU B 1 251 ? -3.291 6.209 117.381 1.00 19.37 251 GLU B N 1
ATOM 5191 C CA . GLU B 1 251 ? -2.458 7.352 117.785 1.00 18.79 251 GLU B CA 1
ATOM 5192 C C . GLU B 1 251 ? -2.692 8.628 116.945 1.00 17.78 251 GLU B C 1
ATOM 5193 O O . GLU B 1 251 ? -2.010 9.624 117.149 1.00 16.52 251 GLU B O 1
ATOM 5199 N N . ARG B 1 252 ? -3.673 8.612 116.042 1.00 16.95 252 ARG B N 1
ATOM 5200 C CA . ARG B 1 252 ? -3.913 9.741 115.123 1.00 16.99 252 ARG B CA 1
ATOM 5201 C C . ARG B 1 252 ? -3.870 11.124 115.777 1.00 16.91 252 ARG B C 1
ATOM 5202 O O . ARG B 1 252 ? -3.155 12.011 115.291 1.00 15.73 252 ARG B O 1
ATOM 5210 N N . TYR B 1 253 ? -4.640 11.300 116.857 1.00 15.47 253 TYR B N 1
ATOM 5211 C CA . TYR B 1 253 ? -4.859 12.633 117.471 1.00 15.90 253 TYR B CA 1
ATOM 5212 C C . TYR B 1 253 ? -3.897 12.924 118.634 1.00 16.01 253 TYR B C 1
ATOM 5213 O O . TYR B 1 253 ? -4.086 13.885 119.390 1.00 16.31 253 TYR B O 1
ATOM 5222 N N . ALA B 1 254 ? -2.863 12.095 118.758 1.00 16.52 254 ALA B N 1
ATOM 5223 C CA . ALA B 1 254 ? -1.797 12.345 119.738 1.00 17.19 254 ALA B CA 1
ATOM 5224 C C . ALA B 1 254 ? -0.993 13.583 119.328 1.00 17.70 254 ALA B C 1
ATOM 5225 O O . ALA B 1 254 ? -1.034 13.997 118.174 1.00 17.78 254 ALA B O 1
ATOM 5227 N N . GLY B 1 255 ? -0.291 14.196 120.269 1.00 17.64 255 GLY B N 1
ATOM 5228 C CA . GLY B 1 255 ? 0.601 15.299 119.900 1.00 17.64 255 GLY B CA 1
ATOM 5229 C C . GLY B 1 255 ? -0.095 16.628 119.705 1.00 17.91 255 GLY B C 1
ATOM 5230 O O . GLY B 1 255 ? -1.257 16.790 120.080 1.00 18.93 255 GLY B O 1
ATOM 5231 N N . VAL B 1 256 ? 0.613 17.583 119.097 1.00 16.88 256 VAL B N 1
ATOM 5232 C CA . VAL B 1 256 ? 0.250 18.989 119.215 1.00 15.83 256 VAL B CA 1
ATOM 5233 C C . VAL B 1 256 ? -0.530 19.535 118.015 1.00 15.71 256 VAL B C 1
ATOM 5234 O O . VAL B 1 256 ? -1.073 20.631 118.091 1.00 15.98 256 VAL B O 1
ATOM 5238 N N . CYS B 1 257 ? -0.584 18.763 116.931 1.00 15.43 257 CYS B N 1
ATOM 5239 C CA . CYS B 1 257 ? -1.222 19.217 115.688 1.00 15.76 257 CYS B CA 1
ATOM 5240 C C . CYS B 1 257 ? -2.542 18.512 115.372 1.00 14.86 257 CYS B C 1
ATOM 5241 O O . CYS B 1 257 ? -2.743 17.335 115.704 1.00 15.11 257 CYS B O 1
ATOM 5244 N N . ASP B 1 258 ? -3.440 19.244 114.718 1.00 14.84 258 ASP B N 1
ATOM 5245 C CA . ASP B 1 258 ? -4.665 18.650 114.180 1.00 14.09 258 ASP B CA 1
ATOM 5246 C C . ASP B 1 258 ? -4.351 18.003 112.830 1.00 14.45 258 ASP B C 1
ATOM 5247 O O . ASP B 1 258 ? -4.150 18.731 111.851 1.00 14.12 258 ASP B O 1
ATOM 5252 N N . PRO B 1 259 ? -4.343 16.645 112.753 1.00 14.17 259 PRO B N 1
ATOM 5253 C CA . PRO B 1 259 ? -3.932 15.995 111.530 1.00 14.35 259 PRO B CA 1
ATOM 5254 C C . PRO B 1 259 ? -5.007 15.982 110.451 1.00 13.97 259 PRO B C 1
ATOM 5255 O O . PRO B 1 259 ? -4.702 15.703 109.295 1.00 14.11 259 PRO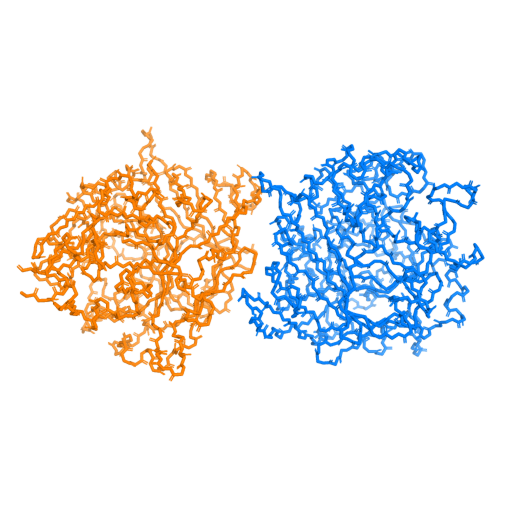 B O 1
ATOM 5259 N N . ASP B 1 260 ? -6.251 16.251 110.836 1.00 14.46 260 ASP B N 1
ATOM 5260 C CA . ASP B 1 260 ? -7.354 16.270 109.867 1.00 15.00 260 ASP B CA 1
ATOM 5261 C C . ASP B 1 260 ? -7.543 17.658 109.281 1.00 14.64 260 ASP B C 1
ATOM 5262 O O . ASP B 1 260 ? -7.787 17.817 108.075 1.00 14.35 260 ASP B O 1
ATOM 5267 N N . GLY B 1 261 ? -7.467 18.661 110.141 1.00 13.51 261 GLY B N 1
ATOM 5268 C CA . GLY B 1 261 ? -7.688 20.043 109.725 1.00 13.54 261 GLY B CA 1
ATOM 5269 C C . GLY B 1 261 ? -9.164 20.284 109.472 1.00 13.85 261 GLY B C 1
ATOM 5270 O O . GLY B 1 261 ? -9.986 19.366 109.592 1.00 15.50 261 GLY B O 1
ATOM 5271 N N . CYS B 1 262 ? -9.527 21.511 109.144 1.00 13.44 262 CYS B N 1
ATOM 5272 C CA . CYS B 1 262 ? -10.894 21.765 108.739 1.00 13.72 262 CYS B CA 1
ATOM 5273 C C . CYS B 1 262 ? -10.849 21.944 107.228 1.00 13.35 262 CYS B C 1
ATOM 5274 O O . CYS B 1 262 ? -10.359 22.946 106.748 1.00 13.07 262 CYS B O 1
ATOM 5277 N N . ASP B 1 263 ? -11.332 20.945 106.490 1.00 12.54 263 ASP B N 1
ATOM 5278 C CA . ASP B 1 263 ? -11.091 20.857 105.032 1.00 11.69 263 ASP B CA 1
ATOM 5279 C C . ASP B 1 263 ? -12.287 21.314 104.191 1.00 12.07 263 ASP B C 1
ATOM 5280 O O . ASP B 1 263 ? -13.436 21.113 104.582 1.00 11.34 263 ASP B O 1
ATOM 5285 N N . PHE B 1 264 ? -12.012 21.941 103.047 1.00 11.51 264 PHE B N 1
ATOM 5286 C CA . PHE B 1 264 ? -13.060 22.211 102.069 1.00 11.68 264 PHE B CA 1
ATOM 5287 C C . PHE B 1 264 ? -12.703 21.573 100.723 1.00 11.47 264 PHE B C 1
ATOM 5288 O O . PHE B 1 264 ? -11.834 22.039 99.982 1.00 11.83 264 PHE B O 1
ATOM 5296 N N . ASN B 1 265 ? -13.393 20.476 100.442 1.00 11.06 265 ASN B N 1
ATOM 5297 C CA . ASN B 1 265 ? -13.323 19.771 99.171 1.00 10.54 265 ASN B CA 1
ATOM 5298 C C . ASN B 1 265 ? -14.735 19.826 98.622 1.00 10.72 265 ASN B C 1
ATOM 5299 O O . ASN B 1 265 ? -15.663 19.306 99.260 1.00 10.93 265 ASN B O 1
ATOM 5304 N N . SER B 1 266 ? -14.901 20.457 97.461 1.00 10.41 266 SER B N 1
ATOM 5305 C CA . SER B 1 266 ? -16.246 20.739 96.913 1.00 10.69 266 SER B CA 1
ATOM 5306 C C . SER B 1 266 ? -17.076 19.472 96.744 1.00 10.88 266 SER B C 1
ATOM 5307 O O . SER B 1 266 ? -18.293 19.512 96.928 1.00 11.38 266 SER B O 1
ATOM 5310 N N . TYR B 1 267 ? -16.403 18.390 96.354 1.00 10.85 267 TYR B N 1
ATOM 5311 C CA . TYR B 1 267 ? -17.030 17.085 96.143 1.00 11.19 267 TYR B CA 1
ATOM 5312 C C . TYR B 1 267 ? -17.465 16.506 97.494 1.00 11.22 267 TYR B C 1
ATOM 5313 O O . TYR B 1 267 ? -18.627 16.097 97.666 1.00 10.90 267 TYR B O 1
ATOM 5322 N N . ARG B 1 268 ? -16.534 16.451 98.444 1.00 10.46 268 ARG B N 1
ATOM 5323 C CA . ARG B 1 268 ? -16.870 16.060 99.796 1.00 11.35 268 ARG B CA 1
ATOM 5324 C C . ARG B 1 268 ? -18.012 16.902 100.367 1.00 11.52 268 ARG B C 1
ATOM 5325 O O . ARG B 1 268 ? -18.849 16.384 101.112 1.00 12.11 268 ARG B O 1
ATOM 5333 N N . GLN B 1 269 ? -18.037 18.195 100.038 1.00 11.62 269 GLN B N 1
ATOM 5334 C CA . GLN B 1 269 ? -19.118 19.073 100.486 1.00 12.09 269 GLN B CA 1
ATOM 5335 C C . GLN B 1 269 ? -20.411 19.026 99.659 1.00 12.65 269 GLN B C 1
ATOM 5336 O O . GLN B 1 269 ? -21.278 19.881 99.820 1.00 13.27 269 GLN B O 1
ATOM 5342 N N . GLY B 1 270 ? -20.547 18.015 98.808 1.00 13.15 270 GLY B N 1
ATOM 5343 C CA . GLY B 1 270 ? -21.834 17.731 98.155 1.00 14.30 270 GLY B CA 1
ATOM 5344 C C . GLY B 1 270 ? -22.025 18.193 96.725 1.00 15.65 270 GLY B C 1
ATOM 5345 O O . GLY B 1 270 ? -23.121 18.056 96.177 1.00 17.62 270 GLY B O 1
ATOM 5346 N N . ASN B 1 271 ? -20.989 18.752 96.108 1.00 15.09 271 ASN B N 1
ATOM 5347 C CA . ASN B 1 271 ? -21.099 19.140 94.708 1.00 15.06 271 ASN B CA 1
ATOM 5348 C C . ASN B 1 271 ? -20.163 18.298 93.869 1.00 15.82 271 ASN B C 1
ATOM 5349 O O . ASN B 1 271 ? -18.951 18.520 93.871 1.00 15.81 271 ASN B O 1
ATOM 5354 N N . LYS B 1 272 ? -20.723 17.338 93.127 1.00 15.75 272 LYS B N 1
ATOM 5355 C CA . LYS B 1 272 ? -19.895 16.427 92.338 1.00 16.17 272 LYS B CA 1
ATOM 5356 C C . LYS B 1 272 ? -19.601 16.863 90.911 1.00 15.63 272 LYS B C 1
ATOM 5357 O O . LYS B 1 272 ? -18.905 16.152 90.177 1.00 16.94 272 LYS B O 1
ATOM 5363 N N . THR B 1 273 ? -20.099 18.026 90.499 1.00 14.43 273 THR B N 1
ATOM 5364 C CA . THR B 1 273 ? -19.905 18.452 89.119 1.00 14.45 273 THR B CA 1
ATOM 5365 C C . THR B 1 273 ? -19.180 19.801 89.055 1.00 13.91 273 THR B C 1
ATOM 5366 O O . THR B 1 273 ? -19.154 20.428 88.009 1.00 13.18 273 THR B O 1
ATOM 5370 N N . PHE B 1 274 ? -18.601 20.230 90.176 1.00 13.79 274 PHE B N 1
ATOM 5371 C CA . PHE B 1 274 ? -17.923 21.528 90.260 1.00 13.70 274 PHE B CA 1
ATOM 5372 C C . PHE B 1 274 ? -16.468 21.489 89.784 1.00 13.58 274 PHE B C 1
ATOM 5373 O O . PHE B 1 274 ? -16.054 22.325 88.992 1.00 13.60 274 PHE B O 1
ATOM 5381 N N . TYR B 1 275 ? -15.702 20.525 90.288 1.00 12.65 275 TYR B N 1
ATOM 5382 C CA . TYR B 1 275 ? -14.252 20.457 90.043 1.00 12.30 275 TYR B CA 1
ATOM 5383 C C . TYR B 1 275 ? -13.896 19.104 89.459 1.00 12.32 275 TYR B C 1
ATOM 5384 O O . TYR B 1 275 ? -14.186 18.060 90.068 1.00 12.92 275 TYR B O 1
ATOM 5393 N N . GLY B 1 276 ? -13.265 19.120 88.281 1.00 12.45 276 GLY B N 1
ATOM 5394 C CA . GLY B 1 276 ? -12.921 17.897 87.570 1.00 13.11 276 GLY B CA 1
ATOM 5395 C C . GLY B 1 276 ? -12.864 18.092 86.065 1.00 13.90 276 GLY B C 1
ATOM 5396 O O . GLY B 1 276 ? -12.943 19.215 85.583 1.00 15.10 276 GLY B O 1
ATOM 5397 N N . LYS B 1 277 ? -12.720 17.001 85.316 1.00 15.38 277 LYS B N 1
ATOM 5398 C CA . LYS B 1 277 ? -12.587 17.095 83.855 1.00 16.37 277 LYS B CA 1
ATOM 5399 C C . LYS B 1 277 ? -13.896 17.544 83.202 1.00 15.82 277 LYS B C 1
ATOM 5400 O O . LYS B 1 277 ? -14.944 16.932 83.417 1.00 17.07 277 LYS B O 1
ATOM 5406 N N . GLY B 1 278 ? -13.843 18.632 82.431 1.00 15.75 278 GLY B N 1
ATOM 5407 C CA . GLY B 1 278 ? -15.041 19.215 81.789 1.00 15.68 278 GLY B CA 1
ATOM 5408 C C . GLY B 1 278 ? -16.077 19.779 82.746 1.00 15.99 278 GLY B C 1
ATOM 5409 O O . GLY B 1 278 ? -17.219 20.010 82.366 1.00 17.11 278 GLY B O 1
ATOM 5410 N N A MET B 1 279 ? -15.679 20.055 83.974 0.50 15.48 279 MET B N 1
ATOM 5411 N N B MET B 1 279 ? -15.687 19.962 84.013 0.50 15.40 279 MET B N 1
ATOM 5412 C CA A MET B 1 279 ? -16.636 20.574 84.921 0.50 15.26 279 MET B CA 1
ATOM 5413 C CA B MET B 1 279 ? -16.577 20.506 85.052 0.50 15.13 279 MET B CA 1
ATOM 5414 C C A MET B 1 279 ? -16.489 22.077 85.051 0.50 14.91 279 MET B C 1
ATOM 5415 C C B MET B 1 279 ? -16.538 22.039 85.029 0.50 14.81 279 MET B C 1
ATOM 5416 O O A MET B 1 279 ? -15.733 22.679 84.295 0.50 14.86 279 MET B O 1
ATOM 5417 O O B MET B 1 279 ? -15.888 22.621 84.163 0.50 14.55 279 MET B O 1
ATOM 5426 N N . THR B 1 280 ? -17.241 22.671 85.971 1.00 14.78 280 THR B N 1
ATOM 5427 C CA . THR B 1 280 ? -17.266 24.143 86.133 1.00 14.50 280 THR B CA 1
ATOM 5428 C C . THR B 1 280 ? -15.850 24.711 86.193 1.00 14.42 280 THR B C 1
ATOM 5429 O O . THR B 1 280 ? -15.512 25.667 85.487 1.00 14.78 280 THR B O 1
ATOM 5433 N N . VAL B 1 281 ? -15.035 24.102 87.054 1.00 13.44 281 VAL B N 1
ATOM 5434 C CA . VAL B 1 281 ? -13.595 24.319 87.055 1.00 13.79 281 VAL B CA 1
ATOM 5435 C C . VAL B 1 281 ? -13.015 23.075 86.392 1.00 13.61 281 VAL B C 1
ATOM 5436 O O . VAL B 1 281 ? -13.009 21.984 86.989 1.00 13.30 281 VAL B O 1
ATOM 5440 N N . ASP B 1 282 ? -12.524 23.252 85.173 1.00 13.55 282 ASP B N 1
ATOM 5441 C CA . ASP B 1 282 ? -12.217 22.143 84.279 1.00 14.50 282 ASP B CA 1
ATOM 5442 C C . ASP B 1 282 ? -10.751 21.791 84.377 1.00 14.44 282 ASP B C 1
ATOM 5443 O O . ASP B 1 282 ? -9.908 22.565 83.963 1.00 14.64 282 ASP B O 1
ATOM 5448 N N . THR B 1 283 ? -10.461 20.597 84.896 1.00 14.45 283 THR B N 1
ATOM 5449 C CA . THR B 1 283 ? -9.087 20.203 85.210 1.00 13.82 283 THR B CA 1
ATOM 5450 C C . THR B 1 283 ? -8.298 19.755 83.983 1.00 14.00 283 THR B C 1
ATOM 5451 O O . THR B 1 283 ? -7.140 19.395 84.103 1.00 14.09 283 THR B O 1
ATOM 5455 N N . THR B 1 284 ? -8.912 19.810 82.802 1.00 14.78 284 THR B N 1
ATOM 5456 C CA . THR B 1 284 ? -8.148 19.584 81.554 1.00 15.33 284 THR B CA 1
ATOM 5457 C C . THR B 1 284 ? -7.443 20.862 81.088 1.00 16.02 284 THR B C 1
ATOM 5458 O O . THR B 1 284 ? -6.567 20.823 80.219 1.00 15.89 284 THR B O 1
ATOM 5462 N N . LYS B 1 285 ? -7.809 21.987 81.692 1.00 17.34 285 LYS B N 1
ATOM 5463 C CA . LYS B 1 285 ? -7.266 23.283 81.321 1.00 17.93 285 LYS B CA 1
ATOM 5464 C C . LYS B 1 285 ? -6.594 23.917 82.518 1.00 16.86 285 LYS B C 1
ATOM 5465 O O . LYS B 1 285 ? -6.878 23.540 83.663 1.00 16.63 285 LYS B O 1
ATOM 5471 N N . LYS B 1 286 ? -5.706 24.876 82.265 1.00 16.10 286 LYS B N 1
ATOM 5472 C CA . LYS B 1 286 ? -5.080 25.633 83.353 1.00 16.25 286 LYS B CA 1
ATOM 5473 C C . LYS B 1 286 ? -6.131 26.277 84.237 1.00 15.19 286 LYS B C 1
ATOM 5474 O O . LYS B 1 286 ? -7.179 26.716 83.749 1.00 14.56 286 LYS B O 1
ATOM 5480 N N . ILE B 1 287 ? -5.852 26.330 85.546 1.00 14.39 287 ILE B N 1
ATOM 5481 C CA . ILE B 1 287 ? -6.767 26.912 86.521 1.00 13.82 287 ILE B CA 1
ATOM 5482 C C . ILE B 1 287 ? -6.029 28.002 87.297 1.00 13.23 287 ILE B C 1
ATOM 5483 O O . ILE B 1 287 ? -4.906 27.764 87.744 1.00 12.85 287 ILE B O 1
ATOM 5488 N N . THR B 1 288 ? -6.655 29.177 87.469 1.00 12.89 288 THR B N 1
ATOM 5489 C CA . THR B 1 288 ? -6.142 30.174 88.414 1.00 12.36 288 THR B CA 1
ATOM 5490 C C . THR B 1 288 ? -6.831 29.947 89.760 1.00 11.99 288 THR B C 1
ATOM 5491 O O . THR B 1 288 ? -8.064 29.923 89.838 1.00 12.15 288 THR B O 1
ATOM 5495 N N . VAL B 1 289 ? -6.026 29.818 90.821 1.00 11.62 289 VAL B N 1
ATOM 5496 C CA . VAL B 1 289 ? -6.519 29.461 92.152 1.00 11.46 289 VAL B CA 1
ATOM 5497 C C . VAL B 1 289 ? -6.237 30.606 93.128 1.00 11.09 289 VAL B C 1
ATOM 5498 O O . VAL B 1 289 ? -5.071 30.887 93.434 1.00 11.16 289 VAL B O 1
ATOM 5502 N N . VAL B 1 290 ? -7.303 31.237 93.629 1.00 11.13 290 VAL B N 1
ATOM 5503 C CA . VAL B 1 290 ? -7.196 32.385 94.540 1.00 10.76 290 VAL B CA 1
ATOM 5504 C C . VAL B 1 290 ? -7.614 31.979 95.954 1.00 10.63 290 VAL B C 1
ATOM 5505 O O . VAL B 1 290 ? -8.679 31.377 96.168 1.00 11.44 290 VAL B O 1
ATOM 5509 N N . THR B 1 291 ? -6.769 32.287 96.937 1.00 10.67 291 THR B N 1
ATOM 5510 C CA . THR B 1 291 ? -7.099 31.968 98.312 1.00 10.95 291 THR B CA 1
ATOM 5511 C C . THR B 1 291 ? -6.895 33.168 99.227 1.00 11.63 291 THR B C 1
ATOM 5512 O O . THR B 1 291 ? -5.820 33.764 99.250 1.00 12.37 291 THR B O 1
ATOM 5516 N N . GLN B 1 292 ? -7.948 33.544 99.945 1.00 12.12 292 GLN B N 1
ATOM 5517 C CA . GLN B 1 292 ? -7.940 34.795 100.700 1.00 12.54 292 GLN B CA 1
ATOM 5518 C C . GLN B 1 292 ? -8.053 34.479 102.192 1.00 12.74 292 GLN B C 1
ATOM 5519 O O . GLN B 1 292 ? -8.896 33.684 102.590 1.00 12.13 292 GLN B O 1
ATOM 5525 N N . PHE B 1 293 ? -7.204 35.115 103.000 1.00 12.23 293 PHE B N 1
ATOM 5526 C CA . PHE B 1 293 ? -7.203 34.901 104.443 1.00 12.42 293 PHE B CA 1
ATOM 5527 C C . PHE B 1 293 ? -7.759 36.129 105.171 1.00 13.45 293 PHE B C 1
ATOM 5528 O O . PHE B 1 293 ? -7.001 36.971 105.634 1.00 13.62 293 PHE B O 1
ATOM 5536 N N . LEU B 1 294 ? -9.084 36.210 105.267 1.00 14.85 294 LEU B N 1
ATOM 5537 C CA . LEU B 1 294 ? -9.779 37.409 105.769 1.00 16.79 294 LEU B CA 1
ATOM 5538 C C . LEU B 1 294 ? -9.743 37.493 107.291 1.00 17.63 294 LEU B C 1
ATOM 5539 O O . LEU B 1 294 ? -9.875 36.488 107.998 1.00 16.15 294 LEU B O 1
ATOM 5544 N N . LYS B 1 295 ? -9.560 38.716 107.774 1.00 19.53 295 LYS B N 1
ATOM 5545 C CA . LYS B 1 295 ? -9.558 39.002 109.199 1.00 20.60 295 LYS B CA 1
ATOM 5546 C C . LYS B 1 295 ? -10.961 39.194 109.712 1.00 20.38 295 LYS B C 1
ATOM 5547 O O . LYS B 1 295 ? -11.838 39.635 108.957 1.00 20.14 295 LYS B O 1
ATOM 5553 N N . ASP B 1 296 ? -11.175 38.881 110.995 1.00 20.65 296 ASP B N 1
ATOM 5554 C CA . ASP B 1 296 ? -12.422 39.253 111.663 1.00 21.67 296 ASP B CA 1
ATOM 5555 C C . ASP B 1 296 ? -12.311 40.679 112.247 1.00 21.27 296 ASP B C 1
ATOM 5556 O O . ASP B 1 296 ? -11.309 41.357 112.018 1.00 21.31 296 ASP B O 1
ATOM 5561 N N . ALA B 1 297 ? -13.329 41.117 112.999 1.00 20.67 297 ALA B N 1
ATOM 5562 C CA . ALA B 1 297 ? -13.392 42.492 113.545 1.00 20.99 297 ALA B CA 1
ATOM 5563 C C . ALA B 1 297 ? -12.215 42.854 114.468 1.00 21.45 297 ALA B C 1
ATOM 5564 O O . ALA B 1 297 ? -11.983 44.042 114.784 1.00 21.17 297 ALA B O 1
ATOM 5566 N N . ASN B 1 298 ? -11.487 41.827 114.892 1.00 21.42 298 ASN B N 1
ATOM 5567 C CA . ASN B 1 298 ? -10.390 41.965 115.853 1.00 21.59 298 ASN B CA 1
ATOM 5568 C C . ASN B 1 298 ? -9.024 41.778 115.200 1.00 22.95 298 ASN B C 1
ATOM 5569 O O . ASN B 1 298 ? -7.981 41.908 115.863 1.00 22.79 298 ASN B O 1
ATOM 5574 N N . GLY B 1 299 ? -9.021 41.454 113.905 1.00 22.47 299 GLY B N 1
ATOM 5575 C CA . GLY B 1 299 ? -7.767 41.250 113.193 1.00 22.57 299 GLY B CA 1
ATOM 5576 C C . GLY B 1 299 ? -7.238 39.821 113.254 1.00 22.35 299 GLY B C 1
ATOM 5577 O O . GLY B 1 299 ? -6.117 39.566 112.788 1.00 23.72 299 GLY B O 1
ATOM 5578 N N . ASP B 1 300 ? -8.025 38.900 113.831 1.00 22.67 300 ASP B N 1
ATOM 5579 C CA . ASP B 1 300 ? -7.717 37.462 113.836 1.00 21.79 300 ASP B CA 1
ATOM 5580 C C . ASP B 1 300 ? -8.251 36.817 112.558 1.00 19.60 300 ASP B C 1
ATOM 5581 O O . ASP B 1 300 ? -8.982 37.454 111.813 1.00 19.22 300 ASP B O 1
ATOM 5586 N N . LEU B 1 301 ? -7.877 35.568 112.304 1.00 17.76 301 LEU B N 1
ATOM 5587 C CA . LEU B 1 301 ? -8.387 34.881 111.125 1.00 16.80 301 LEU B CA 1
ATOM 5588 C C . LEU B 1 301 ? -9.876 34.594 111.258 1.00 16.66 301 LEU B C 1
ATOM 5589 O O . LEU B 1 301 ? -10.308 33.882 112.167 1.00 17.68 301 LEU B O 1
ATOM 5594 N N . GLY B 1 302 ? -10.659 35.127 110.328 1.00 16.32 302 GLY B N 1
ATOM 5595 C CA . GLY B 1 302 ? -12.095 34.913 110.382 1.00 16.44 302 GLY B CA 1
ATOM 5596 C C . GLY B 1 302 ? -12.660 34.004 109.304 1.00 16.10 302 GLY B C 1
ATOM 5597 O O . GLY B 1 302 ? -13.652 33.312 109.533 1.00 15.98 302 GLY B O 1
ATOM 5598 N N . GLU B 1 303 ? -12.059 34.022 108.115 1.00 14.96 303 GLU B N 1
ATOM 5599 C CA . GLU B 1 303 ? -12.640 33.302 106.982 1.00 14.18 303 GLU B CA 1
ATOM 5600 C C . GLU B 1 303 ? -11.560 33.039 105.947 1.00 13.48 303 GLU B C 1
ATOM 5601 O O . GLU B 1 303 ? -10.720 33.890 105.714 1.00 13.09 303 GLU B O 1
ATOM 5607 N N . ILE B 1 304 ? -11.575 31.845 105.359 1.00 12.57 304 ILE B N 1
ATOM 5608 C CA . ILE B 1 304 ? -10.699 31.562 104.221 1.00 11.55 304 ILE B CA 1
ATOM 5609 C C . ILE B 1 304 ? -11.617 31.373 103.025 1.00 12.12 304 ILE B C 1
ATOM 5610 O O . ILE B 1 304 ? -12.498 30.508 103.048 1.00 12.11 304 ILE B O 1
ATOM 5615 N N . LYS B 1 305 ? -11.419 32.198 102.002 1.00 12.51 305 LYS B N 1
ATOM 5616 C CA . LYS B 1 305 ? -12.234 32.129 100.804 1.00 12.45 305 LYS B CA 1
ATOM 5617 C C . LYS B 1 305 ? -11.446 31.621 99.613 1.00 11.98 305 LYS B C 1
ATOM 5618 O O . LYS B 1 305 ? -10.217 31.761 99.547 1.00 12.12 305 LYS B O 1
ATOM 5624 N N . ARG B 1 306 ? -12.166 31.047 98.653 1.00 10.94 306 ARG B N 1
ATOM 5625 C CA . ARG B 1 306 ? -11.550 30.523 97.455 1.00 10.26 306 ARG B CA 1
ATOM 5626 C C . ARG B 1 306 ? -12.302 31.051 96.239 1.00 10.62 306 ARG B C 1
ATOM 5627 O O . ARG B 1 306 ? -13.543 31.046 96.223 1.00 10.94 306 ARG B O 1
ATOM 5635 N N . PHE B 1 307 ? -11.550 31.522 95.241 1.00 10.41 307 PHE B N 1
ATOM 5636 C CA . PHE B 1 307 ? -12.092 31.816 93.925 1.00 11.19 307 PHE B CA 1
ATOM 5637 C C . PHE B 1 307 ? -11.253 31.140 92.864 1.00 11.30 307 PHE B C 1
ATOM 5638 O O . PHE B 1 307 ? -10.073 30.841 93.070 1.00 10.86 307 PHE B O 1
ATOM 5646 N N . TYR B 1 308 ? -11.883 30.861 91.735 1.00 11.62 308 TYR B N 1
ATOM 5647 C CA . TYR B 1 308 ? -11.169 30.300 90.600 1.00 12.22 308 TYR B CA 1
ATOM 5648 C C . TYR B 1 308 ? -11.320 31.267 89.441 1.00 12.49 308 TYR B C 1
ATOM 5649 O O . TYR B 1 308 ? -12.320 31.975 89.364 1.00 12.33 308 TYR B O 1
ATOM 5658 N N . VAL B 1 309 ? -10.322 31.303 88.555 1.00 14.02 309 VAL B N 1
ATOM 5659 C CA . VAL B 1 309 ? -10.469 32.015 87.280 1.00 14.91 309 VAL B CA 1
ATOM 5660 C C . VAL B 1 309 ? -10.076 31.054 86.178 1.00 15.88 309 VAL B C 1
ATOM 5661 O O . VAL B 1 309 ? -8.981 30.484 86.198 1.00 15.79 309 VAL B O 1
ATOM 5665 N N . GLN B 1 310 ? -10.977 30.867 85.223 1.00 16.26 310 GLN B N 1
ATOM 5666 C CA . GLN B 1 310 ? -10.674 30.022 84.083 1.00 17.45 310 GLN B CA 1
ATOM 5667 C C . GLN B 1 310 ? -11.378 30.548 82.842 1.00 19.38 310 GLN B C 1
ATOM 5668 O O . GLN B 1 310 ? -12.556 30.912 82.905 1.00 20.95 310 GLN B O 1
ATOM 5674 N N . ASP B 1 311 ? -10.654 30.596 81.723 1.00 21.16 311 ASP B N 1
ATOM 5675 C CA . ASP B 1 311 ? -11.184 31.187 80.488 1.00 24.64 311 ASP B CA 1
ATOM 5676 C C . ASP B 1 311 ? -11.751 32.594 80.761 1.00 25.73 311 ASP B C 1
ATOM 5677 O O . ASP B 1 311 ? -12.841 32.930 80.308 1.00 29.40 311 ASP B O 1
ATOM 5682 N N . GLY B 1 312 ? -11.007 33.398 81.525 1.00 25.93 312 GLY B N 1
ATOM 5683 C CA . GLY B 1 312 ? -11.382 34.787 81.844 1.00 25.12 312 GLY B CA 1
ATOM 5684 C C . GLY B 1 312 ? -12.595 34.951 82.747 1.00 25.52 312 GLY B C 1
ATOM 5685 O O . GLY B 1 312 ? -12.989 36.077 83.062 1.00 27.49 312 GLY B O 1
ATOM 5686 N N . LYS B 1 313 ? -13.201 33.839 83.157 1.00 23.08 313 LYS B N 1
ATOM 5687 C CA . LYS B 1 313 ? -14.359 33.874 84.041 1.00 22.07 313 LYS B CA 1
ATOM 5688 C C . LYS B 1 313 ? -13.951 33.714 85.519 1.00 20.89 313 LYS B C 1
ATOM 5689 O O . LYS B 1 313 ? -13.190 32.821 85.842 1.00 18.74 313 LYS B O 1
ATOM 5695 N N . ILE B 1 314 ? -14.468 34.577 86.394 1.00 19.10 314 ILE B N 1
ATOM 5696 C CA . ILE B 1 314 ? -14.239 34.457 87.837 1.00 17.88 314 ILE B CA 1
ATOM 5697 C C . ILE B 1 314 ? -15.307 33.529 88.389 1.00 16.98 314 ILE B C 1
ATOM 5698 O O . ILE B 1 314 ? -16.499 33.738 88.152 1.00 16.53 314 ILE B O 1
ATOM 5703 N N . ILE B 1 315 ? -14.867 32.477 89.084 1.00 15.44 315 ILE B N 1
ATOM 5704 C CA . ILE B 1 315 ? -15.761 31.420 89.581 1.00 14.48 315 ILE B CA 1
ATOM 5705 C C . ILE B 1 315 ? -15.699 31.366 91.108 1.00 14.25 315 ILE B C 1
ATOM 5706 O O . ILE B 1 315 ? -14.657 31.025 91.662 1.00 15.56 315 ILE B O 1
ATOM 5711 N N . PRO B 1 316 ? -16.791 31.732 91.793 1.00 14.01 316 PRO B N 1
ATOM 5712 C CA . PRO B 1 316 ? -16.829 31.623 93.259 1.00 13.74 316 PRO B CA 1
ATOM 5713 C C . PRO B 1 316 ? -16.770 30.155 93.685 1.00 13.43 316 PRO B C 1
ATOM 5714 O O . PRO B 1 316 ? -17.160 29.291 92.928 1.00 13.03 316 PRO B O 1
ATOM 5718 N N . ASN B 1 317 ? -16.238 29.888 94.873 1.00 12.95 317 ASN B N 1
ATOM 5719 C CA . ASN B 1 317 ? -16.269 28.537 95.413 1.00 13.09 317 ASN B CA 1
ATOM 5720 C C . ASN B 1 317 ? -17.684 27.962 95.432 1.00 13.17 317 ASN B C 1
ATOM 5721 O O . ASN B 1 317 ? -18.642 28.672 95.690 1.00 12.89 317 ASN B O 1
ATOM 5726 N N . SER B 1 318 ? -17.808 26.662 95.172 1.00 13.20 318 SER B N 1
ATOM 5727 C CA . SER B 1 318 ? -19.103 26.009 95.254 1.00 13.06 318 SER B CA 1
ATOM 5728 C C . SER B 1 318 ? -19.703 26.041 96.666 1.00 13.05 318 SER B C 1
ATOM 5729 O O . SER B 1 318 ? -18.976 26.026 97.667 1.00 12.79 318 SER B O 1
ATOM 5732 N N . GLU B 1 319 ? -21.033 26.093 96.744 1.00 13.56 319 GLU B N 1
ATOM 5733 C CA . GLU B 1 319 ? -21.726 25.957 98.027 1.00 14.44 319 GLU B CA 1
ATOM 5734 C C . GLU B 1 319 ? -21.630 24.548 98.565 1.00 14.72 319 GLU B C 1
ATOM 5735 O O . GLU B 1 319 ? -21.766 23.594 97.803 1.00 14.29 319 GLU B O 1
ATOM 5741 N N . SER B 1 320 ? -21.387 24.435 99.875 1.00 14.18 320 SER B N 1
ATOM 5742 C CA . SER B 1 320 ? -21.559 23.191 100.578 1.00 15.41 320 SER B CA 1
ATOM 5743 C C . SER B 1 320 ? -23.052 22.903 100.662 1.00 15.25 320 SER B C 1
ATOM 5744 O O . SER B 1 320 ? -23.832 23.726 101.133 1.00 15.79 320 SER B O 1
ATOM 5747 N N . THR B 1 321 ? -23.434 21.730 100.183 1.00 15.84 321 THR B N 1
ATOM 5748 C CA . THR B 1 321 ? -24.831 21.337 100.136 1.00 16.24 321 THR B CA 1
ATOM 5749 C C . THR B 1 321 ? -25.122 20.279 101.215 1.00 15.90 321 THR B C 1
ATOM 5750 O O . THR B 1 321 ? -26.232 19.777 101.283 1.00 15.51 321 THR B O 1
ATOM 5754 N N . ILE B 1 322 ? -24.140 19.959 102.063 1.00 15.38 322 ILE B N 1
ATOM 5755 C CA . ILE B 1 322 ? -24.363 19.067 103.209 1.00 15.20 322 ILE B CA 1
ATOM 5756 C C . ILE B 1 322 ? -25.376 19.702 104.184 1.00 15.86 322 ILE B C 1
ATOM 5757 O O . ILE B 1 322 ? -25.159 20.829 104.649 1.00 15.37 322 ILE B O 1
ATOM 5762 N N . PRO B 1 323 ? -26.485 18.994 104.508 1.00 16.04 323 PRO B N 1
ATOM 5763 C CA . PRO B 1 323 ? -27.435 19.622 105.434 1.00 16.43 323 PRO B CA 1
ATOM 5764 C C . PRO B 1 323 ? -26.758 20.036 106.734 1.00 16.98 323 PRO B C 1
ATOM 5765 O O . PRO B 1 323 ? -26.017 19.246 107.330 1.00 17.65 323 PRO B O 1
ATOM 5769 N N . GLY B 1 324 ? -27.008 21.284 107.142 1.00 17.10 324 GLY B N 1
ATOM 5770 C CA . GLY B 1 324 ? -26.471 21.825 108.377 1.00 17.21 324 GLY B CA 1
ATOM 5771 C C . GLY B 1 324 ? -25.109 22.482 108.157 1.00 17.59 324 GLY B C 1
ATOM 5772 O O . GLY B 1 324 ? -24.572 23.096 109.071 1.00 18.03 324 GLY B O 1
ATOM 5773 N N . VAL B 1 325 ? -24.555 22.360 106.947 1.00 17.08 325 VAL B N 1
ATOM 5774 C CA . VAL B 1 325 ? -23.186 22.856 106.675 1.00 16.77 325 VAL B CA 1
ATOM 5775 C C . VAL B 1 325 ? -23.189 23.826 105.497 1.00 17.27 325 VAL B C 1
ATOM 5776 O O . VAL B 1 325 ? -22.349 23.718 104.592 1.00 16.59 325 VAL B O 1
ATOM 5780 N N . GLU B 1 326 ? -24.133 24.773 105.485 1.00 17.11 326 GLU B N 1
ATOM 5781 C CA . GLU B 1 326 ? -24.211 25.718 104.374 1.00 17.90 326 GLU B CA 1
ATOM 5782 C C . GLU B 1 326 ? -23.033 26.666 104.435 1.00 16.67 326 GLU B C 1
ATOM 5783 O O . GLU B 1 326 ? -22.475 26.901 105.507 1.00 15.97 326 GLU B O 1
ATOM 5789 N N . GLY B 1 327 ? -22.680 27.187 103.269 1.00 15.86 327 GLY B N 1
ATOM 5790 C CA . GLY B 1 327 ? -21.607 28.154 103.117 1.00 16.04 327 GLY B CA 1
ATOM 5791 C C . GLY B 1 327 ? -20.606 27.682 102.080 1.00 15.65 327 GLY B C 1
ATOM 5792 O O . GLY B 1 327 ? -20.518 26.486 101.780 1.00 16.09 327 GLY B O 1
ATOM 5793 N N . ASN B 1 328 ? -19.836 28.616 101.542 1.00 14.69 328 ASN B N 1
ATOM 5794 C CA . ASN B 1 328 ? -18.861 28.274 100.505 1.00 14.39 328 ASN B CA 1
ATOM 5795 C C . ASN B 1 328 ? -17.439 28.617 100.930 1.00 13.84 328 ASN B C 1
ATOM 5796 O O . ASN B 1 328 ? -16.541 28.706 100.117 1.00 14.89 328 ASN B O 1
ATOM 5801 N N . SER B 1 329 ? -17.229 28.767 102.225 1.00 13.29 329 SER B N 1
ATOM 5802 C CA . SER B 1 329 ? -15.928 29.185 102.721 1.00 13.21 329 SER B CA 1
ATOM 5803 C C . SER B 1 329 ? -15.659 28.489 104.035 1.00 13.40 329 SER B C 1
ATOM 5804 O O . SER B 1 329 ? -16.525 27.774 104.558 1.00 15.07 329 SER B O 1
ATOM 5807 N N . ILE B 1 330 ? -14.452 28.671 104.554 1.00 12.81 330 ILE B N 1
ATOM 5808 C CA . ILE B 1 330 ? -14.048 28.101 105.827 1.00 12.87 330 ILE B CA 1
ATOM 5809 C C . ILE B 1 330 ? -14.102 29.199 106.889 1.00 13.55 330 ILE B C 1
ATOM 5810 O O . ILE B 1 330 ? -13.411 30.216 106.793 1.00 14.44 330 ILE B O 1
ATOM 5815 N N . THR B 1 331 ? -14.934 28.977 107.903 1.00 14.53 331 THR B N 1
ATOM 5816 C CA . THR B 1 331 ? -15.034 29.841 109.080 1.00 15.29 331 THR B CA 1
ATOM 5817 C C . THR B 1 331 ? -15.100 28.936 110.310 1.00 15.47 331 THR B C 1
ATOM 5818 O O . THR B 1 331 ? -15.374 27.743 110.202 1.00 14.29 331 THR B O 1
ATOM 5822 N N . GLN B 1 332 ? -14.883 29.509 111.487 1.00 15.57 332 GLN B N 1
ATOM 5823 C CA . GLN B 1 332 ? -14.965 28.707 112.709 1.00 15.83 332 GLN B CA 1
ATOM 5824 C C . GLN B 1 332 ? -16.328 28.022 112.830 1.00 16.27 332 GLN B C 1
ATOM 5825 O O . GLN B 1 332 ? -16.403 26.823 113.127 1.00 15.74 332 GLN B O 1
ATOM 5831 N N . ASP B 1 333 ? -17.394 28.791 112.605 1.00 16.78 333 ASP B N 1
ATOM 5832 C CA . ASP B 1 333 ? -18.740 28.260 112.734 1.00 18.67 333 ASP B CA 1
ATOM 5833 C C . ASP B 1 333 ? -18.979 27.142 111.725 1.00 17.38 333 ASP B C 1
ATOM 5834 O O . ASP B 1 333 ? -19.550 26.091 112.056 1.00 18.19 333 ASP B O 1
ATOM 5839 N N . TRP B 1 334 ? -18.516 27.360 110.499 1.00 15.78 334 TRP B N 1
ATOM 5840 C CA . TRP B 1 334 ? -18.714 26.376 109.433 1.00 15.57 334 TRP B CA 1
ATOM 5841 C C . TRP B 1 334 ? -17.991 25.078 109.776 1.00 15.80 334 TRP B C 1
ATOM 5842 O O . TRP B 1 334 ? -18.532 23.982 109.555 1.00 15.77 334 TRP B O 1
ATOM 5853 N N . CYS B 1 335 ? -16.771 25.208 110.318 1.00 16.04 335 CYS B N 1
ATOM 5854 C CA . CYS B 1 335 ? -15.965 24.050 110.762 1.00 15.31 335 CYS B CA 1
ATOM 5855 C C . CYS B 1 335 ? -16.643 23.271 111.878 1.00 15.21 335 CYS B C 1
ATOM 5856 O O . CYS B 1 335 ? -16.687 22.043 111.837 1.00 14.24 335 CYS B O 1
ATOM 5859 N N . ASP B 1 336 ? -17.148 23.993 112.881 1.00 16.54 336 ASP B N 1
ATOM 5860 C CA . ASP B 1 336 ? -17.934 23.371 113.971 1.00 17.03 336 ASP B CA 1
ATOM 5861 C C . ASP B 1 336 ? -19.079 22.535 113.391 1.00 16.79 336 ASP B C 1
ATOM 5862 O O . ASP B 1 336 ? -19.283 21.375 113.773 1.00 17.05 336 ASP B O 1
ATOM 5867 N N . ARG B 1 337 ? -19.799 23.121 112.445 1.00 16.93 337 ARG B N 1
ATOM 5868 C CA . ARG B 1 337 ? -20.954 22.460 111.811 1.00 16.85 337 ARG B CA 1
ATOM 5869 C C . ARG B 1 337 ? -20.524 21.268 110.970 1.00 16.50 337 ARG B C 1
ATOM 5870 O O . ARG B 1 337 ? -21.184 20.220 110.937 1.00 16.25 337 ARG B O 1
ATOM 5878 N N . GLN B 1 338 ? -19.384 21.408 110.301 1.00 15.73 338 GLN B N 1
ATOM 5879 C CA . GLN B 1 338 ? -18.918 20.365 109.412 1.00 15.23 338 GLN B CA 1
ATOM 5880 C C . GLN B 1 338 ? -18.484 19.102 110.169 1.00 14.88 338 GLN B C 1
ATOM 5881 O O . GLN B 1 338 ? -18.807 17.977 109.766 1.00 14.23 338 GLN B O 1
ATOM 5887 N N . LYS B 1 339 ? -17.778 19.282 111.280 1.00 14.87 339 LYS B N 1
ATOM 5888 C CA . LYS B 1 339 ? -17.318 18.134 112.060 1.00 15.77 339 LYS B CA 1
ATOM 5889 C C . LYS B 1 339 ? -18.505 17.362 112.634 1.00 16.42 339 LYS B C 1
ATOM 5890 O O . LYS B 1 339 ? -18.511 16.123 112.602 1.00 15.66 339 LYS B O 1
ATOM 5896 N N . VAL B 1 340 ? -19.501 18.091 113.154 1.00 17.71 340 VAL B N 1
ATOM 5897 C CA . VAL B 1 340 ? -20.717 17.439 113.655 1.00 18.81 340 VAL B CA 1
ATOM 5898 C C . VAL B 1 340 ? -21.349 16.657 112.514 1.00 18.93 340 VAL B C 1
ATOM 5899 O O . VAL B 1 340 ? -21.581 15.465 112.640 1.00 18.35 340 VAL B O 1
ATOM 5903 N N . ALA B 1 341 ? -21.574 17.317 111.381 1.00 18.61 341 ALA B N 1
ATOM 5904 C CA . ALA B 1 341 ? -22.263 16.675 110.249 1.00 18.36 341 ALA B CA 1
ATOM 5905 C C . ALA B 1 341 ? -21.590 15.405 109.761 1.00 17.99 341 ALA B C 1
ATOM 5906 O O . ALA B 1 341 ? -22.257 14.428 109.442 1.00 16.49 341 ALA B O 1
ATOM 5908 N N . PHE B 1 342 ? -20.262 15.426 109.707 1.00 17.33 342 PHE B N 1
ATOM 5909 C CA . PHE B 1 342 ? -19.485 14.302 109.193 1.00 17.96 342 PHE B CA 1
ATOM 5910 C C . PHE B 1 342 ? -19.125 13.282 110.278 1.00 18.43 342 PHE B C 1
ATOM 5911 O O . PHE B 1 342 ? -18.564 12.232 109.973 1.00 20.43 342 PHE B O 1
ATOM 5919 N N . GLY B 1 343 ? -19.429 13.593 111.536 1.00 19.34 343 GLY B N 1
ATOM 5920 C CA . GLY B 1 343 ? -19.149 12.670 112.644 1.00 20.33 343 GLY B CA 1
ATOM 5921 C C . GLY B 1 343 ? -17.665 12.540 112.933 1.00 20.99 343 GLY B C 1
ATOM 5922 O O . GLY B 1 343 ? -17.205 11.507 113.433 1.00 20.25 343 GLY B O 1
ATOM 5923 N N . ASP B 1 344 ? -16.912 13.595 112.615 1.00 20.46 344 ASP B N 1
ATOM 5924 C CA . ASP B 1 344 ? -15.449 13.590 112.775 1.00 21.44 344 ASP B CA 1
ATOM 5925 C C . ASP B 1 344 ? -15.043 14.199 114.117 1.00 21.01 344 ASP B C 1
ATOM 5926 O O . ASP B 1 344 ? -15.602 15.231 114.508 1.00 22.92 344 ASP B O 1
ATOM 5931 N N . ILE B 1 345 ? -14.063 13.603 114.803 1.00 21.35 345 ILE B N 1
ATOM 5932 C CA . ILE B 1 345 ? -13.474 14.213 116.018 1.00 20.70 345 ILE B CA 1
ATOM 5933 C C . ILE B 1 345 ? -13.078 15.651 115.703 1.00 19.17 345 ILE B C 1
ATOM 5934 O O . ILE B 1 345 ? -12.342 15.901 114.737 1.00 17.72 345 ILE B O 1
ATOM 5939 N N . ASP B 1 346 ? -13.553 16.578 116.516 1.00 17.69 346 ASP B N 1
ATOM 5940 C CA . ASP B 1 346 ? -13.256 17.990 116.307 1.00 18.43 346 ASP B CA 1
ATOM 5941 C C . ASP B 1 346 ? -11.907 18.362 116.936 1.00 18.49 346 ASP B C 1
ATOM 5942 O O . ASP B 1 346 ? -11.837 19.253 117.801 1.00 17.54 346 ASP B O 1
ATOM 5947 N N . ASP B 1 347 ? -10.845 17.688 116.481 1.00 17.93 347 ASP B N 1
ATOM 5948 C CA . ASP B 1 347 ? -9.484 18.019 116.892 1.00 18.11 347 ASP B CA 1
ATOM 5949 C C . ASP B 1 347 ? -9.065 19.429 116.443 1.00 17.54 347 ASP B C 1
ATOM 5950 O O . ASP B 1 347 ? -8.206 20.054 117.075 1.00 17.90 347 ASP B O 1
ATOM 5955 N N . PHE B 1 348 ? -9.686 19.931 115.366 1.00 17.49 348 PHE B N 1
ATOM 5956 C CA . PHE B 1 348 ? -9.509 21.318 114.901 1.00 17.21 348 PHE B CA 1
ATOM 5957 C C . PHE B 1 348 ? -9.846 22.310 116.010 1.00 18.42 348 PHE B C 1
ATOM 5958 O O . PHE B 1 348 ? -9.066 23.219 116.317 1.00 18.40 348 PHE B O 1
ATOM 5966 N N . ASN B 1 349 ? -11.006 22.123 116.639 1.00 19.51 349 ASN B N 1
ATOM 5967 C CA . ASN B 1 349 ? -11.396 22.981 117.756 1.00 21.60 349 ASN B CA 1
ATOM 5968 C C . ASN B 1 349 ? -10.508 22.777 118.980 1.00 20.28 349 ASN B C 1
ATOM 5969 O O . ASN B 1 349 ? -10.067 23.756 119.604 1.00 19.43 349 ASN B O 1
ATOM 5974 N N . ARG B 1 350 ? -10.258 21.509 119.310 1.00 19.69 350 ARG B N 1
ATOM 5975 C CA A ARG B 1 350 ? -9.421 21.149 120.448 0.50 19.67 350 ARG B CA 1
ATOM 5976 C CA B ARG B 1 350 ? -9.411 21.142 120.446 0.50 19.50 350 ARG B CA 1
ATOM 5977 C C . ARG B 1 350 ? -8.063 21.858 120.392 1.00 20.62 350 ARG B C 1
ATOM 5978 O O . ARG B 1 350 ? -7.531 22.284 121.420 1.00 20.26 350 ARG B O 1
ATOM 5993 N N . LYS B 1 351 ? -7.503 22.000 119.190 1.00 19.44 351 LYS B N 1
ATOM 5994 C CA . LYS B 1 351 ? -6.164 22.555 119.088 1.00 19.22 351 LYS B CA 1
ATOM 5995 C C . LYS B 1 351 ? -6.115 24.031 118.673 1.00 18.70 351 LYS B C 1
ATOM 5996 O O . LYS B 1 351 ? -5.078 24.521 118.212 1.00 20.98 351 LYS B O 1
ATOM 6002 N N . GLY B 1 352 ? -7.240 24.729 118.856 1.00 17.51 352 GLY B N 1
ATOM 6003 C CA . GLY B 1 352 ? -7.300 26.196 118.758 1.00 17.16 352 GLY B CA 1
ATOM 6004 C C . GLY B 1 352 ? -8.022 26.761 117.546 1.00 16.82 352 GLY B C 1
ATOM 6005 O O . GLY B 1 352 ? -8.191 27.974 117.452 1.00 17.40 352 GLY B O 1
ATOM 6006 N N . GLY B 1 353 ? -8.417 25.894 116.606 1.00 16.51 353 GLY B N 1
ATOM 6007 C CA . GLY B 1 353 ? -9.257 26.304 115.477 1.00 15.96 353 GLY B CA 1
ATOM 6008 C C . GLY B 1 353 ? -8.667 27.394 114.588 1.00 16.80 353 GLY B C 1
ATOM 6009 O O . GLY B 1 353 ? -7.459 27.446 114.365 1.00 16.21 353 GLY B O 1
ATOM 6010 N N . MET B 1 354 ? -9.549 28.248 114.087 1.00 16.76 354 MET B N 1
ATOM 6011 C CA . MET B 1 354 ? -9.212 29.316 113.154 1.00 16.78 354 MET B CA 1
ATOM 6012 C C . MET B 1 354 ? -8.273 30.319 113.798 1.00 17.11 354 MET B C 1
ATOM 6013 O O . MET B 1 354 ? -7.355 30.853 113.158 1.00 15.93 354 MET B O 1
ATOM 6018 N N . LYS B 1 355 ? -8.514 30.568 115.079 1.00 17.42 355 LYS B N 1
ATOM 6019 C CA . LYS B 1 355 ? -7.704 31.532 115.798 1.00 18.50 355 LYS B CA 1
ATOM 6020 C C . LYS B 1 355 ? -6.269 31.041 115.874 1.00 18.01 355 LYS B C 1
ATOM 6021 O O . LYS B 1 355 ? -5.354 31.812 115.572 1.00 17.83 355 LYS B O 1
ATOM 6027 N N . GLN B 1 356 ? -6.080 29.768 116.255 1.00 16.13 356 GLN B N 1
ATOM 6028 C CA . GLN B 1 356 ? -4.748 29.193 116.350 1.00 16.53 356 GLN B CA 1
ATOM 6029 C C . GLN B 1 356 ? -4.087 29.093 114.974 1.00 15.49 356 GLN B C 1
ATOM 6030 O O . GLN B 1 356 ? -2.884 29.335 114.857 1.00 16.10 356 GLN B O 1
ATOM 6036 N N . MET B 1 357 ? -4.859 28.750 113.941 1.00 15.20 357 MET B N 1
ATOM 6037 C CA . MET B 1 357 ? -4.322 28.760 112.567 1.00 14.82 357 MET B CA 1
ATOM 6038 C C . MET B 1 357 ? -3.897 30.185 112.212 1.00 14.35 357 MET B C 1
ATOM 6039 O O . MET B 1 357 ? -2.794 30.408 111.695 1.00 14.36 357 MET B O 1
ATOM 6044 N N . GLY B 1 358 ? -4.778 31.139 112.519 1.00 13.02 358 GLY B N 1
ATOM 6045 C CA . GLY B 1 358 ? -4.517 32.571 112.351 1.00 14.22 358 GLY B CA 1
ATOM 6046 C C . GLY B 1 358 ? -3.204 33.065 112.930 1.00 14.69 358 GLY B C 1
ATOM 6047 O O . GLY B 1 358 ? -2.532 33.901 112.327 1.00 14.97 358 GLY B O 1
ATOM 6048 N N . LYS B 1 359 ? -2.837 32.547 114.096 1.00 14.88 359 LYS B N 1
ATOM 6049 C CA . LYS B 1 359 ? -1.602 32.957 114.742 1.00 15.63 359 LYS B CA 1
ATOM 6050 C C . LYS B 1 359 ? -0.412 32.524 113.903 1.00 15.00 359 LYS B C 1
ATOM 6051 O O . LYS B 1 359 ? 0.534 33.278 113.767 1.00 14.70 359 LYS B O 1
ATOM 6057 N N . ALA B 1 360 ? -0.470 31.337 113.305 1.00 13.57 360 ALA B N 1
ATOM 6058 C CA . ALA B 1 360 ? 0.623 30.883 112.439 1.00 13.02 360 ALA B CA 1
ATOM 6059 C C . ALA B 1 360 ? 0.670 31.733 111.177 1.00 13.03 360 ALA B C 1
ATOM 6060 O O . ALA B 1 360 ? 1.744 32.145 110.733 1.00 14.30 360 ALA B O 1
ATOM 6062 N N . LEU B 1 361 ? -0.498 32.031 110.628 1.00 12.26 361 LEU B N 1
ATOM 6063 C CA . LEU B 1 361 ? -0.615 32.831 109.422 1.00 12.63 361 LEU B CA 1
ATOM 6064 C C . LEU B 1 361 ? -0.163 34.274 109.635 1.00 13.41 361 LEU B C 1
ATOM 6065 O O . LEU B 1 361 ? 0.155 34.959 108.674 1.00 13.80 361 LEU B O 1
ATOM 6070 N N . ALA B 1 362 ? -0.180 34.723 110.887 1.00 13.88 362 ALA B N 1
ATOM 6071 C CA . ALA B 1 362 ? 0.268 36.076 111.265 1.00 15.49 362 ALA B CA 1
ATOM 6072 C C . ALA B 1 362 ? 1.793 36.175 111.255 1.00 16.18 362 ALA B C 1
ATOM 6073 O O . ALA B 1 362 ? 2.365 37.280 111.143 1.00 18.33 362 ALA B O 1
ATOM 6075 N N . GLY B 1 363 ? 2.443 35.027 111.371 1.00 16.24 363 GLY B N 1
ATOM 6076 C CA . GLY B 1 363 ? 3.878 34.956 111.357 1.00 15.75 363 GLY B CA 1
ATOM 6077 C C . GLY B 1 363 ? 4.403 34.364 110.061 1.00 16.19 363 GLY B C 1
ATOM 6078 O O . GLY B 1 363 ? 3.629 34.094 109.124 1.00 15.30 363 GLY B O 1
ATOM 6079 N N . PRO B 1 364 ? 5.729 34.159 110.000 1.00 16.04 364 PRO B N 1
ATOM 6080 C CA . PRO B 1 364 ? 6.374 33.691 108.775 1.00 15.74 364 PRO B CA 1
ATOM 6081 C C . PRO B 1 364 ? 6.027 32.234 108.519 1.00 13.94 364 PRO B C 1
ATOM 6082 O O . PRO B 1 364 ? 6.051 31.422 109.438 1.00 14.72 364 PRO B O 1
ATOM 6086 N N . MET B 1 365 ? 5.672 31.923 107.283 1.00 12.61 365 MET B N 1
ATOM 6087 C CA . MET B 1 365 ? 5.519 30.530 106.862 1.00 11.81 365 MET B CA 1
ATOM 6088 C C . MET B 1 365 ? 6.240 30.324 105.537 1.00 10.81 365 MET B C 1
ATOM 6089 O O . MET B 1 365 ? 6.389 31.260 104.753 1.00 11.06 365 MET B O 1
ATOM 6094 N N . VAL B 1 366 ? 6.652 29.086 105.292 1.00 10.47 366 VAL B N 1
ATOM 6095 C CA . VAL B 1 366 ? 7.450 28.709 104.132 1.00 10.33 366 VAL B CA 1
ATOM 6096 C C . VAL B 1 366 ? 6.534 28.065 103.091 1.00 10.05 366 VAL B C 1
ATOM 6097 O O . VAL B 1 366 ? 5.679 27.249 103.450 1.00 10.06 366 VAL B O 1
ATOM 6101 N N . LEU B 1 367 ? 6.720 28.443 101.819 1.00 9.25 367 LEU B N 1
ATOM 6102 C CA . LEU B 1 367 ? 5.974 27.874 100.692 1.00 8.70 367 LEU B CA 1
ATOM 6103 C C . LEU B 1 367 ? 6.575 26.546 100.248 1.00 8.61 367 LEU B C 1
ATOM 6104 O O . LEU B 1 367 ? 7.771 26.466 99.944 1.00 8.38 367 LEU B O 1
ATOM 6109 N N . VAL B 1 368 ? 5.725 25.522 100.209 1.00 8.08 368 VAL B N 1
ATOM 6110 C CA . VAL B 1 368 ? 6.115 24.169 99.856 1.00 8.14 368 VAL B CA 1
ATOM 6111 C C . VAL B 1 368 ? 5.415 23.754 98.568 1.00 8.40 368 VAL B C 1
ATOM 6112 O O . VAL B 1 368 ? 4.209 23.934 98.447 1.00 8.84 368 VAL B O 1
ATOM 6116 N N . MET B 1 369 ? 6.144 23.201 97.610 1.00 8.64 369 MET B N 1
ATOM 6117 C CA . MET B 1 369 ? 5.479 22.650 96.420 1.00 9.32 369 MET B CA 1
ATOM 6118 C C . MET B 1 369 ? 5.973 21.227 96.214 1.00 9.07 369 MET B C 1
ATOM 6119 O O . MET B 1 369 ? 7.176 20.989 96.182 1.00 9.25 369 MET B O 1
ATOM 6124 N N . SER B 1 370 ? 5.036 20.301 96.050 1.00 9.21 370 SER B N 1
ATOM 6125 C CA A SER B 1 370 ? 5.378 18.884 96.100 0.50 9.04 370 SER B CA 1
ATOM 6126 C CA B SER B 1 370 ? 5.361 18.884 96.124 0.50 9.32 370 SER B CA 1
ATOM 6127 C C . SER B 1 370 ? 4.511 18.018 95.192 1.00 9.47 370 SER B C 1
ATOM 6128 O O . SER B 1 370 ? 3.402 18.400 94.810 1.00 9.15 370 SER B O 1
ATOM 6133 N N . ILE B 1 371 ? 5.034 16.839 94.841 1.00 9.55 371 ILE B N 1
ATOM 6134 C CA . ILE B 1 371 ? 4.227 15.850 94.147 1.00 9.89 371 ILE B CA 1
ATOM 6135 C C . ILE B 1 371 ? 4.508 14.540 94.883 1.00 10.47 371 ILE B C 1
ATOM 6136 O O . ILE B 1 371 ? 5.668 14.211 95.125 1.00 10.83 371 ILE B O 1
ATOM 6141 N N . TRP B 1 372 ? 3.463 13.843 95.320 1.00 11.38 372 TRP B N 1
ATOM 6142 C CA . TRP B 1 372 ? 3.680 12.652 96.148 1.00 12.76 372 TRP B CA 1
ATOM 6143 C C . TRP B 1 372 ? 2.561 11.635 96.003 1.00 12.76 372 TRP B C 1
ATOM 6144 O O . TRP B 1 372 ? 1.453 11.968 95.586 1.00 12.13 372 TRP B O 1
ATOM 6155 N N . ASP B 1 373 ? 2.876 10.383 96.332 1.00 13.85 373 ASP B N 1
ATOM 6156 C CA . ASP B 1 373 ? 1.855 9.360 96.586 1.00 13.98 373 ASP B CA 1
ATOM 6157 C C . ASP B 1 373 ? 1.774 9.057 98.082 1.00 14.90 373 ASP B C 1
ATOM 6158 O O . ASP B 1 373 ? 2.631 9.492 98.855 1.00 15.62 373 ASP B O 1
ATOM 6163 N N . ASP B 1 374 ? 0.753 8.303 98.480 1.00 15.08 374 ASP B N 1
ATOM 6164 C CA . ASP B 1 374 ? 0.345 8.203 99.869 1.00 16.23 374 ASP B CA 1
ATOM 6165 C C . ASP B 1 374 ? 0.418 6.751 100.312 1.00 17.08 374 ASP B C 1
ATOM 6166 O O . ASP B 1 374 ? -0.479 5.983 100.037 1.00 16.39 374 ASP B O 1
ATOM 6171 N N . HIS B 1 375 ? 1.491 6.398 101.008 1.00 19.29 375 HIS B N 1
ATOM 6172 C CA . HIS B 1 375 ? 1.686 5.030 101.457 1.00 22.60 375 HIS B CA 1
ATOM 6173 C C . HIS B 1 375 ? 0.694 4.659 102.573 1.00 23.61 375 HIS B C 1
ATOM 6174 O O . HIS B 1 375 ? 0.244 3.525 102.643 1.00 23.65 375 HIS B O 1
ATOM 6181 N N . ALA B 1 376 ? 0.333 5.640 103.397 1.00 24.91 376 ALA B N 1
ATOM 6182 C CA . ALA B 1 376 ? -0.604 5.435 104.497 1.00 25.23 376 ALA B CA 1
ATOM 6183 C C . ALA B 1 376 ? -2.018 5.084 104.030 1.00 25.83 376 ALA B C 1
ATOM 6184 O O . ALA B 1 376 ? -2.565 4.051 104.420 1.00 27.20 376 ALA B O 1
ATOM 6186 N N . SER B 1 377 ? -2.602 5.926 103.179 1.00 23.66 377 SER B N 1
ATOM 6187 C CA . SER B 1 377 ? -4.020 5.814 102.876 1.00 22.50 377 SER B CA 1
ATOM 6188 C C . SER B 1 377 ? -4.374 5.953 101.394 1.00 19.89 377 SER B C 1
ATOM 6189 O O . SER B 1 377 ? -5.549 6.095 101.039 1.00 19.78 377 SER B O 1
ATOM 6192 N N . ASN B 1 378 ? -3.360 5.874 100.538 1.00 17.01 378 ASN B N 1
ATOM 6193 C CA . ASN B 1 378 ? -3.553 5.773 99.084 1.00 16.12 378 ASN B CA 1
ATOM 6194 C C . ASN B 1 378 ? -4.309 6.949 98.455 1.00 15.12 378 ASN B C 1
ATOM 6195 O O . ASN B 1 378 ? -4.926 6.802 97.403 1.00 14.59 378 ASN B O 1
ATOM 6200 N N . MET B 1 379 ? -4.229 8.110 99.115 1.00 14.23 379 MET B N 1
ATOM 6201 C CA . MET B 1 379 ? -4.846 9.357 98.673 1.00 13.21 379 MET B CA 1
ATOM 6202 C C . MET B 1 379 ? -6.381 9.249 98.637 1.00 12.96 379 MET B C 1
ATOM 6203 O O . MET B 1 379 ? -7.044 10.103 98.088 1.00 12.21 379 MET B O 1
ATOM 6208 N N . LEU B 1 380 ? -6.932 8.199 99.239 1.00 13.16 380 LEU B N 1
ATOM 6209 C CA . LEU B 1 380 ? -8.393 7.986 99.230 1.00 13.56 380 LEU B CA 1
ATOM 6210 C C . LEU B 1 380 ? -9.141 9.095 99.967 1.00 12.57 380 LEU B C 1
ATOM 6211 O O . LEU B 1 380 ? -10.276 9.434 99.628 1.00 12.47 380 LEU B O 1
ATOM 6216 N N . TRP B 1 381 ? -8.490 9.634 100.994 1.00 12.65 381 TRP B N 1
ATOM 6217 C CA . TRP B 1 381 ? -9.019 10.735 101.784 1.00 12.50 381 TRP B CA 1
ATOM 6218 C C . TRP B 1 381 ? -9.266 11.971 100.905 1.00 12.30 381 TRP B C 1
ATOM 6219 O O . TRP B 1 381 ? -10.096 12.816 101.248 1.00 12.53 381 TRP B O 1
ATOM 6230 N N . LEU B 1 382 ? -8.571 12.040 99.765 1.00 11.81 382 LEU B N 1
ATOM 6231 C CA . LEU B 1 382 ? -8.654 13.201 98.874 1.00 11.30 382 LEU B CA 1
ATOM 6232 C C . LEU B 1 382 ? -9.598 12.958 97.708 1.00 11.36 382 LEU B C 1
ATOM 6233 O O . LEU B 1 382 ? -10.363 13.842 97.352 1.00 11.37 382 LEU B O 1
ATOM 6238 N N . ASP B 1 383 ? -9.537 11.775 97.097 1.00 11.51 383 ASP B N 1
ATOM 6239 C CA . ASP B 1 383 ? -10.161 11.610 95.775 1.00 12.42 383 ASP B CA 1
ATOM 6240 C C . ASP B 1 383 ? -11.098 10.417 95.584 1.00 13.27 383 ASP B C 1
ATOM 6241 O O . ASP B 1 383 ? -11.514 10.148 94.456 1.00 12.75 383 ASP B O 1
ATOM 6246 N N . SER B 1 384 ? -11.440 9.726 96.667 1.00 14.06 384 SER B N 1
ATOM 6247 C CA . SER B 1 384 ? -12.258 8.511 96.560 1.00 14.98 384 SER B CA 1
ATOM 6248 C C . SER B 1 384 ? -13.231 8.431 97.744 1.00 16.66 384 SER B C 1
ATOM 6249 O O . SER B 1 384 ? -13.564 9.459 98.360 1.00 16.27 384 SER B O 1
ATOM 6252 N N . THR B 1 385 ? -13.718 7.223 98.035 1.00 17.30 385 THR B N 1
ATOM 6253 C CA . THR B 1 385 ? -14.510 6.985 99.236 1.00 19.57 385 THR B CA 1
ATOM 6254 C C . THR B 1 385 ? -13.585 6.536 100.360 1.00 20.99 385 THR B C 1
ATOM 6255 O O . THR B 1 385 ? -12.791 5.598 100.197 1.00 21.99 385 THR B O 1
ATOM 6259 N N . PHE B 1 386 ? -13.688 7.213 101.497 1.00 21.90 386 PHE B N 1
ATOM 6260 C CA . PHE B 1 386 ? -12.803 6.971 102.618 1.00 23.59 386 PHE B CA 1
ATOM 6261 C C . PHE B 1 386 ? -13.557 7.152 103.938 1.00 25.88 386 PHE B C 1
ATOM 6262 O O . PHE B 1 386 ? -14.189 8.194 104.145 1.00 22.67 386 PHE B O 1
ATOM 6270 N N . PRO B 1 387 ? -13.550 6.119 104.818 1.00 31.00 387 PRO B N 1
ATOM 6271 C CA . PRO B 1 387 ? -13.030 4.748 104.622 1.00 32.78 387 PRO B CA 1
ATOM 6272 C C . PRO B 1 387 ? -13.692 4.000 103.468 1.00 35.62 387 PRO B C 1
ATOM 6273 O O . PRO B 1 387 ? -14.757 4.410 102.972 1.00 35.64 387 PRO B O 1
ATOM 6277 N N . VAL B 1 388 ? -13.069 2.892 103.069 1.00 39.13 388 VAL B N 1
ATOM 6278 C CA . VAL B 1 388 ? -13.318 2.240 101.771 1.00 41.12 388 VAL B CA 1
ATOM 6279 C C . VAL B 1 388 ? -14.759 1.784 101.463 1.00 42.83 388 VAL B C 1
ATOM 6280 O O . VAL B 1 388 ? -15.188 1.804 100.302 1.00 42.89 388 VAL B O 1
ATOM 6284 N N . ASP B 1 389 ? -15.507 1.384 102.484 1.00 44.08 389 ASP B N 1
ATOM 6285 C CA . ASP B 1 389 ? -16.831 0.778 102.256 1.00 46.50 389 ASP B CA 1
ATOM 6286 C C . ASP B 1 389 ? -18.021 1.679 102.630 1.00 44.04 389 ASP B C 1
ATOM 6287 O O . ASP B 1 389 ? -19.145 1.195 102.802 1.00 43.49 389 ASP B O 1
ATOM 6292 N N . ALA B 1 390 ? -17.783 2.983 102.736 1.00 42.44 390 ALA B N 1
ATOM 6293 C CA . ALA B 1 390 ? -18.747 3.861 103.393 1.00 39.76 390 ALA B CA 1
ATOM 6294 C C . ALA B 1 390 ? -19.564 4.765 102.464 1.00 39.80 390 ALA B C 1
ATOM 6295 O O . ALA B 1 390 ? -20.068 5.793 102.905 1.00 39.45 390 ALA B O 1
ATOM 6297 N N . ALA B 1 391 ? -19.717 4.376 101.197 1.00 38.47 391 ALA B N 1
ATOM 6298 C CA . ALA B 1 391 ? -20.538 5.152 100.246 1.00 40.17 391 ALA B CA 1
ATOM 6299 C C . ALA B 1 391 ? -21.914 5.435 100.851 1.00 41.31 391 ALA B C 1
ATOM 6300 O O . ALA B 1 391 ? -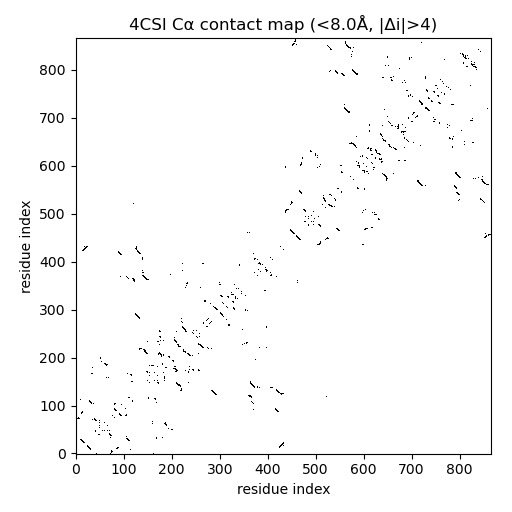22.577 4.516 101.338 1.00 43.00 391 ALA B O 1
ATOM 6302 N N . GLY B 1 392 ? -22.318 6.707 100.848 1.00 41.40 392 GLY B N 1
ATOM 6303 C CA . GLY B 1 392 ? -23.565 7.126 101.489 1.00 38.84 392 GLY B CA 1
ATOM 6304 C C . GLY B 1 392 ? -23.482 7.498 102.971 1.00 39.03 392 GLY B C 1
ATOM 6305 O O . GLY B 1 392 ? -24.451 8.029 103.516 1.00 40.74 392 GLY B O 1
ATOM 6306 N N . LYS B 1 393 ? -22.347 7.217 103.621 1.00 34.10 393 LYS B N 1
ATOM 6307 C CA . LYS B 1 393 ? -22.098 7.594 105.030 1.00 31.99 393 LYS B CA 1
ATOM 6308 C C . LYS B 1 393 ? -21.542 9.042 105.084 1.00 29.66 393 LYS B C 1
ATOM 6309 O O . LYS B 1 393 ? -20.843 9.447 104.153 1.00 27.60 393 LYS B O 1
ATOM 6315 N N . PRO B 1 394 ? -21.854 9.817 106.155 1.00 27.81 394 PRO B N 1
ATOM 6316 C CA . PRO B 1 394 ? -21.484 11.250 106.205 1.00 26.64 394 PRO B CA 1
ATOM 6317 C C . PRO B 1 394 ? -19.994 11.565 105.904 1.00 24.59 394 PRO B C 1
ATOM 6318 O O . PRO B 1 394 ? -19.106 11.065 106.585 1.00 25.53 394 PRO B O 1
ATOM 6322 N N . GLY B 1 395 ? -19.748 12.363 104.871 1.00 22.26 395 GLY B N 1
ATOM 6323 C CA . GLY B 1 395 ? -18.388 12.788 104.511 1.00 20.86 395 GLY B CA 1
ATOM 6324 C C . GLY B 1 395 ? -17.472 11.716 103.938 1.00 19.41 395 GLY B C 1
ATOM 6325 O O . GLY B 1 395 ? -16.277 11.950 103.763 1.00 17.93 395 GLY B O 1
ATOM 6326 N N . ALA B 1 396 ? -18.023 10.544 103.635 1.00 18.05 396 ALA B N 1
ATOM 6327 C CA . ALA B 1 396 ? -17.220 9.452 103.085 1.00 17.67 396 ALA B CA 1
ATOM 6328 C C . ALA B 1 396 ? -16.698 9.684 101.676 1.00 16.83 396 ALA B C 1
ATOM 6329 O O . ALA B 1 396 ? -15.564 9.321 101.369 1.00 16.67 396 ALA B O 1
ATOM 6331 N N . GLU B 1 397 ? -17.533 10.242 100.810 1.00 16.65 397 GLU B N 1
ATOM 6332 C CA . GLU B 1 397 ? -17.233 10.337 99.376 1.00 16.55 397 GLU B CA 1
ATOM 6333 C C . GLU B 1 397 ? -16.514 11.649 99.038 1.00 16.15 397 GLU B C 1
ATOM 6334 O O . GLU B 1 397 ? -17.139 12.699 99.031 1.00 15.66 397 GLU B O 1
ATOM 6340 N N . ARG B 1 398 ? -15.215 11.587 98.743 1.00 15.58 398 ARG B N 1
ATOM 6341 C CA . ARG B 1 398 ? -14.428 12.800 98.518 1.00 15.35 398 ARG B CA 1
ATOM 6342 C C . ARG B 1 398 ? -14.094 13.034 97.042 1.00 15.29 398 ARG B C 1
ATOM 6343 O O . ARG B 1 398 ? -13.665 14.125 96.649 1.00 14.42 398 ARG B O 1
ATOM 6351 N N . GLY B 1 399 ? -14.293 12.008 96.227 1.00 14.95 399 GLY B N 1
ATOM 6352 C CA . GLY B 1 399 ? -14.110 12.103 94.784 1.00 15.51 399 GLY B CA 1
ATOM 6353 C C . GLY B 1 399 ? -14.529 10.818 94.108 1.00 15.89 399 GLY B C 1
ATOM 6354 O O . GLY B 1 399 ? -14.940 9.882 94.774 1.00 17.34 399 GLY B O 1
ATOM 6355 N N . ALA B 1 400 ? -14.360 10.773 92.794 1.00 16.58 400 ALA B N 1
ATOM 6356 C CA . ALA B 1 400 ? -14.853 9.708 91.952 1.00 18.39 400 ALA B CA 1
ATOM 6357 C C . ALA B 1 400 ? -13.772 8.668 91.582 1.00 18.85 400 ALA B C 1
ATOM 6358 O O . ALA B 1 400 ? -13.988 7.843 90.704 1.00 21.36 400 ALA B O 1
ATOM 6360 N N . CYS B 1 401 ? -12.610 8.708 92.240 1.00 17.81 401 CYS B N 1
ATOM 6361 C CA . CYS B 1 401 ? -11.573 7.707 91.976 1.00 17.34 401 CYS B CA 1
ATOM 6362 C C . CYS B 1 401 ? -11.969 6.363 92.569 1.00 16.48 401 CYS B C 1
ATOM 6363 O O . CYS B 1 401 ? -12.632 6.326 93.603 1.00 15.99 401 CYS B O 1
ATOM 6366 N N . PRO B 1 402 ? -11.544 5.250 91.931 1.00 17.32 402 PRO B N 1
ATOM 6367 C CA . PRO B 1 402 ? -11.895 3.935 92.476 1.00 18.21 402 PRO B CA 1
ATOM 6368 C C . PRO B 1 402 ? -11.278 3.712 93.846 1.00 19.30 402 PRO B C 1
ATOM 6369 O O . PRO B 1 402 ? -10.218 4.258 94.158 1.00 18.75 402 PRO B O 1
ATOM 6373 N N . THR B 1 403 ? -11.947 2.907 94.654 1.00 20.90 403 THR B N 1
ATOM 6374 C CA . THR B 1 403 ? -11.517 2.630 96.012 1.00 22.99 403 THR B CA 1
ATOM 6375 C C . THR B 1 403 ? -10.246 1.783 96.031 1.00 24.12 403 THR B C 1
ATOM 6376 O O . THR B 1 403 ? -9.619 1.632 97.068 1.00 25.00 403 THR B O 1
ATOM 6380 N N . THR B 1 404 ? -9.856 1.287 94.856 1.00 25.68 404 THR B N 1
ATOM 6381 C CA . THR B 1 404 ? -8.631 0.498 94.664 1.00 25.71 404 THR B CA 1
ATOM 6382 C C . THR B 1 404 ? -7.462 1.338 94.147 1.00 24.59 404 THR B C 1
ATOM 6383 O O . THR B 1 404 ? -6.404 0.798 93.855 1.00 25.29 404 THR B O 1
ATOM 6387 N N . SER B 1 405 ? -7.667 2.645 93.983 1.00 22.09 405 SER B N 1
ATOM 6388 C CA . SER B 1 405 ? -6.644 3.513 93.389 1.00 19.88 405 SER B CA 1
ATOM 6389 C C . SER B 1 405 ? -5.646 3.966 94.442 1.00 19.42 405 SER B C 1
ATOM 6390 O O . SER B 1 405 ? -5.887 3.826 95.640 1.00 19.12 405 SER B O 1
ATOM 6393 N N . GLY B 1 406 ? -4.533 4.531 93.990 1.00 19.01 406 GLY B N 1
ATOM 6394 C CA . GLY B 1 406 ? -3.598 5.163 94.905 1.00 18.85 406 GLY B CA 1
ATOM 6395 C C . GLY B 1 406 ? -2.576 4.259 95.573 1.00 18.23 406 GLY B C 1
ATOM 6396 O O . GLY B 1 406 ? -1.740 4.743 96.329 1.00 17.56 406 GLY B O 1
ATOM 6397 N N . VAL B 1 407 ? -2.627 2.948 95.317 1.00 17.83 407 VAL B N 1
ATOM 6398 C CA . VAL B 1 407 ? -1.588 2.051 95.841 1.00 17.49 407 VAL B CA 1
ATOM 6399 C C . VAL B 1 407 ? -0.226 2.432 95.251 1.00 17.34 407 VAL B C 1
ATOM 6400 O O . VAL B 1 407 ? -0.078 2.467 94.030 1.00 16.91 407 VAL B O 1
ATOM 6404 N N . PRO B 1 408 ? 0.767 2.736 96.110 1.00 16.92 408 PRO B N 1
ATOM 6405 C CA . PRO B 1 408 ? 2.043 3.221 95.587 1.00 18.58 408 PRO B CA 1
ATOM 6406 C C . PRO B 1 408 ? 2.653 2.319 94.520 1.00 18.62 408 PRO B C 1
ATOM 6407 O O . PRO B 1 408 ? 3.118 2.824 93.514 1.00 19.05 408 PRO B O 1
ATOM 6411 N N . ALA B 1 409 ? 2.629 1.002 94.707 1.00 19.23 409 ALA B N 1
ATOM 6412 C CA . ALA B 1 409 ? 3.171 0.111 93.669 1.00 21.49 409 ALA B CA 1
ATOM 6413 C C . ALA B 1 409 ? 2.524 0.357 92.298 1.00 22.19 409 ALA B C 1
ATOM 6414 O O . ALA B 1 409 ? 3.211 0.378 91.286 1.00 24.60 409 ALA B O 1
ATOM 6416 N N . GLU B 1 410 ? 1.202 0.521 92.283 1.00 23.01 410 GLU B N 1
ATOM 6417 C CA . GLU B 1 410 ? 0.472 0.806 91.058 1.00 22.90 410 GLU B CA 1
ATOM 6418 C C . GLU B 1 410 ? 0.822 2.179 90.484 1.00 21.33 410 GLU B C 1
ATOM 6419 O O . GLU B 1 410 ? 1.241 2.266 89.332 1.00 21.87 410 GLU B O 1
ATOM 6425 N N . VAL B 1 411 ? 0.674 3.243 91.277 1.00 20.18 411 VAL B N 1
ATOM 6426 C CA . VAL B 1 411 ? 0.870 4.593 90.727 1.00 18.05 411 VAL B CA 1
ATOM 6427 C C . VAL B 1 411 ? 2.312 4.800 90.293 1.00 17.08 411 VAL B C 1
ATOM 6428 O O . VAL B 1 411 ? 2.569 5.433 89.270 1.00 16.52 411 VAL B O 1
ATOM 6432 N N . GLU B 1 412 ? 3.262 4.240 91.041 1.00 15.83 412 GLU B N 1
ATOM 6433 C CA . GLU B 1 412 ? 4.659 4.403 90.667 1.00 16.72 412 GLU B CA 1
ATOM 6434 C C . GLU B 1 412 ? 5.014 3.707 89.343 1.00 16.65 412 GLU B C 1
ATOM 6435 O O . GLU B 1 412 ? 5.713 4.277 88.510 1.00 17.03 412 GLU B O 1
ATOM 6441 N N . ALA B 1 413 ? 4.514 2.491 89.164 1.00 17.10 413 ALA B N 1
ATOM 6442 C CA . ALA B 1 413 ? 4.736 1.700 87.945 1.00 17.86 413 ALA B CA 1
ATOM 6443 C C . ALA B 1 413 ? 3.937 2.249 86.779 1.00 17.96 413 ALA B C 1
ATOM 6444 O O . ALA B 1 413 ? 4.419 2.255 85.652 1.00 18.60 413 ALA B O 1
ATOM 6446 N N . GLU B 1 414 ? 2.724 2.712 87.069 1.00 18.30 414 GLU B N 1
ATOM 6447 C CA . GLU B 1 414 ? 1.714 2.950 86.032 1.00 18.44 414 GLU B CA 1
ATOM 6448 C C . GLU B 1 414 ? 1.538 4.424 85.669 1.00 17.77 414 GLU B C 1
ATOM 6449 O O . GLU B 1 414 ? 1.124 4.724 84.556 1.00 17.90 414 GLU B O 1
ATOM 6455 N N . ALA B 1 415 ? 1.863 5.335 86.587 1.00 15.59 415 ALA B N 1
ATOM 6456 C CA . ALA B 1 415 ? 1.740 6.763 86.265 1.00 15.46 415 ALA B CA 1
ATOM 6457 C C . ALA B 1 415 ? 3.031 7.553 86.516 1.00 15.13 415 ALA B C 1
ATOM 6458 O O . ALA B 1 415 ? 2.995 8.639 87.095 1.00 14.70 415 ALA B O 1
ATOM 6460 N N . PRO B 1 416 ? 4.184 7.019 86.050 1.00 15.02 416 PRO B N 1
ATOM 6461 C CA . PRO B 1 416 ? 5.489 7.606 86.396 1.00 15.73 416 PRO B CA 1
ATOM 6462 C C . PRO B 1 416 ? 5.674 8.994 85.788 1.00 16.51 416 PRO B C 1
ATOM 6463 O O . PRO B 1 416 ? 6.331 9.850 86.390 1.00 16.72 416 PRO B O 1
ATOM 6467 N N . ASN B 1 417 ? 5.060 9.231 84.625 1.00 17.14 417 ASN B N 1
ATOM 6468 C CA . ASN B 1 417 ? 5.227 10.511 83.933 1.00 18.08 417 ASN B CA 1
ATOM 6469 C C . ASN B 1 417 ? 4.191 11.566 84.277 1.00 17.20 417 ASN B C 1
ATOM 6470 O O . ASN B 1 417 ? 4.178 12.652 83.692 1.00 16.92 417 ASN B O 1
ATOM 6475 N N . SER B 1 418 ? 3.354 11.272 85.264 1.00 16.63 418 SER B N 1
ATOM 6476 C CA . SER B 1 418 ? 2.450 12.282 85.775 1.00 16.17 418 SER B CA 1
ATOM 6477 C C . SER B 1 418 ? 3.256 13.494 86.263 1.00 14.94 418 SER B C 1
ATOM 6478 O O . SER B 1 418 ? 4.358 13.360 86.784 1.00 14.06 418 SER B O 1
ATOM 6481 N N . ASN B 1 419 ? 2.699 14.684 86.109 1.00 15.06 419 ASN B N 1
ATOM 6482 C CA . ASN B 1 419 ? 3.382 15.871 86.599 1.00 14.42 419 ASN B CA 1
ATOM 6483 C C . ASN B 1 419 ? 2.366 16.954 86.951 1.00 13.66 419 ASN B C 1
ATOM 6484 O O . ASN B 1 419 ? 1.238 16.930 86.455 1.00 13.63 419 ASN B O 1
ATOM 6489 N N . VAL B 1 420 ? 2.753 17.846 87.860 1.00 12.80 420 VAL B N 1
ATOM 6490 C CA . VAL B 1 420 ? 1.972 19.049 88.156 1.00 11.88 420 VAL B CA 1
ATOM 6491 C C . VAL B 1 420 ? 2.819 20.258 87.749 1.00 11.35 420 VAL B C 1
ATOM 6492 O O . VAL B 1 420 ? 4.016 20.265 87.957 1.00 11.23 420 VAL B O 1
ATOM 6496 N N . VAL B 1 421 ? 2.198 21.281 87.170 1.00 11.42 421 VAL B N 1
ATOM 6497 C CA . VAL B 1 421 ? 2.929 22.495 86.864 1.00 11.47 421 VAL B CA 1
ATOM 6498 C C . VAL B 1 421 ? 2.275 23.656 87.620 1.00 11.42 421 VAL B C 1
ATOM 6499 O O . VAL B 1 421 ? 1.098 23.957 87.392 1.00 11.39 421 VAL B O 1
ATOM 6503 N N . PHE B 1 422 ? 3.030 24.266 88.539 1.00 12.30 422 PHE B N 1
ATOM 6504 C CA . PHE B 1 422 ? 2.595 25.481 89.260 1.00 12.14 422 PHE B CA 1
ATOM 6505 C C . PHE B 1 422 ? 3.211 26.670 88.561 1.00 12.40 422 PHE B C 1
ATOM 6506 O O . PHE B 1 422 ? 4.383 26.624 88.201 1.00 12.58 422 PHE B O 1
ATOM 6514 N N . SER B 1 423 ? 2.451 27.751 88.389 1.00 11.53 423 SER B N 1
ATOM 6515 C CA . SER B 1 423 ? 3.005 28.912 87.666 1.00 11.94 423 SER B CA 1
ATOM 6516 C C . SER B 1 423 ? 2.340 30.203 88.131 1.00 11.58 423 SER B C 1
ATOM 6517 O O . SER B 1 423 ? 1.343 30.156 88.851 1.00 11.43 423 SER B O 1
ATOM 6520 N N . ASN B 1 424 ? 2.935 31.341 87.769 1.00 11.80 424 ASN B N 1
ATOM 6521 C CA . ASN B 1 424 ? 2.346 32.649 88.032 1.00 12.64 424 ASN B CA 1
ATOM 6522 C C . ASN B 1 424 ? 1.875 32.821 89.479 1.00 12.18 424 ASN B C 1
ATOM 6523 O O . ASN B 1 424 ? 0.740 33.197 89.728 1.00 12.19 424 ASN B O 1
ATOM 6528 N N . ILE B 1 425 ? 2.766 32.561 90.435 1.00 11.69 425 ILE B N 1
ATOM 6529 C CA . ILE B 1 425 ? 2.449 32.811 91.835 1.00 11.65 425 ILE B CA 1
ATOM 6530 C C . ILE B 1 425 ? 2.309 34.322 92.022 1.00 12.09 425 ILE B C 1
ATOM 6531 O O . ILE B 1 425 ? 3.169 35.078 91.560 1.00 12.07 425 ILE B O 1
ATOM 6536 N N . ARG B 1 426 ? 1.236 34.730 92.699 1.00 11.63 426 ARG B N 1
ATOM 6537 C CA . ARG B 1 426 ? 0.978 36.134 93.012 1.00 12.00 426 ARG B CA 1
ATOM 6538 C C . ARG B 1 426 ? 0.581 36.235 94.481 1.00 13.07 426 ARG B C 1
ATOM 6539 O O . ARG B 1 426 ? -0.231 35.439 94.985 1.00 12.89 426 ARG B O 1
ATOM 6547 N N . PHE B 1 427 ? 1.138 37.229 95.166 1.00 12.98 427 PHE B N 1
ATOM 6548 C CA . PHE B 1 427 ? 0.865 37.424 96.573 1.00 12.67 427 PHE B CA 1
ATOM 6549 C C . PHE B 1 427 ? 0.702 38.907 96.873 1.00 12.57 427 PHE B C 1
ATOM 6550 O O . PHE B 1 427 ? 1.461 39.729 96.378 1.00 12.58 427 PHE B O 1
ATOM 6558 N N . GLY B 1 428 ? -0.281 39.257 97.697 1.00 11.98 428 GLY B N 1
ATOM 6559 C CA . GLY B 1 428 ? -0.497 40.691 98.016 1.00 12.27 428 GLY B CA 1
ATOM 6560 C C . GLY B 1 428 ? -1.760 40.857 98.845 1.00 12.52 428 GLY B C 1
ATOM 6561 O O . GLY B 1 428 ? -2.359 39.862 99.273 1.00 12.40 428 GLY B O 1
ATOM 6562 N N . PRO B 1 429 ? -2.186 42.107 99.072 1.00 12.80 429 PRO B N 1
ATOM 6563 C CA . PRO B 1 429 ? -3.361 42.235 99.932 1.00 13.39 429 PRO B CA 1
ATOM 6564 C C . PRO B 1 429 ? -4.607 41.627 99.274 1.00 13.90 429 PRO B C 1
ATOM 6565 O O . PRO B 1 429 ? -4.606 41.300 98.063 1.00 13.44 429 PRO B O 1
ATOM 6569 N N . ILE B 1 430 ? -5.651 41.437 100.073 1.00 14.30 430 ILE B N 1
ATOM 6570 C CA . ILE B 1 430 ? -6.863 40.861 99.536 1.00 15.59 430 ILE B CA 1
ATOM 6571 C C . ILE B 1 430 ? -7.368 41.728 98.374 1.00 16.24 430 ILE B C 1
ATOM 6572 O O . ILE B 1 430 ? -7.359 42.963 98.467 1.00 15.88 430 ILE B O 1
ATOM 6577 N N . GLY B 1 431 ? -7.731 41.083 97.265 1.00 16.40 431 GLY B N 1
ATOM 6578 C CA . GLY B 1 431 ? -8.207 41.807 96.082 1.00 16.73 431 GLY B CA 1
ATOM 6579 C C . GLY B 1 431 ? -7.140 42.358 95.138 1.00 17.07 431 GLY B C 1
ATOM 6580 O O . GLY B 1 431 ? -7.471 43.048 94.157 1.00 18.31 431 GLY B O 1
ATOM 6581 N N . SER B 1 432 ? -5.870 42.053 95.392 1.00 15.11 432 SER B N 1
ATOM 6582 C CA . SER B 1 432 ? -4.795 42.588 94.561 1.00 14.58 432 SER B CA 1
ATOM 6583 C C . SER B 1 432 ? -4.265 41.690 93.440 1.00 14.21 432 SER B C 1
ATOM 6584 O O . SER B 1 432 ? -3.670 42.198 92.488 1.00 14.34 432 SER B O 1
ATOM 6587 N N . THR B 1 433 ? -4.443 40.372 93.538 1.00 13.72 433 THR B N 1
ATOM 6588 C CA . THR B 1 433 ? -3.705 39.487 92.628 1.00 13.55 433 THR B CA 1
ATOM 6589 C C . THR B 1 433 ? -4.320 39.270 91.244 1.00 13.96 433 THR B C 1
ATOM 6590 O O . THR B 1 433 ? -3.623 38.826 90.314 1.00 13.27 433 THR B O 1
ATOM 6594 N N . VAL B 1 434 ? -5.620 39.507 91.120 1.00 14.78 434 VAL B N 1
ATOM 6595 C CA . VAL B 1 434 ? -6.314 39.260 89.856 1.00 15.83 434 VAL B CA 1
ATOM 6596 C C . VAL B 1 434 ? -7.158 40.468 89.473 1.00 17.31 434 VAL B C 1
ATOM 6597 O O . VAL B 1 434 ? -8.026 40.895 90.249 1.00 17.97 434 VAL B O 1
ATOM 6601 N N . ALA B 1 435 ? -6.919 41.011 88.272 1.00 18.09 435 ALA B N 1
ATOM 6602 C CA . ALA B 1 435 ? -7.718 42.140 87.791 1.00 20.18 435 ALA B CA 1
ATOM 6603 C C . ALA B 1 435 ? -9.180 41.725 87.767 1.00 21.34 435 ALA B C 1
ATOM 6604 O O . ALA B 1 435 ? -9.507 40.605 87.357 1.00 21.80 435 ALA B O 1
ATOM 6606 N N . GLY B 1 436 ? -10.058 42.602 88.243 1.00 23.06 436 GLY B N 1
ATOM 6607 C CA . GLY B 1 436 ? -11.489 42.292 88.260 1.00 24.26 436 GLY B CA 1
ATOM 6608 C C . GLY B 1 436 ? -11.957 41.545 89.494 1.00 24.32 436 GLY B C 1
ATOM 6609 O O . GLY B 1 436 ? -13.161 41.313 89.660 1.00 23.78 436 GLY B O 1
ATOM 6610 N N . LEU B 1 437 ? -11.021 41.184 90.375 1.00 24.47 437 LEU B N 1
ATOM 6611 C CA . LEU B 1 437 ? -11.373 40.531 91.643 1.00 25.50 437 LEU B CA 1
ATOM 6612 C C . LEU B 1 437 ? -10.868 41.349 92.847 1.00 27.36 437 LEU B C 1
ATOM 6613 O O . LEU B 1 437 ? -9.837 41.022 93.448 1.00 25.15 437 LEU B O 1
ATOM 6618 N N . PRO B 1 438 ? -11.613 42.408 93.215 1.00 30.08 438 PRO B N 1
ATOM 6619 C CA . PRO B 1 438 ? -11.101 43.454 94.111 1.00 32.01 438 PRO B CA 1
ATOM 6620 C C . PRO B 1 438 ? -11.277 43.218 95.614 1.00 34.62 438 PRO B C 1
ATOM 6621 O O . PRO B 1 438 ? -10.837 44.062 96.407 1.00 36.62 438 PRO B O 1
ATOM 6625 N N . GLY B 1 439 ? -11.903 42.103 95.999 1.00 37.01 439 GLY B N 1
ATOM 6626 C CA . GLY B 1 439 ? -12.222 41.827 97.410 1.00 40.52 439 GLY B CA 1
ATOM 6627 C C . GLY B 1 439 ? -11.395 42.566 98.453 1.00 43.44 439 GLY B C 1
ATOM 6628 O O . GLY B 1 439 ? -11.895 43.433 99.187 1.00 45.68 439 GLY B O 1
#

B-factor: mean 17.64, std 7.01, range [7.56, 55.16]

Sequence (866 aa):
QQACSLTTERHPSSLSWKKCTAGGQCQTVQASIITLDSNWRWTHQVSGSTNCYTGNKWDTSICTDAKSCAQNCCVDGADDYTSSSTYGITTNGDSSLSLKFVTKGQHSSTNVGSRTYLMDGEDKYQTFELLGNEFTFDVDVSNNIGCGLNGALYFVSMDADGGLSRYPGNKAGAKYGTGYCDAQCPRDIKFINGEANIEGWTGSTNDPNAGAGRYGTCCSEMDIWEANNMATAFTPHPCTIIGQSRCEGDSSCGGTYSNEERYAGVCDPDGCDFNSYRQGNKTFYGKGMTVDTTKKKITVVTQFLKDANGDLGEIKRFYVQDGKIIPNSESTIPGVEGNSITQDWCDRQKVAFGDIDDFNRKGGMKQMGKKALAGPMVLVMSIWDDHASSNMLWLDSTFPVDAAGKPGAERGACPTTSGVPAEVEAEAPNSNVVFSNIRFGPIGSTVAGLQACSLTTERHPSLSWKKCTAGGQCQTVQASITLDSNWRWTHQVSGSSTNCYTGNKWDTSICTDAKSCAQNCCVDGADYTSTYGITTNGDSSLSSLKFVTKGQHSSTNVGSRTYLMDGEDKYQTFEELLGNEFTFDVDVSNIGCGLNGALYFVSMDADGGLSRYPGNKAGAKYGTGYCDAQQCPRDIKKFINGEANIEGNAGAGRYGTCCSEMDIWEANNMATAFTPHPCTIIGQSRCEGDSCGGTYSNERYAGVCDPDGCDFNSYRQGNKTFYGKGMMTVDTTKKITVVTQFLKDANGDLGEIKRFYVQDGKIIPNSESTIPGVEGNSITQDWCDRQKVAFGDIDDFNRRKGGMKQMGKALAGPMVLVMSSIWDDHASNMLWLDSTFPVDAAGKPGAERGACPTTSGVPAEVEAEAPNSNVVFSNIRFGPIGSTVAGLPG

Nearest PDB structures (foldseek):
  4csi-assembly1_A  TM=1.002E+00  e=0.000E+00  Mycothermus thermophilus
  4csi-assembly2_B  TM=9.871E-01  e=5.108E-93  Mycothermus thermophilus
  5w11-assembly1_A  TM=9.945E-01  e=3.256E-89  Thermothelomyces thermophilus
  4zzt-assembly1_A  TM=9.845E-01  e=4.801E-73  Geotrichum candidum
  4zzv-assembly1_A  TM=9.849E-01  e=5.767E-72  Geotrichum candidum

Radius of gyration: 29.49 Å; Cα contacts (8 Å, |Δi|>4): 2585; chains: 2; bounding box: 65×67×78 Å

InterPro domains:
  IPR000254 Cellulose-binding domain [PF00734] (493-521)
  IPR000254 Cellulose-binding domain [PS00562] (497-524)
  IPR000254 Cellulose-binding domain [PS51164] (489-525)
  IPR000254 Cellulose-binding domain [SM00236] (492-525)
  IPR001722 Glycoside hydrolase, family 7 [PF00840] (22-451)
  IPR001722 Glycoside hydrolase, family 7 [PR00734] (43-60)
  IPR001722 Glycoside hydrolase, family 7 [PR00734] (77-96)
  IPR001722 Glycoside hydrolase, family 7 [PR00734] (136-156)
  IPR001722 Glycoside hydrolase, family 7 [PR00734] (156-174)
  IPR001722 Glycoside hydrolase, family 7 [PR00734] (180-196)
  IPR001722 Glycoside hydrolase, family 7 [PR00734] (226-249)
  IPR001722 Glycoside hydrolase, family 7 [PR00734] (298-311)
  IPR001722 Glycoside hydrolase, family 7 [PR00734] (383-402)
  IPR001722 Glycoside hydrolase, family 7 [PR00734] (434-451)
  IPR001722 Glycoside hydrolase, family 7 [PTHR33753] (1-452)
  IPR001722 Glycoside hydrolase, family 7 [cd07999] (27-446)
  IPR013320 Concanavalin A-like lectin/glucanase domain superfamily [SSF49899] (19-452)
  IPR035971 Cellulose-binding domain superfamily [SSF57180] (492-525)
  IPR037019 Glycoside hydrolase family 7, catalytic domain superfamily [G3DSA:2.70.100.10] (19-457)

Solvent-accessible surface area: 31996 Å² total

Foldseek 3Di:
DEEEPPPADFAWAWAWEWEPPQDIDIDIWGKAWAQLQFFKPFNPDSHGQDDQAAGPCVCPVFFQVSLQGMHGYHDPQCQAFVWHDDYNKIKGFAWHDHPPDIDGKTKMFIADPQQWGDWAQAAQKKKKWKKQQLQFDAQKWWFKWKWQFHRQQLCVVAVLDPCTVNNNHGDAELLQFQFHQAHSSTGQNAVWAGDPARRSTTGGQKGKHAWMFGLWTDHQWWIKTFGKFFLDHHIDMDGHLCCANAPDPSNLNHRIDNLGQMDIPCLLPDAQCGHDVGVQHSNDMKMKMWHFYADPVSFGAKIFIWIADPRDIHGAHFRPQPPQTDRIDGQSNSVRLCVQQVHDSSCVVSPHRRRSRVSSNDIIIIMTMMDGDQRQSCCLTAAAPPPVPPPGRRGGRGDDYSVHNNVVVCCVPSSRRMMMIGHMYMYRPPHNDPPD/DEDEPPPADFAKAWAWEWAFQQDTDIDIWGKAWAQLQFQKAFRVDNHGQDDPQFGDVVQPQWFLSSLVGMHGYHDPCCQQFVWHDDYNKIKGFAWHDDPPDIGGKTKMFIADPQQFGDWAQAAQKKKKWKKQQQQPDAQKWWFKWKWQWGRQQCCVVAPLDPPTVNNNHNDAELLFDQSRQHHSSTGQQDSPRGGRQKGKHAWMWTLWIDHQWWIKTFGKFFLHHHIDIGGDLQRARAPDPSNLHHTIDNVGQMDIPVLLPDAQDGHDVGVQHSNDMKMKMWHQYADPVSFGFWIFIWIADPNDIGGADFRPQVQQTDRIDGQNSSVSLCVQQVHPPSCVVNPHRRRSRVSSNDIIIIMTMMHGDQRQLCCLTAAFPPLPQVVHRSRGRGDDHSPHNHCVCCVVPSRRRMMMIGHMYMYRQNTNHRPRHD